Protein AF-0000000075231927 (afdb_homodimer)

Solvent-accessible surface area (backbone atoms only — not comparable to full-atom values): 60379 Å² total; per-residue (Å²): 137,88,82,78,83,79,78,83,70,68,69,63,58,60,59,54,51,61,62,64,66,43,69,83,81,59,62,55,60,86,66,28,66,66,49,45,46,51,51,51,53,51,49,36,49,49,48,28,50,51,50,37,51,52,48,50,46,49,72,68,32,65,69,50,66,31,82,88,32,52,66,61,47,43,50,50,51,40,50,58,39,47,56,46,43,52,39,50,50,46,45,48,40,51,42,67,34,26,63,60,46,43,49,52,43,50,49,36,36,72,69,65,73,40,55,71,69,55,41,65,68,63,53,60,69,80,62,48,60,46,40,74,31,46,66,51,71,60,49,29,52,47,39,49,54,21,34,46,45,24,41,25,47,33,50,41,42,43,49,45,47,72,68,42,88,55,91,67,62,66,59,39,55,39,34,52,44,50,36,52,40,47,52,51,48,36,52,39,47,59,74,50,30,25,49,48,53,69,64,86,40,63,67,62,48,40,43,39,33,47,43,30,27,50,24,52,41,52,34,50,51,51,42,50,51,52,46,53,50,55,51,49,51,47,51,50,52,53,49,50,50,49,48,52,51,34,66,72,67,54,72,87,68,73,64,56,62,64,51,54,70,59,39,71,62,20,48,94,86,68,50,77,58,57,58,90,88,43,68,50,45,46,56,70,54,36,56,61,35,44,47,25,50,51,33,32,38,50,31,26,52,52,50,28,50,37,38,50,49,47,58,70,51,48,51,63,85,52,81,75,57,74,79,74,61,60,51,74,46,74,69,69,76,35,63,68,18,46,57,57,30,45,54,54,41,34,50,51,53,27,39,52,52,49,27,53,50,28,44,76,66,74,34,54,69,61,19,47,49,48,48,40,50,54,50,35,50,51,35,50,52,51,39,53,46,49,53,51,33,53,63,45,44,62,78,46,43,77,43,87,85,45,82,64,57,67,62,58,54,51,55,48,50,54,13,48,52,21,39,50,52,36,40,53,50,52,49,50,52,50,51,50,38,58,73,63,66,52,86,83,76,60,69,57,56,55,53,31,40,52,43,42,53,52,32,53,52,54,46,50,51,45,52,64,54,48,51,29,32,32,39,79,49,71,68,42,57,71,65,43,61,38,50,29,48,44,43,20,49,27,50,41,25,48,40,50,22,52,52,44,46,51,43,68,47,41,82,74,55,83,54,70,87,83,64,60,68,68,59,53,52,52,42,50,66,16,48,60,28,39,34,43,27,27,48,50,48,24,43,50,40,48,48,34,64,55,53,28,64,45,73,78,69,77,74,74,77,74,80,75,76,78,75,70,86,120,138,86,80,78,84,77,79,80,70,66,68,64,59,58,58,56,51,59,63,65,68,45,69,84,80,60,62,55,62,86,68,28,67,68,48,45,47,49,50,52,52,50,50,36,49,48,50,27,50,51,52,36,50,52,48,50,48,50,72,68,33,64,70,49,67,32,82,88,31,52,65,61,48,43,49,51,50,40,48,57,38,47,55,44,43,52,40,49,51,46,44,47,40,51,44,66,35,27,64,60,46,43,48,50,43,51,50,36,35,72,68,62,73,39,55,70,69,56,41,65,68,64,54,59,70,81,63,48,60,45,40,74,31,46,65,51,72,60,50,30,51,47,38,50,53,21,34,45,44,25,42,24,48,33,48,41,42,43,50,46,47,71,70,43,89,54,94,66,62,66,58,42,57,39,33,52,44,50,35,52,40,48,52,53,48,38,52,41,46,58,74,49,30,26,48,48,54,68,64,88,39,62,68,63,48,40,42,39,33,48,43,28,25,50,24,52,41,50,33,51,51,51,43,50,51,50,49,52,50,54,52,51,53,49,51,50,52,52,48,51,48,49,48,52,51,33,68,74,66,54,72,87,71,73,65,55,64,65,50,54,71,57,38,72,60,20,47,96,87,68,50,76,58,56,57,90,86,42,67,51,43,46,55,70,52,38,56,61,35,44,46,26,50,52,32,32,38,50,30,25,52,52,50,29,51,36,37,51,50,45,58,71,51,47,48,63,85,52,80,74,58,73,78,74,59,60,50,74,46,74,70,69,77,36,63,68,19,45,56,58,30,46,53,54,42,34,51,50,51,26,38,52,52,48,26,53,49,28,45,74,67,74,34,54,69,61,20,49,48,48,47,41,50,54,49,35,52,51,35,51,53,52,39,52,47,49,53,52,34,53,62,45,43,60,79,45,43,77,43,87,86,47,82,62,58,67,64,58,53,50,54,49,50,54,13,48,52,21,38,51,51,36,40,52,51,50,49,48,52,51,50,51,37,56,74,63,66,52,87,85,76,60,69,58,58,54,53,32,41,53,43,42,52,52,31,54,52,53,45,49,51,46,51,66,54,48,52,29,33,33,39,79,49,70,68,42,57,71,63,44,62,40,50,30,48,44,42,20,48,27,50,42,25,49,41,50,22,53,52,45,46,50,45,70,46,41,81,76,56,86,56,70,89,81,64,58,68,67,59,54,52,51,43,50,65,16,49,61,27,39,33,43,27,28,49,51,50,24,42,52,40,49,49,34,64,56,54,26,63,45,72,76,69,78,74,73,77,74,78,73,75,76,75,71,87,118

Structure (mmCIF, N/CA/C/O backbone):
data_AF-0000000075231927-model_v1
#
loop_
_entity.id
_entity.type
_entity.pdbx_description
1 polymer Otopetrin-2
#
loop_
_atom_site.group_PDB
_atom_site.id
_atom_site.type_symbol
_atom_site.label_atom_id
_atom_site.label_alt_id
_atom_site.label_comp_id
_atom_site.label_asym_id
_atom_site.label_entity_id
_atom_site.label_seq_id
_atom_site.pdbx_PDB_ins_code
_atom_site.Cartn_x
_atom_site.Cartn_y
_atom_site.Cartn_z
_atom_site.occupancy
_atom_site.B_iso_or_equiv
_atom_site.auth_seq_id
_atom_site.auth_comp_id
_atom_site.auth_asym_id
_atom_site.auth_atom_id
_atom_site.pdbx_PDB_model_num
ATOM 1 N N . MET A 1 1 ? -55.938 -15.805 68.062 1 21.72 1 MET A N 1
ATOM 2 C CA . MET A 1 1 ? -56.219 -14.789 67.062 1 21.72 1 MET A CA 1
ATOM 3 C C . MET A 1 1 ? -56.125 -15.375 65.625 1 21.72 1 MET A C 1
ATOM 5 O O . MET A 1 1 ? -55.094 -15.992 65.312 1 21.72 1 MET A O 1
ATOM 9 N N . LYS A 1 2 ? -57.375 -15.68 64.875 1 26.67 2 LYS A N 1
ATOM 10 C CA . LYS A 1 2 ? -57.906 -16.125 63.625 1 26.67 2 LYS A CA 1
ATOM 11 C C . LYS A 1 2 ? -57.438 -15.242 62.469 1 26.67 2 LYS A C 1
ATOM 13 O O . LYS A 1 2 ? -57.844 -14.086 62.344 1 26.67 2 LYS A O 1
ATOM 18 N N . THR A 1 3 ? -56.125 -15.227 62.031 1 27.16 3 THR A N 1
ATOM 19 C CA . THR A 1 3 ? -55.375 -14.414 61.094 1 27.16 3 THR A CA 1
ATOM 20 C C . THR A 1 3 ? -55.938 -14.539 59.688 1 27.16 3 THR A C 1
ATOM 22 O O . THR A 1 3 ? -55.875 -15.609 59.062 1 27.16 3 THR A O 1
ATOM 25 N N . SER A 1 4 ? -57.156 -13.906 59.344 1 29.27 4 SER A N 1
ATOM 26 C CA . SER A 1 4 ? -58 -13.984 58.156 1 29.27 4 SER A CA 1
ATOM 27 C C . SER A 1 4 ? -57.281 -13.492 56.906 1 29.27 4 SER A C 1
ATOM 29 O O . SER A 1 4 ? -56.75 -12.367 56.906 1 29.27 4 SER A O 1
ATOM 31 N N . ILE A 1 5 ? -56.594 -14.32 56.125 1 30.52 5 ILE A N 1
ATOM 32 C CA . ILE A 1 5 ? -55.906 -14.227 54.844 1 30.52 5 ILE A CA 1
ATOM 33 C C . ILE A 1 5 ? -56.812 -13.648 53.781 1 30.52 5 ILE A C 1
ATOM 35 O O . ILE A 1 5 ? -57.688 -14.352 53.25 1 30.52 5 ILE A O 1
ATOM 39 N N . GLU A 1 6 ? -57.5 -12.453 53.938 1 29.84 6 GLU A N 1
ATOM 40 C CA . GLU A 1 6 ? -58.406 -11.859 52.938 1 29.84 6 GLU A CA 1
ATOM 41 C C . GLU A 1 6 ? -57.688 -11.586 51.625 1 29.84 6 GLU A C 1
ATOM 43 O O . GLU A 1 6 ? -56.656 -10.898 51.594 1 29.84 6 GLU A O 1
ATOM 48 N N . SER A 1 7 ? -57.75 -12.461 50.562 1 30.23 7 SER A N 1
ATOM 49 C CA . SER A 1 7 ? -57.281 -12.641 49.188 1 30.23 7 SER A CA 1
ATOM 50 C C . SER A 1 7 ? -57.5 -11.383 48.344 1 30.23 7 SER A C 1
ATOM 52 O O . SER A 1 7 ? -58.594 -10.789 48.406 1 30.23 7 SER A O 1
ATOM 54 N N . THR A 1 8 ? -56.438 -10.539 48 1 31.27 8 THR A N 1
ATOM 55 C CA . THR A 1 8 ? -56.25 -9.289 47.281 1 31.27 8 THR A CA 1
ATOM 56 C C . THR A 1 8 ? -56.875 -9.359 45.906 1 31.27 8 THR A C 1
ATOM 58 O O . THR A 1 8 ? -56.312 -10.008 45 1 31.27 8 THR A O 1
ATOM 61 N N . SER A 1 9 ? -58.188 -9.484 45.625 1 34.47 9 SER A N 1
ATOM 62 C CA . SER A 1 9 ? -59.031 -9.391 44.438 1 34.47 9 SER A CA 1
ATOM 63 C C . SER A 1 9 ? -58.812 -8.055 43.719 1 34.47 9 SER A C 1
ATOM 65 O O . SER A 1 9 ? -59.406 -7.82 42.656 1 34.47 9 SER A O 1
ATOM 67 N N . SER A 1 10 ? -58.188 -7.051 44.344 1 36.94 10 SER A N 1
ATOM 68 C CA . SER A 1 10 ? -58.219 -5.699 43.781 1 36.94 10 SER A CA 1
ATOM 69 C C . SER A 1 10 ? -57.344 -5.598 42.531 1 36.94 10 SER A C 1
ATOM 71 O O . SER A 1 10 ? -57.406 -4.602 41.812 1 36.94 10 SER A O 1
ATOM 73 N N . ASP A 1 11 ? -56.375 -6.512 42.375 1 36.78 11 ASP A N 1
ATOM 74 C CA . ASP A 1 11 ? -55.375 -6.262 41.312 1 36.78 11 ASP A CA 1
ATOM 75 C C . ASP A 1 11 ? -55.969 -6.551 39.938 1 36.78 11 ASP A C 1
ATOM 77 O O . ASP A 1 11 ? -55.344 -6.242 38.906 1 36.78 11 ASP A O 1
ATOM 81 N N . ALA A 1 12 ? -57.125 -7.305 39.875 1 41.5 12 ALA A N 1
ATOM 82 C CA . ALA A 1 12 ? -57.688 -7.625 38.562 1 41.5 12 ALA A CA 1
ATOM 83 C C . ALA A 1 12 ? -58.312 -6.387 37.906 1 41.5 12 ALA A C 1
ATOM 85 O O . ALA A 1 12 ? -58.406 -6.312 36.688 1 41.5 12 ALA A O 1
ATOM 86 N N . SER A 1 13 ? -58.75 -5.383 38.719 1 41.34 13 SER A N 1
ATOM 87 C CA . SER A 1 13 ? -59.438 -4.246 38.125 1 41.34 13 SER A CA 1
ATOM 88 C C . SER A 1 13 ? -58.469 -3.359 37.312 1 41.34 13 SER A C 1
ATOM 90 O O . SER A 1 13 ? -58.906 -2.686 36.375 1 41.34 13 SER A O 1
ATOM 92 N N . GLU A 1 14 ? -57.188 -3.295 37.812 1 41.81 14 GLU A N 1
ATOM 93 C CA . GLU A 1 14 ? -56.281 -2.373 37.125 1 41.81 14 GLU A CA 1
ATOM 94 C C . GLU A 1 14 ? -55.906 -2.896 35.75 1 41.81 14 GLU A C 1
ATOM 96 O O . GLU A 1 14 ? -55.594 -2.113 34.844 1 41.81 14 GLU A O 1
ATOM 101 N N . LEU A 1 15 ? -55.906 -4.254 35.594 1 40.06 15 LEU A N 1
ATOM 102 C CA . LEU A 1 15 ? -55.625 -4.77 34.25 1 40.06 15 LEU A CA 1
ATOM 103 C C . LEU A 1 15 ? -56.75 -4.449 33.281 1 40.06 15 LEU A C 1
ATOM 105 O O . LEU A 1 15 ? -56.5 -4.238 32.094 1 40.06 15 LEU A O 1
ATOM 109 N N . SER A 1 16 ? -58.031 -4.371 33.844 1 41.19 16 SER A N 1
ATOM 110 C CA . SER A 1 16 ? -59.125 -4.062 32.938 1 41.19 16 SER A CA 1
ATOM 111 C C . SER A 1 16 ? -59.031 -2.637 32.406 1 41.19 16 SER A C 1
ATOM 113 O O . SER A 1 16 ? -59.5 -2.352 31.281 1 41.19 16 SER A O 1
ATOM 115 N N . ASP A 1 17 ? -58.5 -1.697 33.25 1 40.06 17 ASP A N 1
ATOM 116 C CA . ASP A 1 17 ? -58.438 -0.318 32.781 1 40.06 17 ASP A CA 1
ATOM 117 C C . ASP A 1 17 ? -57.406 -0.149 31.688 1 40.06 17 ASP A C 1
ATOM 119 O O . ASP A 1 17 ? -57.438 0.811 30.922 1 40.06 17 ASP A O 1
ATOM 123 N N . TYR A 1 18 ? -56.281 -0.937 31.781 1 42.12 18 TYR A N 1
ATOM 124 C CA . TYR A 1 18 ? -55.344 -0.791 30.688 1 42.12 18 TYR A CA 1
ATOM 125 C C . TYR A 1 18 ? -55.969 -1.193 29.359 1 42.12 18 TYR A C 1
ATOM 127 O O . TYR A 1 18 ? -55.5 -0.761 28.297 1 42.12 18 TYR A O 1
ATOM 135 N N . SER A 1 19 ? -56.906 -2.189 29.375 1 42.09 19 SER A N 1
ATOM 136 C CA . SER A 1 19 ? -57.594 -2.553 28.141 1 42.09 19 SER A CA 1
ATOM 137 C C . SER A 1 19 ? -58.469 -1.414 27.641 1 42.09 19 SER A C 1
ATOM 139 O O . SER A 1 19 ? -58.75 -1.317 26.438 1 42.09 19 SER A O 1
ATOM 141 N N . SER A 1 20 ? -59.094 -0.683 28.547 1 42.5 20 SER A N 1
ATOM 142 C CA . SER A 1 20 ? -60.062 0.326 28.094 1 42.5 20 SER A CA 1
ATOM 143 C C . SER A 1 20 ? -59.344 1.503 27.438 1 42.5 20 SER A C 1
ATOM 145 O O . SER A 1 20 ? -59.969 2.268 26.688 1 42.5 20 SER A O 1
ATOM 147 N N . THR A 1 21 ? -58.219 1.951 28 1 42 21 THR A N 1
ATOM 148 C CA . THR A 1 21 ? -57.656 3.125 27.344 1 42 21 THR A CA 1
ATOM 149 C C . THR A 1 21 ? -56.938 2.732 26.047 1 42 21 THR A C 1
ATOM 151 O O . THR A 1 21 ? -56.125 3.502 25.531 1 42 21 THR A O 1
ATOM 154 N N . LEU A 1 22 ? -56.812 1.381 25.781 1 44.56 22 LEU A N 1
ATOM 155 C CA . LEU A 1 22 ? -56.344 1.181 24.422 1 44.56 22 LEU A CA 1
ATOM 156 C C . LEU A 1 22 ? -57.156 1.975 23.422 1 44.56 22 LEU A C 1
ATOM 158 O O . LEU A 1 22 ? -58.406 1.908 23.453 1 44.56 22 LEU A O 1
ATOM 162 N N . PRO A 1 23 ? -56.781 3.109 22.969 1 48.94 23 PRO A N 1
ATOM 163 C CA . PRO A 1 23 ? -57.625 3.783 21.984 1 48.94 23 PRO A CA 1
ATOM 164 C C . PRO A 1 23 ? -58.375 2.807 21.062 1 48.94 23 PRO A C 1
ATOM 166 O O . PRO A 1 23 ? -57.812 1.753 20.734 1 48.94 23 PRO A O 1
ATOM 169 N N . GLU A 1 24 ? -59.656 2.564 21.25 1 48.88 24 GLU A N 1
ATOM 170 C CA . GLU A 1 24 ? -60.594 1.783 20.438 1 48.88 24 GLU A CA 1
ATOM 171 C C . GLU A 1 24 ? -60.125 1.711 18.984 1 48.88 24 GLU A C 1
ATOM 173 O O . GLU A 1 24 ? -60.312 0.695 18.312 1 48.88 24 GLU A O 1
ATOM 178 N N . ASN A 1 25 ? -59.844 2.846 18.344 1 50.69 25 ASN A N 1
ATOM 179 C CA . ASN A 1 25 ? -59.625 2.854 16.906 1 50.69 25 ASN A CA 1
ATOM 180 C C . ASN A 1 25 ? -58.188 2.486 16.562 1 50.69 25 ASN A C 1
ATOM 182 O O . ASN A 1 25 ? -57.406 3.342 16.156 1 50.69 25 ASN A O 1
ATOM 186 N N . LEU A 1 26 ? -57.656 1.638 17.266 1 54.69 26 LEU A N 1
ATOM 187 C CA . LEU A 1 26 ? -56.344 1.252 16.781 1 54.69 26 LEU A CA 1
ATOM 188 C C . LEU A 1 26 ? -56.406 0.736 15.352 1 54.69 26 LEU A C 1
ATOM 190 O O . LEU A 1 26 ? -57.219 -0.137 15.039 1 54.69 26 LEU A O 1
ATOM 194 N N . PRO A 1 27 ? -56 1.478 14.43 1 61.44 27 PRO A N 1
ATOM 195 C CA . PRO A 1 27 ? -56.031 1.032 13.031 1 61.44 27 PRO A CA 1
ATOM 196 C C . PRO A 1 27 ? -55.562 -0.406 12.859 1 61.44 27 PRO A C 1
ATOM 198 O O . PRO A 1 27 ? -54.812 -0.913 13.688 1 61.44 27 PRO A O 1
ATOM 201 N N . THR A 1 28 ? -56.375 -1.219 12.117 1 65.88 28 THR A N 1
ATOM 202 C CA . THR A 1 28 ? -55.938 -2.566 11.742 1 65.88 28 THR A CA 1
ATOM 203 C C . THR A 1 28 ? -54.469 -2.586 11.32 1 65.88 28 THR A C 1
ATOM 205 O O . THR A 1 28 ? -53.938 -1.553 10.945 1 65.88 28 THR A O 1
ATOM 208 N N . TRP A 1 29 ? -53.875 -3.613 11.664 1 63.94 29 TRP A N 1
ATOM 209 C CA . TRP A 1 29 ? -52.438 -3.738 11.391 1 63.94 29 TRP A CA 1
ATOM 210 C C . TRP A 1 29 ? -52.125 -3.303 9.961 1 63.94 29 TRP A C 1
ATOM 212 O O . TRP A 1 29 ? -51.031 -2.785 9.688 1 63.94 29 TRP A O 1
ATOM 222 N N . MET A 1 30 ? -53.156 -3.428 9.141 1 66.81 30 MET A N 1
ATOM 223 C CA . MET A 1 30 ? -52.969 -3.074 7.738 1 66.81 30 MET A CA 1
ATOM 224 C C . MET A 1 30 ? -52.844 -1.562 7.566 1 66.81 30 MET A C 1
ATOM 226 O O . MET A 1 30 ? -52.219 -1.084 6.617 1 66.81 30 MET A O 1
ATOM 230 N N . LYS A 1 31 ? -53.438 -0.888 8.516 1 68.38 31 LYS A N 1
ATOM 231 C CA . LYS A 1 31 ? -53.375 0.567 8.414 1 68.38 31 LYS A CA 1
ATOM 232 C C . LYS A 1 31 ? -52.312 1.158 9.312 1 68.38 31 LYS A C 1
ATOM 234 O O . LYS A 1 31 ? -52.031 2.357 9.25 1 68.38 31 LYS A O 1
ATOM 239 N N . ASN A 1 32 ? -51.719 0.32 10.102 1 68.31 32 ASN A N 1
ATOM 240 C CA . ASN A 1 32 ? -50.656 0.79 10.969 1 68.31 32 ASN A CA 1
ATOM 241 C C . ASN A 1 32 ? -49.312 0.883 10.219 1 68.31 32 ASN A C 1
ATOM 243 O O . ASN A 1 32 ? -48.844 -0.118 9.695 1 68.31 32 ASN A O 1
ATOM 247 N N . GLN A 1 33 ? -48.875 2.029 10.07 1 75.69 33 GLN A N 1
ATOM 248 C CA . GLN A 1 33 ? -47.656 2.312 9.32 1 75.69 33 GLN A CA 1
ATOM 249 C C . GLN A 1 33 ? -46.469 1.521 9.883 1 75.69 33 GLN A C 1
ATOM 251 O O . GLN A 1 33 ? -45.625 1.031 9.125 1 75.69 33 GLN A O 1
ATOM 256 N N . LYS A 1 34 ? -46.438 1.338 11.18 1 76.06 34 LYS A N 1
ATOM 257 C CA . LYS A 1 34 ? -45.344 0.591 11.797 1 76.06 34 LYS A CA 1
ATOM 258 C C . LYS A 1 34 ? -45.406 -0.893 11.445 1 76.06 34 LYS A C 1
ATOM 260 O O . LYS A 1 34 ? -44.406 -1.535 11.188 1 76.06 34 LYS A O 1
ATOM 265 N N . ALA A 1 35 ? -46.562 -1.347 11.469 1 74.56 35 ALA A N 1
ATOM 266 C CA . ALA A 1 35 ? -46.75 -2.748 11.109 1 74.56 35 ALA A CA 1
ATOM 267 C C . ALA A 1 35 ? -46.469 -2.984 9.633 1 74.56 35 ALA A C 1
ATOM 269 O O . ALA A 1 35 ? -45.906 -4.016 9.266 1 74.56 35 ALA A O 1
ATOM 270 N N . GLN A 1 36 ? -46.844 -2.1 8.836 1 77.06 36 GLN A N 1
ATOM 271 C CA . GLN A 1 36 ? -46.562 -2.213 7.41 1 77.06 36 GLN A CA 1
ATOM 272 C C . GLN A 1 36 ? -45.062 -2.172 7.152 1 77.06 36 GLN A C 1
ATOM 274 O O . GLN A 1 36 ? -44.531 -2.922 6.32 1 77.06 36 GLN A O 1
ATOM 279 N N . SER A 1 37 ? -44.438 -1.314 7.859 1 79.19 37 SER A N 1
ATOM 280 C CA . SER A 1 37 ? -42.969 -1.235 7.711 1 79.19 37 SER A CA 1
ATOM 281 C C . SER A 1 37 ? -42.312 -2.518 8.18 1 79.19 37 SER A C 1
ATOM 283 O O . SER A 1 37 ? -41.344 -2.99 7.559 1 79.19 37 SER A O 1
ATOM 285 N N . PHE A 1 38 ? -42.812 -3.051 9.242 1 79.94 38 PHE A N 1
ATOM 286 C CA . PHE A 1 38 ? -42.281 -4.309 9.742 1 79.94 38 PHE A CA 1
ATOM 287 C C . PHE A 1 38 ? -42.562 -5.445 8.766 1 79.94 38 PHE A C 1
ATOM 289 O O . PHE A 1 38 ? -41.719 -6.32 8.562 1 79.94 38 PHE A O 1
ATOM 296 N N . GLY A 1 39 ? -43.688 -5.516 8.273 1 78.69 39 GLY A N 1
ATOM 297 C CA . GLY A 1 39 ? -44.031 -6.516 7.273 1 78.69 39 GLY A CA 1
ATOM 298 C C . GLY A 1 39 ? -43.188 -6.434 6.023 1 78.69 39 GLY A C 1
ATOM 299 O O . GLY A 1 39 ? -42.75 -7.453 5.504 1 78.69 39 GLY A O 1
ATOM 300 N N . LEU A 1 40 ? -43.031 -5.289 5.547 1 83 40 LEU A N 1
ATOM 301 C CA . LEU A 1 40 ? -42.188 -5.098 4.375 1 83 40 LEU A CA 1
ATOM 302 C C . LEU A 1 40 ? -40.75 -5.527 4.656 1 83 40 LEU A C 1
ATOM 304 O O . LEU A 1 40 ? -40.125 -6.188 3.824 1 83 40 LEU A O 1
ATOM 308 N N . LYS A 1 41 ? -40.25 -5.191 5.777 1 85.19 41 LYS A N 1
ATOM 309 C CA . LYS A 1 41 ? -38.875 -5.57 6.148 1 85.19 41 LYS A CA 1
ATOM 310 C C . LYS A 1 41 ? -38.75 -7.086 6.289 1 85.19 41 LYS A C 1
ATOM 312 O O . LYS A 1 41 ? -37.75 -7.668 5.871 1 85.19 41 LYS A O 1
ATOM 317 N N . SER A 1 42 ? -39.781 -7.668 6.824 1 85.88 42 SER A N 1
ATOM 318 C CA . SER A 1 42 ? -39.75 -9.117 6.98 1 85.88 42 SER A CA 1
ATOM 319 C C . SER A 1 42 ? -39.844 -9.82 5.633 1 85.88 42 SER A C 1
ATOM 321 O O . SER A 1 42 ? -39.188 -10.844 5.41 1 85.88 42 SER A O 1
ATOM 323 N N . LEU A 1 43 ? -40.562 -9.289 4.766 1 87 43 LEU A N 1
ATOM 324 C CA . LEU A 1 43 ? -40.719 -9.891 3.443 1 87 43 LEU A CA 1
ATOM 325 C C . LEU A 1 43 ? -39.406 -9.773 2.648 1 87 43 LEU A C 1
ATOM 327 O O . LEU A 1 43 ? -39 -10.727 1.986 1 87 43 LEU A O 1
ATOM 331 N N . THR A 1 44 ? -38.844 -8.68 2.643 1 91.19 44 THR A N 1
ATOM 332 C CA . THR A 1 44 ? -37.594 -8.484 1.904 1 91.19 44 THR A CA 1
ATOM 333 C C . THR A 1 44 ? -36.469 -9.305 2.525 1 91.19 44 THR A C 1
ATOM 335 O O . THR A 1 44 ? -35.594 -9.82 1.813 1 91.19 44 THR A O 1
ATOM 338 N N . ALA A 1 45 ? -36.531 -9.461 3.838 1 89.94 45 ALA A N 1
ATOM 339 C CA . ALA A 1 45 ? -35.531 -10.297 4.504 1 89.94 45 ALA A CA 1
ATOM 340 C C . ALA A 1 45 ? -35.719 -11.766 4.125 1 89.94 45 ALA A C 1
ATOM 342 O O . ALA A 1 45 ? -34.75 -12.484 3.93 1 89.94 45 ALA A O 1
ATOM 343 N N . LEU A 1 46 ? -36.938 -12.156 4.062 1 87.56 46 LEU A N 1
ATOM 344 C CA . LEU A 1 46 ? -37.219 -13.531 3.646 1 87.56 46 LEU A CA 1
ATOM 345 C C . LEU A 1 46 ? -36.781 -13.766 2.205 1 87.56 46 LEU A C 1
ATOM 347 O O . LEU A 1 46 ? -36.25 -14.82 1.883 1 87.56 46 LEU A O 1
ATOM 351 N N . TYR A 1 47 ? -37 -12.844 1.37 1 91.88 47 TYR A N 1
ATOM 352 C CA . TYR A 1 47 ? -36.562 -12.906 -0.01 1 91.88 47 TYR A CA 1
ATOM 353 C C . TYR A 1 47 ? -35.031 -13.125 -0.066 1 91.88 47 TYR A C 1
ATOM 355 O O . TYR A 1 47 ? -34.562 -14.008 -0.778 1 91.88 47 TYR A O 1
ATOM 363 N N . THR A 1 48 ? -34.312 -12.352 0.619 1 94 48 THR A N 1
ATOM 364 C CA . THR A 1 48 ? -32.875 -12.43 0.616 1 94 48 THR A CA 1
ATOM 365 C C . THR A 1 48 ? -32.406 -13.773 1.183 1 94 48 THR A C 1
ATOM 367 O O . THR A 1 48 ? -31.453 -14.367 0.674 1 94 48 THR A O 1
ATOM 370 N N . LEU A 1 49 ? -33.156 -14.219 2.188 1 89.94 49 LEU A N 1
ATOM 371 C CA . LEU A 1 49 ? -32.781 -15.484 2.799 1 89.94 49 LEU A CA 1
ATOM 372 C C . LEU A 1 49 ? -33 -16.641 1.828 1 89.94 49 LEU A C 1
ATOM 374 O O . LEU A 1 49 ? -32.094 -17.484 1.652 1 89.94 49 LEU A O 1
ATOM 378 N N . ILE A 1 50 ? -34.062 -16.641 1.203 1 90.38 50 ILE A N 1
ATOM 379 C CA . ILE A 1 50 ? -34.375 -17.703 0.26 1 90.38 50 ILE A CA 1
ATOM 380 C C . ILE A 1 50 ? -33.406 -17.641 -0.931 1 90.38 50 ILE A C 1
ATOM 382 O O . ILE A 1 50 ? -32.844 -18.672 -1.343 1 90.38 50 ILE A O 1
ATOM 386 N N . LEU A 1 51 ? -33.219 -16.5 -1.408 1 94.56 51 LEU A N 1
ATOM 387 C CA . LEU A 1 51 ? -32.344 -16.328 -2.57 1 94.56 51 LEU A CA 1
ATOM 388 C C . LEU A 1 51 ? -30.922 -16.75 -2.248 1 94.56 51 LEU A C 1
ATOM 390 O O . LEU A 1 51 ? -30.25 -17.375 -3.072 1 94.56 51 LEU A O 1
ATOM 394 N N . THR A 1 52 ? -30.438 -16.406 -1.077 1 94.31 52 THR A N 1
ATOM 395 C CA . THR A 1 52 ? -29.078 -16.75 -0.671 1 94.31 52 THR A CA 1
ATOM 396 C C . THR A 1 52 ? -28.938 -18.266 -0.535 1 94.31 52 THR A C 1
ATOM 398 O O . THR A 1 52 ? -27.938 -18.844 -0.979 1 94.31 52 THR A O 1
ATOM 401 N N . ILE A 1 53 ? -29.969 -18.906 -0.026 1 87.94 53 ILE A N 1
ATOM 402 C CA . ILE A 1 53 ? -29.906 -20.359 0.144 1 87.94 53 ILE A CA 1
ATOM 403 C C . ILE A 1 53 ? -29.938 -21.047 -1.222 1 87.94 53 ILE A C 1
ATOM 405 O O . ILE A 1 53 ? -29.141 -21.953 -1.479 1 87.94 53 ILE A O 1
ATOM 409 N N . VAL A 1 54 ? -30.766 -20.609 -2.072 1 91.62 54 VAL A N 1
ATOM 410 C CA . VAL A 1 54 ? -30.844 -21.172 -3.416 1 91.62 54 VAL A CA 1
ATOM 411 C C . VAL A 1 54 ? -29.516 -20.969 -4.145 1 91.62 54 VAL A C 1
ATOM 413 O O . VAL A 1 54 ? -29.016 -21.875 -4.816 1 91.62 54 VAL A O 1
ATOM 416 N N . ALA A 1 55 ? -28.938 -19.812 -4.008 1 94.25 55 ALA A N 1
ATOM 417 C CA . ALA A 1 55 ? -27.672 -19.516 -4.66 1 94.25 55 ALA A CA 1
ATOM 418 C C . ALA A 1 55 ? -26.562 -20.406 -4.121 1 94.25 55 ALA A C 1
ATOM 420 O O . ALA A 1 55 ? -25.703 -20.875 -4.883 1 94.25 55 ALA A O 1
ATOM 421 N N . PHE A 1 56 ? -26.594 -20.672 -2.846 1 89.75 56 PHE A N 1
ATOM 422 C CA . PHE A 1 56 ? -25.594 -21.562 -2.25 1 89.75 56 PHE A CA 1
ATOM 423 C C . PHE A 1 56 ? -25.75 -22.984 -2.775 1 89.75 56 PHE A C 1
ATOM 425 O O . PHE A 1 56 ? -24.75 -23.641 -3.07 1 89.75 56 PHE A O 1
ATOM 432 N N . ILE A 1 57 ? -26.938 -23.438 -2.949 1 87.06 57 ILE A N 1
ATOM 433 C CA . ILE A 1 57 ? -27.203 -24.781 -3.43 1 87.06 57 ILE A CA 1
ATOM 434 C C . ILE A 1 57 ? -26.75 -24.906 -4.883 1 87.06 57 ILE A C 1
ATOM 436 O O . ILE A 1 57 ? -26.172 -25.922 -5.27 1 87.06 57 ILE A O 1
ATOM 440 N N . ILE A 1 58 ? -26.969 -23.891 -5.609 1 89.62 58 ILE A N 1
ATOM 441 C CA . ILE A 1 58 ? -26.578 -23.922 -7.012 1 89.62 58 ILE A CA 1
ATOM 442 C C . ILE A 1 58 ? -25.047 -24 -7.109 1 89.62 58 ILE A C 1
ATOM 444 O O . ILE A 1 58 ? -24.516 -24.656 -8 1 89.62 58 ILE A O 1
ATOM 448 N N . GLU A 1 59 ? -24.328 -23.422 -6.16 1 89.38 59 GLU A N 1
ATOM 449 C CA . GLU A 1 59 ? -22.859 -23.406 -6.191 1 89.38 59 GLU A CA 1
ATOM 450 C C . GLU A 1 59 ? -22.281 -24.734 -5.734 1 89.38 59 GLU A C 1
ATOM 452 O O . GLU A 1 59 ? -21.219 -25.156 -6.203 1 89.38 59 GLU A O 1
ATOM 457 N N . ILE A 1 60 ? -23 -25.453 -4.879 1 84.88 60 ILE A N 1
ATOM 458 C CA . ILE A 1 60 ? -22.453 -26.688 -4.309 1 84.88 60 ILE A CA 1
ATOM 459 C C . ILE A 1 60 ? -22.969 -27.891 -5.09 1 84.88 60 ILE A C 1
ATOM 461 O O . ILE A 1 60 ? -22.312 -28.938 -5.125 1 84.88 60 ILE A O 1
ATOM 465 N N . SER A 1 61 ? -24.016 -27.766 -5.797 1 85.19 61 SER A N 1
ATOM 466 C CA . SER A 1 61 ? -24.656 -28.891 -6.473 1 85.19 61 SER A CA 1
ATOM 467 C C . SER A 1 61 ? -23.828 -29.359 -7.664 1 85.19 61 SER A C 1
ATOM 469 O O . SER A 1 61 ? -23.516 -28.562 -8.555 1 85.19 61 SER A O 1
ATOM 471 N N . PRO A 1 62 ? -23.516 -30.594 -7.684 1 83.56 62 PRO A N 1
ATOM 472 C CA . PRO A 1 62 ? -22.75 -31.141 -8.812 1 83.56 62 PRO A CA 1
ATOM 473 C C . PRO A 1 62 ? -23.531 -31.094 -10.125 1 83.56 62 PRO A C 1
ATOM 475 O O . PRO A 1 62 ? -22.938 -31.031 -11.203 1 83.56 62 PRO A O 1
ATOM 478 N N . THR A 1 63 ? -24.844 -31.094 -9.984 1 83.94 63 THR A N 1
ATOM 479 C CA . THR A 1 63 ? -25.672 -31.047 -11.188 1 83.94 63 THR A CA 1
ATOM 480 C C . THR A 1 63 ? -25.547 -29.688 -11.883 1 83.94 63 THR A C 1
ATOM 482 O O . THR A 1 63 ? -25.375 -29.625 -13.102 1 83.94 63 THR A O 1
ATOM 485 N N . TRP A 1 64 ? -25.562 -28.703 -11.086 1 81.38 64 TRP A N 1
ATOM 486 C CA . TRP A 1 64 ? -25.484 -27.359 -11.641 1 81.38 64 TRP A CA 1
ATOM 487 C C . TRP A 1 64 ? -24.062 -27.047 -12.102 1 81.38 64 TRP A C 1
ATOM 489 O O . TRP A 1 64 ? -23.859 -26.219 -13 1 81.38 64 TRP A O 1
ATOM 499 N N . GLN A 1 65 ? -23.109 -27.734 -11.5 1 80.19 65 GLN A N 1
ATOM 500 C CA . GLN A 1 65 ? -21.719 -27.469 -11.844 1 80.19 65 GLN A CA 1
ATOM 501 C C . GLN A 1 65 ? -21.25 -28.359 -12.984 1 80.19 65 GLN A C 1
ATOM 503 O O . GLN A 1 65 ? -20.141 -28.203 -13.492 1 80.19 65 GLN A O 1
ATOM 508 N N . SER A 1 66 ? -22.125 -29.188 -13.422 1 79.06 66 SER A N 1
ATOM 509 C CA . SER A 1 66 ? -21.797 -30.078 -14.531 1 79.06 66 SER A CA 1
ATOM 510 C C . SER A 1 66 ? -21.688 -29.312 -15.844 1 79.06 66 SER A C 1
ATOM 512 O O . SER A 1 66 ? -22.25 -28.234 -15.984 1 79.06 66 SER A O 1
ATOM 514 N N . ASP A 1 67 ? -20.969 -29.781 -16.812 1 78.31 67 ASP A N 1
ATOM 515 C CA . ASP A 1 67 ? -20.734 -29.141 -18.109 1 78.31 67 ASP A CA 1
ATOM 516 C C . ASP A 1 67 ? -22.031 -29.094 -18.922 1 78.31 67 ASP A C 1
ATOM 518 O O . ASP A 1 67 ? -22.156 -28.266 -19.828 1 78.31 67 ASP A O 1
ATOM 522 N N . ALA A 1 68 ? -23 -29.922 -18.594 1 78.81 68 ALA A N 1
ATOM 523 C CA . ALA A 1 68 ? -24.25 -29.969 -19.359 1 78.81 68 ALA A CA 1
ATOM 524 C C . ALA A 1 68 ? -25.109 -28.75 -19.078 1 78.81 68 ALA A C 1
ATOM 526 O O . ALA A 1 68 ? -25.891 -28.312 -19.922 1 78.81 68 ALA A O 1
ATOM 527 N N . MET A 1 69 ? -24.938 -28.125 -17.922 1 84.56 69 MET A N 1
ATOM 528 C CA . MET A 1 69 ? -25.797 -27 -17.531 1 84.56 69 MET A CA 1
ATOM 529 C C . MET A 1 69 ? -25.016 -25.688 -17.562 1 84.56 69 MET A C 1
ATOM 531 O O . MET A 1 69 ? -25.125 -24.859 -16.656 1 84.56 69 MET A O 1
ATOM 535 N N . HIS A 1 70 ? -24.25 -25.484 -18.578 1 84.44 70 HIS A N 1
ATOM 536 C CA . HIS A 1 70 ? -23.422 -24.281 -18.672 1 84.44 70 HIS A CA 1
ATOM 537 C C . HIS A 1 70 ? -24.266 -23.047 -19 1 84.44 70 HIS A C 1
ATOM 539 O O . HIS A 1 70 ? -23.984 -21.953 -18.5 1 84.44 70 HIS A O 1
ATOM 545 N N . ILE A 1 71 ? -25.281 -23.172 -19.75 1 88 71 ILE A N 1
ATOM 546 C CA . ILE A 1 71 ? -26.109 -22.031 -20.141 1 88 71 ILE A CA 1
ATOM 547 C C . ILE A 1 71 ? -26.984 -21.609 -18.953 1 88 71 ILE A C 1
ATOM 549 O O . ILE A 1 71 ? -27.125 -20.406 -18.688 1 88 71 ILE A O 1
ATOM 553 N N . GLU A 1 72 ? -27.547 -22.594 -18.25 1 89.62 72 GLU A N 1
ATOM 554 C CA . GLU A 1 72 ? -28.422 -22.297 -17.125 1 89.62 72 GLU A CA 1
ATOM 555 C C . GLU A 1 72 ? -27.656 -21.625 -15.992 1 89.62 72 GLU A C 1
ATOM 557 O O . GLU A 1 72 ? -28.156 -20.688 -15.359 1 89.62 72 GLU A O 1
ATOM 562 N N . TYR A 1 73 ? -26.547 -22.094 -15.773 1 90.38 73 TYR A N 1
ATOM 563 C CA . TYR A 1 73 ? -25.719 -21.5 -14.727 1 90.38 73 TYR A CA 1
ATOM 564 C C . TYR A 1 73 ? -25.344 -20.062 -15.094 1 90.38 73 TYR A C 1
ATOM 566 O O . TYR A 1 73 ? -25.406 -19.172 -14.25 1 90.38 73 TYR A O 1
ATOM 574 N N . THR A 1 74 ? -24.984 -19.828 -16.328 1 91 74 THR A N 1
ATOM 575 C CA . THR A 1 74 ? -24.641 -18.484 -16.781 1 91 74 THR A CA 1
ATOM 576 C C . THR A 1 74 ? -25.844 -17.562 -16.719 1 91 74 THR A C 1
ATOM 578 O O . THR A 1 74 ? -25.703 -16.391 -16.344 1 91 74 THR A O 1
ATOM 581 N N . LEU A 1 75 ? -26.953 -18.078 -17.047 1 92.56 75 LEU A N 1
ATOM 582 C CA . LEU A 1 75 ? -28.172 -17.281 -16.984 1 92.56 75 LEU A CA 1
ATOM 583 C C . LEU A 1 75 ? -28.484 -16.891 -15.539 1 92.56 75 LEU A C 1
ATOM 585 O O . LEU A 1 75 ? -28.922 -15.758 -15.281 1 92.56 75 LEU A O 1
ATOM 589 N N . PHE A 1 76 ? -28.281 -17.766 -14.68 1 94.38 76 PHE A N 1
ATOM 590 C CA . PHE A 1 76 ? -28.484 -17.469 -13.266 1 94.38 76 PHE A CA 1
ATOM 591 C C . PHE A 1 76 ? -27.562 -16.344 -12.805 1 94.38 76 PHE A C 1
ATOM 593 O O . PHE A 1 76 ? -28.016 -15.406 -12.148 1 94.38 76 PHE A O 1
ATOM 600 N N . CYS A 1 77 ? -26.312 -16.453 -13.133 1 94.38 77 CYS A N 1
ATOM 601 C CA . CYS A 1 77 ? -25.344 -15.445 -12.727 1 94.38 77 CYS A CA 1
ATOM 602 C C . CYS A 1 77 ? -25.672 -14.086 -13.328 1 94.38 77 CYS A C 1
ATOM 604 O O . CYS A 1 77 ? -25.641 -13.07 -12.641 1 94.38 77 CYS A O 1
ATOM 606 N N . VAL A 1 78 ? -26.047 -14.078 -14.539 1 96.12 78 VAL A N 1
ATOM 607 C CA . VAL A 1 78 ? -26.359 -12.836 -15.242 1 96.12 78 VAL A CA 1
ATOM 608 C C . VAL A 1 78 ? -27.609 -12.211 -14.641 1 96.12 78 VAL A C 1
ATOM 610 O O . VAL A 1 78 ? -27.688 -10.984 -14.5 1 96.12 78 VAL A O 1
ATOM 613 N N . LEU A 1 79 ? -28.516 -13.016 -14.281 1 96.12 79 LEU A N 1
ATOM 614 C CA . LEU A 1 79 ? -29.734 -12.5 -13.688 1 96.12 79 LEU A CA 1
ATOM 615 C C . LEU A 1 79 ? -29.469 -11.867 -12.328 1 96.12 79 LEU A C 1
ATOM 617 O O . LEU A 1 79 ? -29.984 -10.789 -12.023 1 96.12 79 LEU A O 1
ATOM 621 N N . MET A 1 80 ? -28.703 -12.516 -11.578 1 97 80 MET A N 1
ATOM 622 C CA . MET A 1 80 ? -28.359 -11.992 -10.258 1 97 80 MET A CA 1
ATOM 623 C C . MET A 1 80 ? -27.688 -10.633 -10.375 1 97 80 MET A C 1
ATOM 625 O O . MET A 1 80 ? -28.078 -9.68 -9.695 1 97 80 MET A O 1
ATOM 629 N N . TYR A 1 81 ? -26.719 -10.461 -11.234 1 97.62 81 TYR A N 1
ATOM 630 C CA . TYR A 1 81 ? -26 -9.211 -11.398 1 97.62 81 TYR A CA 1
ATOM 631 C C . TYR A 1 81 ? -26.875 -8.156 -12.07 1 97.62 81 TYR A C 1
ATOM 633 O O . TYR A 1 81 ? -26.828 -6.977 -11.719 1 97.62 81 TYR A O 1
ATOM 641 N N . SER A 1 82 ? -27.672 -8.562 -13.016 1 97.06 82 SER A N 1
ATOM 642 C CA . SER A 1 82 ? -28.469 -7.609 -13.781 1 97.06 82 SER A CA 1
ATOM 643 C C . SER A 1 82 ? -29.5 -6.918 -12.891 1 97.06 82 SER A C 1
ATOM 645 O O . SER A 1 82 ? -29.719 -5.711 -13.008 1 97.06 82 SER A O 1
ATOM 647 N N . ILE A 1 83 ? -30.125 -7.676 -12.062 1 96.81 83 ILE A N 1
ATOM 648 C CA . ILE A 1 83 ? -31.109 -7.094 -11.156 1 96.81 83 ILE A CA 1
ATOM 649 C C . ILE A 1 83 ? -30.422 -6.062 -10.258 1 96.81 83 ILE A C 1
ATOM 651 O O . ILE A 1 83 ? -30.969 -4.984 -10.016 1 96.81 83 ILE 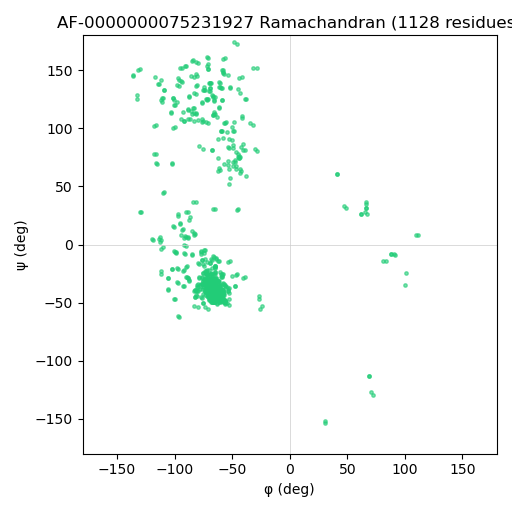A O 1
ATOM 655 N N . ALA A 1 84 ? -29.25 -6.391 -9.773 1 97.19 84 ALA A N 1
ATOM 656 C CA . ALA A 1 84 ? -28.516 -5.461 -8.93 1 97.19 84 ALA A CA 1
ATOM 657 C C . ALA A 1 84 ? -28.094 -4.219 -9.711 1 97.19 84 ALA A C 1
ATOM 659 O O . ALA A 1 84 ? -28.188 -3.098 -9.195 1 97.19 84 ALA A O 1
ATOM 660 N N . ILE A 1 85 ? -27.688 -4.352 -10.93 1 97.19 85 ILE A N 1
ATOM 661 C CA . ILE A 1 85 ? -27.25 -3.238 -11.766 1 97.19 85 ILE A CA 1
ATOM 662 C C . ILE A 1 85 ? -28.438 -2.33 -12.07 1 97.19 85 ILE A C 1
ATOM 664 O O . ILE A 1 85 ? -28.328 -1.104 -12.008 1 97.19 85 ILE A O 1
ATOM 668 N N . VAL A 1 86 ? -29.531 -2.914 -12.406 1 95.81 86 VAL A N 1
ATOM 669 C CA . VAL A 1 86 ? -30.734 -2.133 -12.672 1 95.81 86 VAL A CA 1
ATOM 670 C C . VAL A 1 86 ? -31.125 -1.345 -11.43 1 95.81 86 VAL A C 1
ATOM 672 O O . VAL A 1 86 ? -31.547 -0.19 -11.523 1 95.81 86 VAL A O 1
ATOM 675 N N . TYR A 1 87 ? -30.984 -1.97 -10.336 1 95.25 87 TYR A N 1
ATOM 676 C CA . TYR A 1 87 ? -31.266 -1.271 -9.094 1 95.25 87 TYR A CA 1
ATOM 677 C C . TYR A 1 87 ? -30.344 -0.075 -8.906 1 95.25 87 TYR A C 1
ATOM 679 O O . TYR A 1 87 ? -30.781 0.992 -8.469 1 95.25 87 TYR A O 1
ATOM 687 N N . PHE A 1 88 ? -29.094 -0.221 -9.195 1 94.56 88 PHE A N 1
ATOM 688 C CA . PHE A 1 88 ? -28.156 0.896 -9.062 1 94.56 88 PHE A CA 1
ATOM 689 C C . PHE A 1 88 ? -28.531 2.023 -10.023 1 94.56 88 PHE A C 1
ATOM 691 O O . PHE A 1 88 ? -28.422 3.201 -9.672 1 94.56 88 PHE A O 1
ATOM 698 N N . ILE A 1 89 ? -28.922 1.65 -11.172 1 91.94 89 ILE A N 1
ATOM 699 C CA . ILE A 1 89 ? -29.359 2.67 -12.117 1 91.94 89 ILE A CA 1
ATOM 700 C C . ILE A 1 89 ? -30.562 3.424 -11.547 1 91.94 89 ILE A C 1
ATOM 702 O O . ILE A 1 89 ? -30.625 4.652 -11.633 1 91.94 89 ILE A O 1
ATOM 706 N N . TYR A 1 90 ? -31.453 2.711 -10.961 1 90.06 90 TYR A N 1
ATOM 707 C CA . TYR A 1 90 ? -32.594 3.316 -10.297 1 90.06 90 TYR A CA 1
ATOM 708 C C . TYR A 1 90 ? -32.156 4.234 -9.164 1 90.06 90 TYR A C 1
ATOM 710 O O . TYR A 1 90 ? -32.656 5.359 -9.039 1 90.06 90 TYR A O 1
ATOM 718 N N . LEU A 1 91 ? -31.25 3.76 -8.352 1 89.44 91 LEU A N 1
ATOM 719 C CA . LEU A 1 91 ? -30.766 4.539 -7.215 1 89.44 91 LEU A CA 1
ATOM 720 C C . LEU A 1 91 ? -30.125 5.836 -7.68 1 89.44 91 LEU A C 1
ATOM 722 O O . LEU A 1 91 ? -30.359 6.898 -7.098 1 89.44 91 LEU A O 1
ATOM 726 N N . TYR A 1 92 ? -29.391 5.816 -8.773 1 88.12 92 TYR A N 1
ATOM 727 C CA . TYR A 1 92 ? -28.656 6.984 -9.242 1 88.12 92 TYR A CA 1
ATOM 728 C C . TYR A 1 92 ? -29.578 7.941 -9.984 1 88.12 92 TYR A C 1
ATOM 730 O O . TYR A 1 92 ? -29.438 9.164 -9.875 1 88.12 92 TYR A O 1
ATOM 738 N N . THR A 1 93 ? -30.531 7.43 -10.688 1 85.81 93 THR A N 1
ATOM 739 C CA . THR A 1 93 ? -31.359 8.289 -11.531 1 85.81 93 THR A CA 1
ATOM 740 C C . THR A 1 93 ? -32.531 8.844 -10.742 1 85.81 93 THR A C 1
ATOM 742 O O . THR A 1 93 ? -32.938 9.992 -10.945 1 85.81 93 THR A O 1
ATOM 745 N N . VAL A 1 94 ? -33 8.109 -9.789 1 83.75 94 VAL A N 1
ATOM 746 C CA . VAL A 1 94 ? -34.25 8.508 -9.141 1 83.75 94 VAL A CA 1
ATOM 747 C C . VAL A 1 94 ? -33.969 9.07 -7.754 1 83.75 94 VAL A C 1
ATOM 749 O O . VAL A 1 94 ? -34.594 10.055 -7.34 1 83.75 94 VAL A O 1
ATOM 752 N N . ILE A 1 95 ? -33.062 8.5 -7.105 1 83.94 95 ILE A N 1
ATOM 753 C CA . ILE A 1 95 ? -32.906 8.875 -5.707 1 83.94 95 ILE A CA 1
ATOM 754 C C . ILE A 1 95 ? -31.75 9.859 -5.566 1 83.94 95 ILE A C 1
ATOM 756 O O . ILE A 1 95 ? -31.906 10.93 -4.965 1 83.94 95 ILE A O 1
ATOM 760 N N . LEU A 1 96 ? -30.625 9.641 -6.129 1 84.25 96 LEU A N 1
ATOM 761 C CA . LEU A 1 96 ? -29.422 10.445 -5.906 1 84.25 96 LEU A CA 1
ATOM 762 C C . LEU A 1 96 ? -29.453 11.703 -6.766 1 84.25 96 LEU A C 1
ATOM 764 O O . LEU A 1 96 ? -29.062 12.781 -6.301 1 84.25 96 LEU A O 1
ATOM 768 N N . TYR A 1 97 ? -29.812 11.5 -8 1 82.56 97 TYR A N 1
ATOM 769 C CA . TYR A 1 97 ? -29.891 12.656 -8.891 1 82.56 97 TYR A CA 1
ATOM 770 C C . TYR A 1 97 ? -31.312 12.859 -9.391 1 82.56 97 TYR A C 1
ATOM 772 O O . TYR A 1 97 ? -31.609 12.609 -10.562 1 82.56 97 TYR A O 1
ATOM 780 N N . PRO A 1 98 ? -32.031 13.422 -8.477 1 79.06 98 PRO A N 1
ATOM 781 C CA . PRO A 1 98 ? -33.438 13.57 -8.852 1 79.06 98 PRO A CA 1
ATOM 782 C C . PRO A 1 98 ? -33.656 14.586 -9.977 1 79.06 98 PRO A C 1
ATOM 784 O O . PRO A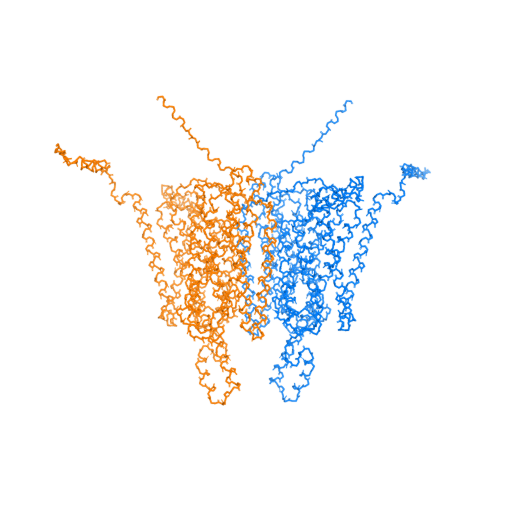 1 98 ? -34.688 14.578 -10.633 1 79.06 98 PRO A O 1
ATOM 787 N N . VAL A 1 99 ? -32.594 15.352 -10.242 1 78.25 99 VAL A N 1
ATOM 788 C CA . VAL A 1 99 ? -32.719 16.375 -11.266 1 78.25 99 VAL A CA 1
ATOM 789 C C . VAL A 1 99 ? -33 15.727 -12.617 1 78.25 99 VAL A C 1
ATOM 791 O O . VAL A 1 99 ? -33.812 16.234 -13.414 1 78.25 99 VAL A O 1
ATOM 794 N N . VAL A 1 100 ? -32.375 14.648 -12.844 1 75.5 100 VAL A N 1
ATOM 795 C CA . VAL A 1 100 ? -32.531 13.961 -14.117 1 75.5 100 VAL A CA 1
ATOM 796 C C . VAL A 1 100 ? -34 13.469 -14.242 1 75.5 100 VAL A C 1
ATOM 798 O O . VAL A 1 100 ? -34.656 13.711 -15.258 1 75.5 100 VAL A O 1
ATOM 801 N N . PHE A 1 101 ? -34.438 12.859 -13.219 1 77.56 101 PHE A N 1
ATOM 802 C CA . PHE A 1 101 ? -35.781 12.312 -13.211 1 77.56 101 PHE A CA 1
ATOM 803 C C . PHE A 1 101 ? -36.844 13.43 -13.258 1 77.56 101 PHE A C 1
ATOM 805 O O . PHE A 1 101 ? -37.812 13.344 -13.992 1 77.56 101 PHE A O 1
ATOM 812 N N . ASN A 1 102 ? -36.469 14.438 -12.555 1 80 102 ASN A N 1
ATOM 813 C CA . ASN A 1 102 ? -37.406 15.57 -12.516 1 80 102 ASN A CA 1
ATOM 814 C C . ASN A 1 102 ? -37.469 16.281 -13.859 1 80 102 ASN A C 1
ATOM 816 O O . ASN A 1 102 ? -38.531 16.734 -14.281 1 80 102 ASN A O 1
ATOM 820 N N . THR A 1 103 ? -36.312 16.328 -14.5 1 79.69 103 THR A N 1
ATOM 821 C CA . THR A 1 103 ? -36.312 16.984 -15.812 1 79.69 103 THR A CA 1
ATOM 822 C C . THR A 1 103 ? -37.062 16.141 -16.828 1 79.69 103 THR A C 1
ATOM 824 O O . THR A 1 103 ? -37.75 16.703 -17.703 1 79.69 103 THR A O 1
ATOM 827 N N . ILE A 1 104 ? -36.938 14.93 -16.703 1 79.25 104 ILE A N 1
ATOM 828 C CA . ILE A 1 104 ? -37.688 14.047 -17.594 1 79.25 104 ILE A CA 1
ATOM 829 C C . ILE A 1 104 ? -39.188 14.188 -17.344 1 79.25 104 ILE A C 1
ATOM 831 O O . ILE A 1 104 ? -40 14.25 -18.281 1 79.25 104 ILE A O 1
ATOM 835 N N . LEU A 1 105 ? -39.531 14.344 -16.109 1 81.12 105 LEU A N 1
ATOM 836 C CA . LEU A 1 105 ? -40.938 14.516 -15.734 1 81.12 105 LEU A CA 1
ATOM 837 C C . LEU A 1 105 ? -41.469 15.844 -16.25 1 81.12 105 LEU A C 1
ATOM 839 O O . LEU A 1 105 ? -42.594 15.898 -16.766 1 81.12 105 LEU A O 1
ATOM 843 N N . LEU A 1 106 ? -40.688 16.781 -16.078 1 82.88 106 LEU A N 1
ATOM 844 C CA . LEU A 1 106 ? -41.094 18.094 -16.562 1 82.88 106 LEU A CA 1
ATOM 845 C C . LEU A 1 106 ? -41.219 18.109 -18.078 1 82.88 106 LEU A C 1
ATOM 847 O O . LEU A 1 106 ? -42.125 18.766 -18.625 1 82.88 106 LEU A O 1
ATOM 851 N N . PHE A 1 107 ? -40.312 17.391 -18.719 1 83.62 107 PHE A N 1
ATOM 852 C CA . PHE A 1 107 ? -40.406 17.266 -20.172 1 83.62 107 PHE A CA 1
ATOM 853 C C . PHE A 1 107 ? -41.656 16.531 -20.594 1 83.62 107 PHE A C 1
ATOM 855 O O . PHE A 1 107 ? -42.344 16.953 -21.547 1 83.62 107 PHE A O 1
ATOM 862 N N . LEU A 1 108 ? -41.969 15.531 -19.875 1 82.81 108 LEU A N 1
ATOM 863 C CA . LEU A 1 108 ? -43.188 14.758 -20.172 1 82.81 108 LEU A CA 1
ATOM 864 C C . LEU A 1 108 ? -44.438 15.578 -19.906 1 82.81 108 LEU A C 1
ATOM 866 O O . LEU A 1 108 ? -45.469 15.383 -20.578 1 82.81 108 LEU A O 1
ATOM 870 N N . GLU A 1 109 ? -44.312 16.453 -18.953 1 83.12 109 GLU A N 1
ATOM 871 C CA . GLU A 1 109 ? -45.406 17.391 -18.703 1 83.12 109 GLU A CA 1
ATOM 872 C C . GLU A 1 109 ? -45.562 18.375 -19.859 1 83.12 109 GLU A C 1
ATOM 874 O O . GLU A 1 109 ? -46.688 18.703 -20.25 1 83.12 109 GLU A O 1
ATOM 879 N N . ARG A 1 110 ? -44.406 18.75 -20.375 1 83.81 110 ARG A N 1
ATOM 880 C CA . ARG A 1 110 ? -44.406 19.719 -21.453 1 83.81 110 ARG A CA 1
ATOM 881 C C . ARG A 1 110 ? -45.031 19.141 -22.734 1 83.81 110 ARG A C 1
ATOM 883 O O . ARG A 1 110 ? -45.688 19.844 -23.484 1 83.81 110 ARG A O 1
ATOM 890 N N . ILE A 1 111 ? -44.812 17.812 -22.812 1 86.38 111 ILE A N 1
ATOM 891 C CA . ILE A 1 111 ? -45.375 17.188 -24 1 86.38 111 ILE A CA 1
ATOM 892 C C . ILE A 1 111 ? -46.781 16.703 -23.719 1 86.38 111 ILE A C 1
ATOM 894 O O . ILE A 1 111 ? -47.406 16.016 -24.531 1 86.38 111 ILE A O 1
ATOM 898 N N . HIS A 1 112 ? -47.344 16.984 -22.625 1 81.69 112 HIS A N 1
ATOM 899 C CA . HIS A 1 112 ? -48.719 16.766 -22.203 1 81.69 112 HIS A CA 1
ATOM 900 C C . HIS A 1 112 ? -49.031 15.273 -22.062 1 81.69 112 HIS A C 1
ATOM 902 O O . HIS A 1 112 ? -50.156 14.836 -22.359 1 81.69 112 HIS A O 1
ATOM 908 N N . VAL A 1 113 ? -48 14.578 -21.812 1 80.69 113 VAL A N 1
ATOM 909 C CA . VAL A 1 113 ? -48.219 13.164 -21.562 1 80.69 113 VAL A CA 1
ATOM 910 C C . VAL A 1 113 ? -48.656 12.961 -20.094 1 80.69 113 VAL A C 1
ATOM 912 O O . VAL A 1 113 ? -49.5 12.133 -19.797 1 80.69 113 VAL A O 1
ATOM 915 N N . LEU A 1 114 ? -48.031 13.734 -19.203 1 79.75 114 LEU A N 1
ATOM 916 C CA . LEU A 1 114 ? -48.344 13.641 -17.781 1 79.75 114 LEU A CA 1
ATOM 917 C C . LEU A 1 114 ? -49 14.93 -17.281 1 79.75 114 LEU A C 1
ATOM 919 O O . LEU A 1 114 ? -48.656 16.016 -17.75 1 79.75 114 LEU A O 1
ATOM 923 N N . SER A 1 115 ? -49.969 14.758 -16.5 1 76.94 115 SER A N 1
ATOM 924 C CA . SER A 1 115 ? -50.656 15.914 -15.906 1 76.94 115 SER A CA 1
ATOM 925 C C . SER A 1 115 ? -49.75 16.594 -14.867 1 76.94 115 SER A C 1
ATOM 927 O O . SER A 1 115 ? -48.844 15.961 -14.305 1 76.94 115 SER A O 1
ATOM 929 N N . VAL A 1 116 ? -49.906 17.906 -14.664 1 75.88 116 VAL A N 1
ATOM 930 C CA . VAL A 1 116 ? -49.188 18.719 -13.695 1 75.88 116 VAL A CA 1
ATOM 931 C C . VAL A 1 116 ? -49.312 18.109 -12.305 1 75.88 116 VAL A C 1
ATOM 933 O O . VAL A 1 116 ? -48.375 18.094 -11.523 1 75.88 116 VAL A O 1
ATOM 936 N N . HIS A 1 117 ? -50.469 17.594 -12.008 1 74.75 117 HIS A N 1
ATOM 937 C CA . HIS A 1 117 ? -50.719 17 -10.703 1 74.75 117 HIS A CA 1
ATOM 938 C C . HIS A 1 117 ? -49.906 15.727 -10.5 1 74.75 117 HIS A C 1
ATOM 940 O O . HIS A 1 117 ? -49.375 15.477 -9.406 1 74.75 117 HIS A O 1
ATOM 946 N N . SER A 1 118 ? -49.781 15.047 -11.578 1 74.62 118 SER A N 1
ATOM 947 C CA . SER A 1 118 ? -49 13.82 -11.516 1 74.62 118 SER A CA 1
ATOM 948 C C . SER A 1 118 ? -47.5 14.117 -11.328 1 74.62 118 SER A C 1
ATOM 950 O O . SER A 1 118 ? -46.812 13.414 -10.602 1 74.62 118 SER A O 1
ATOM 952 N N . VAL A 1 119 ? -47.062 15.188 -11.922 1 75.44 119 VAL A N 1
ATOM 953 C CA . VAL A 1 119 ? -45.656 15.578 -11.82 1 75.44 119 VAL A CA 1
ATOM 954 C C . VAL A 1 119 ? -45.344 16.016 -10.398 1 75.44 119 VAL A C 1
ATOM 956 O O . VAL A 1 119 ? -44.312 15.648 -9.844 1 75.44 119 VAL A O 1
ATOM 959 N N . LYS A 1 120 ? -46.188 16.812 -9.836 1 73.25 120 LYS A N 1
ATOM 960 C CA . LYS A 1 120 ? -46 17.266 -8.469 1 73.25 120 LYS A CA 1
ATOM 961 C C . LYS A 1 120 ? -45.938 16.094 -7.496 1 73.25 120 LYS A C 1
ATOM 963 O O . LYS A 1 120 ? -45.188 16.125 -6.52 1 73.25 120 LYS A O 1
ATOM 968 N N . ARG A 1 121 ? -46.688 15.141 -7.848 1 70.19 121 ARG A N 1
ATOM 969 C CA . ARG A 1 121 ? -46.75 13.953 -6.996 1 70.19 121 ARG A CA 1
ATOM 970 C C . ARG A 1 121 ? -45.469 13.125 -7.109 1 70.19 121 ARG A C 1
ATOM 972 O O . ARG A 1 121 ? -45 12.539 -6.125 1 70.19 121 ARG A O 1
ATOM 979 N N . TRP A 1 122 ? -44.906 13.164 -8.242 1 71.88 122 TRP A N 1
ATOM 980 C CA . TRP A 1 122 ? -43.781 12.266 -8.492 1 71.88 122 TRP A CA 1
ATOM 981 C C . TRP A 1 122 ? -42.469 12.984 -8.305 1 71.88 122 TRP A C 1
ATOM 983 O O . TRP A 1 122 ? -41.406 12.352 -8.289 1 71.88 122 TRP A O 1
ATOM 993 N N . MET A 1 123 ? -42.5 14.188 -8.117 1 73.75 123 MET A N 1
ATOM 994 C CA . MET A 1 123 ? -41.25 14.938 -7.91 1 73.75 123 MET A CA 1
ATOM 995 C C . MET A 1 123 ? -40.594 14.516 -6.613 1 73.75 123 MET A C 1
ATOM 997 O O . MET A 1 123 ? -41.25 14.375 -5.582 1 73.75 123 MET A O 1
ATOM 1001 N N . ARG A 1 124 ? -39.375 14.109 -6.723 1 70.81 124 ARG A N 1
ATOM 1002 C CA . ARG A 1 124 ? -38.625 13.594 -5.586 1 70.81 124 ARG A CA 1
ATOM 1003 C C . ARG A 1 124 ? -37.719 14.688 -4.977 1 70.81 124 ARG A C 1
ATOM 1005 O O . ARG A 1 124 ? -37.156 15.5 -5.703 1 70.81 124 ARG A O 1
ATOM 1012 N N . PRO A 1 125 ? -37.75 14.695 -3.645 1 71.5 125 PRO A N 1
ATOM 1013 C CA . PRO A 1 125 ? -36.906 15.664 -2.947 1 71.5 125 PRO A CA 1
ATOM 1014 C C . PRO A 1 125 ? -35.406 15.32 -3.025 1 71.5 125 PRO A C 1
ATOM 1016 O O . PRO A 1 125 ? -35.062 14.195 -3.404 1 71.5 125 PRO A O 1
ATOM 1019 N N . GLU A 1 126 ? -34.594 16.266 -2.77 1 75.06 126 GLU A N 1
ATOM 1020 C CA . GLU A 1 126 ? -33.156 16.078 -2.717 1 75.06 126 GLU A CA 1
ATOM 1021 C C . GLU A 1 126 ? -32.781 15.078 -1.627 1 75.06 126 GLU A C 1
ATOM 1023 O O . GLU A 1 126 ? -33.375 15.055 -0.559 1 75.06 126 GLU A O 1
ATOM 1028 N N . PRO A 1 127 ? -31.859 14.203 -2.066 1 74.12 127 PRO A N 1
ATOM 1029 C CA . PRO A 1 127 ? -31.469 13.164 -1.114 1 74.12 127 PRO A CA 1
ATOM 1030 C C . PRO A 1 127 ? -30.828 13.734 0.155 1 74.12 127 PRO A C 1
ATOM 1032 O O . PRO A 1 127 ? -30.188 14.781 0.11 1 74.12 127 PRO A O 1
ATOM 1035 N N . VAL A 1 128 ? -31.219 13.117 1.214 1 70.62 128 VAL A N 1
ATOM 1036 C CA . VAL A 1 128 ? -30.625 13.484 2.498 1 70.62 128 VAL A CA 1
ATOM 1037 C C . VAL A 1 128 ? -29.578 12.453 2.893 1 70.62 128 VAL A C 1
ATOM 1039 O O . VAL A 1 128 ? -29.766 11.25 2.697 1 70.62 128 VAL A O 1
ATOM 1042 N N . PHE A 1 129 ? -28.406 12.859 3.178 1 67.06 129 PHE A N 1
ATOM 1043 C CA . PHE A 1 129 ? -27.297 11.992 3.557 1 67.06 129 PHE A CA 1
ATOM 1044 C C . PHE A 1 129 ? -27.078 12.023 5.066 1 67.06 129 PHE A C 1
ATOM 1046 O O . PHE A 1 129 ? -26.156 12.68 5.551 1 67.06 129 PHE A O 1
ATOM 1053 N N . THR A 1 130 ? -27.969 11.477 5.902 1 62.47 130 THR A N 1
ATOM 1054 C CA . THR A 1 130 ? -27.875 11.5 7.355 1 62.47 130 THR A CA 1
ATOM 1055 C C . THR A 1 130 ? -27.625 10.094 7.902 1 62.47 130 THR A C 1
ATOM 1057 O O . THR A 1 130 ? -27.531 9.906 9.117 1 62.47 130 THR A O 1
ATOM 1060 N N . GLY A 1 131 ? -27.469 9.203 7.039 1 59.66 131 GLY A N 1
ATOM 1061 C CA . GLY A 1 131 ? -27.312 7.844 7.52 1 59.66 131 GLY A CA 1
ATOM 1062 C C . GLY A 1 131 ? -25.891 7.539 7.98 1 59.66 131 GLY A C 1
ATOM 1063 O O . GLY A 1 131 ? -24.984 8.352 7.785 1 59.66 131 GLY A O 1
ATOM 1064 N N . GLU A 1 132 ? -25.734 6.52 8.859 1 59.88 132 GLU A N 1
ATOM 1065 C CA . GLU A 1 132 ? -24.422 6.086 9.336 1 59.88 132 GLU A CA 1
ATOM 1066 C C . GLU A 1 132 ? -23.578 5.531 8.195 1 59.88 132 GLU A C 1
ATOM 1068 O O . GLU A 1 132 ? -22.344 5.586 8.234 1 59.88 132 GLU A O 1
ATOM 1073 N N . GLY A 1 133 ? -24.25 5.285 7.023 1 55.91 133 GLY A N 1
ATOM 1074 C CA . GLY A 1 133 ? -23.656 4.816 5.777 1 55.91 133 GLY A CA 1
ATOM 1075 C C . GLY A 1 133 ? -22.438 3.93 5.988 1 55.91 133 GLY A C 1
ATOM 1076 O O . GLY A 1 133 ? -22.438 3.07 6.871 1 55.91 133 GLY A O 1
ATOM 1077 N N . ALA A 1 134 ? -21.469 3.863 5.008 1 57.91 134 ALA A N 1
ATOM 1078 C CA . ALA A 1 134 ? -20.25 3.045 5.004 1 57.91 134 ALA A CA 1
ATOM 1079 C C . ALA A 1 134 ? -19.297 3.469 6.117 1 57.91 134 ALA A C 1
ATOM 1081 O O . ALA A 1 134 ? -18.109 3.154 6.078 1 57.91 134 ALA A O 1
ATOM 1082 N N . GLY A 1 135 ? -19.766 3.93 7.148 1 62.16 135 GLY A N 1
ATOM 1083 C CA . GLY A 1 135 ? -18.953 4.035 8.344 1 62.16 135 GLY A CA 1
ATOM 1084 C C . GLY A 1 135 ? -17.875 5.113 8.242 1 62.16 135 GLY A C 1
ATOM 1085 O O . GLY A 1 135 ? -18.156 6.23 7.797 1 62.16 135 GLY A O 1
ATOM 1086 N N . THR A 1 136 ? -16.609 4.75 8.5 1 73.62 136 THR A N 1
ATOM 1087 C CA . THR A 1 136 ? -15.469 5.617 8.719 1 73.62 136 THR A CA 1
ATOM 1088 C C . THR A 1 136 ? -14.688 5.816 7.418 1 73.62 136 THR A C 1
ATOM 1090 O O . THR A 1 136 ? -14.883 5.078 6.453 1 73.62 136 THR A O 1
ATOM 1093 N N . LEU A 1 137 ? -14.047 6.848 7.227 1 77.19 137 LEU A N 1
ATOM 1094 C CA . LEU A 1 137 ? -13.18 7.113 6.086 1 77.19 137 LEU A CA 1
ATOM 1095 C C . LEU A 1 137 ? -12.242 5.93 5.832 1 77.19 137 LEU A C 1
ATOM 1097 O O . LEU A 1 137 ? -11.969 5.59 4.68 1 77.19 137 LEU A O 1
ATOM 1101 N N . TYR A 1 138 ? -11.812 5.301 6.859 1 82.56 138 TYR A N 1
ATOM 1102 C CA . TYR A 1 138 ? -10.922 4.156 6.746 1 82.56 138 TYR A CA 1
ATOM 1103 C C . TYR A 1 138 ? -11.602 3 6.027 1 82.56 138 TYR A C 1
ATOM 1105 O O . TYR A 1 138 ? -11 2.357 5.164 1 82.56 138 TYR A O 1
ATOM 1113 N N . LEU A 1 139 ? -12.773 2.783 6.281 1 81.81 139 LEU A N 1
ATOM 1114 C CA . LEU A 1 139 ? -13.508 1.7 5.637 1 81.81 139 LEU A CA 1
ATOM 1115 C C . LEU A 1 139 ? -13.805 2.039 4.18 1 81.81 139 LEU A C 1
ATOM 1117 O O . LEU A 1 139 ? -13.805 1.156 3.318 1 81.81 139 LEU A O 1
ATOM 1121 N N . ARG A 1 140 ? -14.07 3.24 3.943 1 86.56 140 ARG A N 1
ATOM 1122 C CA . ARG A 1 140 ? -14.32 3.672 2.572 1 86.56 140 ARG A CA 1
ATOM 1123 C C . ARG A 1 140 ? -13.062 3.518 1.714 1 86.56 140 ARG A C 1
ATOM 1125 O O . ARG A 1 140 ? -13.148 3.096 0.558 1 86.56 140 ARG A O 1
ATOM 1132 N N . LEU A 1 141 ? -11.977 3.871 2.35 1 86.38 141 LEU A N 1
ATOM 1133 C CA . LEU A 1 141 ? -10.719 3.707 1.631 1 86.38 141 LEU A CA 1
ATOM 1134 C C . LEU A 1 141 ? -10.414 2.23 1.396 1 86.38 141 LEU A C 1
ATOM 1136 O O . LEU A 1 141 ? -9.875 1.86 0.351 1 86.38 141 LEU A O 1
ATOM 1140 N N . GLY A 1 142 ? -10.75 1.46 2.365 1 88.38 142 GLY A N 1
ATOM 1141 C CA . GLY A 1 142 ? -10.586 0.024 2.199 1 88.38 142 GLY A CA 1
ATOM 1142 C C . GLY A 1 142 ? -11.453 -0.545 1.088 1 88.38 142 GLY A C 1
ATOM 1143 O O . GLY A 1 142 ? -10.992 -1.378 0.304 1 88.38 142 GLY A O 1
ATOM 1144 N N . THR A 1 143 ? -12.625 -0.088 0.992 1 90.69 143 THR A N 1
ATOM 1145 C CA . THR A 1 143 ? -13.523 -0.56 -0.058 1 90.69 143 THR A CA 1
ATOM 1146 C C . THR A 1 143 ? -13 -0.157 -1.436 1 90.69 143 THR A C 1
ATOM 1148 O O . THR A 1 143 ? -13.109 -0.924 -2.395 1 90.69 143 THR A O 1
ATOM 1151 N N . LEU A 1 144 ? -12.484 1.006 -1.492 1 92 144 LEU A N 1
ATOM 1152 C CA . LEU A 1 144 ? -11.922 1.475 -2.754 1 92 144 LEU A CA 1
ATOM 1153 C C . LEU A 1 144 ? -10.742 0.609 -3.176 1 92 144 LEU A C 1
ATOM 1155 O O . LEU A 1 144 ? -10.641 0.213 -4.34 1 92 144 LEU A O 1
ATOM 1159 N N . LEU A 1 145 ? -9.93 0.313 -2.229 1 93 145 LEU A N 1
ATOM 1160 C CA . LEU A 1 145 ? -8.75 -0.499 -2.51 1 93 145 LEU A CA 1
ATOM 1161 C C . LEU A 1 145 ? -9.148 -1.921 -2.891 1 93 145 LEU A C 1
ATOM 1163 O O . LEU A 1 145 ? -8.711 -2.439 -3.92 1 93 145 LEU A O 1
ATOM 1167 N N . PHE A 1 146 ? -9.984 -2.539 -2.133 1 94.44 146 PHE A N 1
ATOM 1168 C CA . PHE A 1 146 ? -10.398 -3.918 -2.365 1 94.44 146 PHE A CA 1
ATOM 1169 C C . PHE A 1 146 ? -11.234 -4.023 -3.635 1 94.44 146 PHE A C 1
ATOM 1171 O O . PHE A 1 146 ? -11.117 -5 -4.379 1 94.44 146 PHE A O 1
ATOM 1178 N N . GLY A 1 147 ? -12.086 -3.062 -3.861 1 95.25 147 GLY A N 1
ATOM 1179 C CA . GLY A 1 147 ? -12.891 -3.066 -5.074 1 95.25 147 GLY A CA 1
ATOM 1180 C C . GLY A 1 147 ? -12.07 -2.93 -6.34 1 95.25 147 GLY A C 1
ATOM 1181 O O . GLY A 1 147 ? -12.344 -3.59 -7.344 1 95.25 147 GLY A O 1
ATOM 1182 N N . THR A 1 148 ? -11.086 -2.129 -6.297 1 95.25 148 THR A N 1
ATOM 1183 C CA . THR A 1 148 ? -10.219 -1.931 -7.449 1 95.25 148 THR A CA 1
ATOM 1184 C C . THR A 1 148 ? -9.445 -3.205 -7.766 1 95.25 148 THR A C 1
ATOM 1186 O O . THR A 1 148 ? -9.438 -3.664 -8.914 1 95.25 148 THR A O 1
ATOM 1189 N N . LEU A 1 149 ? -8.852 -3.744 -6.766 1 94.25 149 LEU A N 1
ATOM 1190 C CA . LEU A 1 149 ? -8.078 -4.969 -6.961 1 94.25 149 LEU A CA 1
ATOM 1191 C C . LEU A 1 149 ? -8.992 -6.125 -7.363 1 94.25 149 LEU A C 1
ATOM 1193 O O . LEU A 1 149 ? -8.602 -6.973 -8.172 1 94.25 149 LEU A O 1
ATOM 1197 N N . GLY A 1 150 ? -10.18 -6.164 -6.781 1 94.62 150 GLY A N 1
ATOM 1198 C CA . GLY A 1 150 ? -11.148 -7.164 -7.195 1 94.62 150 GLY A CA 1
ATOM 1199 C C . GLY A 1 150 ? -11.57 -7.023 -8.648 1 94.62 150 GLY A C 1
ATOM 1200 O O . GLY A 1 150 ? -11.758 -8.023 -9.344 1 94.62 150 GLY A O 1
ATOM 1201 N N . SER A 1 151 ? -11.688 -5.824 -9.133 1 96.12 151 SER A N 1
ATOM 1202 C CA . SER A 1 151 ? -12.055 -5.574 -10.523 1 96.12 151 SER A CA 1
ATOM 1203 C C . SER A 1 151 ? -10.961 -6.043 -11.477 1 96.12 151 SER A C 1
ATOM 1205 O O . SER A 1 151 ? -11.242 -6.426 -12.609 1 96.12 151 SER A O 1
ATOM 1207 N N . VAL A 1 152 ? -9.758 -6.027 -11.023 1 96.19 152 VAL A N 1
ATOM 1208 C CA . VAL A 1 152 ? -8.648 -6.52 -11.828 1 96.19 152 VAL A CA 1
ATOM 1209 C C . VAL A 1 152 ? -8.812 -8.016 -12.078 1 96.19 152 VAL A C 1
ATOM 1211 O O . VAL A 1 152 ? -8.508 -8.508 -13.164 1 96.19 152 VAL A O 1
ATOM 1214 N N . LEU A 1 153 ? -9.234 -8.719 -11.07 1 96.25 153 LEU A N 1
ATOM 1215 C CA . LEU A 1 153 ? -9.469 -10.148 -11.227 1 96.25 153 LEU A CA 1
ATOM 1216 C C . LEU A 1 153 ? -10.477 -10.414 -12.336 1 96.25 153 LEU A C 1
ATOM 1218 O O . LEU A 1 153 ? -10.25 -11.258 -13.203 1 96.25 153 LEU A O 1
ATOM 1222 N N . TRP A 1 154 ? -11.578 -9.68 -12.297 1 96.38 154 TRP A N 1
ATOM 1223 C CA . TRP A 1 154 ? -12.594 -9.844 -13.336 1 96.38 154 TRP A CA 1
ATOM 1224 C C . TRP A 1 154 ? -12.047 -9.461 -14.703 1 96.38 154 TRP A C 1
ATOM 1226 O O . TRP A 1 154 ? -12.336 -10.125 -15.703 1 96.38 154 TRP A O 1
ATOM 1236 N N . GLY A 1 155 ? -11.297 -8.422 -14.773 1 94.94 155 GLY A N 1
ATOM 1237 C CA . GLY A 1 155 ? -10.672 -8.047 -16.031 1 94.94 155 GLY A CA 1
ATOM 1238 C C . GLY A 1 155 ? -9.75 -9.117 -16.578 1 94.94 155 GLY A C 1
ATOM 1239 O O . GLY A 1 155 ? -9.734 -9.375 -17.797 1 94.94 155 GLY A O 1
ATOM 1240 N N . SER A 1 156 ? -9 -9.727 -15.758 1 94.12 156 SER A N 1
ATOM 1241 C CA . SER A 1 156 ? -8.102 -10.805 -16.172 1 94.12 156 SER A CA 1
ATOM 1242 C C . SER A 1 156 ? -8.891 -12.023 -16.656 1 94.12 156 SER A C 1
ATOM 1244 O O . SER A 1 156 ? -8.492 -12.688 -17.609 1 94.12 156 SER A O 1
ATOM 1246 N N . GLU A 1 157 ? -10.031 -12.273 -15.984 1 93.56 157 GLU A N 1
ATOM 1247 C CA . GLU A 1 157 ? -10.867 -13.391 -16.391 1 93.56 157 GLU A CA 1
ATOM 1248 C C . GLU A 1 157 ? -11.492 -13.148 -17.766 1 93.56 157 GLU A C 1
ATOM 1250 O O . GLU A 1 157 ? -11.617 -14.078 -18.562 1 93.56 157 GLU A O 1
ATOM 1255 N N . ILE A 1 158 ? -11.914 -11.961 -18 1 93.25 158 ILE A N 1
ATOM 1256 C CA . ILE A 1 158 ? -12.477 -11.609 -19.297 1 93.25 158 ILE A CA 1
ATOM 1257 C C . ILE A 1 158 ? -11.43 -11.836 -20.391 1 93.25 158 ILE A C 1
ATOM 1259 O O . ILE A 1 158 ? -11.727 -12.422 -21.438 1 93.25 158 ILE A O 1
ATOM 1263 N N . PHE A 1 159 ? -10.242 -11.484 -20.156 1 92.19 159 PHE A N 1
ATOM 1264 C CA . PHE A 1 159 ? -9.156 -11.68 -21.109 1 92.19 159 PHE A CA 1
ATOM 1265 C C . PHE A 1 159 ? -8.906 -13.164 -21.328 1 92.19 159 PHE A C 1
ATOM 1267 O O . PHE A 1 159 ? -8.727 -13.602 -22.469 1 92.19 159 PHE A O 1
ATOM 1274 N N . LEU A 1 160 ? -8.891 -13.898 -20.297 1 90.44 160 LEU A N 1
ATOM 1275 C CA . LEU A 1 160 ? -8.562 -15.32 -20.375 1 90.44 160 LEU A CA 1
ATOM 1276 C C . LEU A 1 160 ? -9.656 -16.078 -21.125 1 90.44 160 LEU A C 1
ATOM 1278 O O . LEU A 1 160 ? -9.383 -17.125 -21.734 1 90.44 160 LEU A O 1
ATOM 1282 N N . CYS A 1 161 ? -10.867 -15.508 -21.094 1 87.62 161 CYS A N 1
ATOM 1283 C CA . CYS A 1 161 ? -11.93 -16.125 -21.875 1 87.62 161 CYS A CA 1
ATOM 1284 C C . CYS A 1 161 ? -11.648 -16.031 -23.375 1 87.62 161 CYS A C 1
ATOM 1286 O O . CYS A 1 161 ? -12.008 -16.922 -24.141 1 87.62 161 CYS A O 1
ATOM 1288 N N . PHE A 1 162 ? -10.961 -15.023 -23.766 1 85.5 162 PHE A N 1
ATOM 1289 C CA . PHE A 1 162 ? -10.633 -14.844 -25.172 1 85.5 162 PHE A CA 1
ATOM 1290 C C . PHE A 1 162 ? -9.312 -15.523 -25.516 1 85.5 162 PHE A C 1
ATOM 1292 O O . PHE A 1 162 ? -9.094 -15.945 -26.641 1 85.5 162 PHE A O 1
ATOM 1299 N N . PHE A 1 163 ? -8.469 -15.625 -24.562 1 83.94 163 PHE A N 1
ATOM 1300 C CA . PHE A 1 163 ? -7.137 -16.188 -24.766 1 83.94 163 PHE A CA 1
ATOM 1301 C C . PHE A 1 163 ? -7.199 -17.703 -24.859 1 83.94 163 PHE A C 1
ATOM 1303 O O . PHE A 1 163 ? -6.508 -18.312 -25.688 1 83.94 163 PHE A O 1
ATOM 1310 N N . THR A 1 164 ? -7.926 -18.234 -23.969 1 78.62 164 THR A N 1
ATOM 1311 C CA . THR A 1 164 ? -7.988 -19.703 -23.938 1 78.62 164 THR A CA 1
ATOM 1312 C C . THR A 1 164 ? -9.086 -20.219 -24.859 1 78.62 164 THR A C 1
ATOM 1314 O O . THR A 1 164 ? -10.117 -19.562 -25.047 1 78.62 164 THR A O 1
ATOM 1317 N N . ASP A 1 165 ? -8.766 -21.031 -25.656 1 70.19 165 ASP A N 1
ATOM 1318 C CA . ASP A 1 165 ? -9.734 -21.672 -26.531 1 70.19 165 ASP A CA 1
ATOM 1319 C C . ASP A 1 165 ? -10.789 -22.438 -25.734 1 70.19 165 ASP A C 1
ATOM 1321 O O . ASP A 1 165 ? -10.641 -23.625 -25.469 1 70.19 165 ASP A O 1
ATOM 1325 N N . ALA A 1 166 ? -11.539 -21.672 -24.969 1 63.69 166 ALA A N 1
ATOM 1326 C CA . ALA A 1 166 ? -12.578 -22.328 -24.203 1 63.69 166 ALA A CA 1
ATOM 1327 C C . ALA A 1 166 ? -13.75 -22.75 -25.094 1 63.69 166 ALA A C 1
ATOM 1329 O O . ALA A 1 166 ? -14.062 -22.062 -26.078 1 63.69 166 ALA A O 1
ATOM 1330 N N . ARG A 1 167 ? -14.211 -23.953 -24.953 1 62.69 167 ARG A N 1
ATOM 1331 C CA . ARG A 1 167 ? -15.336 -24.516 -25.703 1 62.69 167 ARG A CA 1
ATOM 1332 C C . ARG A 1 167 ? -16.562 -23.609 -25.594 1 62.69 167 ARG A C 1
ATOM 1334 O O . ARG A 1 167 ? -17.266 -23.391 -26.594 1 62.69 167 ARG A O 1
ATOM 1341 N N . HIS A 1 168 ? -16.797 -23.094 -24.422 1 66.19 168 HIS A N 1
ATOM 1342 C CA . HIS A 1 168 ? -17.969 -22.266 -24.203 1 66.19 168 HIS A CA 1
ATOM 1343 C C . HIS A 1 168 ? -17.578 -20.828 -23.828 1 66.19 168 HIS A C 1
ATOM 1345 O O . HIS A 1 168 ? -17.172 -20.562 -22.703 1 66.19 168 HIS A O 1
ATOM 1351 N N . ASN A 1 169 ? -17.656 -19.938 -24.703 1 74.88 169 ASN A N 1
ATOM 1352 C CA . ASN A 1 169 ? -17.281 -18.531 -24.547 1 74.88 169 ASN A CA 1
ATOM 1353 C C . ASN A 1 169 ? -18.406 -17.734 -23.891 1 74.88 169 ASN A C 1
ATOM 1355 O O . ASN A 1 169 ? -18.234 -16.547 -23.625 1 74.88 169 ASN A O 1
ATOM 1359 N N . ILE A 1 170 ? -19.422 -18.422 -23.406 1 82.25 170 ILE A N 1
ATOM 1360 C CA . ILE A 1 170 ? -20.578 -17.688 -22.891 1 82.25 170 ILE A CA 1
ATOM 1361 C C . ILE A 1 170 ? -20.266 -17.188 -21.484 1 82.25 170 ILE A C 1
ATOM 1363 O O . ILE A 1 170 ? -20.906 -16.234 -21.016 1 82.25 170 ILE A O 1
ATOM 1367 N N . TYR A 1 171 ? -19.25 -17.719 -20.875 1 86.94 171 TYR A N 1
ATOM 1368 C CA . TYR A 1 171 ? -18.906 -17.328 -19.516 1 86.94 171 TYR A CA 1
ATOM 1369 C C . TYR A 1 171 ? -18.375 -15.898 -19.484 1 86.94 171 TYR A C 1
ATOM 1371 O O . TYR A 1 171 ? -18.328 -15.266 -18.422 1 86.94 171 TYR A O 1
ATOM 1379 N N . VAL A 1 172 ? -18 -15.375 -20.656 1 90.5 172 VAL A N 1
ATOM 1380 C CA . VAL A 1 172 ? -17.469 -14.016 -20.719 1 90.5 172 VAL A CA 1
ATOM 1381 C C . VAL A 1 172 ? -18.531 -13.016 -20.297 1 90.5 172 VAL A C 1
ATOM 1383 O O . VAL A 1 172 ? -18.234 -11.992 -19.672 1 90.5 172 VAL A O 1
ATOM 1386 N N . VAL A 1 173 ? -19.781 -13.336 -20.516 1 92.75 173 VAL A N 1
ATOM 1387 C CA . VAL A 1 173 ? -20.875 -12.43 -20.203 1 92.75 173 VAL A CA 1
ATOM 1388 C C . VAL A 1 173 ? -21.031 -12.305 -18.688 1 92.75 173 VAL A C 1
ATOM 1390 O O . VAL A 1 173 ? -21.266 -11.219 -18.156 1 92.75 173 VAL A O 1
ATOM 1393 N N . LYS A 1 174 ? -20.891 -13.43 -18.016 1 93.44 174 LYS A N 1
ATOM 1394 C CA . LYS A 1 174 ? -20.969 -13.422 -16.562 1 93.44 174 LYS A CA 1
ATOM 1395 C C . LYS A 1 174 ? -19.891 -12.516 -15.969 1 93.44 174 LYS A C 1
ATOM 1397 O O . LYS A 1 174 ? -20.172 -11.734 -15.055 1 93.44 174 LYS A O 1
ATOM 1402 N N . TYR A 1 175 ? -18.688 -12.539 -16.484 1 94.31 175 TYR A N 1
ATOM 1403 C CA . TYR A 1 175 ? -17.578 -11.766 -15.93 1 94.31 175 TYR A CA 1
ATOM 1404 C C . TYR A 1 175 ? -17.719 -10.281 -16.281 1 94.31 175 TYR A C 1
ATOM 1406 O O . TYR A 1 175 ? -17.312 -9.414 -15.5 1 94.31 175 TYR A O 1
ATOM 1414 N N . ILE A 1 176 ? -18.297 -9.953 -17.422 1 95.88 176 ILE A N 1
ATOM 1415 C CA . ILE A 1 176 ? -18.547 -8.562 -17.797 1 95.88 176 ILE A CA 1
ATOM 1416 C C . ILE A 1 176 ? -19.547 -7.941 -16.812 1 95.88 176 ILE A C 1
ATOM 1418 O O . ILE A 1 176 ? -19.328 -6.828 -16.328 1 95.88 176 ILE A O 1
ATOM 1422 N N . PHE A 1 177 ? -20.562 -8.672 -16.531 1 96.56 177 PHE A N 1
ATOM 1423 C CA . PHE A 1 177 ? -21.578 -8.172 -15.594 1 96.56 177 PHE A CA 1
ATOM 1424 C C . PHE A 1 177 ? -21.016 -8.094 -14.188 1 96.56 177 PHE A C 1
ATOM 1426 O O . PHE A 1 177 ? -21.344 -7.172 -13.43 1 96.56 177 PHE A O 1
ATOM 1433 N N . ALA A 1 178 ? -20.234 -9.078 -13.875 1 96.88 178 ALA A N 1
ATOM 1434 C CA . ALA A 1 178 ? -19.594 -9.047 -12.562 1 96.88 178 ALA A CA 1
ATOM 1435 C C . ALA A 1 178 ? -18.688 -7.816 -12.43 1 96.88 178 ALA A C 1
ATOM 1437 O O . ALA A 1 178 ? -18.656 -7.172 -11.383 1 96.88 178 ALA A O 1
ATOM 1438 N N . PHE A 1 179 ? -17.984 -7.484 -13.461 1 97.06 179 PHE A N 1
ATOM 1439 C CA . PHE A 1 179 ? -17.109 -6.32 -13.492 1 97.06 179 PHE A CA 1
ATOM 1440 C C . PHE A 1 179 ? -17.906 -5.031 -13.328 1 97.06 179 PHE A C 1
ATOM 1442 O O . PHE A 1 179 ? -17.562 -4.18 -12.508 1 97.06 179 PHE A O 1
ATOM 1449 N N . LEU A 1 180 ? -18.953 -4.918 -14.055 1 96.38 180 LEU A N 1
ATOM 1450 C CA . LEU A 1 180 ? -19.781 -3.725 -14.016 1 96.38 180 LEU A CA 1
ATOM 1451 C C . LEU A 1 180 ? -20.422 -3.559 -12.641 1 96.38 180 LEU A C 1
ATOM 1453 O O . LEU A 1 180 ? -20.453 -2.455 -12.094 1 96.38 180 LEU A O 1
ATOM 1457 N N . PHE A 1 181 ? -20.938 -4.629 -12.156 1 97.31 181 PHE A N 1
ATOM 1458 C CA . PHE A 1 181 ? -21.562 -4.602 -10.836 1 97.31 181 PHE A CA 1
ATOM 1459 C C . PHE A 1 181 ? -20.562 -4.16 -9.773 1 97.31 181 PHE A C 1
ATOM 1461 O O . PHE A 1 181 ? -20.875 -3.297 -8.945 1 97.31 181 PHE A O 1
ATOM 1468 N N . THR A 1 182 ? -19.359 -4.754 -9.773 1 96.56 182 THR A N 1
ATOM 1469 C CA . THR A 1 182 ? -18.344 -4.445 -8.773 1 96.56 182 THR A CA 1
ATOM 1470 C C . THR A 1 182 ? -17.922 -2.982 -8.859 1 96.56 182 THR A C 1
ATOM 1472 O O . THR A 1 182 ? -17.781 -2.309 -7.84 1 96.56 182 THR A O 1
ATOM 1475 N N . TYR A 1 183 ? -17.812 -2.525 -10.016 1 95.31 183 TYR A N 1
ATOM 1476 C CA . TYR A 1 183 ? -17.375 -1.146 -10.203 1 95.31 183 TYR A CA 1
ATOM 1477 C C . TYR A 1 183 ? -18.453 -0.168 -9.734 1 95.31 183 TYR A C 1
ATOM 1479 O O . TYR A 1 183 ? -18.156 0.803 -9.031 1 95.31 183 TYR A O 1
ATOM 1487 N N . MET A 1 184 ? -19.672 -0.381 -10.102 1 94.62 184 MET A N 1
ATOM 1488 C CA . MET A 1 184 ? -20.766 0.488 -9.672 1 94.62 184 MET A CA 1
ATOM 1489 C C . MET A 1 184 ? -20.938 0.444 -8.156 1 94.62 184 MET A C 1
ATOM 1491 O O . MET A 1 184 ? -21.172 1.475 -7.527 1 94.62 184 MET A O 1
ATOM 1495 N N . GLN A 1 185 ? -20.844 -0.716 -7.707 1 95.19 185 GLN A N 1
ATOM 1496 C CA . GLN A 1 185 ? -20.969 -0.897 -6.262 1 95.19 185 GLN A CA 1
ATOM 1497 C C . GLN A 1 185 ? -19.859 -0.152 -5.527 1 95.19 185 GLN A C 1
ATOM 1499 O O . GLN A 1 185 ? -20.094 0.448 -4.477 1 95.19 185 GLN A O 1
ATOM 1504 N N . MET A 1 186 ? -18.703 -0.247 -6.02 1 94.19 186 MET A N 1
ATOM 1505 C CA . MET A 1 186 ? -17.578 0.457 -5.426 1 94.19 186 MET A CA 1
ATOM 1506 C C . MET A 1 186 ? -17.828 1.96 -5.383 1 94.19 186 MET A C 1
ATOM 1508 O O . MET A 1 186 ? -17.578 2.605 -4.359 1 94.19 186 MET A O 1
ATOM 1512 N N . HIS A 1 187 ? -18.328 2.5 -6.449 1 91.88 187 HIS A N 1
ATOM 1513 C CA . HIS A 1 187 ? -18.641 3.926 -6.5 1 91.88 187 HIS A CA 1
ATOM 1514 C C . HIS A 1 187 ? -19.719 4.297 -5.488 1 91.88 187 HIS A C 1
ATOM 1516 O O . HIS A 1 187 ? -19.594 5.312 -4.797 1 91.88 187 HIS A O 1
ATOM 1522 N N . PHE A 1 188 ? -20.688 3.561 -5.367 1 91.44 188 PHE A N 1
ATOM 1523 C CA . PHE A 1 188 ? -21.781 3.834 -4.453 1 91.44 188 PHE A CA 1
ATOM 1524 C C . PHE A 1 188 ? -21.312 3.777 -3.004 1 91.44 188 PHE A C 1
ATOM 1526 O O . PHE A 1 188 ? -21.641 4.652 -2.203 1 91.44 188 PHE A O 1
ATOM 1533 N N . LEU A 1 189 ? -20.609 2.77 -2.719 1 91.19 189 LEU A N 1
ATOM 1534 C CA . LEU A 1 189 ? -20.172 2.57 -1.342 1 91.19 189 LEU A CA 1
ATOM 1535 C C . LEU A 1 189 ? -19.203 3.676 -0.914 1 91.19 189 LEU A C 1
ATOM 1537 O O . LEU A 1 189 ? -19.219 4.09 0.247 1 91.19 189 LEU A O 1
ATOM 1541 N N . CYS A 1 190 ? -18.422 4.133 -1.781 1 87.56 190 CYS A N 1
ATOM 1542 C CA . CYS A 1 190 ? -17.422 5.137 -1.441 1 87.56 190 CYS A CA 1
ATOM 1543 C C . CYS A 1 190 ? -18.047 6.527 -1.381 1 87.56 190 CYS A C 1
ATOM 1545 O O . CYS A 1 190 ? -17.734 7.32 -0.492 1 87.56 190 CYS A O 1
ATOM 1547 N N . CYS A 1 191 ? -18.984 6.844 -2.23 1 84.69 191 CYS A N 1
ATOM 1548 C CA . CYS A 1 191 ? -19.453 8.219 -2.357 1 84.69 191 CYS A CA 1
ATOM 1549 C C . CYS A 1 191 ? -20.828 8.383 -1.728 1 84.69 191 CYS A C 1
ATOM 1551 O O . CYS A 1 191 ? -21.188 9.469 -1.265 1 84.69 191 CYS A O 1
ATOM 1553 N N . ASN A 1 192 ? -21.625 7.348 -1.705 1 83.88 192 ASN A N 1
ATOM 1554 C CA . ASN A 1 192 ? -23.031 7.551 -1.359 1 83.88 192 ASN A CA 1
ATOM 1555 C C . ASN A 1 192 ? -23.484 6.586 -0.268 1 83.88 192 ASN A C 1
ATOM 1557 O O . ASN A 1 192 ? -24.672 6.281 -0.158 1 83.88 192 ASN A O 1
ATOM 1561 N N . SER A 1 193 ? -22.656 6.152 0.544 1 80.75 193 SER A N 1
ATOM 1562 C CA . SER A 1 193 ? -23.031 5.133 1.521 1 80.75 193 SER A CA 1
ATOM 1563 C C . SER A 1 193 ? -23.844 5.734 2.664 1 80.75 193 SER A C 1
ATOM 1565 O O . SER A 1 193 ? -24.516 5.012 3.406 1 80.75 193 SER A O 1
ATOM 1567 N N . LYS A 1 194 ? -23.859 7.023 2.764 1 77.94 194 LYS A N 1
ATOM 1568 C CA . LYS A 1 194 ? -24.594 7.652 3.863 1 77.94 194 LYS A CA 1
ATOM 1569 C C . LYS A 1 194 ? -26 8.07 3.432 1 77.94 194 LYS A C 1
ATOM 1571 O O . LYS A 1 194 ? -26.656 8.844 4.125 1 77.94 194 LYS A O 1
ATOM 1576 N N . ILE A 1 195 ? -26.453 7.551 2.404 1 80.12 195 ILE A N 1
ATOM 1577 C CA . ILE A 1 195 ? -27.75 7.918 1.852 1 80.12 195 ILE A CA 1
ATOM 1578 C C . ILE A 1 195 ? -28.859 7.418 2.771 1 80.12 195 ILE A C 1
ATOM 1580 O O . ILE A 1 195 ? -28.719 6.363 3.4 1 80.12 195 ILE A O 1
ATOM 1584 N N . ASP A 1 196 ? -29.766 8.266 2.895 1 78.56 196 ASP A N 1
ATOM 1585 C CA . ASP A 1 196 ? -30.984 7.875 3.586 1 78.56 196 ASP A CA 1
ATOM 1586 C C . ASP A 1 196 ? -32.094 7.527 2.592 1 78.56 196 ASP A C 1
ATOM 1588 O O . ASP A 1 196 ? -32.5 8.375 1.802 1 78.56 196 ASP A O 1
ATOM 1592 N N . LEU A 1 197 ? -32.562 6.363 2.631 1 82.5 197 LEU A N 1
ATOM 1593 C CA . LEU A 1 197 ? -33.594 5.898 1.712 1 82.5 197 LEU A CA 1
ATOM 1594 C C . LEU A 1 197 ? -34.969 6.348 2.178 1 82.5 197 LEU A C 1
ATOM 1596 O O . LEU A 1 197 ? -35.188 6.508 3.377 1 82.5 197 LEU A O 1
ATOM 1600 N N . PRO A 1 198 ? -35.781 6.605 1.201 1 77.31 198 PRO A N 1
ATOM 1601 C CA . PRO A 1 198 ? -37.125 7.012 1.574 1 77.31 198 PRO A CA 1
ATOM 1602 C C . PRO A 1 198 ? -37.844 5.957 2.414 1 77.31 198 PRO A C 1
ATOM 1604 O O . PRO A 1 198 ? -37.625 4.758 2.221 1 77.31 198 PRO A O 1
ATOM 1607 N N . LYS A 1 199 ? -38.719 6.523 3.242 1 75.75 199 LYS A N 1
ATOM 1608 C CA . LYS A 1 199 ? -39.469 5.652 4.141 1 75.75 199 LYS A CA 1
ATOM 1609 C C . LYS A 1 199 ? -40.469 4.789 3.369 1 75.75 199 LYS A C 1
ATOM 1611 O O . LYS A 1 199 ? -41.125 5.27 2.449 1 75.75 199 LYS A O 1
ATOM 1616 N N . ASN A 1 200 ? -40.531 3.496 3.689 1 71.69 200 ASN A N 1
ATOM 1617 C CA . ASN A 1 200 ? -41.531 2.527 3.236 1 71.69 200 ASN A CA 1
ATOM 1618 C C . ASN A 1 200 ? -41.5 2.359 1.721 1 71.69 200 ASN A C 1
ATOM 1620 O O . ASN A 1 200 ? -42.562 2.221 1.085 1 71.69 200 ASN A O 1
ATOM 1624 N N . SER A 1 201 ? -40.344 2.619 1.159 1 81.62 201 SER A N 1
ATOM 1625 C CA . SER A 1 201 ? -40.219 2.311 -0.262 1 81.62 201 SER A CA 1
ATOM 1626 C C . SER A 1 201 ? -39.875 0.845 -0.479 1 81.62 201 SER A C 1
ATOM 1628 O O . SER A 1 201 ? -38.781 0.407 -0.102 1 81.62 201 SER A O 1
ATOM 1630 N N . PHE A 1 202 ? -40.719 0.137 -1.113 1 86.12 202 PHE A N 1
ATOM 1631 C CA . PHE A 1 202 ? -40.5 -1.282 -1.369 1 86.12 202 PHE A CA 1
ATOM 1632 C C . PHE A 1 202 ? -39.312 -1.488 -2.309 1 86.12 202 PHE A C 1
ATOM 1634 O O . PHE A 1 202 ? -38.5 -2.385 -2.1 1 86.12 202 PHE A O 1
ATOM 1641 N N . ILE A 1 203 ? -39.25 -0.713 -3.303 1 87.44 203 ILE A N 1
ATOM 1642 C CA . ILE A 1 203 ? -38.188 -0.884 -4.312 1 87.44 203 ILE A CA 1
ATOM 1643 C C . ILE A 1 203 ? -36.844 -0.627 -3.691 1 87.44 203 ILE A C 1
ATOM 1645 O O . ILE A 1 203 ? -35.875 -1.355 -3.963 1 87.44 203 ILE A O 1
ATOM 1649 N N . ALA A 1 204 ? -36.781 0.307 -2.893 1 87.31 204 ALA A N 1
ATOM 1650 C CA . ALA A 1 204 ? -35.531 0.646 -2.262 1 87.31 204 ALA A CA 1
ATOM 1651 C C . ALA A 1 204 ? -35.094 -0.441 -1.283 1 87.31 204 ALA A C 1
ATOM 1653 O O . ALA A 1 204 ? -33.906 -0.828 -1.254 1 87.31 204 ALA A O 1
ATOM 1654 N N . SER A 1 205 ? -36.031 -0.935 -0.557 1 89.06 205 SER A N 1
ATOM 1655 C CA . SER A 1 205 ? -35.719 -1.991 0.4 1 89.06 205 SER A CA 1
ATOM 1656 C C . SER A 1 205 ? -35.406 -3.303 -0.31 1 89.06 205 SER A C 1
ATOM 1658 O O . SER A 1 205 ? -34.469 -4.016 0.079 1 89.06 205 SER A O 1
ATOM 1660 N N . PHE A 1 206 ? -36.125 -3.578 -1.309 1 92.06 206 PHE A N 1
ATOM 1661 C CA . PHE A 1 206 ? -35.938 -4.793 -2.086 1 92.06 206 PHE A CA 1
ATOM 1662 C C . PHE A 1 206 ? -34.562 -4.777 -2.775 1 92.06 206 PHE A C 1
ATOM 1664 O O . PHE A 1 206 ? -33.875 -5.781 -2.775 1 92.06 206 PHE A O 1
ATOM 1671 N N . GLY A 1 207 ? -34.312 -3.721 -3.354 1 93.44 207 GLY A N 1
ATOM 1672 C CA . GLY A 1 207 ? -33.031 -3.6 -4.035 1 93.44 207 GLY A CA 1
ATOM 1673 C C . GLY A 1 207 ? -31.828 -3.746 -3.107 1 93.44 207 GLY A C 1
ATOM 1674 O O . GLY A 1 207 ? -30.844 -4.402 -3.449 1 93.44 207 GLY A O 1
ATOM 1675 N N . MET A 1 208 ? -31.891 -3.213 -1.96 1 92.38 208 MET A N 1
ATOM 1676 C CA . MET A 1 208 ? -30.812 -3.322 -0.985 1 92.38 208 MET A CA 1
ATOM 1677 C C . MET A 1 208 ? -30.641 -4.766 -0.526 1 92.38 208 MET A C 1
ATOM 1679 O O . MET A 1 208 ? -29.516 -5.258 -0.426 1 92.38 208 MET A O 1
ATOM 1683 N N . MET A 1 209 ? -31.703 -5.395 -0.295 1 94.62 209 MET A N 1
ATOM 1684 C CA . MET A 1 209 ? -31.656 -6.781 0.158 1 94.62 209 MET A CA 1
ATOM 1685 C C . MET A 1 209 ? -31.156 -7.699 -0.95 1 94.62 209 MET A C 1
ATOM 1687 O O . MET A 1 209 ? -30.469 -8.688 -0.68 1 94.62 209 MET A O 1
ATOM 1691 N N . HIS A 1 210 ? -31.5 -7.383 -2.168 1 96.38 210 HIS A N 1
ATOM 1692 C CA . HIS A 1 210 ? -30.953 -8.148 -3.283 1 96.38 210 HIS A CA 1
ATOM 1693 C C . HIS A 1 210 ? -29.438 -8 -3.369 1 96.38 210 HIS A C 1
ATOM 1695 O O . HIS A 1 210 ? -28.719 -8.969 -3.641 1 96.38 210 HIS A O 1
ATOM 1701 N N . CYS A 1 211 ? -28.969 -6.816 -3.17 1 96.75 211 CYS A N 1
ATOM 1702 C CA . CYS A 1 211 ? -27.531 -6.578 -3.199 1 96.75 211 CYS A CA 1
ATOM 1703 C C . CYS A 1 211 ? -26.828 -7.367 -2.105 1 96.75 211 CYS A C 1
ATOM 1705 O O . CYS A 1 211 ? -25.703 -7.836 -2.299 1 96.75 211 CYS A O 1
ATOM 1707 N N . ILE A 1 212 ? -27.453 -7.555 -0.984 1 96.06 212 ILE A N 1
ATOM 1708 C CA . ILE A 1 212 ? -26.891 -8.375 0.085 1 96.06 212 ILE A CA 1
ATOM 1709 C C . ILE A 1 212 ? -26.766 -9.82 -0.38 1 96.06 212 ILE A C 1
ATOM 1711 O O . ILE A 1 212 ? -25.734 -10.461 -0.193 1 96.06 212 ILE A O 1
ATOM 1715 N N . ALA A 1 213 ? -27.797 -10.273 -0.98 1 96.62 213 ALA A N 1
ATOM 1716 C CA . ALA A 1 213 ? -27.797 -11.648 -1.462 1 96.62 213 ALA A CA 1
ATOM 1717 C C . ALA A 1 213 ? -26.703 -11.867 -2.506 1 96.62 213 ALA A C 1
ATOM 1719 O O . ALA A 1 213 ? -26.016 -12.891 -2.486 1 96.62 213 ALA A O 1
ATOM 1720 N N . VAL A 1 214 ? -26.547 -10.938 -3.402 1 97.81 214 VAL A N 1
ATOM 1721 C CA . VAL A 1 214 ? -25.547 -11.055 -4.445 1 97.81 214 VAL A CA 1
ATOM 1722 C C . VAL A 1 214 ? -24.156 -11.078 -3.82 1 97.81 214 VAL A C 1
ATOM 1724 O O . VAL A 1 214 ? -23.297 -11.883 -4.203 1 97.81 214 VAL A O 1
ATOM 1727 N N . ASN A 1 215 ? -23.875 -10.219 -2.877 1 97 215 ASN A N 1
ATOM 1728 C CA . ASN A 1 215 ? -22.562 -10.164 -2.248 1 97 215 ASN A CA 1
ATOM 1729 C C . ASN A 1 215 ? -22.281 -11.414 -1.417 1 97 215 ASN A C 1
ATOM 1731 O O . ASN A 1 215 ? -21.141 -11.891 -1.377 1 97 215 ASN A O 1
ATOM 1735 N N . LEU A 1 216 ? -23.25 -11.922 -0.737 1 93.38 216 LEU A N 1
ATOM 1736 C CA . LEU A 1 216 ? -23.062 -13.164 0 1 93.38 216 LEU A CA 1
ATOM 1737 C C . LEU A 1 216 ? -22.812 -14.328 -0.953 1 93.38 216 LEU A C 1
ATOM 1739 O O . LEU A 1 216 ? -22 -15.211 -0.661 1 93.38 216 LEU A O 1
ATOM 1743 N N . TRP A 1 217 ? -23.531 -14.305 -2 1 95.31 217 TRP A N 1
ATOM 1744 C CA . TRP A 1 217 ? -23.328 -15.312 -3.027 1 95.31 217 TRP A CA 1
ATOM 1745 C C . TRP A 1 217 ? -21.922 -15.219 -3.609 1 95.31 217 TRP A C 1
ATOM 1747 O O . TRP A 1 217 ? -21.234 -16.234 -3.781 1 95.31 217 TRP A O 1
ATOM 1757 N N . VAL A 1 218 ? -21.453 -14.047 -3.971 1 95.38 218 VAL A N 1
ATOM 1758 C CA . VAL A 1 218 ? -20.109 -13.852 -4.527 1 95.38 218 VAL A CA 1
ATOM 1759 C C . VAL A 1 218 ? -19.062 -14.297 -3.52 1 95.38 218 VAL A C 1
ATOM 1761 O O . VAL A 1 218 ? -18.109 -14.992 -3.877 1 95.38 218 VAL A O 1
ATOM 1764 N N . TRP A 1 219 ? -19.25 -13.922 -2.312 1 92.25 219 TRP A N 1
ATOM 1765 C CA . TRP A 1 219 ? -18.344 -14.328 -1.25 1 92.25 219 TRP A CA 1
ATOM 1766 C C . TRP A 1 219 ? -18.234 -15.852 -1.18 1 92.25 219 TRP A C 1
ATOM 1768 O O . TRP A 1 219 ? -17.141 -16.391 -1.142 1 92.25 219 TRP A O 1
ATOM 1778 N N . PHE A 1 220 ? -19.328 -16.5 -1.185 1 89.19 220 PHE A N 1
ATOM 1779 C CA . PHE A 1 220 ? -19.375 -17.953 -1.062 1 89.19 220 PHE A CA 1
ATOM 1780 C C . PHE A 1 220 ? -18.766 -18.609 -2.293 1 89.19 220 PHE A C 1
ATOM 1782 O O . PHE A 1 220 ? -18 -19.562 -2.176 1 89.19 220 PHE A O 1
ATOM 1789 N N . SER A 1 221 ? -19.109 -18.141 -3.402 1 91.19 221 SER A N 1
ATOM 1790 C CA . SER A 1 221 ? -18.625 -18.688 -4.66 1 91.19 221 SER A CA 1
ATOM 1791 C C . SER A 1 221 ? -17.109 -18.578 -4.762 1 91.19 221 SER A C 1
ATOM 1793 O O . SER A 1 221 ? -16.438 -19.516 -5.195 1 91.19 221 SER A O 1
ATOM 1795 N N . LEU A 1 222 ? -16.547 -17.484 -4.367 1 91.5 222 LEU A N 1
ATOM 1796 C CA . LEU A 1 222 ? -15.109 -17.281 -4.438 1 91.5 222 LEU A CA 1
ATOM 1797 C C . LEU A 1 222 ? -14.383 -18.141 -3.412 1 91.5 222 LEU A C 1
ATOM 1799 O O . LEU A 1 222 ? -13.289 -18.641 -3.684 1 91.5 222 LEU A O 1
ATOM 1803 N N . CYS A 1 223 ? -14.977 -18.312 -2.271 1 86.94 223 CYS A N 1
ATOM 1804 C CA . CYS A 1 223 ? -14.383 -19.172 -1.26 1 86.94 223 CYS A CA 1
ATOM 1805 C C . CYS A 1 223 ? -14.336 -20.625 -1.74 1 86.94 223 CYS A C 1
ATOM 1807 O O . CYS A 1 223 ? -13.367 -21.328 -1.49 1 86.94 223 CYS A O 1
ATOM 1809 N N . LEU A 1 224 ? -15.359 -21.031 -2.41 1 85.38 224 LEU A N 1
ATOM 1810 C CA . LEU A 1 224 ? -15.398 -22.391 -2.965 1 85.38 224 LEU A CA 1
ATOM 1811 C C . LEU A 1 224 ? -14.352 -22.547 -4.062 1 85.38 224 LEU A C 1
ATOM 1813 O O . LEU A 1 224 ? -13.664 -23.578 -4.125 1 85.38 224 LEU A O 1
ATOM 1817 N N . ALA A 1 225 ? -14.305 -21.547 -4.883 1 87.31 225 ALA A N 1
ATOM 1818 C CA . ALA A 1 225 ? -13.312 -21.594 -5.949 1 87.31 225 ALA A CA 1
ATOM 1819 C C . ALA A 1 225 ? -11.898 -21.703 -5.379 1 87.31 225 ALA A C 1
ATOM 1821 O O . ALA A 1 225 ? -11.07 -22.438 -5.898 1 87.31 225 ALA A O 1
ATOM 1822 N N . LYS A 1 226 ? -11.617 -20.984 -4.398 1 85.62 226 LYS A N 1
ATOM 1823 C CA . LYS A 1 226 ? -10.32 -21.016 -3.738 1 85.62 226 LYS A CA 1
ATOM 1824 C C . LYS A 1 226 ? -10.055 -22.406 -3.139 1 85.62 226 LYS A C 1
ATOM 1826 O O . LYS A 1 226 ? -8.938 -22.922 -3.227 1 85.62 226 LYS A O 1
ATOM 1831 N N . ALA A 1 227 ? -11.023 -22.984 -2.549 1 80.94 227 ALA A N 1
ATOM 1832 C CA . ALA A 1 227 ? -10.891 -24.297 -1.927 1 80.94 227 ALA A CA 1
ATOM 1833 C C . ALA A 1 227 ? -10.57 -25.375 -2.967 1 80.94 227 ALA A C 1
ATOM 1835 O O . ALA A 1 227 ? -9.711 -26.219 -2.742 1 80.94 227 ALA A O 1
ATOM 1836 N N . VAL A 1 228 ? -11.242 -25.297 -4.055 1 81.25 228 VAL A N 1
ATOM 1837 C CA . VAL A 1 228 ? -11.023 -26.281 -5.117 1 81.25 228 VAL A CA 1
ATOM 1838 C C . VAL A 1 228 ? -9.617 -26.094 -5.695 1 81.25 228 VAL A C 1
ATOM 1840 O O . VAL A 1 228 ? -8.914 -27.078 -5.934 1 81.25 228 VAL A O 1
ATOM 1843 N N . TYR A 1 229 ? -9.25 -24.891 -5.883 1 83.44 229 TYR A N 1
ATOM 1844 C CA . TYR A 1 229 ? -7.914 -24.594 -6.402 1 83.44 229 TYR A CA 1
ATOM 1845 C C . TYR A 1 229 ? -6.836 -25.125 -5.461 1 83.44 229 TYR A C 1
ATOM 1847 O O . TYR A 1 229 ? -5.863 -25.734 -5.906 1 83.44 229 TYR A O 1
ATOM 1855 N N . LYS A 1 230 ? -6.938 -24.859 -4.211 1 78.44 230 LYS A N 1
ATOM 1856 C CA . LYS A 1 230 ? -5.953 -25.312 -3.23 1 78.44 230 LYS A CA 1
ATOM 1857 C C . LYS A 1 230 ? -5.867 -26.828 -3.188 1 78.44 230 LYS A C 1
ATOM 1859 O O . LYS A 1 230 ? -4.781 -27.391 -3.045 1 78.44 230 LYS A O 1
ATOM 1864 N N . SER A 1 231 ? -6.992 -27.5 -3.348 1 75.69 231 SER A N 1
ATOM 1865 C CA . SER A 1 231 ? -7.02 -28.953 -3.365 1 75.69 231 SER A CA 1
ATOM 1866 C C . SER A 1 231 ? -6.344 -29.516 -4.617 1 75.69 231 SER A C 1
ATOM 1868 O O . SER A 1 231 ? -5.617 -30.5 -4.551 1 75.69 231 SER A O 1
ATOM 1870 N N . ASP A 1 232 ? -6.574 -28.828 -5.668 1 76.56 232 ASP A N 1
ATOM 1871 C CA . ASP A 1 232 ? -5.957 -29.25 -6.918 1 76.56 232 ASP A CA 1
ATOM 1872 C C . ASP A 1 232 ? -4.441 -29.062 -6.875 1 76.56 232 ASP A C 1
ATOM 1874 O O . ASP A 1 232 ? -3.689 -29.906 -7.367 1 76.56 232 ASP A O 1
ATOM 1878 N N . LYS A 1 233 ? -4.039 -28.016 -6.387 1 75.62 233 LYS A N 1
ATOM 1879 C CA . LYS A 1 233 ? -2.611 -27.734 -6.281 1 75.62 233 LYS A CA 1
ATOM 1880 C C . LYS A 1 233 ? -1.913 -28.734 -5.367 1 75.62 233 LYS A C 1
ATOM 1882 O O . LYS A 1 233 ? -0.798 -29.172 -5.656 1 75.62 233 LYS A O 1
ATOM 1887 N N . LYS A 1 234 ? -2.51 -29.078 -4.352 1 71.5 234 LYS A N 1
ATOM 1888 C CA . LYS A 1 234 ? -1.961 -30.047 -3.424 1 71.5 234 LYS A CA 1
ATOM 1889 C C . LYS A 1 234 ? -1.866 -31.438 -4.074 1 71.5 234 LYS A C 1
ATOM 1891 O O . LYS A 1 234 ? -0.879 -32.156 -3.889 1 71.5 234 LYS A O 1
ATOM 1896 N N . THR A 1 235 ? -2.848 -31.75 -4.77 1 69.5 235 THR A N 1
ATOM 1897 C CA . THR A 1 235 ? -2.859 -33.031 -5.457 1 69.5 235 THR A CA 1
ATOM 1898 C C . THR A 1 235 ? -1.746 -33.094 -6.5 1 69.5 235 THR A C 1
ATOM 1900 O O . THR A 1 235 ? -1.092 -34.125 -6.656 1 69.5 235 THR A O 1
ATOM 1903 N N . LEU A 1 236 ? -1.566 -32.031 -7.09 1 72.19 236 LEU A N 1
ATOM 1904 C CA . LEU A 1 236 ? -0.504 -31.953 -8.086 1 72.19 236 LEU A CA 1
ATOM 1905 C C . LEU A 1 236 ? 0.867 -32.094 -7.434 1 72.19 236 LEU A C 1
ATOM 1907 O O . LEU A 1 236 ? 1.756 -32.75 -7.961 1 72.19 236 LEU A O 1
ATOM 1911 N N . LYS A 1 237 ? 1.103 -31.438 -6.352 1 70 237 LYS A N 1
ATOM 1912 C CA . LYS A 1 237 ? 2.373 -31.516 -5.633 1 70 237 LYS A CA 1
ATOM 1913 C C . LYS A 1 237 ? 2.637 -32.938 -5.117 1 70 237 LYS A C 1
ATOM 1915 O O . LYS A 1 237 ? 3.77 -33.406 -5.168 1 70 237 LYS A O 1
ATOM 1920 N N . LEU A 1 238 ? 1.591 -33.531 -4.613 1 64.81 238 LEU A N 1
ATOM 1921 C CA . LEU A 1 238 ? 1.713 -34.906 -4.133 1 64.81 238 LEU A CA 1
ATOM 1922 C C . LEU A 1 238 ? 2.059 -35.875 -5.277 1 64.81 238 LEU A C 1
ATOM 1924 O O . LEU A 1 238 ? 2.869 -36.781 -5.105 1 64.81 238 LEU A O 1
ATOM 1928 N N . GLN A 1 239 ? 1.526 -35.531 -6.336 1 63.56 239 GLN A N 1
ATOM 1929 C CA . GLN A 1 239 ? 1.798 -36.344 -7.512 1 63.56 239 GLN A CA 1
ATOM 1930 C C . GLN A 1 239 ? 3.23 -36.156 -7.996 1 63.56 239 GLN A C 1
ATOM 1932 O O . GLN A 1 239 ? 3.898 -37.125 -8.383 1 63.56 239 GLN A O 1
ATOM 1937 N N . LYS A 1 240 ? 3.637 -34.969 -7.914 1 65.69 240 LYS A N 1
ATOM 1938 C CA . LYS A 1 240 ? 5.008 -34.688 -8.32 1 65.69 240 LYS A CA 1
ATOM 1939 C C . LYS A 1 240 ? 6.016 -35.312 -7.371 1 65.69 240 LYS A C 1
ATOM 1941 O O . LYS A 1 240 ? 7.051 -35.812 -7.805 1 65.69 240 LYS A O 1
ATOM 1946 N N . ASN A 1 241 ? 5.746 -35.281 -6.152 1 62.84 241 ASN A N 1
ATOM 1947 C CA . ASN A 1 241 ? 6.609 -35.906 -5.16 1 62.84 241 ASN A CA 1
ATOM 1948 C C . ASN A 1 241 ? 6.633 -37.438 -5.309 1 62.84 241 ASN A C 1
ATOM 1950 O O . ASN A 1 241 ? 7.68 -38.062 -5.137 1 62.84 241 ASN A O 1
ATOM 1954 N N . GLU A 1 242 ? 5.535 -38 -5.547 1 58.94 242 GLU A N 1
ATOM 1955 C CA . GLU A 1 242 ? 5.445 -39.438 -5.773 1 58.94 242 GLU A CA 1
ATOM 1956 C C . GLU A 1 242 ? 6.23 -39.844 -7.016 1 58.94 242 GLU A C 1
ATOM 1958 O O . GLU A 1 242 ? 6.887 -40.906 -7.023 1 58.94 242 GLU A O 1
ATOM 1963 N N . GLU A 1 243 ? 6.109 -38.969 -7.941 1 61.31 243 GLU A N 1
ATOM 1964 C CA . GLU A 1 243 ? 6.863 -39.25 -9.164 1 61.31 243 GLU A CA 1
ATOM 1965 C C . GLU A 1 243 ? 8.367 -39.156 -8.914 1 61.31 243 GLU A C 1
ATOM 1967 O O . GLU A 1 243 ? 9.133 -39.969 -9.438 1 61.31 243 GLU A O 1
ATOM 1972 N N . LYS A 1 244 ? 8.781 -38.125 -8.18 1 61.84 244 LYS A N 1
ATOM 1973 C CA . LYS A 1 244 ? 10.188 -38 -7.828 1 61.84 244 LYS A CA 1
ATOM 1974 C C . LYS A 1 244 ? 10.672 -39.188 -7.008 1 61.84 244 LYS A C 1
ATOM 1976 O O . LYS A 1 244 ? 11.781 -39.688 -7.207 1 61.84 244 LYS A O 1
ATOM 1981 N N . PHE A 1 245 ? 9.891 -39.562 -6.012 1 56.41 245 PHE A N 1
ATOM 1982 C CA . PHE A 1 245 ? 10.203 -40.719 -5.168 1 56.41 245 PHE A CA 1
ATOM 1983 C C . PHE A 1 245 ? 10.266 -42 -5.992 1 56.41 245 PHE A C 1
ATOM 1985 O O . PHE A 1 245 ? 11.148 -42.812 -5.793 1 56.41 245 PHE A O 1
ATOM 1992 N N . LYS A 1 246 ? 9.336 -42.156 -6.875 1 53.53 246 LYS A N 1
ATOM 1993 C CA . LYS A 1 246 ? 9.289 -43.344 -7.738 1 53.53 246 LYS A CA 1
ATOM 1994 C C . LYS A 1 246 ? 10.484 -43.375 -8.688 1 53.53 246 LYS A C 1
ATOM 1996 O O . LYS A 1 246 ? 11.039 -44.438 -8.961 1 53.53 246 LYS A O 1
ATOM 2001 N N . LYS A 1 247 ? 10.719 -42.25 -9.297 1 56.34 247 LYS A N 1
ATOM 2002 C CA . LYS A 1 247 ? 11.883 -42.188 -10.172 1 56.34 247 LYS A CA 1
ATOM 2003 C C . LYS A 1 247 ? 13.156 -42.531 -9.414 1 56.34 247 LYS A C 1
ATOM 2005 O O . LYS A 1 247 ? 14.086 -43.125 -9.992 1 56.34 247 LYS A O 1
ATOM 2010 N N . LYS A 1 248 ? 13.25 -42.094 -8.234 1 57.44 248 LYS A N 1
ATOM 2011 C CA . LYS A 1 248 ? 14.438 -42.438 -7.457 1 57.44 248 LYS A CA 1
ATOM 2012 C C . LYS A 1 248 ? 14.461 -43.906 -7.086 1 57.44 248 LYS A C 1
ATOM 2014 O O . LYS A 1 248 ? 15.523 -44.531 -7.031 1 57.44 248 LYS A O 1
ATOM 2019 N N . ASN A 1 249 ? 13.297 -44.438 -6.656 1 49.94 249 ASN A N 1
ATOM 2020 C CA . ASN A 1 249 ? 13.305 -45.844 -6.203 1 49.94 249 ASN A CA 1
ATOM 2021 C C . ASN A 1 249 ? 12.875 -46.781 -7.309 1 49.94 249 ASN A C 1
ATOM 2023 O O . ASN A 1 249 ? 13.031 -48 -7.18 1 49.94 249 ASN A O 1
ATOM 2027 N N . MET A 1 250 ? 11.594 -46.688 -7.867 1 41.31 250 MET A N 1
ATOM 2028 C CA . MET A 1 250 ? 11 -47.75 -8.641 1 41.31 250 MET A CA 1
ATOM 2029 C C . MET A 1 250 ? 11.719 -47.938 -9.969 1 41.31 250 MET A C 1
ATOM 2031 O O . MET A 1 250 ? 12.133 -46.969 -10.594 1 41.31 250 MET A O 1
ATOM 2035 N N . SER A 1 251 ? 11.891 -49.344 -10.32 1 38.34 251 SER A N 1
ATOM 2036 C CA . SER A 1 251 ? 12.086 -49.969 -11.617 1 38.34 251 SER A CA 1
ATOM 2037 C C . SER A 1 251 ? 11.078 -49.469 -12.641 1 38.34 251 SER A C 1
ATOM 2039 O O . SER A 1 251 ? 10.047 -48.906 -12.281 1 38.34 251 SER A O 1
ATOM 2041 N N . GLU A 1 252 ? 11.031 -49.781 -14.109 1 40.34 252 GLU A N 1
ATOM 2042 C CA . GLU A 1 252 ? 10.383 -49.344 -15.352 1 40.34 252 GLU A CA 1
ATOM 2043 C C . GLU A 1 252 ? 8.867 -49.406 -15.227 1 40.34 252 GLU A C 1
ATOM 2045 O O . GLU A 1 252 ? 8.172 -48.531 -15.797 1 40.34 252 GLU A O 1
ATOM 2050 N N . VAL A 1 253 ? 8.148 -50.438 -14.609 1 37.88 253 VAL A N 1
ATOM 2051 C CA . VAL A 1 253 ? 6.777 -50.875 -14.867 1 37.88 253 VAL A CA 1
ATOM 2052 C C . VAL A 1 253 ? 5.801 -50 -14.109 1 37.88 253 VAL A C 1
ATOM 2054 O O . VAL A 1 253 ? 4.738 -49.625 -14.625 1 37.88 253 VAL A O 1
ATOM 2057 N N . VAL A 1 254 ? 5.895 -49.781 -12.773 1 38.34 254 VAL A N 1
ATOM 2058 C CA . VAL A 1 254 ? 4.883 -49.156 -11.938 1 38.34 254 VAL A CA 1
ATOM 2059 C C . VAL A 1 254 ? 4.824 -47.656 -12.242 1 38.34 254 VAL A C 1
ATOM 2061 O O . VAL A 1 254 ? 3.906 -46.969 -11.805 1 38.34 254 VAL A O 1
ATOM 2064 N N . ALA A 1 255 ? 5.75 -47.094 -12.883 1 37.31 255 ALA A N 1
ATOM 2065 C CA . ALA A 1 255 ? 5.809 -45.719 -13.359 1 37.31 255 ALA A CA 1
ATOM 2066 C C . ALA A 1 255 ? 4.668 -45.406 -14.328 1 37.31 255 ALA A C 1
ATOM 2068 O O . ALA A 1 255 ? 4.238 -44.281 -14.461 1 37.31 255 ALA A O 1
ATOM 2069 N N . GLU A 1 256 ? 4.121 -46.469 -15.016 1 36.19 256 GLU A N 1
ATOM 2070 C CA . GLU A 1 256 ? 3.119 -46.344 -16.062 1 36.19 256 GLU A CA 1
ATOM 2071 C C . GLU A 1 256 ? 1.746 -46.031 -15.492 1 36.19 256 GLU A C 1
ATOM 2073 O O . GLU A 1 256 ? 1.011 -45.219 -16.047 1 36.19 256 GLU A O 1
ATOM 2078 N N . MET A 1 257 ? 1.203 -46.781 -14.469 1 33.34 257 MET A N 1
ATOM 2079 C CA . MET A 1 257 ? -0.18 -46.656 -14.016 1 33.34 257 MET A CA 1
ATOM 2080 C C . MET A 1 257 ? -0.433 -45.281 -13.383 1 33.34 257 MET A C 1
ATOM 2082 O O . MET A 1 257 ? -1.517 -44.719 -13.539 1 33.34 257 MET A O 1
ATOM 2086 N N . VAL A 1 258 ? 0.394 -44.812 -12.539 1 35.19 258 VAL A N 1
ATOM 2087 C CA . VAL A 1 258 ? 0.178 -43.531 -11.875 1 35.19 258 VAL A CA 1
ATOM 2088 C C . VAL A 1 258 ? 0.209 -42.406 -12.906 1 35.19 258 VAL A C 1
ATOM 2090 O O . VAL A 1 258 ? -0.431 -41.375 -12.719 1 35.19 258 VAL A O 1
ATOM 2093 N N . THR A 1 259 ? 0.767 -42.594 -14.016 1 33.38 259 THR A N 1
ATOM 2094 C CA . THR A 1 259 ? 0.744 -41.656 -15.133 1 33.38 259 THR A CA 1
ATOM 2095 C C . THR A 1 259 ? -0.674 -41.469 -15.672 1 33.38 259 THR A C 1
ATOM 2097 O O . THR A 1 259 ? -1.009 -40.438 -16.25 1 33.38 259 THR A O 1
ATOM 2100 N N . THR A 1 260 ? -1.495 -42.531 -15.625 1 32.28 260 THR A N 1
ATOM 2101 C CA . THR A 1 260 ? -2.807 -42.469 -16.266 1 32.28 260 THR A CA 1
ATOM 2102 C C . THR A 1 260 ? -3.758 -41.594 -15.461 1 32.28 260 THR A C 1
ATOM 2104 O O . THR A 1 260 ? -4.543 -40.844 -16.047 1 32.28 260 THR A O 1
ATOM 2107 N N . THR A 1 261 ? -3.98 -41.812 -14.148 1 32.59 261 THR A N 1
ATOM 2108 C CA . THR A 1 261 ? -4.984 -41.062 -13.414 1 32.59 261 THR A CA 1
ATOM 2109 C C . THR A 1 261 ? -4.582 -39.594 -13.305 1 32.59 261 THR A C 1
ATOM 2111 O O . THR A 1 261 ? -5.438 -38.719 -13.18 1 32.59 261 THR A O 1
ATOM 2114 N N . VAL A 1 262 ? -3.381 -39.25 -13.094 1 35.31 262 VAL A N 1
ATOM 2115 C CA . VAL A 1 262 ? -2.82 -37.906 -13.125 1 35.31 262 VAL A CA 1
ATOM 2116 C C . VAL A 1 262 ? -3.066 -37.281 -14.484 1 35.31 262 VAL A C 1
ATOM 2118 O O . VAL A 1 262 ? -2.967 -36.062 -14.641 1 35.31 262 VAL A O 1
ATOM 2121 N N . ALA A 1 263 ? -3.23 -38 -15.539 1 33.75 263 ALA A N 1
ATOM 2122 C CA . ALA A 1 263 ? -3.496 -37.688 -16.938 1 33.75 263 ALA A CA 1
ATOM 2123 C C . ALA A 1 263 ? -4.816 -36.938 -17.094 1 33.75 263 ALA A C 1
ATOM 2125 O O . ALA A 1 263 ? -4.973 -36.125 -18.016 1 33.75 263 ALA A O 1
ATOM 2126 N N . SER A 1 264 ? -5.863 -37.281 -16.375 1 36.03 264 SER A N 1
ATOM 2127 C CA . SER A 1 264 ? -7.164 -36.656 -16.656 1 36.03 264 SER A CA 1
ATOM 2128 C C . SER A 1 264 ? -7.176 -35.188 -16.266 1 36.03 264 SER A C 1
ATOM 2130 O O . SER A 1 264 ? -7.941 -34.406 -16.828 1 36.03 264 SER A O 1
ATOM 2132 N N . TYR A 1 265 ? -6.672 -34.75 -15.078 1 37.81 265 TYR A N 1
ATOM 2133 C CA . TYR A 1 265 ? -6.68 -33.344 -14.695 1 37.81 265 TYR A CA 1
ATOM 2134 C C . TYR A 1 265 ? -5.617 -32.562 -15.461 1 37.81 265 TYR A C 1
ATOM 2136 O O . TYR A 1 265 ? -5.617 -31.328 -15.453 1 37.81 265 TYR A O 1
ATOM 2144 N N . VAL A 1 266 ? -4.387 -33.156 -15.805 1 38.22 266 VAL A N 1
ATOM 2145 C CA . VAL A 1 266 ? -3.381 -32.625 -16.719 1 38.22 266 VAL A CA 1
ATOM 2146 C C . VAL A 1 266 ? -3.842 -32.812 -18.172 1 38.22 266 VAL A C 1
ATOM 2148 O O . VAL A 1 266 ? -4.035 -33.969 -18.609 1 38.22 266 VAL A O 1
ATOM 2151 N N . SER A 1 267 ? -4.617 -32.062 -18.766 1 36.88 267 SER A N 1
ATOM 2152 C CA . SER A 1 267 ? -4.797 -32.25 -20.203 1 36.88 267 SER A CA 1
ATOM 2153 C C . SER A 1 267 ? -3.535 -32.844 -20.844 1 36.88 267 SER A C 1
ATOM 2155 O O . SER A 1 267 ? -2.453 -32.781 -20.25 1 36.88 267 SER A O 1
ATOM 2157 N N . SER A 1 268 ? -3.598 -33.656 -22.016 1 35.19 268 SER A N 1
ATOM 2158 C CA . SER A 1 268 ? -2.553 -34.281 -22.828 1 35.19 268 SER A CA 1
ATOM 2159 C C . SER A 1 268 ? -1.241 -33.5 -22.719 1 35.19 268 SER A C 1
ATOM 2161 O O . SER A 1 268 ? -0.161 -34.094 -22.797 1 35.19 268 SER A O 1
ATOM 2163 N N . ASP A 1 269 ? -1.248 -32.125 -22.844 1 38.59 269 ASP A N 1
ATOM 2164 C CA . ASP A 1 269 ? 0.036 -31.438 -22.969 1 38.59 269 ASP A CA 1
ATOM 2165 C C . ASP A 1 269 ? 0.63 -31.125 -21.594 1 38.59 269 ASP A C 1
ATOM 2167 O O . ASP A 1 269 ? 1.544 -30.297 -21.484 1 38.59 269 ASP A O 1
ATOM 2171 N N . GLY A 1 270 ? 0.318 -31.828 -20.375 1 39.62 270 GLY A N 1
ATOM 2172 C CA . GLY A 1 270 ? 1.013 -31.672 -19.109 1 39.62 270 GLY A CA 1
ATOM 2173 C C . GLY A 1 270 ? 0.556 -30.469 -18.328 1 39.62 270 GLY A C 1
ATOM 2174 O O . GLY A 1 270 ? 1.168 -30.109 -17.312 1 39.62 270 GLY A O 1
ATOM 2175 N N . ASP A 1 271 ? -0.205 -29.391 -18.781 1 49.19 271 ASP A N 1
ATOM 2176 C CA . ASP A 1 271 ? -0.419 -28.078 -18.203 1 49.19 271 ASP A CA 1
ATOM 2177 C C . ASP A 1 271 ? -1.552 -28.109 -17.188 1 49.19 271 ASP A C 1
ATOM 2179 O O . ASP A 1 271 ? -2.568 -28.766 -17.391 1 49.19 271 ASP A O 1
ATOM 2183 N N . PHE A 1 272 ? -1.394 -27.922 -15.852 1 52.69 272 PHE A N 1
ATOM 2184 C CA . PHE A 1 272 ? -2.307 -27.516 -14.789 1 52.69 272 PHE A CA 1
ATOM 2185 C C . PHE A 1 272 ? -3.412 -26.625 -15.336 1 52.69 272 PHE A C 1
ATOM 2187 O O . PHE A 1 272 ? -3.203 -25.422 -15.539 1 52.69 272 PHE A O 1
ATOM 2194 N N . SER A 1 273 ? -4.594 -27.203 -16.031 1 60.28 273 SER A N 1
ATOM 2195 C CA . SER A 1 273 ? -5.598 -26.391 -16.703 1 60.28 273 SER A CA 1
ATOM 2196 C C . SER A 1 273 ? -6.918 -26.391 -15.945 1 60.28 273 SER A C 1
ATOM 2198 O O . SER A 1 273 ? -7.301 -27.406 -15.352 1 60.28 273 SER A O 1
ATOM 2200 N N . ALA A 1 274 ? -7.57 -25.25 -15.711 1 64.62 274 ALA A N 1
ATOM 2201 C CA . ALA A 1 274 ? -8.852 -25 -15.07 1 64.62 274 ALA A CA 1
ATOM 2202 C C . ALA A 1 274 ? -10.008 -25.5 -15.93 1 64.62 274 ALA A C 1
ATOM 2204 O O . ALA A 1 274 ? -9.945 -25.438 -17.156 1 64.62 274 ALA A O 1
ATOM 2205 N N . SER A 1 275 ? -10.961 -26.281 -15.195 1 66.38 275 SER A N 1
ATOM 2206 C CA . SER A 1 275 ? -12.227 -26.531 -15.891 1 66.38 275 SER A CA 1
ATOM 2207 C C . SER A 1 275 ? -12.891 -25.219 -16.297 1 66.38 275 SER A C 1
ATOM 2209 O O . SER A 1 275 ? -12.492 -24.141 -15.836 1 66.38 275 SER A O 1
ATOM 2211 N N . GLU A 1 276 ? -13.773 -25.234 -17.219 1 66 276 GLU A N 1
ATOM 2212 C CA . GLU A 1 276 ? -14.398 -24.062 -17.812 1 66 276 GLU A CA 1
ATOM 2213 C C . GLU A 1 276 ? -15.133 -23.234 -16.75 1 66 276 GLU A C 1
ATOM 2215 O O . GLU A 1 276 ? -15.266 -22.016 -16.891 1 66 276 GLU A O 1
ATOM 2220 N N . LYS A 1 277 ? -15.57 -23.953 -15.719 1 68.5 277 LYS A N 1
ATOM 2221 C CA . LYS A 1 277 ? -16.344 -23.234 -14.711 1 68.5 277 LYS A CA 1
ATOM 2222 C C . LYS A 1 277 ? -15.453 -22.688 -13.602 1 68.5 277 LYS A C 1
ATOM 2224 O O . LYS A 1 277 ? -15.852 -21.797 -12.852 1 68.5 277 LYS A O 1
ATOM 2229 N N . GLN A 1 278 ? -14.273 -23.078 -13.664 1 80.75 278 GLN A N 1
ATOM 2230 C CA . GLN A 1 278 ? -13.32 -22.625 -12.656 1 80.75 278 GLN A CA 1
ATOM 2231 C C . GLN A 1 278 ? -12.633 -21.328 -13.094 1 80.75 278 GLN A C 1
ATOM 2233 O O . GLN A 1 278 ? -12.625 -21 -14.273 1 80.75 278 GLN A O 1
ATOM 2238 N N . LEU A 1 279 ? -12.234 -20.609 -12.109 1 88.44 279 LEU A N 1
ATOM 2239 C CA . LEU A 1 279 ? -11.508 -19.391 -12.398 1 88.44 279 LEU A CA 1
ATOM 2240 C C . LEU A 1 279 ? -10.156 -19.703 -13.039 1 88.44 279 LEU A C 1
ATOM 2242 O O . LEU A 1 279 ? -9.258 -20.234 -12.383 1 88.44 279 LEU A O 1
ATOM 2246 N N . ARG A 1 280 ? -10.047 -19.375 -14.227 1 88.94 280 ARG A N 1
ATOM 2247 C CA . ARG A 1 280 ? -8.852 -19.688 -15.008 1 88.94 280 ARG A CA 1
ATOM 2248 C C . ARG A 1 280 ? -7.656 -18.875 -14.531 1 88.94 280 ARG A C 1
ATOM 2250 O O . ARG A 1 280 ? -6.508 -19.312 -14.672 1 88.94 280 ARG A O 1
ATOM 2257 N N . SER A 1 281 ? -7.926 -17.703 -13.977 1 90 281 SER A N 1
ATOM 2258 C CA . SER A 1 281 ? -6.863 -16.828 -13.5 1 90 281 SER A CA 1
ATOM 2259 C C . SER A 1 281 ? -6.074 -17.484 -12.375 1 90 281 SER A C 1
ATOM 2261 O O . SER A 1 281 ? -4.867 -17.266 -12.242 1 90 281 SER A O 1
ATOM 2263 N N . LEU A 1 282 ? -6.695 -18.297 -11.586 1 89.31 282 LEU A N 1
ATOM 2264 C CA . LEU A 1 282 ? -6.027 -18.969 -10.477 1 89.31 282 LEU A CA 1
ATOM 2265 C C . LEU A 1 282 ? -4.969 -19.938 -10.984 1 89.31 282 LEU A C 1
ATOM 2267 O O . LEU A 1 282 ? -3.91 -20.094 -10.375 1 89.31 282 LEU A O 1
ATOM 2271 N N . TYR A 1 283 ? -5.203 -20.5 -12.102 1 86.38 283 TYR A N 1
ATOM 2272 C CA . TYR A 1 283 ? -4.305 -21.516 -12.641 1 86.38 283 TYR A CA 1
ATOM 2273 C C . TYR A 1 283 ? -3.205 -20.875 -13.484 1 86.38 283 TYR A C 1
ATOM 2275 O O . TYR A 1 283 ? -2.104 -21.422 -13.594 1 86.38 283 TYR A O 1
ATOM 2283 N N . LYS A 1 284 ? -3.504 -19.781 -14.055 1 87.25 284 LYS A N 1
ATOM 2284 C CA . LYS A 1 284 ? -2.523 -19.141 -14.93 1 87.25 284 LYS A CA 1
ATOM 2285 C C . LYS A 1 284 ? -1.668 -18.141 -14.164 1 87.25 284 LYS A C 1
ATOM 2287 O O . LYS A 1 284 ? -0.474 -18 -14.438 1 87.25 284 LYS A O 1
ATOM 2292 N N . LEU A 1 285 ? -2.203 -17.453 -13.227 1 88.62 285 LEU A N 1
ATOM 2293 C CA . LEU A 1 285 ? -1.493 -16.422 -12.484 1 88.62 285 LEU A CA 1
ATOM 2294 C C . LEU A 1 285 ? -1.068 -16.938 -11.109 1 88.62 285 LEU A C 1
ATOM 2296 O O . LEU A 1 285 ? -0.2 -16.344 -10.461 1 88.62 285 LEU A O 1
ATOM 2300 N N . GLY A 1 286 ? -1.663 -17.953 -10.578 1 86.31 286 GLY A N 1
ATOM 2301 C CA . GLY A 1 286 ? -1.264 -18.594 -9.344 1 86.31 286 GLY A CA 1
ATOM 2302 C C . GLY A 1 286 ? -1.482 -17.734 -8.117 1 86.31 286 GLY A C 1
ATOM 2303 O O . GLY A 1 286 ? -2.615 -17.359 -7.812 1 86.31 286 GLY A O 1
ATOM 2304 N N . SER A 1 287 ? -0.418 -17.312 -7.453 1 83 287 SER A N 1
ATOM 2305 C CA . SER A 1 287 ? -0.47 -16.594 -6.188 1 83 287 SER A CA 1
ATOM 2306 C C . SER A 1 287 ? -1.026 -15.18 -6.375 1 83 287 SER A C 1
ATOM 2308 O O . SER A 1 287 ? -1.731 -14.664 -5.508 1 83 287 SER A O 1
ATOM 2310 N N . ALA A 1 288 ? -0.725 -14.57 -7.484 1 87.31 288 ALA A N 1
ATOM 2311 C CA . ALA A 1 288 ? -1.236 -13.227 -7.746 1 87.31 288 ALA A CA 1
ATOM 2312 C C . ALA A 1 288 ? -2.76 -13.234 -7.84 1 87.31 288 ALA A C 1
ATOM 2314 O O . ALA A 1 288 ? -3.424 -12.359 -7.273 1 87.31 288 ALA A O 1
ATOM 2315 N N . ALA A 1 289 ? -3.318 -14.172 -8.523 1 91.19 289 ALA A N 1
ATOM 2316 C CA . ALA A 1 289 ? -4.77 -14.273 -8.641 1 91.19 289 ALA A CA 1
ATOM 2317 C C . ALA A 1 289 ? -5.41 -14.609 -7.301 1 91.19 289 ALA A C 1
ATOM 2319 O O . ALA A 1 289 ? -6.512 -14.133 -6.996 1 91.19 289 ALA A O 1
ATOM 2320 N N . ASN A 1 290 ? -4.766 -15.43 -6.52 1 88.88 290 ASN A N 1
ATOM 2321 C CA . ASN A 1 290 ? -5.266 -15.75 -5.188 1 88.88 290 ASN A CA 1
ATOM 2322 C C . ASN A 1 290 ? -5.324 -14.516 -4.297 1 88.88 290 ASN A C 1
ATOM 2324 O O . ASN A 1 290 ? -6.234 -14.375 -3.479 1 88.88 290 ASN A O 1
ATOM 2328 N N . PHE A 1 291 ? -4.387 -13.703 -4.438 1 89.44 291 PHE A N 1
ATOM 2329 C CA . PHE A 1 291 ? -4.387 -12.438 -3.713 1 89.44 291 PHE A CA 1
ATOM 2330 C C . PHE A 1 291 ? -5.57 -11.578 -4.137 1 89.44 291 PHE A C 1
ATOM 2332 O O . PHE A 1 291 ? -6.277 -11.023 -3.293 1 89.44 291 PHE A O 1
ATOM 2339 N N . LEU A 1 292 ? -5.754 -11.391 -5.449 1 93.38 292 LEU A N 1
ATOM 2340 C CA . LEU A 1 292 ? -6.863 -10.609 -5.977 1 93.38 292 LEU A CA 1
ATOM 2341 C C . LEU A 1 292 ? -8.203 -11.18 -5.516 1 93.38 292 LEU A C 1
ATOM 2343 O O . LEU A 1 292 ? -9.117 -10.43 -5.164 1 93.38 292 LEU A O 1
ATOM 2347 N N . LEU A 1 293 ? -8.305 -12.484 -5.477 1 93.12 293 LEU A N 1
ATOM 2348 C CA . LEU A 1 293 ? -9.516 -13.172 -5.031 1 93.12 293 LEU A CA 1
ATOM 2349 C C . LEU A 1 293 ? -9.805 -12.875 -3.564 1 93.12 293 LEU A C 1
ATOM 2351 O O . LEU A 1 293 ? -10.953 -12.625 -3.189 1 93.12 293 LEU A O 1
ATOM 2355 N N . THR A 1 294 ? -8.852 -12.852 -2.758 1 89.56 294 THR A N 1
ATOM 2356 C CA . THR A 1 294 ? -9.008 -12.57 -1.336 1 89.56 294 THR A CA 1
ATOM 2357 C C . THR A 1 294 ? -9.516 -11.148 -1.116 1 89.56 294 THR A C 1
ATOM 2359 O O . THR A 1 294 ? -10.359 -10.914 -0.249 1 89.56 294 THR A O 1
ATOM 2362 N N . THR A 1 295 ? -8.969 -10.242 -1.828 1 92.56 295 THR A N 1
ATOM 2363 C CA . THR A 1 295 ? -9.414 -8.859 -1.705 1 92.56 295 THR A CA 1
ATOM 2364 C C . THR A 1 295 ? -10.875 -8.719 -2.125 1 92.56 295 THR A C 1
ATOM 2366 O O . THR A 1 295 ? -11.625 -7.949 -1.527 1 92.56 295 THR A O 1
ATOM 2369 N N . LEU A 1 296 ? -11.258 -9.445 -3.16 1 95.38 296 LEU A N 1
ATOM 2370 C CA . LEU A 1 296 ? -12.648 -9.391 -3.619 1 95.38 296 LEU A CA 1
ATOM 2371 C C . LEU A 1 296 ? -13.586 -9.984 -2.576 1 95.38 296 LEU A C 1
ATOM 2373 O O . LEU A 1 296 ? -14.703 -9.508 -2.396 1 95.38 296 LEU A O 1
ATOM 2377 N N . VAL A 1 297 ? -13.148 -10.977 -1.905 1 92.75 297 VAL A N 1
ATOM 2378 C CA . VAL A 1 297 ? -13.922 -11.578 -0.822 1 92.75 297 VAL A CA 1
ATOM 2379 C C . VAL A 1 297 ? -14.141 -10.547 0.286 1 92.75 297 VAL A C 1
ATOM 2381 O O . VAL A 1 297 ? -15.266 -10.391 0.78 1 92.75 297 VAL A O 1
ATOM 2384 N N . GLU A 1 298 ? -13.133 -9.859 0.644 1 90.88 298 GLU A N 1
ATOM 2385 C CA . GLU A 1 298 ? -13.242 -8.828 1.667 1 90.88 298 GLU A CA 1
ATOM 2386 C C . GLU A 1 298 ? -14.18 -7.707 1.222 1 90.88 298 GLU A C 1
ATOM 2388 O O . GLU A 1 298 ? -14.969 -7.199 2.018 1 90.88 298 GLU A O 1
ATOM 2393 N N . PHE A 1 299 ? -14.031 -7.355 -0.021 1 94.62 299 PHE A N 1
ATOM 2394 C CA . PHE A 1 299 ? -14.891 -6.312 -0.576 1 94.62 299 PHE A CA 1
ATOM 2395 C C . PHE A 1 299 ? -16.359 -6.695 -0.447 1 94.62 299 PHE A C 1
ATOM 2397 O O . PHE A 1 299 ? -17.188 -5.879 -0.028 1 94.62 299 PHE A O 1
ATOM 2404 N N . SER A 1 300 ? -16.688 -7.906 -0.813 1 94.62 300 SER A N 1
ATOM 2405 C CA . SER A 1 300 ? -18.078 -8.367 -0.794 1 94.62 300 SER A CA 1
ATOM 2406 C C . SER A 1 300 ? -18.609 -8.438 0.63 1 94.62 300 SER A C 1
ATOM 2408 O O . SER A 1 300 ? -19.797 -8.148 0.869 1 94.62 300 SER A O 1
ATOM 2410 N N . LEU A 1 301 ? -17.828 -8.75 1.552 1 89.31 301 LEU A N 1
ATOM 2411 C CA . LEU A 1 301 ? -18.25 -8.812 2.945 1 89.31 301 LEU A CA 1
ATOM 2412 C C . LEU A 1 301 ? -18.547 -7.418 3.484 1 89.31 301 LEU A C 1
ATOM 2414 O O . LEU A 1 301 ? -19.562 -7.215 4.164 1 89.31 301 LEU A O 1
ATOM 2418 N N . ILE A 1 302 ? -17.672 -6.523 3.188 1 89.44 302 ILE A N 1
ATOM 2419 C CA . ILE A 1 302 ? -17.891 -5.152 3.627 1 89.44 302 ILE A CA 1
ATOM 2420 C C . ILE A 1 302 ? -19.156 -4.602 2.988 1 89.44 302 ILE A C 1
ATOM 2422 O O . ILE A 1 302 ? -19.969 -3.961 3.66 1 89.44 302 ILE A O 1
ATOM 2426 N N . ALA A 1 303 ? -19.312 -4.852 1.729 1 93.25 303 ALA A N 1
ATOM 2427 C CA . ALA A 1 303 ? -20.484 -4.359 1.01 1 93.25 303 ALA A CA 1
ATOM 2428 C C . ALA A 1 303 ? -21.766 -4.926 1.605 1 93.25 303 ALA A C 1
ATOM 2430 O O . ALA A 1 303 ? -22.734 -4.191 1.828 1 93.25 303 ALA A O 1
ATOM 2431 N N . ALA A 1 304 ? -21.828 -6.199 1.879 1 92.19 304 ALA A N 1
ATOM 2432 C CA . ALA A 1 304 ? -23 -6.828 2.459 1 92.19 304 ALA A CA 1
ATOM 2433 C C . ALA A 1 304 ? -23.344 -6.211 3.814 1 92.19 304 ALA A C 1
ATOM 2435 O O . ALA A 1 304 ? -24.516 -5.949 4.109 1 92.19 304 ALA A O 1
ATOM 2436 N N . ALA A 1 305 ? -22.375 -5.914 4.594 1 87.62 305 ALA A N 1
ATOM 2437 C CA . ALA A 1 305 ? -22.609 -5.336 5.914 1 87.62 305 ALA A CA 1
ATOM 2438 C C . ALA A 1 305 ? -23.141 -3.912 5.801 1 87.62 305 ALA A C 1
ATOM 2440 O O . ALA A 1 305 ? -24.062 -3.529 6.535 1 87.62 305 ALA A O 1
ATOM 2441 N N . VAL A 1 306 ? -22.578 -3.162 4.945 1 88.56 306 VAL A N 1
ATOM 2442 C CA . VAL A 1 306 ? -23.016 -1.778 4.777 1 88.56 306 VAL A CA 1
ATOM 2443 C C . VAL A 1 306 ? -24.453 -1.74 4.285 1 88.56 306 VAL A C 1
ATOM 2445 O O . VAL A 1 306 ? -25.266 -0.945 4.77 1 88.56 306 VAL A O 1
ATOM 2448 N N . TYR A 1 307 ? -24.781 -2.584 3.328 1 91.56 307 TYR A N 1
ATOM 2449 C CA . TYR A 1 307 ? -26.156 -2.629 2.822 1 91.56 307 TYR A CA 1
ATOM 2450 C C . TYR A 1 307 ? -27.125 -3.033 3.922 1 91.56 307 TYR A C 1
ATOM 2452 O O . TYR A 1 307 ? -28.25 -2.525 3.984 1 91.56 307 TYR A O 1
ATOM 2460 N N . PHE A 1 308 ? -26.75 -3.918 4.68 1 88.25 308 PHE A N 1
ATOM 2461 C CA . PHE A 1 308 ? -27.594 -4.355 5.781 1 88.25 308 PHE A CA 1
ATOM 2462 C C . PHE A 1 308 ? -27.891 -3.199 6.73 1 88.25 308 PHE A C 1
ATOM 2464 O O . PHE A 1 308 ? -29.016 -3.041 7.191 1 88.25 308 PHE A O 1
ATOM 2471 N N . ILE A 1 309 ? -26.922 -2.346 6.973 1 84 309 ILE A N 1
ATOM 2472 C CA . ILE A 1 309 ? -27.094 -1.219 7.883 1 84 309 ILE A CA 1
ATOM 2473 C C . ILE A 1 309 ? -28.016 -0.175 7.246 1 84 309 ILE A C 1
ATOM 2475 O O . ILE A 1 309 ? -28.875 0.393 7.914 1 84 309 ILE A O 1
ATOM 2479 N N . ILE A 1 310 ? -27.75 0.08 6.02 1 85.69 310 ILE A N 1
ATOM 2480 C CA . ILE A 1 310 ? -28.594 1.039 5.316 1 85.69 310 ILE A CA 1
ATOM 2481 C C . ILE A 1 310 ? -30.047 0.56 5.332 1 85.69 310 ILE A C 1
ATOM 2483 O O . ILE A 1 310 ? -30.969 1.353 5.543 1 85.69 310 ILE A O 1
ATOM 2487 N N . TRP A 1 311 ? -30.234 -0.724 5.105 1 87.12 311 TRP A N 1
ATOM 2488 C CA . TRP A 1 311 ? -31.562 -1.32 5.102 1 87.12 311 TRP A CA 1
ATOM 2489 C C . TRP A 1 311 ? -32.188 -1.267 6.492 1 87.12 311 TRP A C 1
ATOM 2491 O O . TRP A 1 311 ? -33.375 -0.956 6.633 1 87.12 311 TRP A O 1
ATOM 2501 N N . LYS A 1 312 ? -31.453 -1.472 7.535 1 81.69 312 LYS A N 1
ATOM 2502 C CA . LYS A 1 312 ? -31.938 -1.5 8.906 1 81.69 312 LYS A CA 1
ATOM 2503 C C . LYS A 1 312 ? -32.375 -0.111 9.359 1 81.69 312 LYS A C 1
ATOM 2505 O O . LYS A 1 312 ? -33.344 0.025 10.117 1 81.69 312 LYS A O 1
ATOM 2510 N N . HIS A 1 313 ? -31.734 0.913 8.906 1 80.06 313 HIS A N 1
ATOM 2511 C CA . HIS A 1 313 ? -32.031 2.266 9.367 1 80.06 313 HIS A CA 1
ATOM 2512 C C . HIS A 1 313 ? -32.875 3.02 8.352 1 80.06 313 HIS A C 1
ATOM 2514 O O . HIS A 1 313 ? -33 4.246 8.422 1 80.06 313 HIS A O 1
ATOM 2520 N N . GLU A 1 314 ? -33.375 2.297 7.559 1 79.25 314 GLU A N 1
ATOM 2521 C CA . GLU A 1 314 ? -34.25 2.92 6.566 1 79.25 314 GLU A CA 1
ATOM 2522 C C . GLU A 1 314 ? -35.406 3.654 7.234 1 79.25 314 GLU A C 1
ATOM 2524 O O . GLU A 1 314 ? -36.094 3.094 8.094 1 79.25 314 GLU A O 1
ATOM 2529 N N . GLY A 1 315 ? -35.562 4.949 6.945 1 69.56 315 GLY A N 1
ATOM 2530 C CA . GLY A 1 315 ? -36.719 5.734 7.395 1 69.56 315 GLY A CA 1
ATOM 2531 C C . GLY A 1 315 ? -36.469 6.426 8.727 1 69.56 315 GLY A C 1
ATOM 2532 O O . GLY A 1 315 ? -37.344 7.168 9.203 1 69.56 315 GLY A O 1
ATOM 2533 N N . GLU A 1 316 ? -35.375 6.121 9.391 1 67.94 316 GLU A N 1
ATOM 2534 C CA . GLU A 1 316 ? -35.125 6.781 10.664 1 67.94 316 GLU A CA 1
ATOM 2535 C C . GLU A 1 316 ? -34.562 8.195 10.445 1 67.94 316 GLU A C 1
ATOM 2537 O O . GLU A 1 316 ? -33.688 8.406 9.609 1 67.94 316 GLU A O 1
ATOM 2542 N N . GLU A 1 317 ? -35.375 9.156 10.703 1 58.28 317 GLU A N 1
ATOM 2543 C CA . GLU A 1 317 ? -34.938 10.555 10.594 1 58.28 317 GLU A CA 1
ATOM 2544 C C . GLU A 1 317 ? -33.906 10.898 11.656 1 58.28 317 GLU A C 1
ATOM 2546 O O . GLU A 1 317 ? -34.219 10.953 12.852 1 58.28 317 GLU A O 1
ATOM 2551 N N . LYS A 1 318 ? -32.719 10.578 11.461 1 57.16 318 LYS A N 1
ATOM 2552 C CA . LYS A 1 318 ? -31.703 11.039 12.398 1 57.16 318 LYS A CA 1
ATOM 2553 C C . LYS A 1 318 ? -31.281 12.469 12.086 1 57.16 318 LYS A C 1
ATOM 2555 O O . LYS A 1 318 ? -31.312 12.898 10.93 1 57.16 318 LYS A O 1
ATOM 2560 N N . PRO A 1 319 ? -31.156 13.312 13.242 1 52.56 319 PRO A N 1
ATOM 2561 C CA . PRO A 1 319 ? -30.781 14.711 13.008 1 52.56 319 PRO A CA 1
ATOM 2562 C C . PRO A 1 319 ? -29.531 14.852 12.133 1 52.56 319 PRO A C 1
ATOM 2564 O O . PRO A 1 319 ? -28.656 13.984 12.172 1 52.56 319 PRO A O 1
ATOM 2567 N N . GLN A 1 320 ? -29.641 15.844 11.117 1 50.28 320 GLN A N 1
ATOM 2568 C CA . GLN A 1 320 ? -28.781 16.234 10 1 50.28 320 GLN A CA 1
ATOM 2569 C C . GLN A 1 320 ? -27.359 16.531 10.477 1 50.28 320 GLN A C 1
ATOM 2571 O O . GLN A 1 320 ? -27.141 17.438 11.266 1 50.28 320 GLN A O 1
ATOM 2576 N N . GLU A 1 321 ? -26.594 15.609 10.922 1 51.12 321 GLU A N 1
ATOM 2577 C CA . GLU A 1 321 ? -25.266 16.188 11 1 51.12 321 GLU A CA 1
ATOM 2578 C C . GLU A 1 321 ? -24.672 16.422 9.609 1 51.12 321 GLU A C 1
ATOM 2580 O O . GLU A 1 321 ? -24.703 15.531 8.758 1 51.12 321 GLU A O 1
ATOM 2585 N N . GLN A 1 322 ? -24.641 17.719 9.133 1 50.44 322 GLN A N 1
ATOM 2586 C CA . GLN A 1 322 ? -24.031 18.156 7.883 1 50.44 322 GLN A CA 1
ATOM 2587 C C . GLN A 1 322 ? -22.734 17.406 7.594 1 50.44 322 GLN A C 1
ATOM 2589 O O . GLN A 1 322 ? -21.984 17.078 8.516 1 50.44 322 GLN A O 1
ATOM 2594 N N . ARG A 1 323 ? -22.688 16.812 6.426 1 53.59 323 ARG A N 1
ATOM 2595 C CA . ARG A 1 323 ? -21.453 16.203 5.934 1 53.59 323 ARG A CA 1
ATOM 2596 C C . ARG A 1 323 ? -20.25 17.078 6.238 1 53.59 323 ARG A C 1
ATOM 2598 O O . ARG A 1 323 ? -20.203 18.25 5.84 1 53.59 323 ARG A O 1
ATOM 2605 N N . LYS A 1 324 ? -19.406 16.656 7.109 1 55.03 324 LYS A N 1
ATOM 2606 C CA . LYS A 1 324 ? -18.172 17.391 7.395 1 55.03 324 LYS A CA 1
ATOM 2607 C C . LYS A 1 324 ? -17.25 17.406 6.18 1 55.03 324 LYS A C 1
ATOM 2609 O O . LYS A 1 324 ? -16.938 16.359 5.617 1 55.03 324 LYS A O 1
ATOM 2614 N N . LYS A 1 325 ? -17.016 18.562 5.527 1 59.31 325 LYS A N 1
ATOM 2615 C CA . LYS A 1 325 ? -16.203 18.781 4.336 1 59.31 325 LYS A CA 1
ATOM 2616 C C . LYS A 1 325 ? -14.711 18.781 4.672 1 59.31 325 LYS A C 1
ATOM 2618 O O . LYS A 1 325 ? -13.867 18.656 3.781 1 59.31 325 LYS A O 1
ATOM 2623 N N . HIS A 1 326 ? -14.336 18.703 6.012 1 62.5 326 HIS A N 1
ATOM 2624 C CA . HIS A 1 326 ? -12.93 18.781 6.375 1 62.5 326 HIS A CA 1
ATOM 2625 C C . HIS A 1 326 ? -12.555 17.672 7.359 1 62.5 326 HIS A C 1
ATOM 2627 O O . HIS A 1 326 ? -13.352 17.328 8.234 1 62.5 326 HIS A O 1
ATOM 2633 N N . VAL A 1 327 ? -11.57 16.922 7.02 1 65.25 327 VAL A N 1
ATOM 2634 C CA . VAL A 1 327 ? -11.008 15.938 7.934 1 65.25 327 VAL A CA 1
ATOM 2635 C C . VAL A 1 327 ? -9.766 16.5 8.609 1 65.25 327 VAL A C 1
ATOM 2637 O O . VAL A 1 327 ? -8.883 17.047 7.945 1 65.25 327 VAL A O 1
ATOM 2640 N N . ARG A 1 328 ? -9.695 16.562 9.953 1 66.44 328 ARG A N 1
ATOM 2641 C CA . ARG A 1 328 ? -8.562 17.078 10.719 1 66.44 328 ARG A CA 1
ATOM 2642 C C . ARG A 1 328 ? -7.852 15.961 11.477 1 66.44 328 ARG A C 1
ATOM 2644 O O . ARG A 1 328 ? -8.5 15.094 12.062 1 66.44 328 ARG A O 1
ATOM 2651 N N . PHE A 1 329 ? -6.574 15.805 11.227 1 68.75 329 PHE A N 1
ATOM 2652 C CA . PHE A 1 329 ? -5.762 14.828 11.945 1 68.75 329 PHE A CA 1
ATOM 2653 C C . PHE A 1 329 ? -4.773 15.523 12.875 1 68.75 329 PHE A C 1
ATOM 2655 O O . PHE A 1 329 ? -4.145 16.516 12.492 1 68.75 329 PHE A O 1
ATOM 2662 N N . ASP A 1 330 ? -4.793 15.125 14.227 1 67.31 330 ASP A N 1
ATOM 2663 C CA . ASP A 1 330 ? -3.768 15.57 15.164 1 67.31 330 ASP A CA 1
ATOM 2664 C C . ASP A 1 330 ? -2.607 14.578 15.227 1 67.31 330 ASP A C 1
ATOM 2666 O O . ASP A 1 330 ? -2.766 13.461 15.719 1 67.31 330 ASP A O 1
ATOM 2670 N N . CYS A 1 331 ? -1.56 14.906 14.68 1 67.94 331 CYS A N 1
ATOM 2671 C CA . CYS A 1 331 ? -0.435 13.984 14.609 1 67.94 331 CYS A CA 1
ATOM 2672 C C . CYS A 1 331 ? 0.564 14.258 15.727 1 67.94 331 CYS A C 1
ATOM 2674 O O . CYS A 1 331 ? 1.718 13.836 15.656 1 67.94 331 CYS A O 1
ATOM 2676 N N . LYS A 1 332 ? 0.062 14.867 16.812 1 69.88 332 LYS A N 1
ATOM 2677 C CA . LYS A 1 332 ? 0.958 15.117 17.938 1 69.88 332 LYS A CA 1
ATOM 2678 C C . LYS A 1 332 ? 1.255 13.828 18.703 1 69.88 332 LYS A C 1
ATOM 2680 O O . LYS A 1 332 ? 0.353 13.031 18.953 1 69.88 332 LYS A O 1
ATOM 2685 N N . SER A 1 333 ? 2.502 13.453 19.078 1 72.75 333 SER A N 1
ATOM 2686 C CA . SER A 1 333 ? 2.932 12.398 19.984 1 72.75 333 SER A CA 1
ATOM 2687 C C . SER A 1 333 ? 2.605 11.016 19.422 1 72.75 333 SER A C 1
ATOM 2689 O O . SER A 1 333 ? 2.029 10.18 20.109 1 72.75 333 SER A O 1
ATOM 2691 N N . THR A 1 334 ? 2.684 10.828 18.312 1 83 334 THR A N 1
ATOM 2692 C CA . THR A 1 334 ? 2.369 9.547 17.688 1 83 334 THR A CA 1
ATOM 2693 C C . THR A 1 334 ? 3.631 8.883 17.141 1 83 334 THR A C 1
ATOM 2695 O O . THR A 1 334 ? 3.645 7.684 16.875 1 83 334 THR A O 1
ATOM 2698 N N . SER A 1 335 ? 4.754 9.508 17.203 1 84.38 335 SER A N 1
ATOM 2699 C CA . SER A 1 335 ? 5.941 9.055 16.484 1 84.38 335 SER A CA 1
ATOM 2700 C C . SER A 1 335 ? 6.555 7.832 17.156 1 84.38 335 SER A C 1
ATOM 2702 O O . SER A 1 335 ? 6.961 6.883 16.484 1 84.38 335 SER A O 1
ATOM 2704 N N . VAL A 1 336 ? 6.543 7.75 18.453 1 88.25 336 VAL A N 1
ATOM 2705 C CA . VAL A 1 336 ? 7.172 6.645 19.172 1 88.25 336 VAL A CA 1
ATOM 2706 C C . VAL A 1 336 ? 6.398 5.355 18.906 1 88.25 336 VAL A C 1
ATOM 2708 O O . VAL A 1 336 ? 6.996 4.297 18.688 1 88.25 336 VAL A O 1
ATOM 2711 N N . GLY A 1 337 ? 5.098 5.434 18.969 1 91.38 337 GLY A N 1
ATOM 2712 C CA . GLY A 1 337 ? 4.273 4.266 18.688 1 91.38 337 GLY A CA 1
ATOM 2713 C C . GLY A 1 337 ? 4.449 3.725 17.281 1 91.38 337 GLY A C 1
ATOM 2714 O O . GLY A 1 337 ? 4.551 2.512 17.094 1 91.38 337 GLY A O 1
ATOM 2715 N N . ILE A 1 338 ? 4.527 4.574 16.328 1 91.56 338 ILE A N 1
ATOM 2716 C CA . ILE A 1 338 ? 4.66 4.16 14.938 1 91.56 338 ILE A CA 1
ATOM 2717 C C . ILE A 1 338 ? 6.008 3.479 14.727 1 91.56 338 ILE A C 1
ATOM 2719 O O . ILE A 1 338 ? 6.078 2.395 14.133 1 91.56 338 ILE A O 1
ATOM 2723 N N . PHE A 1 339 ? 7.074 4.031 15.195 1 91.94 339 PHE A N 1
ATOM 2724 C CA . PHE A 1 339 ? 8.414 3.518 14.922 1 91.94 339 PHE A CA 1
ATOM 2725 C C . PHE A 1 339 ? 8.664 2.229 15.688 1 91.94 339 PHE A C 1
ATOM 2727 O O . PHE A 1 339 ? 9.383 1.345 15.219 1 91.94 339 PHE A O 1
ATOM 2734 N N . ALA A 1 340 ? 8.062 2.098 16.859 1 93.12 340 ALA A N 1
ATOM 2735 C CA . ALA A 1 340 ? 8.148 0.823 17.562 1 93.12 340 ALA A CA 1
ATOM 2736 C C . ALA A 1 340 ? 7.453 -0.287 16.781 1 93.12 340 ALA A C 1
ATOM 2738 O O . ALA A 1 340 ? 7.961 -1.407 16.703 1 93.12 340 ALA A O 1
ATOM 2739 N N . ALA A 1 341 ? 6.348 0.027 16.297 1 95.25 341 ALA A N 1
ATOM 2740 C CA . ALA A 1 341 ? 5.59 -0.956 15.531 1 95.25 341 ALA A CA 1
ATOM 2741 C C . ALA A 1 341 ? 6.293 -1.293 14.227 1 95.25 341 ALA A C 1
ATOM 2743 O O . ALA A 1 341 ? 6.199 -2.42 13.734 1 95.25 341 ALA A O 1
ATOM 2744 N N . LEU A 1 342 ? 7.008 -0.345 13.641 1 94.62 342 LEU A N 1
ATOM 2745 C CA . LEU A 1 342 ? 7.703 -0.557 12.375 1 94.62 342 LEU A CA 1
ATOM 2746 C C . LEU A 1 342 ? 8.812 -1.594 12.531 1 94.62 342 LEU A C 1
ATOM 2748 O O . LEU A 1 342 ? 9.094 -2.35 11.594 1 94.62 342 LEU A O 1
ATOM 2752 N N . VAL A 1 343 ? 9.398 -1.657 13.648 1 94.44 343 VAL A N 1
ATOM 2753 C CA . VAL A 1 343 ? 10.422 -2.664 13.898 1 94.44 343 VAL A CA 1
ATOM 2754 C C . VAL A 1 343 ? 9.812 -4.059 13.797 1 94.44 343 VAL A C 1
ATOM 2756 O O . VAL A 1 343 ? 10.406 -4.961 13.195 1 94.44 343 VAL A O 1
ATOM 2759 N N . LEU A 1 344 ? 8.641 -4.211 14.336 1 95.44 344 LEU A N 1
ATOM 2760 C CA . LEU A 1 344 ? 7.949 -5.492 14.258 1 95.44 344 LEU A CA 1
ATOM 2761 C C . LEU A 1 344 ? 7.523 -5.797 12.828 1 95.44 344 LEU A C 1
ATOM 2763 O O . LEU A 1 344 ? 7.551 -6.953 12.398 1 95.44 344 LEU A O 1
ATOM 2767 N N . LEU A 1 345 ? 7.172 -4.762 12.188 1 95.69 345 LEU A N 1
ATOM 2768 C CA . LEU A 1 345 ? 6.785 -4.934 10.789 1 95.69 345 LEU A CA 1
ATOM 2769 C C . LEU A 1 345 ? 7.965 -5.41 9.953 1 95.69 345 LEU A C 1
ATOM 2771 O O . LEU A 1 345 ? 7.832 -6.336 9.148 1 95.69 345 LEU A O 1
ATOM 2775 N N . ILE A 1 346 ? 9.109 -4.805 10.156 1 95.44 346 ILE A N 1
ATOM 2776 C CA . ILE A 1 346 ? 10.328 -5.219 9.461 1 95.44 346 ILE A CA 1
ATOM 2777 C C . ILE A 1 346 ? 10.656 -6.668 9.82 1 95.44 346 ILE A C 1
ATOM 2779 O O . ILE A 1 346 ? 10.969 -7.473 8.945 1 95.44 346 ILE A O 1
ATOM 2783 N N . GLY A 1 347 ? 10.516 -6.953 11.062 1 94.44 347 GLY A N 1
ATOM 2784 C CA . GLY A 1 347 ? 10.75 -8.32 11.5 1 94.44 347 GLY A CA 1
ATOM 2785 C C . GLY A 1 347 ? 9.836 -9.328 10.828 1 94.44 347 GLY A C 1
ATOM 2786 O O . GLY A 1 347 ? 10.266 -10.422 10.469 1 94.44 347 GLY A O 1
ATOM 2787 N N . SER A 1 348 ? 8.586 -8.992 10.641 1 94.31 348 SER A N 1
ATOM 2788 C CA . SER A 1 348 ? 7.625 -9.875 9.984 1 94.31 348 SER A CA 1
ATOM 2789 C C . SER A 1 348 ? 7.996 -10.109 8.523 1 94.31 348 SER A C 1
ATOM 2791 O O . SER A 1 348 ? 7.953 -11.242 8.031 1 94.31 348 SER A O 1
ATOM 2793 N N . PHE A 1 349 ? 8.383 -9.109 7.855 1 93.69 349 PHE A N 1
ATOM 2794 C CA . PHE A 1 349 ? 8.758 -9.242 6.453 1 93.69 349 PHE A CA 1
ATOM 2795 C C . PHE A 1 349 ? 10.031 -10.078 6.316 1 93.69 349 PHE A C 1
ATOM 2797 O O . PHE A 1 349 ? 10.156 -10.867 5.379 1 93.69 349 PHE A O 1
ATOM 2804 N N . VAL A 1 350 ? 10.914 -9.859 7.184 1 94.69 350 VAL A N 1
ATOM 2805 C CA . VAL A 1 350 ? 12.141 -10.656 7.16 1 94.69 350 VAL A CA 1
ATOM 2806 C C . VAL A 1 350 ? 11.805 -12.125 7.406 1 94.69 350 VAL A C 1
ATOM 2808 O O . VAL A 1 350 ? 12.359 -13.016 6.754 1 94.69 350 VAL A O 1
ATOM 2811 N N . SER A 1 351 ? 10.891 -12.391 8.297 1 93.69 351 SER A N 1
ATOM 2812 C CA . SER A 1 351 ? 10.484 -13.766 8.57 1 93.69 351 SER A CA 1
ATOM 2813 C C . SER A 1 351 ? 9.82 -14.391 7.348 1 93.69 351 SER A C 1
ATOM 2815 O O . SER A 1 351 ? 9.992 -15.586 7.082 1 93.69 351 SER A O 1
ATOM 2817 N N . ILE A 1 352 ? 9.062 -13.641 6.629 1 91.19 352 ILE A N 1
ATOM 2818 C CA . ILE A 1 352 ? 8.453 -14.133 5.398 1 91.19 352 ILE A CA 1
ATOM 2819 C C . ILE A 1 352 ? 9.547 -14.469 4.383 1 91.19 352 ILE A C 1
ATOM 2821 O O . ILE A 1 352 ? 9.484 -15.5 3.717 1 91.19 352 ILE A O 1
ATOM 2825 N N . SER A 1 353 ? 10.531 -13.594 4.309 1 91.75 353 SER A N 1
ATOM 2826 C CA . SER A 1 353 ? 11.664 -13.852 3.418 1 91.75 353 SER A CA 1
ATOM 2827 C C . SER A 1 353 ? 12.391 -15.133 3.805 1 91.75 353 SER A C 1
ATOM 2829 O O . SER A 1 353 ? 12.734 -15.938 2.941 1 91.75 353 SER A O 1
ATOM 2831 N N . MET A 1 354 ? 12.586 -15.328 5.07 1 92.88 354 MET A N 1
ATOM 2832 C CA . MET A 1 354 ? 13.234 -16.547 5.562 1 92.88 354 MET A CA 1
ATOM 2833 C C . MET A 1 354 ? 12.422 -17.781 5.199 1 92.88 354 MET A C 1
ATOM 2835 O O . MET A 1 354 ? 12.984 -18.797 4.805 1 92.88 354 MET A O 1
ATOM 2839 N N . HIS A 1 355 ? 11.156 -17.656 5.371 1 89.5 355 HIS A N 1
ATOM 2840 C CA . HIS A 1 355 ? 10.273 -18.766 5.039 1 89.5 355 HIS A CA 1
ATOM 2841 C C . HIS A 1 355 ? 10.414 -19.156 3.57 1 89.5 355 HIS A C 1
ATOM 2843 O O . HIS A 1 355 ? 10.5 -20.344 3.248 1 89.5 355 HIS A O 1
ATOM 2849 N N . TYR A 1 356 ? 10.492 -18.234 2.697 1 86.38 356 TYR A N 1
ATOM 2850 C CA . TYR A 1 356 ? 10.633 -18.484 1.27 1 86.38 356 TYR A CA 1
ATOM 2851 C C . TYR A 1 356 ? 11.969 -19.141 0.961 1 86.38 356 TYR A C 1
ATOM 2853 O O . TYR A 1 356 ? 12.047 -20.078 0.154 1 86.38 356 TYR A O 1
ATOM 2861 N N . ILE A 1 357 ? 13 -18.703 1.608 1 89.19 357 ILE A N 1
ATOM 2862 C CA . ILE A 1 357 ? 14.336 -19.234 1.371 1 89.19 357 ILE A CA 1
ATOM 2863 C C . ILE A 1 357 ? 14.422 -20.672 1.871 1 89.19 357 ILE A C 1
ATOM 2865 O O . ILE A 1 357 ? 14.953 -21.547 1.183 1 89.19 357 ILE A O 1
ATOM 2869 N N . TYR A 1 358 ? 13.828 -20.922 3.033 1 89.44 358 TYR A N 1
ATOM 2870 C CA . TYR A 1 358 ? 13.844 -22.266 3.596 1 89.44 358 TYR A CA 1
ATOM 2871 C C . TYR A 1 358 ? 13 -23.219 2.756 1 89.44 358 TYR A C 1
ATOM 2873 O O . TYR A 1 358 ? 13.375 -24.375 2.553 1 89.44 358 TYR A O 1
ATOM 2881 N N . ASN A 1 359 ? 11.906 -22.781 2.24 1 82.75 359 ASN A N 1
ATOM 2882 C CA . ASN A 1 359 ? 11.047 -23.609 1.404 1 82.75 359 ASN A CA 1
ATOM 2883 C C . ASN A 1 359 ? 11.719 -23.969 0.081 1 82.75 359 ASN A C 1
ATOM 2885 O O . ASN A 1 359 ? 11.586 -25.094 -0.406 1 82.75 359 ASN A O 1
ATOM 2889 N N . ASN A 1 360 ? 12.422 -23.031 -0.444 1 80.94 360 ASN A N 1
ATOM 2890 C CA . ASN A 1 360 ? 13.117 -23.266 -1.703 1 80.94 360 ASN A CA 1
ATOM 2891 C C . ASN A 1 360 ? 14.336 -24.172 -1.508 1 80.94 360 ASN A C 1
ATOM 2893 O O . ASN A 1 360 ? 14.805 -24.781 -2.459 1 80.94 360 ASN A O 1
ATOM 2897 N N . SER A 1 361 ? 14.828 -24.203 -0.285 1 84.44 361 SER A N 1
ATOM 2898 C CA . SER A 1 361 ? 15.969 -25.062 0.019 1 84.44 361 SER A CA 1
ATOM 2899 C C . SER A 1 361 ? 15.508 -26.422 0.546 1 84.44 361 SER A C 1
ATOM 2901 O O . SER A 1 361 ? 16.281 -27.125 1.204 1 84.44 361 SER A O 1
ATOM 2903 N N . ASP A 1 362 ? 14.242 -26.781 0.438 1 81.62 362 ASP A N 1
ATOM 2904 C CA . ASP A 1 362 ? 13.633 -28.062 0.762 1 81.62 362 ASP A CA 1
ATOM 2905 C C . ASP A 1 362 ? 13.68 -28.344 2.266 1 81.62 362 ASP A C 1
ATOM 2907 O O . ASP A 1 362 ? 14.023 -29.438 2.693 1 81.62 362 ASP A O 1
ATOM 2911 N N . LYS A 1 363 ? 13.617 -27.312 3.021 1 86.75 363 LYS A N 1
ATOM 2912 C CA . LYS A 1 363 ? 13.469 -27.422 4.469 1 86.75 363 LYS A CA 1
ATOM 2913 C C . LYS A 1 363 ? 12.141 -26.828 4.934 1 86.75 363 LYS A C 1
ATOM 2915 O O . LYS A 1 363 ? 12.117 -25.828 5.652 1 86.75 363 LYS A O 1
ATOM 2920 N N . PRO A 1 364 ? 11.055 -27.484 4.613 1 81.88 364 PRO A N 1
ATOM 2921 C CA . PRO A 1 364 ? 9.734 -26.922 4.91 1 81.88 364 PRO A CA 1
ATOM 2922 C C . PRO A 1 364 ? 9.43 -26.891 6.406 1 81.88 364 PRO A C 1
ATOM 2924 O O . PRO A 1 364 ? 8.703 -26.016 6.875 1 81.88 364 PRO A O 1
ATOM 2927 N N . ARG A 1 365 ? 9.898 -27.781 7.246 1 81.5 365 ARG A N 1
ATOM 2928 C CA . ARG A 1 365 ? 9.648 -27.797 8.688 1 81.5 365 ARG A CA 1
ATOM 2929 C C . ARG A 1 365 ? 10.234 -26.562 9.359 1 81.5 365 ARG A C 1
ATOM 2931 O O . ARG A 1 365 ? 9.578 -25.922 10.188 1 81.5 365 ARG A O 1
ATOM 2938 N N . VAL A 1 366 ? 11.438 -26.25 8.961 1 88.06 366 VAL A N 1
ATOM 2939 C CA . VAL A 1 366 ? 12.086 -25.078 9.539 1 88.06 366 VAL A CA 1
ATOM 2940 C C . VAL A 1 366 ? 11.375 -23.812 9.07 1 88.06 366 VAL A C 1
ATOM 2942 O O . VAL A 1 366 ? 11.258 -22.844 9.828 1 88.06 366 VAL A O 1
ATOM 2945 N N . ALA A 1 367 ? 10.938 -23.844 7.816 1 87.56 367 ALA A N 1
ATOM 2946 C CA . ALA A 1 367 ? 10.188 -22.703 7.293 1 87.56 367 ALA A CA 1
ATOM 2947 C C . ALA A 1 367 ? 8.938 -22.438 8.125 1 87.56 367 ALA A C 1
ATOM 2949 O O . ALA A 1 367 ? 8.648 -21.297 8.477 1 87.56 367 ALA A O 1
ATOM 2950 N N . ASP A 1 368 ? 8.234 -23.469 8.555 1 81.69 368 ASP A N 1
ATOM 2951 C CA . ASP A 1 368 ? 7.016 -23.328 9.352 1 81.69 368 ASP A CA 1
ATOM 2952 C C . ASP A 1 368 ? 7.34 -22.875 10.773 1 81.69 368 ASP A C 1
ATOM 2954 O O . ASP A 1 368 ? 6.562 -22.156 11.391 1 81.69 368 ASP A O 1
ATOM 2958 N N . GLU A 1 369 ? 8.406 -23.297 11.258 1 87.44 369 GLU A N 1
ATOM 2959 C CA . GLU A 1 369 ? 8.812 -22.906 12.609 1 87.44 369 GLU A CA 1
ATOM 2960 C C . GLU A 1 369 ? 9.141 -21.422 12.68 1 87.44 369 GLU A C 1
ATOM 2962 O O . GLU A 1 369 ? 8.828 -20.766 13.672 1 87.44 369 GLU A O 1
ATOM 2967 N N . VAL A 1 370 ? 9.766 -20.922 11.656 1 89.69 370 VAL A N 1
ATOM 2968 C CA . VAL A 1 370 ? 10.117 -19.516 11.625 1 89.69 370 VAL A CA 1
ATOM 2969 C C . VAL A 1 370 ? 8.852 -18.656 11.656 1 89.69 370 VAL A C 1
ATOM 2971 O O . VAL A 1 370 ? 8.773 -17.688 12.406 1 89.69 370 VAL A O 1
ATOM 2974 N N . ILE A 1 371 ? 7.879 -19.031 10.883 1 85.06 371 ILE A N 1
ATOM 2975 C CA . ILE A 1 371 ? 6.629 -18.297 10.844 1 85.06 371 ILE A CA 1
ATOM 2976 C C . ILE A 1 371 ? 5.883 -18.453 12.164 1 85.06 371 ILE A C 1
ATOM 2978 O O . ILE A 1 371 ? 5.266 -17.516 12.656 1 85.06 371 ILE A O 1
ATOM 2982 N N . GLY A 1 372 ? 5.941 -19.688 12.734 1 85.38 372 GLY A N 1
ATOM 2983 C CA . GLY A 1 372 ? 5.309 -19.906 14.023 1 85.38 372 GLY A CA 1
ATOM 2984 C C . GLY A 1 372 ? 5.887 -19.062 15.133 1 85.38 372 GLY A C 1
ATOM 2985 O O . GLY A 1 372 ? 5.148 -18.516 15.953 1 85.38 372 GLY A O 1
ATOM 2986 N N . ILE A 1 373 ? 7.129 -18.891 15.117 1 90.56 373 ILE A N 1
ATOM 2987 C CA . ILE A 1 373 ? 7.805 -18.094 16.141 1 90.56 373 ILE A CA 1
ATOM 2988 C C . ILE A 1 373 ? 7.449 -16.625 15.953 1 90.56 373 ILE A C 1
ATOM 2990 O O . ILE A 1 373 ? 7.129 -15.93 16.922 1 90.56 373 ILE A O 1
ATOM 2994 N N . ALA A 1 374 ? 7.555 -16.156 14.727 1 90.5 374 ALA A N 1
ATOM 2995 C CA . ALA A 1 374 ? 7.25 -14.766 14.445 1 90.5 374 ALA A CA 1
ATOM 2996 C C . ALA A 1 374 ? 5.816 -14.422 14.844 1 90.5 374 ALA A C 1
ATOM 2998 O O . ALA A 1 374 ? 5.562 -13.367 15.43 1 90.5 374 ALA A O 1
ATOM 2999 N N . GLU A 1 375 ? 4.902 -15.258 14.602 1 89.31 375 GLU A N 1
ATOM 3000 C CA . GLU A 1 375 ? 3.502 -15.016 14.945 1 89.31 375 GLU A CA 1
ATOM 3001 C C . GLU A 1 375 ? 3.299 -15 16.453 1 89.31 375 GLU A C 1
ATOM 3003 O O . GLU A 1 375 ? 2.557 -14.172 16.984 1 89.31 375 GLU A O 1
ATOM 3008 N N . THR A 1 376 ? 3.904 -15.914 17.078 1 92.25 376 THR A N 1
ATOM 3009 C CA . THR A 1 376 ? 3.773 -15.984 18.531 1 92.25 376 THR A CA 1
ATOM 3010 C C . THR A 1 376 ? 4.32 -14.711 19.188 1 92.25 376 THR A C 1
ATOM 3012 O O . THR A 1 376 ? 3.703 -14.164 20.109 1 92.25 376 THR A O 1
ATOM 3015 N N . VAL A 1 377 ? 5.402 -14.258 18.703 1 94.31 377 VAL A N 1
ATOM 3016 C CA . VAL A 1 377 ? 5.988 -13.023 19.234 1 94.31 377 VAL A CA 1
ATOM 3017 C C . VAL A 1 377 ? 5.039 -11.852 19 1 94.31 377 VAL A C 1
ATOM 3019 O O . VAL A 1 377 ? 4.809 -11.039 19.891 1 94.31 377 VAL A O 1
ATOM 3022 N N . LEU A 1 378 ? 4.469 -11.781 17.812 1 94.94 378 LEU A N 1
ATOM 3023 C CA . LEU A 1 378 ? 3.545 -10.703 17.484 1 94.94 378 LEU A CA 1
ATOM 3024 C C . LEU A 1 378 ? 2.316 -10.742 18.375 1 94.94 378 LEU A C 1
ATOM 3026 O O . LEU A 1 378 ? 1.88 -9.703 18.875 1 94.94 378 LEU A O 1
ATOM 3030 N N . PHE A 1 379 ? 1.752 -11.922 18.641 1 95.88 379 PHE A N 1
ATOM 3031 C CA . PHE A 1 379 ? 0.562 -12.039 19.484 1 95.88 379 PHE A CA 1
ATOM 3032 C C . PHE A 1 379 ? 0.884 -11.688 20.938 1 95.88 379 PHE A C 1
ATOM 3034 O O . PHE A 1 379 ? 0.08 -11.055 21.609 1 95.88 379 PHE A O 1
ATOM 3041 N N . CYS A 1 380 ? 2.051 -12.031 21.375 1 95.44 380 CYS A N 1
ATOM 3042 C CA . CYS A 1 380 ? 2.455 -11.719 22.734 1 95.44 380 CYS A CA 1
ATOM 3043 C C . CYS A 1 380 ? 2.631 -10.211 22.922 1 95.44 380 CYS A C 1
ATOM 3045 O O . CYS A 1 380 ? 2.109 -9.633 23.875 1 95.44 380 CYS A O 1
ATOM 3047 N N . VAL A 1 381 ? 3.301 -9.633 22 1 96.81 381 VAL A N 1
ATOM 3048 C CA . VAL A 1 381 ? 3.58 -8.203 22.094 1 96.81 381 VAL A CA 1
ATOM 3049 C C . VAL A 1 381 ? 2.281 -7.414 21.969 1 96.81 381 VAL A C 1
ATOM 3051 O O . VAL A 1 381 ? 2.059 -6.449 22.703 1 96.81 381 VAL A O 1
ATOM 3054 N N . THR A 1 382 ? 1.438 -7.777 21.031 1 97.06 382 THR A N 1
ATOM 3055 C CA . THR A 1 382 ? 0.179 -7.062 20.859 1 97.06 382 THR A CA 1
ATOM 3056 C C . THR A 1 382 ? -0.724 -7.262 22.078 1 97.06 382 THR A C 1
ATOM 3058 O O . THR A 1 382 ? -1.457 -6.352 22.469 1 97.06 382 THR A O 1
ATOM 3061 N N . LEU A 1 383 ? -0.707 -8.414 22.688 1 96.75 383 LEU A N 1
ATOM 3062 C CA . LEU A 1 383 ? -1.484 -8.664 23.906 1 96.75 383 LEU A CA 1
ATOM 3063 C C . LEU A 1 383 ? -1.021 -7.766 25.031 1 96.75 383 LEU A C 1
ATOM 3065 O O . LEU A 1 383 ? -1.843 -7.152 25.719 1 96.75 383 LEU A O 1
ATOM 3069 N N . MET A 1 384 ? 0.262 -7.672 25.203 1 97.44 384 MET A N 1
ATOM 3070 C CA . MET A 1 384 ? 0.809 -6.793 26.234 1 97.44 384 MET A CA 1
ATOM 3071 C C . MET A 1 384 ? 0.437 -5.34 25.969 1 97.44 384 MET A C 1
ATOM 3073 O O . MET A 1 384 ? 0.118 -4.594 26.891 1 97.44 384 MET A O 1
ATOM 3077 N N . ALA A 1 385 ? 0.482 -4.996 24.719 1 97.19 385 ALA A N 1
ATOM 3078 C CA . ALA A 1 385 ? 0.137 -3.627 24.344 1 97.19 385 ALA A CA 1
ATOM 3079 C C . ALA A 1 385 ? -1.33 -3.33 24.641 1 97.19 385 ALA A C 1
ATOM 3081 O O . ALA A 1 385 ? -1.672 -2.225 25.062 1 97.19 385 ALA A O 1
ATOM 3082 N N . VAL A 1 386 ? -2.238 -4.23 24.391 1 96.88 386 VAL A N 1
ATOM 3083 C CA . VAL A 1 386 ? -3.658 -4.027 24.656 1 96.88 386 VAL A CA 1
ATOM 3084 C C . VAL A 1 386 ? -3.871 -3.844 26.156 1 96.88 386 VAL A C 1
ATOM 3086 O O . VAL A 1 386 ? -4.641 -2.979 26.578 1 96.88 386 VAL A O 1
ATOM 3089 N N . PHE A 1 387 ? -3.193 -4.594 26.969 1 95.31 387 PHE A N 1
ATOM 3090 C CA . PHE A 1 387 ? -3.299 -4.441 28.422 1 95.31 387 PHE A CA 1
ATOM 3091 C C . PHE A 1 387 ? -2.771 -3.082 28.859 1 95.31 387 PHE A C 1
ATOM 3093 O O . PHE A 1 387 ? -3.373 -2.424 29.719 1 95.31 387 PHE A O 1
ATOM 3100 N N . ALA A 1 388 ? -1.685 -2.713 28.297 1 95.62 388 ALA A N 1
ATOM 3101 C CA . ALA A 1 388 ? -1.131 -1.398 28.609 1 95.62 388 ALA A CA 1
ATOM 3102 C C . ALA A 1 388 ? -2.102 -0.287 28.219 1 95.62 388 ALA A C 1
ATOM 3104 O O . ALA A 1 388 ? -2.238 0.706 28.938 1 95.62 388 ALA A O 1
ATOM 3105 N N . ALA A 1 389 ? -2.721 -0.46 27.078 1 94.62 389 ALA A N 1
ATOM 3106 C CA . ALA A 1 389 ? -3.701 0.528 26.641 1 94.62 389 ALA A CA 1
ATOM 3107 C C . ALA A 1 389 ? -4.879 0.607 27.609 1 94.62 389 ALA A C 1
ATOM 3109 O O . ALA A 1 389 ? -5.355 1.699 27.922 1 94.62 389 ALA A O 1
ATOM 3110 N N . PHE A 1 390 ? -5.336 -0.479 28.156 1 91.25 390 PHE A N 1
ATOM 3111 C CA . PHE A 1 390 ? -6.418 -0.528 29.141 1 91.25 390 PHE A CA 1
ATOM 3112 C C . PHE A 1 390 ? -6.062 0.269 30.391 1 91.25 390 PHE A C 1
ATOM 3114 O O . PHE A 1 390 ? -6.887 1.019 30.906 1 91.25 390 PHE A O 1
ATOM 3121 N N . ILE A 1 391 ? -4.906 0.11 30.75 1 92.12 391 ILE A N 1
ATOM 3122 C CA . ILE A 1 391 ? -4.461 0.742 31.984 1 92.12 391 ILE A CA 1
ATOM 3123 C C . ILE A 1 391 ? -4.328 2.248 31.781 1 92.12 391 ILE A C 1
ATOM 3125 O O . ILE A 1 391 ? -4.758 3.039 32.625 1 92.12 391 ILE A O 1
ATOM 3129 N N . ARG A 1 392 ? -3.822 2.654 30.703 1 90.94 392 ARG A N 1
ATOM 3130 C CA . ARG A 1 392 ? -3.588 4.074 30.453 1 90.94 392 ARG A CA 1
ATOM 3131 C C . ARG A 1 392 ? -4.895 4.797 30.141 1 90.94 392 ARG A C 1
ATOM 3133 O O . ARG A 1 392 ? -5.059 5.965 30.5 1 90.94 392 ARG A O 1
ATOM 3140 N N . MET A 1 393 ? -5.805 4.152 29.5 1 89.81 393 MET A N 1
ATOM 3141 C CA . MET A 1 393 ? -7.047 4.801 29.094 1 89.81 393 MET A CA 1
ATOM 3142 C C . MET A 1 393 ? -8.102 4.707 30.188 1 89.81 393 MET A C 1
ATOM 3144 O O . MET A 1 393 ? -9.227 5.156 30.016 1 89.81 393 MET A O 1
ATOM 3148 N N . ARG A 1 394 ? -7.797 4.223 31.328 1 84.44 394 ARG A N 1
ATOM 3149 C CA . ARG A 1 394 ? -8.719 4.156 32.469 1 84.44 394 ARG A CA 1
A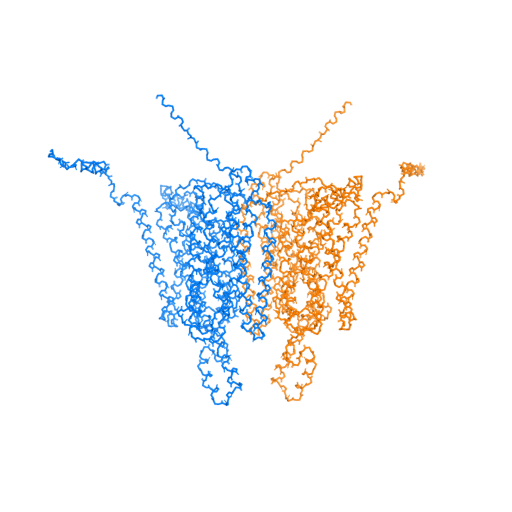TOM 3150 C C . ARG A 1 394 ? -9.102 5.551 32.938 1 84.44 394 ARG A C 1
ATOM 3152 O O . ARG A 1 394 ? -10.156 5.738 33.531 1 84.44 394 ARG A O 1
ATOM 3159 N N . LYS A 1 395 ? -8.32 6.488 32.562 1 81.5 395 LYS A N 1
ATOM 3160 C CA . LYS A 1 395 ? -8.523 7.855 33.031 1 81.5 395 LYS A CA 1
ATOM 3161 C C . LYS A 1 395 ? -9.555 8.586 32.156 1 81.5 395 LYS A C 1
ATOM 3163 O O . LYS A 1 395 ? -10.016 9.664 32.531 1 81.5 395 LYS A O 1
ATOM 3168 N N . LEU A 1 396 ? -9.922 7.949 31.094 1 85.19 396 LEU A N 1
ATOM 3169 C CA . LEU A 1 396 ? -10.852 8.609 30.188 1 85.19 396 LEU A CA 1
ATOM 3170 C C . LEU A 1 396 ? -12.297 8.398 30.641 1 85.19 396 LEU A C 1
ATOM 3172 O O . LEU A 1 396 ? -12.57 7.52 31.469 1 85.19 396 LEU A O 1
ATOM 3176 N N . GLN A 1 397 ? -13.164 9.242 30.219 1 79.44 397 GLN A N 1
ATOM 3177 C CA . GLN A 1 397 ? -14.562 9.219 30.641 1 79.44 397 GLN A CA 1
ATOM 3178 C C . GLN A 1 397 ? -15.43 8.484 29.625 1 79.44 397 GLN A C 1
ATOM 3180 O O . GLN A 1 397 ? -15.148 8.516 28.422 1 79.44 397 GLN A O 1
ATOM 3185 N N . TYR A 1 398 ? -16.344 7.805 30.125 1 76.94 398 TYR A N 1
ATOM 3186 C CA . TYR A 1 398 ? -17.281 7.008 29.328 1 76.94 398 TYR A CA 1
ATOM 3187 C C . TYR A 1 398 ? -18.484 7.836 28.906 1 76.94 398 TYR A C 1
ATOM 3189 O O . TYR A 1 398 ? -19.141 8.461 29.75 1 76.94 398 TYR A O 1
ATOM 3197 N N . ARG A 1 399 ? -18.656 8.039 27.656 1 68 399 ARG A N 1
ATOM 3198 C CA . ARG A 1 399 ? -19.859 8.711 27.156 1 68 399 ARG A CA 1
ATOM 3199 C C . ARG A 1 399 ? -20.828 7.707 26.547 1 68 399 ARG A C 1
ATOM 3201 O O . ARG A 1 399 ? -20.469 6.957 25.641 1 68 399 ARG A O 1
ATOM 3208 N N . LEU A 1 400 ? -21.969 7.512 27.141 1 55.44 400 LEU A N 1
ATOM 3209 C CA . LEU A 1 400 ? -22.984 6.535 26.781 1 55.44 400 LEU A CA 1
ATOM 3210 C C . LEU A 1 400 ? -23.406 6.723 25.328 1 55.44 400 LEU A C 1
ATOM 3212 O O . LEU A 1 400 ? -23.656 5.742 24.609 1 55.44 400 LEU A O 1
ATOM 3216 N N . HIS A 1 401 ? -23.75 7.953 24.875 1 51.72 401 HIS A N 1
ATOM 3217 C CA . HIS A 1 401 ? -24.344 8.109 23.547 1 51.72 401 HIS A CA 1
ATOM 3218 C C . HIS A 1 401 ? -23.281 8.281 22.469 1 51.72 401 HIS A C 1
ATOM 3220 O O . HIS A 1 401 ? -23.547 8.883 21.438 1 51.72 401 HIS A O 1
ATOM 3226 N N . ALA A 1 402 ? -22.203 7.715 22.812 1 53.47 402 ALA A N 1
ATOM 3227 C CA . ALA A 1 402 ? -21.125 7.934 21.859 1 53.47 402 ALA A CA 1
ATOM 3228 C C . ALA A 1 402 ? -21.344 7.141 20.578 1 53.47 402 ALA A C 1
ATOM 3230 O O . ALA A 1 402 ? -21.922 6.055 20.609 1 53.47 402 ALA A O 1
ATOM 3231 N N . HIS A 1 403 ? -21.359 7.684 19.391 1 50.5 403 HIS A N 1
ATOM 3232 C CA . HIS A 1 403 ? -21.578 7.352 17.984 1 50.5 403 HIS A CA 1
ATOM 3233 C C . HIS A 1 403 ? -20.844 6.074 17.594 1 50.5 403 HIS A C 1
ATOM 3235 O O . HIS A 1 403 ? -20.141 6.047 16.578 1 50.5 403 HIS A O 1
ATOM 3241 N N . GLY A 1 404 ? -20.656 5.156 18.516 1 54.31 404 GLY A N 1
ATOM 3242 C CA . GLY A 1 404 ? -20.094 3.98 17.875 1 54.31 404 GLY A CA 1
ATOM 3243 C C . GLY A 1 404 ? -21.016 3.379 16.812 1 54.31 404 GLY A C 1
ATOM 3244 O O . GLY A 1 404 ? -22.203 3.178 17.062 1 54.31 404 GLY A O 1
ATOM 3245 N N . GLN A 1 405 ? -20.594 3.33 15.453 1 63.41 405 GLN A N 1
ATOM 3246 C CA . GLN A 1 405 ? -21.422 2.859 14.336 1 63.41 405 GLN A CA 1
ATOM 3247 C C . GLN A 1 405 ? -21.719 1.367 14.469 1 63.41 405 GLN A C 1
ATOM 3249 O O . GLN A 1 405 ? -20.812 0.57 14.727 1 63.41 405 GLN A O 1
ATOM 3254 N N . VAL A 1 406 ? -22.922 0.963 14.68 1 73.44 406 VAL A N 1
ATOM 3255 C CA . VAL A 1 406 ? -23.406 -0.412 14.758 1 73.44 406 VAL A CA 1
ATOM 3256 C C . VAL A 1 406 ? -22.719 -1.26 13.688 1 73.44 406 VAL A C 1
ATOM 3258 O O . VAL A 1 406 ? -22.453 -2.443 13.906 1 73.44 406 VAL A O 1
ATOM 3261 N N . VAL A 1 407 ? -22.359 -0.642 12.656 1 74.31 407 VAL A N 1
ATOM 3262 C CA . VAL A 1 407 ? -21.703 -1.37 11.57 1 74.31 407 VAL A CA 1
ATOM 3263 C C . VAL A 1 407 ? -20.344 -1.878 12.031 1 74.31 407 VAL A C 1
ATOM 3265 O O . VAL A 1 407 ? -19.984 -3.023 11.766 1 74.31 407 VAL A O 1
ATOM 3268 N N . ASP A 1 408 ? -19.688 -1.118 12.766 1 82.06 408 ASP A N 1
ATOM 3269 C CA . ASP A 1 408 ? -18.344 -1.489 13.211 1 82.06 408 ASP A CA 1
ATOM 3270 C C . ASP A 1 408 ? -18.406 -2.635 14.219 1 82.06 408 ASP A C 1
ATOM 3272 O O . ASP A 1 408 ? -17.562 -3.531 14.203 1 82.06 408 ASP A O 1
ATOM 3276 N N . GLU A 1 409 ? -19.438 -2.617 14.984 1 82.69 409 GLU A N 1
ATOM 3277 C CA . GLU A 1 409 ? -19.578 -3.678 15.977 1 82.69 409 GLU A CA 1
ATOM 3278 C C . GLU A 1 409 ? -19.953 -5.004 15.32 1 82.69 409 GLU A C 1
ATOM 3280 O O . GLU A 1 409 ? -19.406 -6.051 15.68 1 82.69 409 GLU A O 1
ATOM 3285 N N . ILE A 1 410 ? -20.75 -4.957 14.438 1 79.88 410 ILE A N 1
ATOM 3286 C CA . ILE A 1 410 ? -21.172 -6.164 13.734 1 79.88 410 ILE A CA 1
ATOM 3287 C C . ILE A 1 410 ? -20 -6.75 12.961 1 79.88 410 ILE A C 1
ATOM 3289 O O . ILE A 1 410 ? -19.734 -7.957 13.023 1 79.88 410 ILE A O 1
ATOM 3293 N N . LEU A 1 411 ? -19.344 -5.895 12.211 1 84.31 411 LEU A N 1
ATOM 3294 C CA . LEU A 1 411 ? -18.219 -6.359 11.422 1 84.31 411 LEU A CA 1
ATOM 3295 C C . LEU A 1 411 ? -17.125 -6.945 12.32 1 84.31 411 LEU A C 1
ATOM 3297 O O . LEU A 1 411 ? -16.484 -7.93 11.961 1 84.31 411 LEU A O 1
ATOM 3301 N N . LEU A 1 412 ? -16.984 -6.359 13.469 1 89.06 412 LEU A N 1
ATOM 3302 C CA . LEU A 1 412 ? -16 -6.859 14.43 1 89.06 412 LEU A CA 1
ATOM 3303 C C . LEU A 1 412 ? -16.391 -8.242 14.938 1 89.06 412 LEU A C 1
ATOM 3305 O O . LEU A 1 412 ? -15.547 -9.141 15.023 1 89.06 412 LEU A O 1
ATOM 3309 N N . ILE A 1 413 ? -17.609 -8.438 15.18 1 87.12 413 ILE A N 1
ATOM 3310 C CA . ILE A 1 413 ? -18.094 -9.695 15.727 1 87.12 413 ILE A CA 1
ATOM 3311 C C . ILE A 1 413 ? -18.016 -10.797 14.664 1 87.12 413 ILE A C 1
ATOM 3313 O O . ILE A 1 413 ? -17.656 -11.938 14.977 1 87.12 413 ILE A O 1
ATOM 3317 N N . VAL A 1 414 ? -18.328 -10.43 13.484 1 85.44 414 VAL A N 1
ATOM 3318 C CA . VAL A 1 414 ? -18.234 -11.398 12.391 1 85.44 414 VAL A CA 1
ATOM 3319 C C . VAL A 1 414 ? -16.781 -11.836 12.219 1 85.44 414 VAL A C 1
ATOM 3321 O O . VAL A 1 414 ? -16.5 -13.031 12.078 1 85.44 414 VAL A O 1
ATOM 3324 N N . GLY A 1 415 ? -15.891 -10.922 12.227 1 92.19 415 GLY A N 1
ATOM 3325 C CA . GLY A 1 415 ? -14.477 -11.258 12.156 1 92.19 415 GLY A CA 1
ATOM 3326 C C . GLY A 1 415 ? -14.008 -12.102 13.328 1 92.19 415 GLY A C 1
ATOM 3327 O O . GLY A 1 415 ? -13.227 -13.039 13.148 1 92.19 415 GLY A O 1
ATOM 3328 N N . LEU A 1 416 ? -14.516 -11.766 14.484 1 92.62 416 LEU A N 1
ATOM 3329 C CA . LEU A 1 416 ? -14.148 -12.492 15.695 1 92.62 416 LEU A CA 1
ATOM 3330 C C . LEU A 1 416 ? -14.609 -13.945 15.625 1 92.62 416 LEU A C 1
ATOM 3332 O O . LEU A 1 416 ? -13.867 -14.852 15.992 1 92.62 416 LEU A O 1
ATOM 3336 N N . ALA A 1 417 ? -15.758 -14.141 15.156 1 90.12 417 ALA A N 1
ATOM 3337 C CA . ALA A 1 417 ? -16.281 -15.492 15.008 1 90.12 417 ALA A CA 1
ATOM 3338 C C . ALA A 1 417 ? -15.422 -16.312 14.047 1 90.12 417 ALA A C 1
ATOM 3340 O O . ALA A 1 417 ? -15.125 -17.484 14.312 1 90.12 417 ALA A O 1
ATOM 3341 N N . GLY A 1 418 ? -15.047 -15.664 12.969 1 90.56 418 GLY A N 1
ATOM 3342 C CA . GLY A 1 418 ? -14.164 -16.344 12.039 1 90.56 418 GLY A CA 1
ATOM 3343 C C . GLY A 1 418 ? -12.828 -16.734 12.656 1 90.56 418 GLY A C 1
ATOM 3344 O O . GLY A 1 418 ? -12.312 -17.812 12.406 1 90.56 418 GLY A O 1
ATOM 3345 N N . GLU A 1 419 ? -12.297 -15.891 13.469 1 93.44 419 GLU A N 1
ATOM 3346 C CA . GLU A 1 419 ? -11.031 -16.141 14.148 1 93.44 419 GLU A CA 1
ATOM 3347 C C . GLU A 1 419 ? -11.156 -17.312 15.125 1 93.44 419 GLU A C 1
ATOM 3349 O O . GLU A 1 419 ? -10.258 -18.156 15.211 1 93.44 419 GLU A O 1
ATOM 3354 N N . ILE A 1 420 ? -12.188 -17.375 15.82 1 90.38 420 ILE A N 1
ATOM 3355 C CA . ILE A 1 420 ? -12.383 -18.422 16.812 1 90.38 420 ILE A CA 1
ATOM 3356 C C . ILE A 1 420 ? -12.555 -19.766 16.125 1 90.38 420 ILE A C 1
ATOM 3358 O O . ILE A 1 420 ? -12 -20.781 16.562 1 90.38 420 ILE A O 1
ATOM 3362 N N . VAL A 1 421 ? -13.266 -19.781 15.055 1 89.19 421 VAL A N 1
ATOM 3363 C CA . VAL A 1 421 ? -13.453 -21.016 14.297 1 89.19 421 VAL A CA 1
ATOM 3364 C C . VAL A 1 421 ? -12.109 -21.469 13.719 1 89.19 421 VAL A C 1
ATOM 3366 O O . VAL A 1 421 ? -11.758 -22.641 13.82 1 89.19 421 VAL A O 1
ATOM 3369 N N . TYR A 1 422 ? -11.406 -20.562 13.148 1 90.06 422 TYR A N 1
ATOM 3370 C CA . TYR A 1 422 ? -10.117 -20.859 12.547 1 90.06 422 TYR A CA 1
ATOM 3371 C C . TYR A 1 422 ? -9.156 -21.438 13.586 1 90.06 422 TYR A C 1
ATOM 3373 O O . TYR A 1 422 ? -8.547 -22.484 13.367 1 90.06 422 TYR A O 1
ATOM 3381 N N . CYS A 1 423 ? -9.031 -20.844 14.742 1 89.44 423 CYS A N 1
ATOM 3382 C CA . CYS A 1 423 ? -8.102 -21.266 15.781 1 89.44 423 CYS A CA 1
ATOM 3383 C C . CYS A 1 423 ? -8.555 -22.594 16.406 1 89.44 423 CYS A C 1
ATOM 3385 O O . CYS A 1 423 ? -7.734 -23.469 16.688 1 89.44 423 CYS A O 1
ATOM 3387 N N . SER A 1 424 ? -9.852 -22.797 16.641 1 88.69 424 SER A N 1
ATOM 3388 C CA . SER A 1 424 ? -10.375 -24.031 17.203 1 88.69 424 SER A CA 1
ATOM 3389 C C . SER A 1 424 ? -10.148 -25.203 16.266 1 88.69 424 SER A C 1
ATOM 3391 O O . SER A 1 424 ? -9.797 -26.297 16.703 1 88.69 424 SER A O 1
ATOM 3393 N N . THR A 1 425 ? -10.367 -24.906 14.984 1 86.38 425 THR A N 1
ATOM 3394 C CA . THR A 1 425 ? -10.125 -25.953 14 1 86.38 425 THR A CA 1
ATOM 3395 C C . THR A 1 425 ? -8.633 -26.297 13.93 1 86.38 425 THR A C 1
ATOM 3397 O O . THR A 1 425 ? -8.266 -27.469 13.836 1 86.38 425 THR A O 1
ATOM 3400 N N . GLY A 1 426 ? -7.824 -25.297 13.977 1 84.19 426 GLY A N 1
ATOM 3401 C CA . GLY A 1 426 ? -6.391 -25.531 13.992 1 84.19 426 GLY A CA 1
ATOM 3402 C C . GLY A 1 426 ? -5.926 -26.312 15.211 1 84.19 426 GLY A C 1
ATOM 3403 O O . GLY A 1 426 ? -5.07 -27.188 15.094 1 84.19 426 GLY A O 1
ATOM 3404 N N . LEU A 1 427 ? -6.434 -26.047 16.359 1 84.94 427 LEU A N 1
ATOM 3405 C CA . LEU A 1 427 ? -6.09 -26.766 17.578 1 84.94 427 LEU A CA 1
ATOM 3406 C C . LEU A 1 427 ? -6.543 -28.219 17.531 1 84.94 427 LEU A C 1
ATOM 3408 O O . LEU A 1 427 ? -5.812 -29.109 17.938 1 84.94 427 LEU A O 1
ATOM 3412 N N . ASP A 1 428 ? -7.703 -28.406 16.969 1 85.75 428 ASP A N 1
ATOM 3413 C CA . ASP A 1 428 ? -8.227 -29.766 16.844 1 85.75 428 ASP A CA 1
ATOM 3414 C C . ASP A 1 428 ? -7.391 -30.578 15.859 1 85.75 428 ASP A C 1
ATOM 3416 O O . ASP A 1 428 ? -7.176 -31.781 16.078 1 85.75 428 ASP A O 1
ATOM 3420 N N . LEU A 1 429 ? -7.039 -29.969 14.82 1 82.69 429 LEU A N 1
ATOM 3421 C CA . LEU A 1 429 ? -6.191 -30.641 13.844 1 82.69 429 LEU A CA 1
ATOM 3422 C C . LEU A 1 429 ? -4.859 -31.047 14.477 1 82.69 429 LEU A C 1
ATOM 3424 O O . LEU A 1 429 ? -4.367 -32.156 14.234 1 82.69 429 LEU A O 1
ATOM 3428 N N . TYR A 1 430 ? -4.285 -30.172 15.242 1 79.81 430 TYR A N 1
ATOM 3429 C CA . TYR A 1 430 ? -3.039 -30.484 15.945 1 79.81 430 TYR A CA 1
ATOM 3430 C C . TYR A 1 430 ? -3.229 -31.641 16.922 1 79.81 430 TYR A C 1
ATOM 3432 O O . TYR A 1 430 ? -2.379 -32.531 17 1 79.81 430 TYR A O 1
ATOM 3440 N N . LEU A 1 431 ? -4.305 -31.625 17.672 1 79.31 431 LEU A N 1
ATOM 3441 C CA . LEU A 1 431 ? -4.582 -32.688 18.641 1 79.31 431 LEU A CA 1
ATOM 3442 C C . LEU A 1 431 ? -4.758 -34.031 17.922 1 79.31 431 LEU A C 1
ATOM 3444 O O . LEU A 1 431 ? -4.305 -35.062 18.422 1 79.31 431 LEU A O 1
ATOM 3448 N N . ASN A 1 432 ? -5.387 -33.938 16.812 1 79.19 432 ASN A N 1
ATOM 3449 C CA . ASN A 1 432 ? -5.578 -35.156 16.031 1 79.19 432 ASN A CA 1
ATOM 3450 C C . ASN A 1 432 ? -4.25 -35.719 15.523 1 79.19 432 ASN A C 1
ATOM 3452 O O . ASN A 1 432 ? -4.043 -36.938 15.516 1 79.19 432 ASN A O 1
ATOM 3456 N N . GLU A 1 433 ? -3.449 -34.812 15.117 1 78.25 433 GLU A N 1
ATOM 3457 C CA . GLU A 1 433 ? -2.137 -35.25 14.641 1 78.25 433 GLU A CA 1
ATOM 3458 C C . GLU A 1 433 ? -1.282 -35.781 15.781 1 78.25 433 GLU A C 1
ATOM 3460 O O . GLU A 1 433 ? -0.5 -36.719 15.594 1 78.25 433 GLU A O 1
ATOM 3465 N N . ARG A 1 434 ? -1.35 -35.188 16.906 1 77.94 434 ARG A N 1
ATOM 3466 C CA . ARG A 1 434 ? -0.599 -35.656 18.062 1 77.94 434 ARG A CA 1
ATOM 3467 C C . ARG A 1 434 ? -1.072 -37.031 18.516 1 77.94 434 ARG A C 1
ATOM 3469 O O . ARG A 1 434 ? -0.258 -37.875 18.844 1 77.94 434 ARG A O 1
ATOM 3476 N N . LEU A 1 435 ? -2.35 -37.094 18.469 1 78.75 435 LEU A N 1
ATOM 3477 C CA . LEU A 1 435 ? -2.918 -38.375 18.875 1 78.75 435 LEU A CA 1
ATOM 3478 C C . LEU A 1 435 ? -2.57 -39.469 17.859 1 78.75 435 LEU A C 1
ATOM 3480 O O . LEU A 1 435 ? -2.373 -40.625 18.219 1 78.75 435 LEU A O 1
ATOM 3484 N N . GLY A 1 436 ? -2.426 -39 16.609 1 74.25 436 GLY A N 1
ATOM 3485 C CA . GLY A 1 436 ? -2.049 -39.938 15.562 1 74.25 436 GLY A CA 1
ATOM 3486 C C . GLY A 1 436 ? -0.552 -40.188 15.484 1 74.25 436 GLY A C 1
ATOM 3487 O O . GLY A 1 436 ? -0.078 -40.906 14.609 1 74.25 436 GLY A O 1
ATOM 3488 N N . LYS A 1 437 ? 0.315 -39.75 16.375 1 72 437 LYS A N 1
ATOM 3489 C CA . LYS A 1 437 ? 1.762 -39.875 16.5 1 72 437 LYS A CA 1
ATOM 3490 C C . LYS A 1 437 ? 2.467 -39.531 15.203 1 72 437 LYS A C 1
ATOM 3492 O O . LYS A 1 437 ? 3.375 -40.25 14.766 1 72 437 LYS A O 1
ATOM 3497 N N . VAL A 1 438 ? 1.777 -38.562 14.469 1 69.44 438 VAL A N 1
ATOM 3498 C CA . VAL A 1 438 ? 2.451 -38.094 13.258 1 69.44 438 VAL A CA 1
ATOM 3499 C C . VAL A 1 438 ? 3.74 -37.375 13.625 1 69.44 438 VAL A C 1
ATOM 3501 O O . VAL A 1 438 ? 3.768 -36.594 14.578 1 69.44 438 VAL A O 1
ATOM 3504 N N . GLN A 1 439 ? 4.879 -37.719 13.086 1 63.34 439 GLN A N 1
ATOM 3505 C CA . GLN A 1 439 ? 6.199 -37.156 13.367 1 63.34 439 GLN A CA 1
ATOM 3506 C C . GLN A 1 439 ? 6.297 -35.719 12.906 1 63.34 439 GLN A C 1
ATOM 3508 O O . GLN A 1 439 ? 5.773 -35.344 11.852 1 63.34 439 GLN A O 1
ATOM 3513 N N . GLY A 1 440 ? 6.715 -34.688 13.75 1 62.97 440 GLY A N 1
ATOM 3514 C CA . GLY A 1 440 ? 7.035 -33.312 13.367 1 62.97 440 GLY A CA 1
ATOM 3515 C C . GLY A 1 440 ? 6.031 -32.281 13.883 1 62.97 440 GLY A C 1
ATOM 3516 O O . GLY A 1 440 ? 6.008 -31.156 13.422 1 62.97 440 GLY A O 1
ATOM 3517 N N . THR A 1 441 ? 5.145 -32.875 14.742 1 66.06 441 THR A N 1
ATOM 3518 C CA . THR A 1 441 ? 4.184 -31.922 15.289 1 66.06 441 THR A CA 1
ATOM 3519 C C . THR A 1 441 ? 4.836 -31.047 16.359 1 66.06 441 THR A C 1
ATOM 3521 O O . THR A 1 441 ? 5.387 -31.562 17.328 1 66.06 441 THR A O 1
ATOM 3524 N N . SER A 1 442 ? 5.09 -29.781 16.016 1 73.69 442 SER A N 1
ATOM 3525 C CA . SER A 1 442 ? 5.711 -28.828 16.938 1 73.69 442 SER A CA 1
ATOM 3526 C C . SER A 1 442 ? 4.684 -28.234 17.891 1 73.69 442 SER A C 1
ATOM 3528 O O . SER A 1 442 ? 3.578 -27.875 17.484 1 73.69 442 SER A O 1
ATOM 3530 N N . CYS A 1 443 ? 4.93 -28.234 19.234 1 79.75 443 CYS A N 1
ATOM 3531 C CA . CYS A 1 443 ? 4.102 -27.625 20.266 1 79.75 443 CYS A CA 1
ATOM 3532 C C . CYS A 1 443 ? 3.992 -26.125 20.062 1 79.75 443 CYS A C 1
ATOM 3534 O O . CYS A 1 443 ? 3.076 -25.484 20.578 1 79.75 443 CYS A O 1
ATOM 3536 N N . LEU A 1 444 ? 4.816 -25.594 19.25 1 83.06 444 LEU A N 1
ATOM 3537 C CA . LEU A 1 444 ? 4.836 -24.172 18.984 1 83.06 444 LEU A CA 1
ATOM 3538 C C . LEU A 1 444 ? 3.539 -23.719 18.312 1 83.06 444 LEU A C 1
ATOM 3540 O O . LEU A 1 444 ? 3.041 -22.625 18.578 1 83.06 444 LEU A O 1
ATOM 3544 N N . THR A 1 445 ? 2.975 -24.594 17.594 1 79.81 445 THR A N 1
ATOM 3545 C CA . THR A 1 445 ? 1.745 -24.266 16.875 1 79.81 445 THR A CA 1
ATOM 3546 C C . THR A 1 445 ? 0.579 -24.125 17.844 1 79.81 445 THR A C 1
ATOM 3548 O O . THR A 1 445 ? -0.26 -23.234 17.703 1 79.81 445 THR A O 1
ATOM 3551 N N . VAL A 1 446 ? 0.562 -24.953 18.875 1 83.25 446 VAL A N 1
ATOM 3552 C CA . VAL A 1 446 ? -0.504 -24.906 19.875 1 83.25 446 VAL A CA 1
ATOM 3553 C C . VAL A 1 446 ? -0.377 -23.625 20.703 1 83.25 446 VAL A C 1
ATOM 3555 O O . VAL A 1 446 ? -1.375 -22.953 20.984 1 83.25 446 VAL A O 1
ATOM 3558 N N . VAL A 1 447 ? 0.793 -23.312 21.031 1 87.62 447 VAL A N 1
ATOM 3559 C CA . VAL A 1 447 ? 1.035 -22.094 21.812 1 87.62 447 VAL A CA 1
ATOM 3560 C C . VAL A 1 447 ? 0.624 -20.875 21.016 1 87.62 447 VAL A C 1
ATOM 3562 O O . VAL A 1 447 ? 0.002 -19.953 21.547 1 87.62 447 VAL A O 1
ATOM 3565 N N . ALA A 1 448 ? 0.909 -20.891 19.797 1 88.06 448 ALA A N 1
ATOM 3566 C CA . ALA A 1 448 ? 0.559 -19.766 18.922 1 88.06 448 ALA A CA 1
ATOM 3567 C C . ALA A 1 448 ? -0.955 -19.594 18.828 1 88.06 448 ALA A C 1
ATOM 3569 O O . ALA A 1 448 ? -1.466 -18.484 18.891 1 88.06 448 ALA A O 1
ATOM 3570 N N . PHE A 1 449 ? -1.683 -20.734 18.719 1 89.56 449 PHE A N 1
ATOM 3571 C CA . PHE A 1 449 ? -3.133 -20.656 18.594 1 89.56 449 PHE A CA 1
ATOM 3572 C C . PHE A 1 449 ? -3.771 -20.203 19.891 1 89.56 449 PHE A C 1
ATOM 3574 O O . PHE A 1 449 ? -4.746 -19.438 19.891 1 89.56 449 PHE A O 1
ATOM 3581 N N . VAL A 1 450 ? -3.264 -20.578 20.984 1 89.19 450 VAL A N 1
ATOM 3582 C CA . VAL A 1 450 ? -3.82 -20.203 22.281 1 89.19 450 VAL A CA 1
ATOM 3583 C C . VAL A 1 450 ? -3.604 -18.703 22.516 1 89.19 450 VAL A C 1
ATOM 3585 O O . VAL A 1 450 ? -4.531 -17.984 22.891 1 89.19 450 VAL A O 1
ATOM 3588 N N . PHE A 1 451 ? -2.432 -18.234 22.25 1 93 451 PHE A N 1
ATOM 3589 C CA . PHE A 1 451 ? -2.154 -16.812 22.391 1 93 451 PHE A CA 1
ATOM 3590 C C . PHE A 1 451 ? -2.99 -15.984 21.422 1 93 451 PHE A C 1
ATOM 3592 O O . PHE A 1 451 ? -3.414 -14.875 21.734 1 93 451 PHE A O 1
ATOM 3599 N N . ARG A 1 452 ? -3.176 -16.5 20.328 1 93.94 452 ARG A N 1
ATOM 3600 C CA . ARG A 1 452 ? -3.975 -15.812 19.312 1 93.94 452 ARG A CA 1
ATOM 3601 C C . ARG A 1 452 ? -5.418 -15.656 19.766 1 93.94 452 ARG A C 1
ATOM 3603 O O . ARG A 1 452 ? -5.988 -14.562 19.672 1 93.94 452 ARG A O 1
ATOM 3610 N N . ILE A 1 453 ? -5.996 -16.688 20.344 1 92.75 453 ILE A N 1
ATOM 3611 C CA . ILE A 1 453 ? -7.379 -16.641 20.797 1 92.75 453 ILE A CA 1
ATOM 3612 C C . ILE A 1 453 ? -7.512 -15.625 21.938 1 92.75 453 ILE A C 1
ATOM 3614 O O . ILE A 1 453 ? -8.422 -14.797 21.938 1 92.75 453 ILE A O 1
ATOM 3618 N N . VAL A 1 454 ? -6.609 -15.664 22.75 1 93.56 454 VAL A N 1
ATOM 3619 C CA . VAL A 1 454 ? -6.652 -14.75 23.891 1 93.56 454 VAL A CA 1
ATOM 3620 C C . VAL A 1 454 ? -6.484 -13.312 23.406 1 93.56 454 VAL A C 1
ATOM 3622 O O . VAL A 1 454 ? -7.227 -12.422 23.828 1 93.56 454 VAL A O 1
ATOM 3625 N N . GLN A 1 455 ? -5.578 -13.125 22.547 1 96.38 455 GLN A N 1
ATOM 3626 C CA . GLN A 1 455 ? -5.301 -11.789 22.031 1 96.38 455 GLN A CA 1
ATOM 3627 C C . GLN A 1 455 ? -6.508 -11.219 21.297 1 96.38 455 GLN A C 1
ATOM 3629 O O . GLN A 1 455 ? -6.863 -10.055 21.484 1 96.38 455 GLN A O 1
ATOM 3634 N N . VAL A 1 456 ? -7.117 -12.008 20.5 1 95.81 456 VAL A N 1
ATOM 3635 C CA . VAL A 1 456 ? -8.242 -11.547 19.688 1 95.81 456 VAL A CA 1
ATOM 3636 C C . VAL A 1 456 ? -9.43 -11.219 20.594 1 95.81 456 VAL A C 1
ATOM 3638 O O . VAL A 1 456 ? -10.109 -10.211 20.391 1 95.81 456 VAL A O 1
ATOM 3641 N N . ILE A 1 457 ? -9.68 -11.977 21.578 1 92.62 457 ILE A N 1
ATOM 3642 C CA . ILE A 1 457 ? -10.805 -11.758 22.484 1 92.62 457 ILE A CA 1
ATOM 3643 C C . ILE A 1 457 ? -10.555 -10.5 23.312 1 92.62 457 ILE A C 1
ATOM 3645 O O . ILE A 1 457 ? -11.422 -9.625 23.391 1 92.62 457 ILE A O 1
ATOM 3649 N N . VAL A 1 458 ? -9.43 -10.406 23.875 1 94.56 458 VAL A N 1
ATOM 3650 C CA . VAL A 1 458 ? -9.102 -9.266 24.719 1 94.56 458 VAL A CA 1
ATOM 3651 C C . VAL A 1 458 ? -9.102 -7.984 23.891 1 94.56 458 VAL A C 1
ATOM 3653 O O . VAL A 1 458 ? -9.625 -6.953 24.328 1 94.56 458 VAL A O 1
ATOM 3656 N N . GLN A 1 459 ? -8.539 -8.055 22.75 1 96.38 459 GLN A N 1
ATOM 3657 C CA . GLN A 1 459 ? -8.5 -6.883 21.891 1 96.38 459 GLN A CA 1
ATOM 3658 C C . GLN A 1 459 ? -9.906 -6.465 21.453 1 96.38 459 GLN A C 1
ATOM 3660 O O . GLN A 1 459 ? -10.203 -5.273 21.375 1 96.38 459 GLN A O 1
ATOM 3665 N N . SER A 1 460 ? -10.727 -7.418 21.156 1 95 460 SER A N 1
ATOM 3666 C CA . SER A 1 460 ? -12.102 -7.102 20.766 1 95 460 SER A CA 1
ATOM 3667 C C . SER A 1 460 ? -12.852 -6.41 21.891 1 95 460 SER A C 1
ATOM 3669 O O . SER A 1 460 ? -13.586 -5.445 21.672 1 95 460 SER A O 1
ATOM 3671 N N . ILE A 1 461 ? -12.656 -6.855 23.047 1 91.38 461 ILE A N 1
ATOM 3672 C CA . ILE A 1 461 ? -13.289 -6.227 24.203 1 91.38 461 ILE A CA 1
ATOM 3673 C C . ILE A 1 461 ? -12.758 -4.809 24.375 1 91.38 461 ILE A C 1
ATOM 3675 O O . ILE A 1 461 ? -13.523 -3.877 24.625 1 91.38 461 ILE A O 1
ATOM 3679 N N . PHE A 1 462 ? -11.57 -4.691 24.219 1 93.69 462 PHE A N 1
ATOM 3680 C CA . PHE A 1 462 ? -10.945 -3.375 24.328 1 93.69 462 PHE A CA 1
ATOM 3681 C C . PHE A 1 462 ? -11.531 -2.416 23.297 1 93.69 462 PHE A C 1
ATOM 3683 O O . PHE A 1 462 ? -11.852 -1.271 23.625 1 93.69 462 PHE A O 1
ATOM 3690 N N . ILE A 1 463 ? -11.586 -2.863 22.094 1 93.31 463 ILE A N 1
ATOM 3691 C CA . ILE A 1 463 ? -12.094 -2.02 21.016 1 93.31 463 ILE A CA 1
ATOM 3692 C C . ILE A 1 463 ? -13.523 -1.601 21.312 1 93.31 463 ILE A C 1
ATOM 3694 O O . ILE A 1 463 ? -13.891 -0.438 21.125 1 93.31 463 ILE A O 1
ATOM 3698 N N . LEU A 1 464 ? -14.359 -2.451 21.828 1 87.06 464 LEU A N 1
ATOM 3699 C CA . LEU A 1 464 ? -15.75 -2.156 22.141 1 87.06 464 LEU A CA 1
ATOM 3700 C C . LEU A 1 464 ? -15.859 -1.145 23.266 1 87.06 464 LEU A C 1
ATOM 3702 O O . LEU A 1 464 ? -16.688 -0.239 23.234 1 87.06 464 LEU A O 1
ATOM 3706 N N . VAL A 1 465 ? -14.977 -1.219 24.203 1 86.81 465 VAL A N 1
ATOM 3707 C CA . VAL A 1 465 ? -15.008 -0.323 25.359 1 86.81 465 VAL A CA 1
ATOM 3708 C C . VAL A 1 465 ? -14.398 1.026 24.984 1 86.81 465 VAL A C 1
ATOM 3710 O O . VAL A 1 465 ? -14.961 2.078 25.297 1 86.81 465 VAL A O 1
ATOM 3713 N N . ALA A 1 466 ? -13.32 0.944 24.312 1 88.81 466 ALA A N 1
ATOM 3714 C CA . ALA A 1 466 ? -12.578 2.16 23.984 1 88.81 466 ALA A CA 1
ATOM 3715 C C . ALA A 1 466 ? -13.336 3.025 22.984 1 88.81 466 ALA A C 1
ATOM 3717 O O . ALA A 1 466 ? -13.125 4.238 22.922 1 88.81 466 ALA A O 1
ATOM 3718 N N . SER A 1 467 ? -14.188 2.465 22.203 1 86.25 467 SER A N 1
ATOM 3719 C CA . SER A 1 467 ? -14.961 3.215 21.219 1 86.25 467 SER A CA 1
ATOM 3720 C C . SER A 1 467 ? -15.945 4.164 21.891 1 86.25 467 SER A C 1
ATOM 3722 O O . SER A 1 467 ? -16.422 5.113 21.281 1 86.25 467 SER A O 1
ATOM 37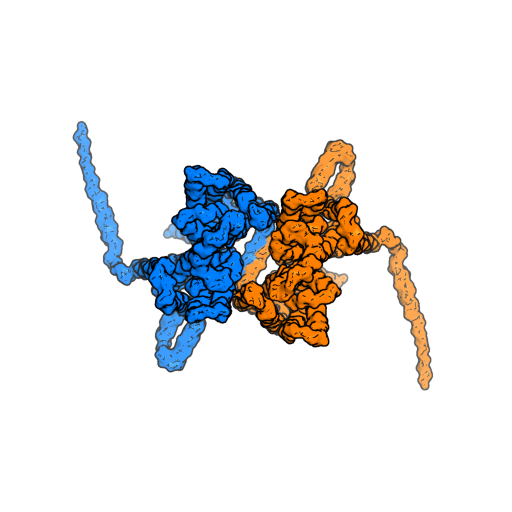24 N N . ARG A 1 468 ? -16.125 4.066 23.172 1 83.38 468 ARG A N 1
ATOM 3725 C CA . ARG A 1 468 ? -17.078 4.891 23.906 1 83.38 468 ARG A CA 1
ATOM 3726 C C . ARG A 1 468 ? -16.375 5.832 24.859 1 83.38 468 ARG A C 1
ATOM 3728 O O . ARG A 1 468 ? -17.016 6.52 25.656 1 83.38 468 ARG A O 1
ATOM 3735 N N . LEU A 1 469 ? -15.086 5.816 24.781 1 83.62 469 LEU A N 1
ATOM 3736 C CA . LEU A 1 469 ? -14.312 6.672 25.672 1 83.62 469 LEU A CA 1
ATOM 3737 C C . LEU A 1 469 ? -13.992 8.008 25.016 1 83.62 469 LEU A C 1
ATOM 3739 O O . LEU A 1 469 ? -13.773 8.062 23.797 1 83.62 469 LEU A O 1
ATOM 3743 N N . ARG A 1 470 ? -14.078 9.078 25.828 1 84.06 470 ARG A N 1
ATOM 3744 C CA . ARG A 1 470 ? -13.75 10.414 25.359 1 84.06 470 ARG A CA 1
ATOM 3745 C C . ARG A 1 470 ? -12.898 11.164 26.391 1 84.06 470 ARG A C 1
ATOM 3747 O O . ARG A 1 470 ? -12.984 10.891 27.594 1 84.06 470 ARG A O 1
ATOM 3754 N N . SER A 1 471 ? -12.023 11.953 25.766 1 82.38 471 SER A N 1
ATOM 3755 C CA . SER A 1 471 ? -11.234 12.828 26.625 1 82.38 471 SER A CA 1
ATOM 3756 C C . SER A 1 471 ? -11.969 14.141 26.906 1 82.38 471 SER A C 1
ATOM 3758 O O . SER A 1 471 ? -12.062 15 26.031 1 82.38 471 SER A O 1
ATOM 3760 N N . LEU A 1 472 ? -12.453 14.305 28.109 1 78.19 472 LEU A N 1
ATOM 3761 C CA . LEU A 1 472 ? -13.258 15.484 28.406 1 78.19 472 LEU A CA 1
ATOM 3762 C C . LEU A 1 472 ? -12.523 16.406 29.375 1 78.19 472 LEU A C 1
ATOM 3764 O O . LEU A 1 472 ? -12.75 17.625 29.359 1 78.19 472 LEU A O 1
ATOM 3768 N N . THR A 1 473 ? -11.633 15.898 30.109 1 78.69 473 THR A N 1
ATOM 3769 C CA . THR A 1 473 ? -10.922 16.719 31.078 1 78.69 473 THR A CA 1
ATOM 3770 C C . THR A 1 473 ? -9.734 17.422 30.422 1 78.69 473 THR A C 1
ATOM 3772 O O . THR A 1 473 ? -9.102 16.859 29.531 1 78.69 473 THR A O 1
ATOM 3775 N N . ALA A 1 474 ? -9.461 18.578 30.844 1 78.62 474 ALA A N 1
ATOM 3776 C CA . ALA A 1 474 ? -8.391 19.406 30.281 1 78.62 474 ALA A CA 1
ATOM 3777 C C . ALA A 1 474 ? -7.039 18.703 30.406 1 78.62 474 ALA A C 1
ATOM 3779 O O . ALA A 1 474 ? -6.207 18.797 29.5 1 78.62 474 ALA A O 1
ATOM 3780 N N . SER A 1 475 ? -6.848 18.047 31.484 1 78.44 475 SER A N 1
ATOM 3781 C CA . SER A 1 475 ? -5.582 17.344 31.672 1 78.44 475 SER A CA 1
ATOM 3782 C C . SER A 1 475 ? -5.422 16.219 30.656 1 78.44 475 SER A C 1
ATOM 3784 O O . SER A 1 475 ? -4.328 16 30.125 1 78.44 475 SER A O 1
ATOM 3786 N N . ASN A 1 476 ? -6.512 15.594 30.391 1 79.81 476 ASN A N 1
ATOM 3787 C CA . ASN A 1 476 ? -6.477 14.484 29.453 1 79.81 476 ASN A CA 1
ATOM 3788 C C . ASN A 1 476 ? -6.328 14.977 28.016 1 79.81 476 ASN A C 1
ATOM 3790 O O . ASN A 1 476 ? -5.742 14.297 27.172 1 79.81 476 ASN A O 1
ATOM 3794 N N . ILE A 1 477 ? -6.812 16.078 27.781 1 78.94 477 ILE A N 1
ATOM 3795 C CA . ILE A 1 477 ? -6.684 16.656 26.453 1 78.94 477 ILE A CA 1
ATOM 3796 C C . ILE A 1 477 ? -5.23 17.062 26.203 1 78.94 477 ILE A C 1
ATOM 3798 O O . ILE A 1 477 ? -4.723 16.906 25.094 1 78.94 477 ILE A O 1
ATOM 3802 N N . ALA A 1 478 ? -4.641 17.453 27.203 1 79.25 478 ALA A N 1
ATOM 3803 C CA . ALA A 1 478 ? -3.254 17.891 27.062 1 79.25 478 ALA A CA 1
ATOM 3804 C C . ALA A 1 478 ? -2.299 16.703 27.016 1 79.25 478 ALA A C 1
ATOM 3806 O O . ALA A 1 478 ? -1.388 16.672 26.188 1 79.25 478 ALA A O 1
ATOM 3807 N N . ASN A 1 479 ? -2.492 15.695 27.797 1 81.5 479 ASN A N 1
ATOM 3808 C CA . ASN A 1 479 ? -1.567 14.578 27.906 1 81.5 479 ASN A CA 1
ATOM 3809 C C . ASN A 1 479 ? -1.934 13.453 26.938 1 81.5 479 ASN A C 1
ATOM 3811 O O . ASN A 1 479 ? -1.073 12.672 26.531 1 81.5 479 ASN A O 1
ATOM 3815 N N . GLN A 1 480 ? -3.133 13.414 26.516 1 86.19 480 GLN A N 1
ATOM 3816 C CA . GLN A 1 480 ? -3.658 12.391 25.609 1 86.19 480 GLN A CA 1
ATOM 3817 C C . GLN A 1 480 ? -3.119 11.016 25.984 1 86.19 480 GLN A C 1
ATOM 3819 O O . GLN A 1 480 ? -2.418 10.383 25.188 1 86.19 480 GLN A O 1
ATOM 3824 N N . PRO A 1 481 ? -3.365 10.547 27.125 1 85.06 481 PRO A N 1
ATOM 3825 C CA . PRO A 1 481 ? -2.83 9.258 27.578 1 85.06 481 PRO A CA 1
ATOM 3826 C C . PRO A 1 481 ? -3.266 8.094 26.688 1 85.06 481 PRO A C 1
ATOM 3828 O O . PRO A 1 481 ? -4.449 7.973 26.359 1 85.06 481 PRO A O 1
ATOM 3831 N N . GLY A 1 482 ? -2.379 7.23 26.328 1 89.38 482 GLY A N 1
ATOM 3832 C CA . GLY A 1 482 ? -2.668 6.016 25.578 1 89.38 482 GLY A CA 1
ATOM 3833 C C . GLY A 1 482 ? -2.646 6.219 24.078 1 89.38 482 GLY A C 1
ATOM 3834 O O . GLY A 1 482 ? -2.775 5.258 23.312 1 89.38 482 GLY A O 1
ATOM 3835 N N . LYS A 1 483 ? -2.543 7.371 23.672 1 90 483 LYS A N 1
ATOM 3836 C CA . LYS A 1 483 ? -2.578 7.652 22.234 1 90 483 LYS A CA 1
ATOM 3837 C C . LYS A 1 483 ? -1.433 6.953 21.5 1 90 483 LYS A C 1
ATOM 3839 O O . LYS A 1 483 ? -1.626 6.395 20.422 1 90 483 LYS A O 1
ATOM 3844 N N . GLN A 1 484 ? -0.214 6.887 22.078 1 92.12 484 GLN A N 1
ATOM 3845 C CA . GLN A 1 484 ? 0.946 6.219 21.5 1 92.12 484 GLN A CA 1
ATOM 3846 C C . GLN A 1 484 ? 0.716 4.711 21.406 1 92.12 484 GLN A C 1
ATOM 3848 O O . GLN A 1 484 ? 1.122 4.082 20.422 1 92.12 484 GLN A O 1
ATOM 3853 N N . ILE A 1 485 ? 0.094 4.246 22.312 1 94.12 485 ILE A N 1
ATOM 3854 C CA . ILE A 1 485 ? -0.132 2.807 22.344 1 94.12 485 ILE A CA 1
ATOM 3855 C C . ILE A 1 485 ? -1.183 2.424 21.297 1 94.12 485 ILE A C 1
ATOM 3857 O O . ILE A 1 485 ? -1.073 1.381 20.656 1 94.12 485 ILE A O 1
ATOM 3861 N N . ILE A 1 486 ? -2.195 3.25 21.172 1 94.19 486 ILE A N 1
ATOM 3862 C CA . ILE A 1 486 ? -3.219 2.986 20.172 1 94.19 486 ILE A CA 1
ATOM 3863 C C . ILE A 1 486 ? -2.604 3.059 18.781 1 94.19 486 ILE A C 1
ATOM 3865 O O . ILE A 1 486 ? -2.908 2.232 17.906 1 94.19 486 ILE A O 1
ATOM 3869 N N . THR A 1 487 ? -1.761 4.031 18.594 1 93.88 487 THR A N 1
ATOM 3870 C CA . THR A 1 487 ? -1.064 4.133 17.312 1 93.88 487 THR A CA 1
ATOM 3871 C C . THR A 1 487 ? -0.235 2.879 17.047 1 93.88 487 THR A C 1
ATOM 3873 O O . THR A 1 487 ? -0.229 2.355 15.938 1 93.88 487 THR A O 1
ATOM 3876 N N . PHE A 1 488 ? 0.448 2.451 18.109 1 96.44 488 PHE A N 1
ATOM 3877 C CA . PHE A 1 488 ? 1.23 1.224 18.031 1 96.44 488 PHE A CA 1
ATOM 3878 C C . PHE A 1 488 ? 0.347 0.045 17.641 1 96.44 488 PHE A C 1
ATOM 3880 O O . PHE A 1 488 ? 0.715 -0.753 16.781 1 96.44 488 PHE A O 1
ATOM 3887 N N . LEU A 1 489 ? -0.774 -0.057 18.172 1 97.06 489 LEU A N 1
ATOM 3888 C CA . LEU A 1 489 ? -1.688 -1.167 17.922 1 97.06 489 LEU A CA 1
ATOM 3889 C C . LEU A 1 489 ? -2.273 -1.08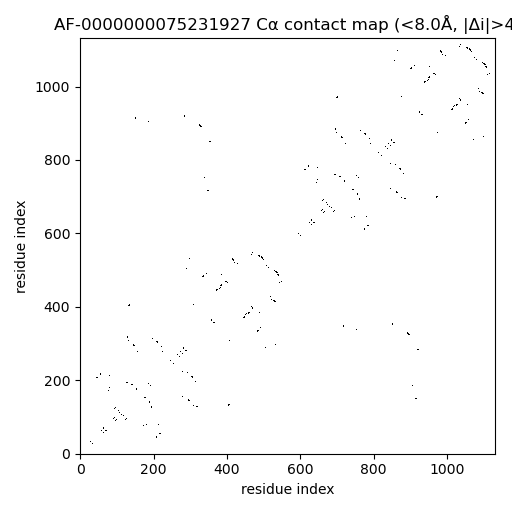7 16.516 1 97.06 489 LEU A C 1
ATOM 3891 O O . LEU A 1 489 ? -2.529 -2.115 15.891 1 97.06 489 LEU A O 1
ATOM 3895 N N . VAL A 1 490 ? -2.576 0.089 16.016 1 95.88 490 VAL A N 1
ATOM 3896 C CA . VAL A 1 490 ? -3.068 0.249 14.656 1 95.88 490 VAL A CA 1
ATOM 3897 C C . VAL A 1 490 ? -2.062 -0.34 13.672 1 95.88 490 VAL A C 1
ATOM 3899 O O . VAL A 1 490 ? -2.42 -1.169 12.828 1 95.88 490 VAL A O 1
ATOM 3902 N N . VAL A 1 491 ? -0.808 -0.006 13.82 1 95.44 491 VAL A N 1
ATOM 3903 C CA . VAL A 1 491 ? 0.233 -0.456 12.898 1 95.44 491 VAL A CA 1
ATOM 3904 C C . VAL A 1 491 ? 0.467 -1.954 13.078 1 95.44 491 VAL A C 1
ATOM 3906 O O . VAL A 1 491 ? 0.703 -2.672 12.109 1 95.44 491 VAL A O 1
ATOM 3909 N N . CYS A 1 492 ? 0.364 -2.387 14.242 1 96.62 492 CYS A N 1
ATOM 3910 C CA . CYS A 1 492 ? 0.538 -3.812 14.5 1 96.62 492 CYS A CA 1
ATOM 3911 C C . CYS A 1 492 ? -0.576 -4.625 13.844 1 96.62 492 CYS A C 1
ATOM 3913 O O . CYS A 1 492 ? -0.335 -5.719 13.336 1 96.62 492 CYS A O 1
ATOM 3915 N N . ASN A 1 493 ? -1.758 -4.148 13.906 1 96.69 493 ASN A N 1
ATOM 3916 C CA . ASN A 1 493 ? -2.854 -4.867 13.266 1 96.69 493 ASN A CA 1
ATOM 3917 C C . ASN A 1 493 ? -2.734 -4.828 11.75 1 96.69 493 ASN A C 1
ATOM 3919 O O . ASN A 1 493 ? -3.117 -5.785 11.07 1 96.69 493 ASN A O 1
ATOM 3923 N N . ILE A 1 494 ? -2.25 -3.795 11.219 1 94.31 494 ILE A N 1
ATOM 3924 C CA . ILE A 1 494 ? -1.938 -3.77 9.789 1 94.31 494 ILE A CA 1
ATOM 3925 C C . ILE A 1 494 ? -0.883 -4.828 9.477 1 94.31 494 ILE A C 1
ATOM 3927 O O . ILE A 1 494 ? -0.98 -5.527 8.469 1 94.31 494 ILE A O 1
ATOM 3931 N N . ASN A 1 495 ? 0.105 -4.887 10.352 1 95.38 495 ASN A N 1
ATOM 3932 C CA . ASN A 1 495 ? 1.138 -5.906 10.211 1 95.38 495 ASN A CA 1
ATOM 3933 C C . ASN A 1 495 ? 0.542 -7.312 10.203 1 95.38 495 ASN A C 1
ATOM 3935 O O . ASN A 1 495 ? 0.84 -8.117 9.32 1 95.38 495 ASN A O 1
ATOM 3939 N N . LEU A 1 496 ? -0.272 -7.57 11.133 1 95 496 LEU A N 1
ATOM 3940 C CA . LEU A 1 496 ? -0.909 -8.875 11.219 1 95 496 LEU A CA 1
ATOM 3941 C C . LEU A 1 496 ? -1.817 -9.125 10.023 1 95 496 LEU A C 1
ATOM 3943 O O . LEU A 1 496 ? -1.938 -10.258 9.555 1 95 496 LEU A O 1
ATOM 3947 N N . PHE A 1 497 ? -2.504 -8.102 9.57 1 93.44 497 PHE A N 1
ATOM 3948 C CA . PHE A 1 497 ? -3.314 -8.188 8.367 1 93.44 497 PHE A CA 1
ATOM 3949 C C . PHE A 1 497 ? -2.471 -8.633 7.18 1 93.44 497 PHE A C 1
ATOM 3951 O O . PHE A 1 497 ? -2.859 -9.547 6.441 1 93.44 497 PHE A O 1
ATOM 3958 N N . ILE A 1 498 ? -1.358 -7.996 6.953 1 89.12 498 ILE A N 1
ATOM 3959 C CA . ILE A 1 498 ? -0.458 -8.336 5.855 1 89.12 498 ILE A CA 1
ATOM 3960 C C . ILE A 1 498 ? 0.066 -9.758 6.039 1 89.12 498 ILE A C 1
ATOM 3962 O O . ILE A 1 498 ? 0.074 -10.547 5.09 1 89.12 498 ILE A O 1
ATOM 3966 N N . TYR A 1 499 ? 0.46 -9.984 7.211 1 88.94 499 TYR A N 1
ATOM 3967 C CA . TYR A 1 499 ? 1.032 -11.281 7.539 1 88.94 499 TYR A CA 1
ATOM 3968 C C . TYR A 1 499 ? 0.034 -12.406 7.27 1 88.94 499 TYR A C 1
ATOM 3970 O O . TYR A 1 499 ? 0.368 -13.398 6.625 1 88.94 499 TYR A O 1
ATOM 3978 N N . HIS A 1 500 ? -1.248 -12.258 7.68 1 89.25 500 HIS A N 1
ATOM 3979 C CA . HIS A 1 500 ? -2.283 -13.266 7.48 1 89.25 500 HIS A CA 1
ATOM 3980 C C . HIS A 1 500 ? -2.695 -13.344 6.012 1 89.25 500 HIS A C 1
ATOM 3982 O O . HIS A 1 500 ? -3.082 -14.414 5.531 1 89.25 500 HIS A O 1
ATOM 3988 N N . THR A 1 501 ? -2.65 -12.305 5.344 1 87.44 501 THR A N 1
ATOM 3989 C CA . THR A 1 501 ? -2.906 -12.336 3.908 1 87.44 501 THR A CA 1
ATOM 3990 C C . THR A 1 501 ? -1.881 -13.211 3.193 1 87.44 501 THR A C 1
ATOM 3992 O O . THR A 1 501 ? -2.242 -14.039 2.354 1 87.44 501 THR A O 1
ATOM 3995 N N . PHE A 1 502 ? -0.596 -13.086 3.607 1 83.81 502 PHE A N 1
ATOM 3996 C CA . PHE A 1 502 ? 0.454 -13.906 3.016 1 83.81 502 PHE A CA 1
ATOM 3997 C C . PHE A 1 502 ? 0.244 -15.383 3.348 1 83.81 502 PHE A C 1
ATOM 3999 O O . PHE A 1 502 ? 0.467 -16.25 2.504 1 83.81 502 PHE A O 1
ATOM 4006 N N . GLU A 1 503 ? -0.192 -15.562 4.52 1 80.69 503 GLU A N 1
ATOM 4007 C CA . GLU A 1 503 ? -0.435 -16.938 4.949 1 80.69 503 GLU A CA 1
ATOM 4008 C C . GLU A 1 503 ? -1.562 -17.578 4.145 1 80.69 503 GLU A C 1
ATOM 4010 O O . GLU A 1 503 ? -1.514 -18.766 3.834 1 80.69 503 GLU A O 1
ATOM 4015 N N . THR A 1 504 ? -2.527 -16.812 3.818 1 80.19 504 THR A N 1
ATOM 4016 C CA . THR A 1 504 ? -3.68 -17.344 3.092 1 80.19 504 THR A CA 1
ATOM 4017 C C . THR A 1 504 ? -3.336 -17.562 1.622 1 80.19 504 THR A C 1
ATOM 4019 O O . THR A 1 504 ? -3.885 -18.453 0.98 1 80.19 504 THR A O 1
ATOM 4022 N N . ILE A 1 505 ? -2.424 -16.812 1.091 1 78.06 505 ILE A N 1
ATOM 4023 C CA . ILE A 1 505 ? -2.049 -16.906 -0.315 1 78.06 505 ILE A CA 1
ATOM 4024 C C . ILE A 1 505 ? -1.177 -18.141 -0.536 1 78.06 505 ILE A C 1
ATOM 4026 O O . ILE A 1 505 ? -1.332 -18.859 -1.533 1 78.06 505 ILE A O 1
ATOM 4030 N N . GLU A 1 506 ? -0.301 -18.406 0.429 1 71.12 506 GLU A N 1
ATOM 4031 C CA . GLU A 1 506 ? 0.634 -19.516 0.24 1 71.12 506 GLU A CA 1
ATOM 4032 C C . GLU A 1 506 ? 0.099 -20.797 0.859 1 71.12 506 GLU A C 1
ATOM 4034 O O . GLU A 1 506 ? -0.314 -20.812 2.021 1 71.12 506 GLU A O 1
ATOM 4039 N N . SER A 1 507 ? -0.331 -21.797 0.114 1 58.56 507 SER A N 1
ATOM 4040 C CA . SER A 1 507 ? -0.968 -23.062 0.474 1 58.56 507 SER A CA 1
ATOM 4041 C C . SER A 1 507 ? -0.184 -23.781 1.562 1 58.56 507 SER A C 1
ATOM 4043 O O . SER A 1 507 ? -0.757 -24.547 2.35 1 58.56 507 SER A O 1
ATOM 4045 N N . ASN A 1 508 ? 0.99 -23.578 1.651 1 55.28 508 ASN A N 1
ATOM 4046 C CA . ASN A 1 508 ? 1.846 -24.438 2.473 1 55.28 508 ASN A CA 1
ATOM 4047 C C . ASN A 1 508 ? 2.025 -23.859 3.875 1 55.28 508 ASN A C 1
ATOM 4049 O O . ASN A 1 508 ? 2.754 -24.422 4.695 1 55.28 508 ASN A O 1
ATOM 4053 N N . PHE A 1 509 ? 1.246 -22.844 4.043 1 56.69 509 PHE A N 1
ATOM 4054 C CA . PHE A 1 509 ? 1.541 -22.219 5.332 1 56.69 509 PHE A CA 1
ATOM 4055 C C . PHE A 1 509 ? 0.808 -22.938 6.457 1 56.69 509 PHE A C 1
ATOM 4057 O O . PHE A 1 509 ? -0.424 -22.969 6.48 1 56.69 509 PHE A O 1
ATOM 4064 N N . GLY A 1 510 ? 1.301 -23.719 7.336 1 55.91 510 GLY A N 1
ATOM 4065 C CA . GLY A 1 510 ? 0.916 -24.062 8.695 1 55.91 510 GLY A CA 1
ATOM 4066 C C . GLY A 1 510 ? 0.198 -25.391 8.781 1 55.91 510 GLY A C 1
ATOM 4067 O O . GLY A 1 510 ? 0.06 -25.969 9.867 1 55.91 510 GLY A O 1
ATOM 4068 N N . PHE A 1 511 ? -0.449 -25.859 7.699 1 64 511 PHE A N 1
ATOM 4069 C CA . PHE A 1 511 ? -1.287 -27.016 7.969 1 64 511 PHE A CA 1
ATOM 4070 C C . PHE A 1 511 ? -0.792 -28.234 7.191 1 64 511 PHE A C 1
ATOM 4072 O O . PHE A 1 511 ? -0.166 -28.094 6.141 1 64 511 PHE A O 1
ATOM 4079 N N . PRO A 1 512 ? -0.931 -29.266 7.816 1 62.34 512 PRO A N 1
ATOM 4080 C CA . PRO A 1 512 ? -0.444 -30.5 7.184 1 62.34 512 PRO A CA 1
ATOM 4081 C C . PRO A 1 512 ? -1.085 -30.75 5.82 1 62.34 512 PRO A C 1
ATOM 4083 O O . PRO A 1 512 ? -2.205 -30.297 5.566 1 62.34 512 PRO A O 1
ATOM 4086 N N . HIS A 1 513 ? -0.331 -31.312 4.992 1 60.56 513 HIS A N 1
ATOM 4087 C CA . HIS A 1 513 ? -0.752 -31.609 3.629 1 60.56 513 HIS A CA 1
ATOM 4088 C C . HIS A 1 513 ? -1.927 -32.562 3.613 1 60.56 513 HIS A C 1
ATOM 4090 O O . HIS A 1 513 ? -2.83 -32.438 2.781 1 60.56 513 HIS A O 1
ATOM 4096 N N . LYS A 1 514 ? -1.829 -33.531 4.508 1 61.19 514 LYS A N 1
ATOM 4097 C CA . LYS A 1 514 ? -2.924 -34.5 4.531 1 61.19 514 LYS A CA 1
ATOM 4098 C C . LYS A 1 514 ? -3.908 -34.188 5.652 1 61.19 514 LYS A C 1
ATOM 4100 O O . LYS A 1 514 ? -3.533 -34.156 6.824 1 61.19 514 LYS A O 1
ATOM 4105 N N . MET A 1 515 ? -4.992 -33.594 5.293 1 69.81 515 MET A N 1
ATOM 4106 C CA . MET A 1 515 ? -6.039 -33.312 6.273 1 69.81 515 MET A CA 1
ATOM 4107 C C . MET A 1 515 ? -7.402 -33.75 5.75 1 69.81 515 MET A C 1
ATOM 4109 O O . MET A 1 515 ? -7.602 -33.844 4.539 1 69.81 515 MET A O 1
ATOM 4113 N N . ALA A 1 516 ? -8.242 -34.125 6.793 1 70.06 516 ALA A N 1
ATOM 4114 C CA . ALA A 1 516 ? -9.609 -34.469 6.434 1 70.06 516 ALA A CA 1
ATOM 4115 C C . ALA A 1 516 ? -10.305 -33.312 5.715 1 70.06 516 ALA A C 1
ATOM 4117 O O . ALA A 1 516 ? -9.984 -32.156 5.949 1 70.06 516 ALA A O 1
ATOM 4118 N N . SER A 1 517 ? -11.203 -33.688 4.824 1 75.62 517 SER A N 1
ATOM 4119 C CA . SER A 1 517 ? -11.922 -32.75 3.988 1 75.62 517 SER A CA 1
ATOM 4120 C C . SER A 1 517 ? -12.688 -31.719 4.836 1 75.62 517 SER A C 1
ATOM 4122 O O . SER A 1 517 ? -12.789 -30.547 4.465 1 75.62 517 SER A O 1
ATOM 4124 N N . VAL A 1 518 ? -13.148 -32.188 5.969 1 75.94 518 VAL A N 1
ATOM 4125 C CA . VAL A 1 518 ? -13.938 -31.297 6.816 1 75.94 518 VAL A CA 1
ATOM 4126 C C . VAL A 1 518 ? -13.047 -30.188 7.375 1 75.94 518 VAL A C 1
ATOM 4128 O O . VAL A 1 518 ? -13.461 -29.016 7.441 1 75.94 518 VAL A O 1
ATOM 4131 N N . TYR A 1 519 ? -11.883 -30.484 7.777 1 79.19 519 TYR A N 1
ATOM 4132 C CA . TYR A 1 519 ? -10.945 -29.484 8.281 1 79.19 519 TYR A CA 1
ATOM 4133 C C . TYR A 1 519 ? -10.57 -28.5 7.191 1 79.19 519 TYR A C 1
ATOM 4135 O O . TYR A 1 519 ? -10.492 -27.297 7.441 1 79.19 519 TYR A O 1
ATOM 4143 N N . SER A 1 520 ? -10.406 -29.016 6.027 1 78.31 520 SER A N 1
ATOM 4144 C CA . SER A 1 520 ? -10.039 -28.156 4.906 1 78.31 520 SER A CA 1
ATOM 4145 C C . SER A 1 520 ? -11.164 -27.172 4.57 1 78.31 520 SER A C 1
ATOM 4147 O O . SER A 1 520 ? -10.906 -26.016 4.273 1 78.31 520 SER A O 1
ATOM 4149 N N . ALA A 1 521 ? -12.344 -27.688 4.672 1 75.94 521 ALA A N 1
ATOM 4150 C CA . ALA A 1 521 ? -13.492 -26.828 4.391 1 75.94 521 ALA A CA 1
ATOM 4151 C C . ALA A 1 521 ? -13.625 -25.719 5.434 1 75.94 521 ALA A C 1
ATOM 4153 O O . ALA A 1 521 ? -13.836 -24.562 5.09 1 75.94 521 ALA A O 1
ATOM 4154 N N . LEU A 1 522 ? -13.469 -26.047 6.625 1 78.56 522 LEU A N 1
ATOM 4155 C CA . LEU A 1 522 ? -13.609 -25.078 7.711 1 78.56 522 LEU A CA 1
ATOM 4156 C C . LEU A 1 522 ? -12.5 -24.031 7.648 1 78.56 522 LEU A C 1
ATOM 4158 O O . LEU A 1 522 ? -12.75 -22.844 7.855 1 78.56 522 LEU A O 1
ATOM 4162 N N . LEU A 1 523 ? -11.383 -24.438 7.367 1 82.31 523 LEU A N 1
ATOM 4163 C CA . LEU A 1 523 ? -10.25 -23.516 7.297 1 82.31 523 LEU A CA 1
ATOM 4164 C C . LEU A 1 523 ? -10.383 -22.578 6.102 1 82.31 523 LEU A C 1
ATOM 4166 O O . LEU A 1 523 ? -10.07 -21.391 6.207 1 82.31 523 LEU A O 1
ATOM 4170 N N . ASN A 1 524 ? -10.891 -23.047 5.078 1 77.5 524 ASN A N 1
ATOM 4171 C CA . ASN A 1 524 ? -11.031 -22.219 3.883 1 77.5 524 ASN A CA 1
ATOM 4172 C C . ASN A 1 524 ? -12.141 -21.188 4.043 1 77.5 524 ASN A C 1
ATOM 4174 O O . ASN A 1 524 ? -12.055 -20.078 3.502 1 77.5 524 ASN A O 1
ATOM 4178 N N . ILE A 1 525 ? -13.094 -21.562 4.773 1 75 525 ILE A N 1
ATOM 4179 C CA . ILE A 1 525 ? -14.203 -20.641 5 1 75 525 ILE A CA 1
ATOM 4180 C C . ILE A 1 525 ? -13.797 -19.578 6.023 1 75 525 ILE A C 1
ATOM 4182 O O . ILE A 1 525 ? -14.195 -18.422 5.918 1 75 525 ILE A O 1
ATOM 4186 N N . SER A 1 526 ? -13.023 -19.938 6.934 1 85.19 526 SER A N 1
ATOM 4187 C CA . SER A 1 526 ? -12.695 -19.047 8.031 1 85.19 526 SER A CA 1
ATOM 4188 C C . SER A 1 526 ? -11.461 -18.203 7.711 1 85.19 526 SER A C 1
ATOM 4190 O O . SER A 1 526 ? -11.281 -17.125 8.273 1 85.19 526 SER A O 1
ATOM 4192 N N . SER A 1 527 ? -10.68 -18.578 6.809 1 86.38 527 SER A N 1
ATOM 4193 C CA . SER A 1 527 ? -9.414 -17.906 6.52 1 86.38 527 SER A CA 1
ATOM 4194 C C . SER A 1 527 ? -9.641 -16.469 6.055 1 86.38 527 SER A C 1
ATOM 4196 O O . SER A 1 527 ? -8.984 -15.547 6.527 1 86.38 527 SER A O 1
ATOM 4198 N N . PRO A 1 528 ? -10.578 -16.188 5.191 1 84 528 PRO A N 1
ATOM 4199 C CA . PRO A 1 528 ? -10.812 -14.789 4.785 1 84 528 PRO A CA 1
ATOM 4200 C C . PRO A 1 528 ? -11.328 -13.922 5.93 1 84 528 PRO A C 1
ATOM 4202 O O . PRO A 1 528 ? -11.094 -12.711 5.949 1 84 528 PRO A O 1
ATOM 4205 N N . LEU A 1 529 ? -11.992 -14.555 6.77 1 88.38 529 LEU A N 1
ATOM 4206 C CA . LEU A 1 529 ? -12.547 -13.812 7.902 1 88.38 529 LEU A CA 1
ATOM 4207 C C . LEU A 1 529 ? -11.445 -13.414 8.883 1 88.38 529 LEU A C 1
ATOM 4209 O O . LEU A 1 529 ? -11.547 -12.391 9.555 1 88.38 529 LEU A O 1
ATOM 4213 N N . VAL A 1 530 ? -10.469 -14.281 8.938 1 91.69 530 VAL A N 1
ATOM 4214 C CA . VAL A 1 530 ? -9.32 -13.961 9.766 1 91.69 530 VAL A CA 1
ATOM 4215 C C . VAL A 1 530 ? -8.641 -12.695 9.242 1 91.69 530 VAL A C 1
ATOM 4217 O O . VAL A 1 530 ? -8.328 -11.781 10.016 1 91.69 530 VAL A O 1
ATOM 4220 N N . VAL A 1 531 ? -8.445 -12.641 7.949 1 91.12 531 VAL A N 1
ATOM 4221 C CA . VAL A 1 531 ? -7.852 -11.477 7.305 1 91.12 531 VAL A CA 1
ATOM 4222 C C . VAL A 1 531 ? -8.758 -10.258 7.496 1 91.12 531 VAL A C 1
ATOM 4224 O O . VAL A 1 531 ? -8.281 -9.164 7.797 1 91.12 531 VAL A O 1
ATOM 4227 N N . PHE A 1 532 ? -9.953 -10.477 7.422 1 90.94 532 PHE A N 1
ATOM 4228 C CA . PHE A 1 532 ? -10.938 -9.414 7.555 1 90.94 532 PHE A CA 1
ATOM 4229 C C . PHE A 1 532 ? -10.914 -8.828 8.961 1 90.94 532 PHE A C 1
ATOM 4231 O O . PHE A 1 532 ? -11.031 -7.617 9.141 1 90.94 532 PHE A O 1
ATOM 4238 N N . TYR A 1 533 ? -10.828 -9.648 9.922 1 94.12 533 TYR A N 1
ATOM 4239 C CA . TYR A 1 533 ? -10.82 -9.203 11.305 1 94.12 533 TYR A CA 1
ATOM 4240 C C . TYR A 1 533 ? -9.695 -8.195 11.547 1 94.12 533 TYR A C 1
ATOM 4242 O O . TYR A 1 533 ? -9.906 -7.16 12.18 1 94.12 533 TYR A O 1
ATOM 4250 N N . ARG A 1 534 ? -8.602 -8.508 11.125 1 94.81 534 ARG A N 1
ATOM 4251 C CA . ARG A 1 534 ? -7.445 -7.656 11.383 1 94.81 534 ARG A CA 1
ATOM 4252 C C . ARG A 1 534 ? -7.551 -6.336 10.633 1 94.81 534 ARG A C 1
ATOM 4254 O O . ARG A 1 534 ? -7.148 -5.289 11.141 1 94.81 534 ARG A O 1
ATOM 4261 N N . PHE A 1 535 ? -8.031 -6.371 9.461 1 92.81 535 PHE A N 1
ATOM 4262 C CA . PHE A 1 535 ? -8.266 -5.129 8.734 1 92.81 535 PHE A CA 1
ATOM 4263 C C . PHE A 1 535 ? -9.273 -4.254 9.469 1 92.81 535 PHE A C 1
ATOM 4265 O O . PHE A 1 535 ? -9.039 -3.062 9.68 1 92.81 535 PHE A O 1
ATOM 4272 N N . HIS A 1 536 ? -10.305 -4.852 9.805 1 91.56 536 HIS A N 1
ATOM 4273 C CA . HIS A 1 536 ? -11.375 -4.09 10.445 1 91.56 536 HIS A CA 1
ATOM 4274 C C . HIS A 1 536 ? -10.945 -3.605 11.828 1 91.56 536 HIS A C 1
ATOM 4276 O O . HIS A 1 536 ? -11.328 -2.512 12.25 1 91.56 536 HIS A O 1
ATOM 4282 N N . SER A 1 537 ? -10.25 -4.457 12.531 1 94.31 537 SER A N 1
ATOM 4283 C CA . SER A 1 537 ? -9.734 -4.027 13.828 1 94.31 537 SER A CA 1
ATOM 4284 C C . SER A 1 537 ? -8.828 -2.807 13.688 1 94.31 537 SER A C 1
ATOM 4286 O O . SER A 1 537 ? -8.875 -1.893 14.508 1 94.31 537 SER A O 1
ATOM 4288 N N . SER A 1 538 ? -8.008 -2.814 12.711 1 94.31 538 SER A N 1
ATOM 4289 C CA . SER A 1 538 ? -7.168 -1.647 12.477 1 94.31 538 SER A CA 1
ATOM 4290 C C . SER A 1 538 ? -8.008 -0.411 12.18 1 94.31 538 SER A C 1
ATOM 4292 O O . SER A 1 538 ? -7.668 0.695 12.609 1 94.31 538 SER A O 1
ATOM 4294 N N . ALA A 1 539 ? -9.07 -0.543 11.445 1 91.56 539 ALA A N 1
ATOM 4295 C CA . ALA A 1 539 ? -9.977 0.566 11.141 1 91.56 539 ALA A CA 1
ATOM 4296 C C . ALA A 1 539 ? -10.633 1.103 12.406 1 91.56 539 ALA A C 1
ATOM 4298 O O . ALA A 1 539 ? -10.734 2.318 12.594 1 91.56 539 ALA A O 1
ATOM 4299 N N . CYS A 1 540 ? -11.039 0.224 13.219 1 91.81 540 CYS A N 1
ATOM 4300 C CA . CYS A 1 540 ? -11.68 0.624 14.469 1 91.81 540 CYS A CA 1
ATOM 4301 C C . CYS A 1 540 ? -10.695 1.341 15.383 1 91.81 540 CYS A C 1
ATOM 4303 O O . CYS A 1 540 ? -11.047 2.336 16.016 1 91.81 540 CYS A O 1
ATOM 4305 N N . LEU A 1 541 ? -9.539 0.817 15.5 1 93.94 541 LEU A N 1
ATOM 4306 C CA . LEU A 1 541 ? -8.516 1.444 16.328 1 93.94 541 LEU A CA 1
ATOM 4307 C C . LEU A 1 541 ? -8.164 2.83 15.805 1 93.94 541 LEU A C 1
ATOM 4309 O O . LEU A 1 541 ? -7.902 3.75 16.578 1 93.94 541 LEU A O 1
ATOM 4313 N N . ALA A 1 542 ? -8.148 2.961 14.531 1 90.5 542 ALA A N 1
ATOM 4314 C CA . ALA A 1 542 ? -7.895 4.27 13.93 1 90.5 542 ALA A CA 1
ATOM 4315 C C . ALA A 1 542 ? -9.016 5.254 14.273 1 90.5 542 ALA A C 1
ATOM 4317 O O . ALA A 1 542 ? -8.758 6.441 14.484 1 90.5 542 ALA A O 1
ATOM 4318 N N . GLU A 1 543 ? -10.172 4.766 14.297 1 87.94 543 GLU A N 1
ATOM 4319 C CA . GLU A 1 543 ? -11.297 5.621 14.672 1 87.94 543 GLU A CA 1
ATOM 4320 C C . GLU A 1 543 ? -11.203 6.043 16.141 1 87.94 543 GLU A C 1
ATOM 4322 O O . GLU A 1 543 ? -11.531 7.18 16.484 1 87.94 543 GLU A O 1
ATOM 4327 N N . ILE A 1 544 ? -10.836 5.141 16.906 1 88.75 544 ILE A N 1
ATOM 4328 C CA . ILE A 1 544 ? -10.641 5.457 18.328 1 88.75 544 ILE A CA 1
ATOM 4329 C C . ILE A 1 544 ? -9.547 6.52 18.469 1 88.75 544 ILE A C 1
ATOM 4331 O O . ILE A 1 544 ? -9.688 7.457 19.25 1 88.75 544 ILE A O 1
ATOM 4335 N N . TRP A 1 545 ? -8.484 6.328 17.75 1 88.56 545 TRP A N 1
ATOM 4336 C CA . TRP A 1 545 ? -7.371 7.277 17.75 1 88.56 545 TRP A CA 1
ATOM 4337 C C . TRP A 1 545 ? -7.848 8.672 17.375 1 88.56 545 TRP A C 1
ATOM 4339 O O . TRP A 1 545 ? -7.391 9.672 17.938 1 88.56 545 TRP A O 1
ATOM 4349 N N . LYS A 1 546 ? -8.773 8.805 16.516 1 83.38 546 LYS A N 1
ATOM 4350 C CA . LYS A 1 546 ? -9.273 10.086 16.016 1 83.38 546 LYS A CA 1
ATOM 4351 C C . LYS A 1 546 ? -10.281 10.695 16.984 1 83.38 546 LYS A C 1
ATOM 4353 O O . LYS A 1 546 ? -10.227 11.891 17.281 1 83.38 546 LYS A O 1
ATOM 4358 N N . HIS A 1 547 ? -11.133 9.93 17.562 1 82.19 547 HIS A N 1
ATOM 4359 C CA . HIS A 1 547 ? -12.289 10.469 18.266 1 82.19 547 HIS A CA 1
ATOM 4360 C C . HIS A 1 547 ? -12.023 10.562 19.766 1 82.19 547 HIS A C 1
ATOM 4362 O O . HIS A 1 547 ? -12.578 11.43 20.438 1 82.19 547 HIS A O 1
ATOM 4368 N N . ALA A 1 548 ? -11.312 9.719 20.234 1 82.19 548 ALA A N 1
ATOM 4369 C CA . ALA A 1 548 ? -11.117 9.695 21.688 1 82.19 548 ALA A CA 1
ATOM 4370 C C . ALA A 1 548 ? -10.391 10.945 22.156 1 82.19 548 ALA A C 1
ATOM 4372 O O . ALA A 1 548 ? -10.594 11.391 23.297 1 82.19 548 ALA A O 1
ATOM 4373 N N . TYR A 1 549 ? -9.664 11.602 21.344 1 81.25 549 TYR A N 1
ATOM 4374 C CA . TYR A 1 549 ? -8.844 12.727 21.781 1 81.25 549 TYR A CA 1
ATOM 4375 C C . TYR A 1 549 ? -9.25 14.016 21.062 1 81.25 549 TYR A C 1
ATOM 4377 O O . TYR A 1 549 ? -8.578 15.039 21.188 1 81.25 549 TYR A O 1
ATOM 4385 N N . SER A 1 550 ? -10.273 13.977 20.266 1 75.81 550 SER A N 1
ATOM 4386 C CA . SER A 1 550 ? -10.773 15.18 19.594 1 75.81 550 SER A CA 1
ATOM 4387 C C . SER A 1 550 ? -11.562 16.062 20.562 1 75.81 550 SER A C 1
ATOM 4389 O O . SER A 1 550 ? -12.352 15.555 21.359 1 75.81 550 SER A O 1
ATOM 4391 N N . THR A 1 551 ? -11.141 17.406 20.75 1 64.31 551 THR A N 1
ATOM 4392 C CA . THR A 1 551 ? -11.727 18.375 21.672 1 64.31 551 THR A CA 1
ATOM 4393 C C . THR A 1 551 ? -13.07 18.875 21.141 1 64.31 551 THR A C 1
ATOM 4395 O O . THR A 1 551 ? -13.688 19.75 21.734 1 64.31 551 THR A O 1
ATOM 4398 N N . LYS A 1 552 ? -13.508 18.578 20.078 1 56.78 552 LYS A N 1
ATOM 4399 C CA . LYS A 1 552 ? -14.758 19.203 19.641 1 56.78 552 LYS A CA 1
ATOM 4400 C C . LYS A 1 552 ? -15.891 18.891 20.625 1 56.78 552 LYS A C 1
ATOM 4402 O O . LYS A 1 552 ? -16.172 17.719 20.891 1 56.78 552 LYS A O 1
ATOM 4407 N N . HIS A 1 553 ? -16.125 19.828 21.484 1 49.19 553 HIS A N 1
ATOM 4408 C CA . HIS A 1 553 ? -17.281 19.844 22.375 1 49.19 553 HIS A CA 1
ATOM 4409 C C . HIS A 1 553 ? -18.578 19.594 21.609 1 49.19 553 HIS A C 1
ATOM 4411 O O . HIS A 1 553 ? -18.891 20.312 20.656 1 49.19 553 HIS A O 1
ATOM 4417 N N . ASN A 1 554 ? -18.922 18.547 21.359 1 43.62 554 ASN A N 1
ATOM 4418 C CA . ASN A 1 554 ? -20.297 18.453 20.922 1 43.62 554 ASN A CA 1
ATOM 4419 C C . ASN A 1 554 ? -21.234 19.297 21.797 1 43.62 554 ASN A C 1
ATOM 4421 O O . ASN A 1 554 ? -21.406 19.016 22.969 1 43.62 554 ASN A O 1
ATOM 4425 N N . HIS A 1 555 ? -21.297 20.641 21.719 1 37.09 555 HIS A N 1
ATOM 4426 C CA . HIS A 1 555 ? -22.312 21.438 22.375 1 37.09 555 HIS A CA 1
ATOM 4427 C C . HIS A 1 555 ? -23.703 20.859 22.141 1 37.09 555 HIS A C 1
ATOM 4429 O O . HIS A 1 555 ? -24.281 21.031 21.062 1 37.09 555 HIS A O 1
ATOM 4435 N N . VAL A 1 556 ? -24.062 19.859 22.562 1 39.91 556 VAL A N 1
ATOM 4436 C CA . VAL A 1 556 ? -25.5 19.688 22.703 1 39.91 556 VAL A CA 1
ATOM 4437 C C . VAL A 1 556 ? -26.094 20.844 23.516 1 39.91 556 VAL A C 1
ATOM 4439 O O . VAL A 1 556 ? -25.812 20.984 24.703 1 39.91 556 VAL A O 1
ATOM 4442 N N . VAL A 1 557 ? -26.453 22.047 23.031 1 36.94 557 VAL A N 1
ATOM 4443 C CA . VAL A 1 557 ? -27.375 23 23.625 1 36.94 557 VAL A CA 1
ATOM 4444 C C . VAL A 1 557 ? -28.656 22.297 24.062 1 36.94 557 VAL A C 1
ATOM 4446 O O . VAL A 1 557 ? -29.422 21.828 23.219 1 36.94 557 VAL A O 1
ATOM 4449 N N . HIS A 1 558 ? -28.766 21.562 25.016 1 33.94 558 HIS A N 1
ATOM 4450 C CA . HIS A 1 558 ? -30.062 21.328 25.641 1 33.94 558 HIS A CA 1
ATOM 4451 C C . HIS A 1 558 ? -30.75 22.641 26 1 33.94 558 HIS A C 1
ATOM 4453 O O . HIS A 1 558 ? -30.219 23.422 26.797 1 33.94 558 HIS A O 1
ATOM 4459 N N . LYS A 1 559 ? -31.609 23.312 25.156 1 36.81 559 LYS A N 1
ATOM 4460 C CA . LYS A 1 559 ? -32.656 24.25 25.562 1 36.81 559 LYS A CA 1
ATOM 4461 C C . LYS A 1 559 ? -33.469 23.719 26.734 1 36.81 559 LYS A C 1
ATOM 4463 O O . LYS A 1 559 ? -34.25 22.781 26.562 1 36.81 559 LYS A O 1
ATOM 4468 N N . MET A 1 560 ? -33.062 23.688 27.906 1 32.62 560 MET A N 1
ATOM 4469 C CA . MET A 1 560 ? -33.906 23.688 29.094 1 32.62 560 MET A CA 1
ATOM 4470 C C . MET A 1 560 ? -35 24.766 28.984 1 32.62 560 MET A C 1
ATOM 4472 O O . MET A 1 560 ? -34.688 25.969 28.953 1 32.62 560 MET A O 1
ATOM 4476 N N . GLU A 1 561 ? -36.125 24.609 28.281 1 31.86 561 GLU A N 1
ATOM 4477 C CA . GLU A 1 561 ? -37.375 25.328 28.516 1 31.86 561 GLU A CA 1
ATOM 4478 C C . GLU A 1 561 ? -37.656 25.453 30.016 1 31.86 561 GLU A C 1
ATOM 4480 O O . GLU A 1 561 ? -37.75 24.453 30.719 1 31.86 561 GLU A O 1
ATOM 4485 N N . ASP A 1 562 ? -37.156 26.453 30.703 1 31.02 562 ASP A N 1
ATOM 4486 C CA . ASP A 1 562 ? -37.656 26.984 31.969 1 31.02 562 ASP A CA 1
ATOM 4487 C C . ASP A 1 562 ? -39.188 27.109 31.953 1 31.02 562 ASP A C 1
ATOM 4489 O O . ASP A 1 562 ? -39.75 27.953 31.25 1 31.02 562 ASP A O 1
ATOM 4493 N N . HIS A 1 563 ? -39.969 26.016 31.797 1 31.05 563 HIS A N 1
ATOM 4494 C CA . HIS A 1 563 ? -41.344 26.094 32.25 1 31.05 563 HIS A CA 1
ATOM 4495 C C . HIS A 1 563 ? -41.438 26.781 33.625 1 31.05 563 HIS A C 1
ATOM 4497 O O . HIS A 1 563 ? -40.969 26.25 34.625 1 31.05 563 HIS A O 1
ATOM 4503 N N . HIS A 1 564 ? -41.281 28.125 33.625 1 27.92 564 HIS A N 1
ATOM 4504 C CA . HIS A 1 564 ? -41.875 28.984 34.625 1 27.92 564 HIS A CA 1
ATOM 4505 C C . HIS A 1 564 ? -43.312 28.547 34.969 1 27.92 564 HIS A C 1
ATOM 4507 O O . HIS A 1 564 ? -44.156 28.5 34.094 1 27.92 564 HIS A O 1
ATOM 4513 N N . ILE A 1 565 ? -43.5 27.578 35.812 1 28.67 565 ILE A N 1
ATOM 4514 C CA . ILE A 1 565 ? -44.688 27.438 36.625 1 28.67 565 ILE A CA 1
ATOM 4515 C C . ILE A 1 565 ? -45.094 28.797 37.219 1 28.67 565 ILE A C 1
ATOM 4517 O O . ILE A 1 565 ? -44.406 29.297 38.125 1 28.67 565 ILE A O 1
ATOM 4521 N N . ALA A 1 566 ? -45.469 29.688 36.25 1 22.31 566 ALA A N 1
ATOM 4522 C CA . ALA A 1 566 ? -46.5 30.594 36.656 1 22.31 566 ALA A CA 1
ATOM 4523 C C . ALA A 1 566 ? -47.875 29.906 36.719 1 22.31 566 ALA A C 1
ATOM 4525 O O . ALA A 1 566 ? -48.156 29.062 35.844 1 22.31 566 ALA A O 1
ATOM 4526 N N . MET B 1 1 ? 29.062 75 -38.469 1 23.06 1 MET B N 1
ATOM 4527 C CA . MET B 1 1 ? 28.984 74.938 -37 1 23.06 1 MET B CA 1
ATOM 4528 C C . MET B 1 1 ? 29.531 73.625 -36.438 1 23.06 1 MET B C 1
ATOM 4530 O O . MET B 1 1 ? 29.031 72.562 -36.781 1 23.06 1 MET B O 1
ATOM 4534 N N . LYS B 1 2 ? 30.875 73.5 -36.188 1 29.44 2 LYS B N 1
ATOM 4535 C CA . LYS B 1 2 ? 31.859 72.562 -35.688 1 29.44 2 LYS B CA 1
ATOM 4536 C C . LYS B 1 2 ? 31.562 72.188 -34.219 1 29.44 2 LYS B C 1
ATOM 4538 O O . LYS B 1 2 ? 31.734 73 -33.312 1 29.44 2 LYS B O 1
ATOM 4543 N N . THR B 1 3 ? 30.422 71.5 -33.938 1 28.03 3 THR B N 1
ATOM 4544 C CA . THR B 1 3 ? 30 71.062 -32.594 1 28.03 3 THR B CA 1
ATOM 4545 C C . THR B 1 3 ? 31.094 70.25 -31.938 1 28.03 3 THR B C 1
ATOM 4547 O O . THR B 1 3 ? 31.547 69.25 -32.469 1 28.03 3 THR B O 1
ATOM 4550 N N . SER B 1 4 ? 31.969 70.812 -31.078 1 29.42 4 SER B N 1
ATOM 4551 C CA . SER B 1 4 ? 33.094 70.375 -30.281 1 29.42 4 SER B CA 1
ATOM 4552 C C . SER B 1 4 ? 32.688 69.25 -29.312 1 29.42 4 SER B C 1
ATOM 4554 O O . SER B 1 4 ? 31.734 69.438 -28.547 1 29.42 4 SER B O 1
ATOM 4556 N N . ILE B 1 5 ? 32.781 67.938 -29.625 1 31.27 5 ILE B N 1
ATOM 4557 C CA . ILE B 1 5 ? 32.625 66.688 -28.906 1 31.27 5 ILE B CA 1
ATOM 4558 C C . ILE B 1 5 ? 33.469 66.688 -27.641 1 31.27 5 ILE B C 1
ATOM 4560 O O . ILE B 1 5 ? 34.688 66.562 -27.719 1 31.27 5 ILE B O 1
ATOM 4564 N N . GLU B 1 6 ? 33.312 67.688 -26.656 1 29.52 6 GLU B N 1
ATOM 4565 C CA . GLU B 1 6 ? 34.062 67.688 -25.406 1 29.52 6 GLU B CA 1
ATOM 4566 C C . GLU B 1 6 ? 33.875 66.375 -24.641 1 29.52 6 GLU B C 1
ATOM 4568 O O . GLU B 1 6 ? 32.75 65.938 -24.422 1 29.52 6 GLU B O 1
ATOM 4573 N N . SER B 1 7 ? 34.875 65.375 -24.578 1 30.17 7 SER B N 1
ATOM 4574 C CA . SER B 1 7 ? 35.125 64.125 -23.969 1 30.17 7 SER B CA 1
ATOM 4575 C C . SER B 1 7 ? 34.844 64.125 -22.469 1 30.17 7 SER B C 1
ATOM 4577 O O . SER B 1 7 ? 35.281 65.062 -21.766 1 30.17 7 SER B O 1
ATOM 4579 N N . THR B 1 8 ? 33.656 63.656 -21.953 1 31.55 8 THR B N 1
ATOM 4580 C CA . THR B 1 8 ? 33.094 63.5 -20.625 1 31.55 8 THR B CA 1
ATOM 4581 C C . THR B 1 8 ? 34.062 62.812 -19.688 1 31.55 8 THR B C 1
ATOM 4583 O O . THR B 1 8 ? 34.281 61.594 -19.781 1 31.55 8 THR B O 1
ATOM 4586 N N . SER B 1 9 ? 35.219 63.344 -19.25 1 34.41 9 SER B N 1
ATOM 4587 C CA . SER B 1 9 ? 36.188 63 -18.203 1 34.41 9 SER B CA 1
ATOM 4588 C C . SER B 1 9 ? 35.5 62.812 -16.844 1 34.41 9 SER B C 1
ATOM 4590 O O . SER B 1 9 ? 36.156 62.469 -15.859 1 34.41 9 SER B O 1
ATOM 4592 N N . SER B 1 10 ? 34.219 63.25 -16.672 1 37.03 10 SER B N 1
ATOM 4593 C CA . SER B 1 10 ? 33.656 63.312 -15.328 1 37.03 10 SER B CA 1
ATOM 4594 C C . SER B 1 10 ? 33.406 61.938 -14.766 1 37.03 10 SER B C 1
ATOM 4596 O O . SER B 1 10 ? 33.125 61.781 -13.57 1 37.03 10 SER B O 1
ATOM 4598 N N . ASP B 1 11 ? 33.281 60.906 -15.633 1 37.12 11 ASP B N 1
ATOM 4599 C CA . ASP B 1 11 ? 32.781 59.625 -15.094 1 37.12 11 ASP B CA 1
ATOM 4600 C C . ASP B 1 11 ? 33.875 58.938 -14.273 1 37.12 11 ASP B C 1
ATOM 4602 O O . ASP B 1 11 ? 33.562 57.969 -13.57 1 37.12 11 ASP B O 1
ATOM 4606 N N . ALA B 1 12 ? 35.188 59.312 -14.438 1 42.62 12 ALA B N 1
ATOM 4607 C CA . ALA B 1 12 ? 36.219 58.625 -13.688 1 42.62 12 ALA B CA 1
ATOM 4608 C C . ALA B 1 12 ? 36.188 59 -12.211 1 42.62 12 ALA B C 1
ATOM 4610 O O . ALA B 1 12 ? 36.625 58.219 -11.352 1 42.62 12 ALA B O 1
ATOM 4611 N N . SER B 1 13 ? 35.656 60.219 -11.875 1 41.19 13 SER B N 1
ATOM 4612 C CA . SER B 1 13 ? 35.688 60.625 -10.477 1 41.19 13 SER B CA 1
ATOM 4613 C C . SER B 1 13 ? 34.688 59.844 -9.641 1 41.19 13 SER B C 1
ATOM 4615 O O . SER B 1 13 ? 34.875 59.656 -8.438 1 41.19 13 SER B O 1
ATOM 4617 N N . GLU B 1 14 ? 33.562 59.406 -10.281 1 41.81 14 GLU B N 1
ATOM 4618 C CA . GLU B 1 14 ? 32.531 58.719 -9.469 1 41.81 14 GLU B CA 1
ATOM 4619 C C . GLU B 1 14 ? 33 57.344 -9.07 1 41.81 14 GLU B C 1
ATOM 4621 O O . GLU B 1 14 ? 32.625 56.812 -8.031 1 41.81 14 GLU B O 1
ATOM 4626 N N . LEU B 1 15 ? 33.906 56.719 -9.898 1 40.84 15 LEU B N 1
ATOM 4627 C CA . LEU B 1 15 ? 34.406 55.406 -9.492 1 40.84 15 LEU B CA 1
ATOM 4628 C C . LEU B 1 15 ? 35.344 55.531 -8.273 1 40.84 15 LEU B C 1
ATOM 4630 O O . LEU B 1 15 ? 35.406 54.625 -7.441 1 40.84 15 LEU B O 1
ATOM 4634 N N . SER B 1 16 ? 36.062 56.719 -8.172 1 41.72 16 SER B N 1
ATOM 4635 C CA . SER B 1 16 ? 36.938 56.844 -7.02 1 41.72 16 SER B CA 1
ATOM 4636 C C . SER B 1 16 ? 36.156 56.969 -5.727 1 41.72 16 SER B C 1
ATOM 4638 O O . SER B 1 16 ? 36.625 56.625 -4.652 1 41.72 16 SER B O 1
ATOM 4640 N N . ASP B 1 17 ? 34.938 57.625 -5.812 1 39.69 17 ASP B N 1
ATOM 4641 C CA . ASP B 1 17 ? 34.188 57.781 -4.57 1 39.69 17 ASP B CA 1
ATOM 4642 C C . ASP B 1 17 ? 33.625 56.469 -4.09 1 39.69 17 ASP B C 1
ATOM 4644 O O . ASP B 1 17 ? 33.312 56.312 -2.91 1 39.69 17 ASP B O 1
ATOM 4648 N N . TYR B 1 18 ? 33.281 55.531 -5.043 1 42.25 18 TYR B N 1
ATOM 4649 C CA . TYR B 1 18 ? 32.812 54.25 -4.531 1 42.25 18 TYR B CA 1
ATOM 4650 C C . TYR B 1 18 ? 33.906 53.562 -3.734 1 42.25 18 TYR B C 1
ATOM 4652 O O . TYR B 1 18 ? 33.625 52.719 -2.891 1 42.25 18 TYR B O 1
ATOM 4660 N N . SER B 1 19 ? 35.219 53.781 -4.109 1 42.16 19 SER B N 1
ATOM 4661 C CA . SER B 1 19 ? 36.281 53.156 -3.326 1 42.16 19 SER B CA 1
ATOM 4662 C C . SER B 1 19 ? 36.375 53.781 -1.933 1 42.16 19 SER B C 1
ATOM 4664 O O . SER B 1 19 ? 36.844 53.125 -0.989 1 42.16 19 SER B O 1
ATOM 4666 N N . SER B 1 20 ? 36.156 55.062 -1.805 1 42.41 20 SER B N 1
ATOM 4667 C CA . SER B 1 20 ? 36.344 55.719 -0.511 1 42.41 20 SER B CA 1
ATOM 4668 C C . SER B 1 20 ? 35.281 55.281 0.49 1 42.41 20 SER B C 1
ATOM 4670 O O . SER B 1 20 ? 35.469 55.438 1.7 1 42.41 20 SER B O 1
ATOM 4672 N N . THR B 1 21 ? 34 55.156 0.059 1 41.94 21 THR B N 1
ATOM 4673 C CA . THR B 1 21 ? 33.031 54.812 1.093 1 41.94 21 THR B CA 1
ATOM 4674 C C . THR B 1 21 ? 33.125 53.344 1.441 1 41.94 21 THR B C 1
ATOM 4676 O O . THR B 1 21 ? 32.188 52.781 2.051 1 41.94 21 THR B O 1
ATOM 4679 N N . LEU B 1 22 ? 33.938 52.531 0.67 1 44.28 22 LEU B N 1
ATOM 4680 C CA . LEU B 1 22 ? 34.094 51.219 1.286 1 44.28 22 LEU B CA 1
ATOM 4681 C C . LEU B 1 22 ? 34.5 51.375 2.748 1 44.28 22 LEU B C 1
ATOM 4683 O O . LEU B 1 22 ? 35.438 52.094 3.066 1 44.28 22 LEU B O 1
ATOM 4687 N N . PRO B 1 23 ? 33.656 51.25 3.717 1 48.12 23 PRO B N 1
ATOM 4688 C CA . PRO B 1 23 ? 34.156 51.344 5.086 1 48.12 23 PRO B CA 1
ATOM 4689 C C . PRO B 1 23 ? 35.562 50.75 5.246 1 48.12 23 PRO B C 1
ATOM 4691 O O . PRO B 1 23 ? 35.906 49.781 4.578 1 48.12 23 PRO B O 1
ATOM 4694 N N . GLU B 1 24 ? 36.625 51.562 5.375 1 48.31 24 GLU B N 1
ATOM 4695 C CA . GLU B 1 24 ? 38.031 51.219 5.656 1 48.31 24 GLU B CA 1
ATOM 4696 C C . GLU B 1 24 ? 38.125 49.906 6.406 1 48.31 24 GLU B C 1
ATOM 4698 O O . GLU B 1 24 ? 39.094 49.156 6.199 1 48.31 24 GLU B O 1
ATOM 4703 N N . ASN B 1 25 ? 37.469 49.75 7.543 1 50.16 25 ASN B N 1
ATOM 4704 C CA . ASN B 1 25 ? 37.719 48.594 8.414 1 50.16 25 ASN B CA 1
ATOM 4705 C C . ASN B 1 25 ? 36.969 47.344 7.941 1 50.16 25 ASN B C 1
ATOM 4707 O O . ASN B 1 25 ? 36 46.938 8.562 1 50.16 25 ASN B O 1
ATOM 4711 N N . LEU B 1 26 ? 36.875 47.188 6.75 1 54.16 26 LEU B N 1
ATOM 4712 C CA . LEU B 1 26 ? 36.281 45.906 6.387 1 54.16 26 LEU B CA 1
ATOM 4713 C C . LEU B 1 26 ? 37.062 44.75 6.988 1 54.16 26 LEU B C 1
ATOM 4715 O O . LEU B 1 26 ? 38.281 44.688 6.828 1 54.16 26 LEU B O 1
ATOM 4719 N N . PRO B 1 27 ? 36.594 44.125 8 1 60.69 27 PRO B N 1
ATOM 4720 C CA . PRO B 1 27 ? 37.312 43 8.609 1 60.69 27 PRO B CA 1
ATOM 4721 C C . PRO B 1 27 ? 37.844 42.031 7.578 1 60.69 27 PRO B C 1
ATOM 4723 O O . PRO B 1 27 ? 37.344 41.969 6.457 1 60.69 27 PRO B O 1
ATOM 4726 N N . THR B 1 28 ? 39.125 41.625 7.734 1 65.06 28 THR B N 1
ATOM 4727 C CA . THR B 1 28 ? 39.75 40.594 6.918 1 65.06 28 THR B CA 1
ATOM 4728 C C . THR B 1 28 ? 38.781 39.406 6.738 1 65.06 28 THR B C 1
ATOM 4730 O O . THR B 1 28 ? 37.875 39.219 7.531 1 65.06 28 THR B O 1
ATOM 4733 N N . TRP B 1 29 ? 38.844 38.875 5.617 1 63.62 29 TRP B N 1
ATOM 4734 C CA . TRP B 1 29 ? 37.938 37.781 5.273 1 63.62 29 TRP B CA 1
ATOM 4735 C C . TRP B 1 29 ? 37.875 36.75 6.398 1 63.62 29 TRP B C 1
ATOM 4737 O O . TRP B 1 29 ? 36.844 36.094 6.598 1 63.62 29 TRP B O 1
ATOM 4747 N N . MET B 1 30 ? 38.938 36.719 7.137 1 66.38 30 MET B N 1
ATOM 4748 C CA . MET B 1 30 ? 39 35.75 8.234 1 66.38 30 MET B CA 1
ATOM 4749 C C . MET B 1 30 ? 38.062 36.156 9.367 1 66.38 30 MET B C 1
ATOM 4751 O O . MET B 1 30 ? 37.625 35.312 10.148 1 66.38 30 MET B O 1
ATOM 4755 N N . LYS B 1 31 ? 37.812 37.469 9.414 1 68.31 31 LYS B N 1
ATOM 4756 C CA . LYS B 1 31 ? 36.938 37.938 10.492 1 68.31 31 LYS B CA 1
ATOM 4757 C C . LYS B 1 31 ? 35.531 38.156 10 1 68.31 31 LYS B C 1
ATOM 4759 O O . LYS B 1 31 ? 34.625 38.438 10.789 1 68.31 31 LYS B O 1
ATOM 4764 N N . ASN B 1 32 ? 35.344 38.031 8.719 1 68.31 32 ASN B N 1
ATOM 4765 C CA . ASN B 1 32 ? 34 38.188 8.156 1 68.31 32 ASN B CA 1
ATOM 4766 C C . ASN B 1 32 ? 33.188 36.938 8.305 1 68.31 32 ASN B C 1
ATOM 4768 O O . ASN B 1 32 ? 33.562 35.875 7.793 1 68.31 32 ASN B O 1
ATOM 4772 N N . GLN B 1 33 ? 32.219 37 9.078 1 75.5 33 GLN B N 1
ATOM 4773 C CA . GLN B 1 33 ? 31.359 35.875 9.391 1 75.5 33 GLN B CA 1
ATOM 4774 C C . GLN B 1 33 ? 30.781 35.25 8.117 1 75.5 33 GLN B C 1
ATOM 4776 O O . GLN B 1 33 ? 30.672 34.031 8.016 1 75.5 33 GLN B O 1
ATOM 4781 N N . LYS B 1 34 ? 30.453 36.062 7.125 1 76.31 34 LYS B N 1
ATOM 4782 C CA . LYS B 1 34 ? 29.906 35.531 5.875 1 76.31 34 LYS B CA 1
ATOM 4783 C C . LYS B 1 34 ? 30.969 34.75 5.086 1 76.31 34 LYS B C 1
ATOM 4785 O O . LYS B 1 34 ? 30.672 33.719 4.496 1 76.31 34 LYS B O 1
ATOM 4790 N N . ALA B 1 35 ? 32.062 35.281 5.098 1 74.56 35 ALA B N 1
ATOM 4791 C CA . ALA B 1 35 ? 33.188 34.594 4.41 1 74.56 35 ALA B CA 1
ATOM 4792 C C . ALA B 1 35 ? 33.531 33.281 5.105 1 74.56 35 ALA B C 1
ATOM 4794 O O . ALA B 1 35 ? 33.844 32.281 4.449 1 74.56 35 ALA B O 1
ATOM 4795 N N . GLN B 1 36 ? 33.531 33.312 6.367 1 77.06 36 GLN B N 1
ATOM 4796 C CA . GLN B 1 36 ? 33.812 32.062 7.117 1 77.06 36 GLN B CA 1
ATOM 4797 C C . GLN B 1 36 ? 32.75 31.016 6.859 1 77.06 36 GLN B C 1
ATOM 4799 O O . GLN B 1 36 ? 33.062 29.844 6.711 1 77.06 36 GLN B O 1
ATOM 4804 N N . SER B 1 37 ? 31.547 31.484 6.828 1 78.75 37 SER B N 1
ATOM 4805 C CA . SER B 1 37 ? 30.469 30.547 6.543 1 78.75 37 SER B CA 1
ATOM 4806 C C . SER B 1 37 ? 30.578 29.984 5.133 1 78.75 37 SER B C 1
ATOM 4808 O O . SER B 1 37 ? 30.328 28.797 4.914 1 78.75 37 SER B O 1
ATOM 4810 N N . PHE B 1 38 ? 30.953 30.812 4.227 1 79.88 38 PHE B N 1
ATOM 4811 C CA . PHE B 1 38 ? 31.141 30.359 2.855 1 79.88 38 PHE B CA 1
ATOM 4812 C C . PHE B 1 38 ? 32.344 29.391 2.768 1 79.88 38 PHE B C 1
ATOM 4814 O O . PHE B 1 38 ? 32.281 28.406 2.033 1 79.88 38 PHE B O 1
ATOM 4821 N N . GLY B 1 39 ? 33.375 29.703 3.375 1 78.5 39 GLY B N 1
ATOM 4822 C CA . GLY B 1 39 ? 34.531 28.812 3.418 1 78.5 39 GLY B CA 1
ATOM 4823 C C . GLY B 1 39 ? 34.219 27.453 4.027 1 78.5 39 GLY B C 1
ATOM 4824 O O . GLY B 1 39 ? 34.625 26.422 3.508 1 78.5 39 GLY B O 1
ATOM 4825 N N . LEU B 1 40 ? 33.562 27.484 5.094 1 83.06 40 LEU B N 1
ATOM 4826 C CA . LEU B 1 40 ? 33.156 26.234 5.738 1 83.06 40 LEU B CA 1
ATOM 4827 C C . LEU B 1 40 ? 32.25 25.406 4.82 1 83.06 40 LEU B C 1
ATOM 4829 O O . LEU B 1 40 ? 32.438 24.188 4.707 1 83.06 40 LEU B O 1
ATOM 4833 N N . LYS B 1 41 ? 31.344 26.047 4.195 1 85.19 41 LYS B N 1
ATOM 4834 C CA . LYS B 1 41 ? 30.438 25.344 3.283 1 85.19 41 LYS B CA 1
ATOM 4835 C C . LYS B 1 41 ? 31.203 24.781 2.09 1 85.19 41 LYS B C 1
ATOM 4837 O O . LYS B 1 41 ? 30.922 23.656 1.643 1 85.19 41 LYS B O 1
ATOM 4842 N N . SER B 1 42 ? 32.156 25.547 1.634 1 85.88 42 SER B N 1
ATOM 4843 C CA . SER B 1 42 ? 32.938 25.062 0.502 1 85.88 42 SER B CA 1
ATOM 4844 C C . SER B 1 42 ? 33.844 23.891 0.906 1 85.88 42 SER B C 1
ATOM 4846 O O . SER B 1 42 ? 34.031 22.953 0.135 1 85.88 42 SER B O 1
ATOM 4848 N N . LEU B 1 43 ? 34.344 23.906 2.039 1 86.75 43 LEU B N 1
ATOM 4849 C CA . LEU B 1 43 ? 35.188 22.828 2.521 1 86.75 43 LEU B CA 1
ATOM 4850 C C . LEU B 1 43 ? 34.406 21.547 2.729 1 86.75 43 LEU B C 1
ATOM 4852 O O . LEU B 1 43 ? 34.844 20.469 2.365 1 86.75 43 LEU B O 1
ATOM 4856 N N . THR B 1 44 ? 33.312 21.656 3.352 1 91 44 THR B N 1
ATOM 4857 C CA . THR B 1 44 ? 32.469 20.469 3.588 1 91 44 THR B CA 1
ATOM 4858 C C . THR B 1 44 ? 31.938 19.906 2.271 1 91 44 THR B C 1
ATOM 4860 O O . THR B 1 44 ? 31.812 18.703 2.111 1 91 44 THR B O 1
ATOM 4863 N N . ALA B 1 45 ? 31.672 20.812 1.337 1 89.75 45 ALA B N 1
ATOM 4864 C CA . ALA B 1 45 ? 31.234 20.359 0.017 1 89.75 45 ALA B CA 1
ATOM 4865 C C . ALA B 1 45 ? 32.344 19.625 -0.71 1 89.75 45 ALA B C 1
ATOM 4867 O O . ALA B 1 45 ? 32.094 18.625 -1.385 1 89.75 45 ALA B O 1
ATOM 4868 N N . LEU B 1 46 ? 33.531 20.141 -0.59 1 87.38 46 LEU B N 1
ATOM 4869 C CA . LEU B 1 46 ? 34.688 19.484 -1.199 1 87.38 46 LEU B CA 1
ATOM 4870 C C . LEU B 1 46 ? 34.906 18.109 -0.564 1 87.38 46 LEU B C 1
ATOM 4872 O O . LEU B 1 46 ? 35.219 17.156 -1.263 1 87.38 46 LEU B O 1
ATOM 4876 N N . TYR B 1 47 ? 34.812 18.031 0.698 1 91.69 47 TYR B N 1
ATOM 4877 C CA . TYR B 1 47 ? 34.906 16.75 1.4 1 91.69 47 TYR B CA 1
ATOM 4878 C C . TYR B 1 47 ? 33.938 15.742 0.83 1 91.69 47 TYR B C 1
ATOM 4880 O O . TYR B 1 47 ? 34.312 14.609 0.522 1 91.69 47 TYR B O 1
ATOM 4888 N N . THR B 1 48 ? 32.719 16.109 0.728 1 93.88 48 THR B N 1
ATOM 4889 C CA . THR B 1 48 ? 31.672 15.203 0.234 1 93.88 48 THR B CA 1
ATOM 4890 C C . THR B 1 48 ? 31.953 14.797 -1.211 1 93.88 48 THR B C 1
ATOM 4892 O O . THR B 1 48 ? 31.75 13.641 -1.588 1 93.88 48 THR B O 1
ATOM 4895 N N . LEU B 1 49 ? 32.469 15.781 -1.953 1 89.75 49 LEU B N 1
ATOM 4896 C CA . LEU B 1 49 ? 32.781 15.492 -3.354 1 89.75 49 LEU B CA 1
ATOM 4897 C C . LEU B 1 49 ? 33.906 14.477 -3.475 1 89.75 49 LEU B C 1
ATOM 4899 O O . LEU B 1 49 ? 33.781 13.492 -4.211 1 89.75 49 LEU B O 1
ATOM 4903 N N . ILE B 1 50 ? 34.875 14.664 -2.76 1 90.25 50 ILE B N 1
ATOM 4904 C CA . ILE B 1 50 ? 36.031 13.773 -2.803 1 90.25 50 ILE B CA 1
ATOM 4905 C C . ILE B 1 50 ? 35.656 12.398 -2.275 1 90.25 50 ILE B C 1
ATOM 4907 O O . ILE B 1 50 ? 35.969 11.375 -2.893 1 90.25 50 ILE B O 1
ATOM 4911 N N . LEU B 1 51 ? 34.969 12.406 -1.205 1 94.44 51 LEU B N 1
ATOM 4912 C CA . LEU B 1 51 ? 34.562 11.141 -0.597 1 94.44 51 LEU B CA 1
ATOM 4913 C C . LEU B 1 51 ? 33.656 10.352 -1.526 1 94.44 51 LEU B C 1
ATOM 4915 O O . LEU B 1 51 ? 33.781 9.133 -1.635 1 94.44 51 LEU B O 1
ATOM 4919 N N . THR B 1 52 ? 32.719 11.023 -2.176 1 94.19 52 THR B N 1
ATOM 4920 C CA . THR B 1 52 ? 31.797 10.367 -3.092 1 94.19 52 THR B CA 1
ATOM 4921 C C . THR B 1 52 ? 32.531 9.781 -4.285 1 94.19 52 THR B C 1
ATOM 4923 O O . THR B 1 52 ? 32.281 8.648 -4.703 1 94.19 52 THR B O 1
ATOM 4926 N N . ILE B 1 53 ? 33.562 10.5 -4.75 1 87.81 53 ILE B N 1
ATOM 4927 C CA . ILE B 1 53 ? 34.312 10.023 -5.891 1 87.81 53 ILE B CA 1
ATOM 4928 C C . ILE B 1 53 ? 35.156 8.805 -5.48 1 87.81 53 ILE B C 1
ATOM 4930 O O . ILE B 1 53 ? 35.188 7.797 -6.188 1 87.81 53 ILE B O 1
ATOM 4934 N N . VAL B 1 54 ? 35.781 8.875 -4.395 1 91.69 54 VAL B N 1
ATOM 4935 C CA . VAL B 1 54 ? 36.562 7.758 -3.895 1 91.69 54 VAL B CA 1
ATOM 4936 C C . VAL B 1 54 ? 35.688 6.543 -3.67 1 91.69 54 VAL B C 1
ATOM 4938 O O . VAL B 1 54 ? 36.031 5.418 -4.02 1 91.69 54 VAL B O 1
ATOM 4941 N N . ALA B 1 55 ? 34.531 6.758 -3.115 1 94.25 55 ALA B N 1
ATOM 4942 C CA . ALA B 1 55 ? 33.594 5.664 -2.869 1 94.25 55 ALA B CA 1
ATOM 4943 C C . ALA B 1 55 ? 33.125 5.023 -4.18 1 94.25 55 ALA B C 1
ATOM 4945 O O . ALA B 1 55 ? 33 3.803 -4.266 1 94.25 55 ALA B O 1
ATOM 4946 N N . PHE B 1 56 ? 32.938 5.848 -5.176 1 89.69 56 PHE B N 1
ATOM 4947 C CA . PHE B 1 56 ? 32.531 5.324 -6.48 1 89.69 56 PHE B CA 1
ATOM 4948 C C . PHE B 1 56 ? 33.656 4.488 -7.09 1 89.69 56 PHE B C 1
ATOM 4950 O O . PHE B 1 56 ? 33.406 3.428 -7.664 1 89.69 56 PHE B O 1
ATOM 4957 N N . ILE B 1 57 ? 34.875 4.898 -6.941 1 86.81 57 ILE B N 1
ATOM 4958 C CA . ILE B 1 57 ? 36 4.191 -7.496 1 86.81 57 ILE B CA 1
ATOM 4959 C C . ILE B 1 57 ? 36.188 2.854 -6.781 1 86.81 57 ILE B C 1
ATOM 4961 O O . ILE B 1 57 ? 36.469 1.834 -7.422 1 86.81 57 ILE B O 1
ATOM 4965 N N . ILE B 1 58 ? 35.969 2.881 -5.523 1 89.5 58 ILE B N 1
ATOM 4966 C CA . ILE B 1 58 ? 36.094 1.648 -4.758 1 89.5 58 ILE B CA 1
ATOM 4967 C C . ILE B 1 58 ? 35.031 0.641 -5.211 1 89.5 58 ILE B C 1
ATOM 4969 O O . ILE B 1 58 ? 35.312 -0.562 -5.262 1 89.5 58 ILE B O 1
ATOM 4973 N N . GLU B 1 59 ? 33.875 1.089 -5.637 1 89.25 59 GLU B N 1
ATOM 4974 C CA . GLU B 1 59 ? 32.781 0.205 -6.043 1 89.25 59 GLU B CA 1
ATOM 4975 C C . GLU B 1 59 ? 33 -0.342 -7.449 1 89.25 59 GLU B C 1
ATOM 4977 O O . GLU B 1 59 ? 32.594 -1.467 -7.758 1 89.25 59 GLU B O 1
ATOM 4982 N N . ILE B 1 60 ? 33.688 0.406 -8.281 1 84.81 60 ILE B N 1
ATOM 4983 C CA . ILE B 1 60 ? 33.844 -0.004 -9.672 1 84.81 60 ILE B CA 1
ATOM 4984 C C . ILE B 1 60 ? 35.188 -0.714 -9.859 1 84.81 60 ILE B C 1
ATOM 4986 O O . ILE B 1 60 ? 35.344 -1.538 -10.766 1 84.81 60 ILE B O 1
ATOM 4990 N N . SER B 1 61 ? 36.125 -0.521 -9.016 1 84.75 61 SER B N 1
ATOM 4991 C CA . SER B 1 61 ? 37.469 -1.056 -9.172 1 84.75 61 SER B CA 1
ATOM 4992 C C . SER B 1 61 ? 37.5 -2.566 -8.977 1 84.75 61 SER B C 1
ATOM 4994 O O . SER B 1 61 ? 37.062 -3.068 -7.938 1 84.75 61 SER B O 1
ATOM 4996 N N . PRO B 1 62 ? 38 -3.266 -9.922 1 83.81 62 PRO B N 1
ATOM 4997 C CA . PRO B 1 62 ? 38.094 -4.723 -9.797 1 83.81 62 PRO B CA 1
ATOM 4998 C C . PRO B 1 62 ? 39.031 -5.152 -8.68 1 83.81 62 PRO B C 1
ATOM 5000 O O . PRO B 1 62 ? 38.875 -6.238 -8.117 1 83.81 62 PRO B O 1
ATOM 5003 N N . THR B 1 63 ? 39.969 -4.273 -8.383 1 83.62 63 THR B N 1
ATOM 5004 C CA . THR B 1 63 ? 40.938 -4.598 -7.328 1 83.62 63 THR B CA 1
ATOM 5005 C C . THR B 1 63 ? 40.219 -4.637 -5.969 1 83.62 63 THR B C 1
ATOM 5007 O O . THR B 1 63 ? 40.438 -5.566 -5.188 1 83.62 63 THR B O 1
ATOM 5010 N N . TRP B 1 64 ? 39.438 -3.676 -5.777 1 81.19 64 TRP B N 1
ATOM 5011 C CA . TRP B 1 64 ? 38.719 -3.588 -4.496 1 81.19 64 TRP B CA 1
ATOM 5012 C C . TRP B 1 64 ? 37.625 -4.637 -4.402 1 81.19 64 TRP B C 1
ATOM 5014 O O . TRP B 1 64 ? 37.25 -5.066 -3.307 1 81.19 64 TRP B O 1
ATOM 5024 N N . GLN B 1 65 ? 37.156 -5.062 -5.566 1 80.25 65 GLN B N 1
ATOM 5025 C CA . GLN B 1 65 ? 36.062 -6.027 -5.578 1 80.25 65 GLN B CA 1
ATOM 5026 C C . GLN B 1 65 ? 36.562 -7.461 -5.617 1 80.25 65 GLN B C 1
ATOM 5028 O O . GLN B 1 65 ? 35.812 -8.414 -5.512 1 80.25 65 GLN B O 1
ATOM 5033 N N . SER B 1 66 ? 37.844 -7.555 -5.645 1 78.81 66 SER B N 1
ATOM 5034 C CA . SER B 1 66 ? 38.469 -8.883 -5.66 1 78.81 66 SER B CA 1
ATOM 5035 C C . SER B 1 66 ? 38.344 -9.57 -4.305 1 78.81 66 SER B C 1
ATOM 5037 O O . SER B 1 66 ? 38.156 -8.906 -3.283 1 78.81 66 SER B O 1
ATOM 5039 N N . ASP B 1 67 ? 38.344 -10.859 -4.234 1 78.5 67 ASP B N 1
ATOM 5040 C CA . ASP B 1 67 ? 38.188 -11.664 -3.021 1 78.5 67 ASP B CA 1
ATOM 5041 C C . ASP B 1 67 ? 39.375 -11.453 -2.066 1 78.5 67 ASP B C 1
ATOM 5043 O O . ASP B 1 67 ? 39.25 -11.68 -0.861 1 78.5 67 ASP B O 1
ATOM 5047 N N . ALA B 1 68 ? 40.469 -10.945 -2.564 1 78.69 68 ALA B N 1
ATOM 5048 C CA . ALA B 1 68 ? 41.656 -10.75 -1.731 1 78.69 68 ALA B CA 1
ATOM 5049 C C . ALA B 1 68 ? 41.5 -9.562 -0.798 1 78.69 68 ALA B C 1
ATOM 5051 O O . ALA B 1 68 ? 42.094 -9.516 0.281 1 78.69 68 ALA B O 1
ATOM 5052 N N . MET B 1 69 ? 40.656 -8.617 -1.168 1 84.12 69 MET B N 1
ATOM 5053 C CA . MET B 1 69 ? 40.5 -7.398 -0.383 1 84.12 69 MET B CA 1
ATOM 5054 C C . MET B 1 69 ? 39.125 -7.375 0.323 1 84.12 69 MET B C 1
ATOM 5056 O O . MET B 1 69 ? 38.469 -6.344 0.356 1 84.12 69 MET B O 1
ATOM 5060 N N . HIS B 1 70 ? 38.75 -8.445 0.898 1 84.44 70 HIS B N 1
ATOM 5061 C CA . HIS B 1 70 ? 37.438 -8.531 1.541 1 84.44 70 HIS B CA 1
ATOM 5062 C C . HIS B 1 70 ? 37.438 -7.785 2.869 1 84.44 70 HIS B C 1
ATOM 5064 O O . HIS B 1 70 ? 36.406 -7.168 3.23 1 84.44 70 HIS B O 1
ATOM 5070 N N . ILE B 1 71 ? 38.469 -7.758 3.592 1 87.75 71 ILE B N 1
ATOM 5071 C CA . ILE B 1 71 ? 38.531 -7.094 4.887 1 87.75 71 ILE B CA 1
ATOM 5072 C C . ILE B 1 71 ? 38.562 -5.582 4.691 1 87.75 71 ILE B C 1
ATOM 5074 O O . ILE B 1 71 ? 37.875 -4.836 5.391 1 87.75 71 ILE B O 1
ATOM 5078 N N . GLU B 1 72 ? 39.375 -5.133 3.713 1 89.56 72 GLU B N 1
ATOM 5079 C CA . GLU B 1 72 ? 39.531 -3.701 3.453 1 89.56 72 GLU B CA 1
ATOM 5080 C C . GLU B 1 72 ? 38.188 -3.104 2.961 1 89.56 72 GLU B C 1
ATOM 5082 O O . GLU B 1 72 ? 37.844 -1.995 3.354 1 89.56 72 GLU B O 1
ATOM 5087 N N . TYR B 1 73 ? 37.594 -3.799 2.158 1 90.12 73 TYR B N 1
ATOM 5088 C CA . TYR B 1 73 ? 36.312 -3.324 1.655 1 90.12 73 TYR B CA 1
ATOM 5089 C C . TYR B 1 73 ? 35.281 -3.242 2.777 1 90.12 73 TYR B C 1
ATOM 5091 O O . TYR B 1 73 ? 34.531 -2.264 2.875 1 90.12 73 TYR B O 1
ATOM 5099 N N . THR B 1 74 ? 35.25 -4.234 3.641 1 90.94 74 THR B N 1
ATOM 5100 C CA . THR B 1 74 ? 34.312 -4.238 4.766 1 90.94 74 THR B CA 1
ATOM 5101 C C . THR B 1 74 ? 34.656 -3.105 5.738 1 90.94 74 THR B C 1
ATOM 5103 O O . THR B 1 74 ? 33.75 -2.469 6.281 1 90.94 74 THR B O 1
ATOM 5106 N N . LEU B 1 75 ? 35.875 -2.883 5.922 1 92.62 75 LEU B N 1
ATOM 5107 C CA . LEU B 1 75 ? 36.281 -1.801 6.809 1 92.62 75 LEU B CA 1
ATOM 5108 C C . LEU B 1 75 ? 35.875 -0.448 6.25 1 92.62 75 LEU B C 1
ATOM 5110 O O . LEU B 1 75 ? 35.438 0.434 7.004 1 92.62 75 LEU B O 1
ATOM 5114 N N . PHE B 1 76 ? 35.969 -0.315 5.004 1 94.25 76 PHE B N 1
ATOM 5115 C CA . PHE B 1 76 ? 35.531 0.918 4.359 1 94.25 76 PHE B CA 1
ATOM 5116 C C . PHE B 1 76 ? 34.031 1.138 4.574 1 94.25 76 PHE B C 1
ATOM 5118 O O . PHE B 1 76 ? 33.625 2.234 4.941 1 94.25 76 PHE B O 1
ATOM 5125 N N . CYS B 1 77 ? 33.281 0.118 4.344 1 94.31 77 CYS B N 1
ATOM 5126 C CA . CYS B 1 77 ? 31.828 0.223 4.492 1 94.31 77 CYS B CA 1
ATOM 5127 C C . CYS B 1 77 ? 31.453 0.53 5.938 1 94.31 77 CYS B C 1
ATOM 5129 O O . CYS B 1 77 ? 30.609 1.393 6.191 1 94.31 77 CYS B O 1
ATOM 5131 N N . VAL B 1 78 ? 32.062 -0.104 6.828 1 96.06 78 VAL B N 1
ATOM 5132 C CA . VAL B 1 78 ? 31.781 0.077 8.242 1 96.06 78 VAL B CA 1
ATOM 5133 C C . VAL B 1 78 ? 32.156 1.49 8.68 1 96.06 78 VAL B C 1
ATOM 5135 O O . VAL B 1 78 ? 31.453 2.121 9.461 1 96.06 78 VAL B O 1
ATOM 5138 N N . LEU B 1 79 ? 33.219 1.966 8.148 1 96.06 79 LEU B N 1
ATOM 5139 C CA . LEU B 1 79 ? 33.656 3.314 8.492 1 96.06 79 LEU B CA 1
ATOM 5140 C C . LEU B 1 79 ? 32.656 4.352 7.973 1 96.06 79 LEU B C 1
ATOM 5142 O O . LEU B 1 79 ? 32.312 5.301 8.68 1 96.06 79 LEU B O 1
ATOM 5146 N N . MET B 1 80 ? 32.25 4.164 6.805 1 96.94 80 MET B N 1
ATOM 5147 C CA . MET B 1 80 ? 31.297 5.094 6.219 1 96.94 80 MET B CA 1
ATOM 5148 C C . MET B 1 80 ? 30 5.145 7.039 1 96.94 80 MET B C 1
ATOM 5150 O O . MET B 1 80 ? 29.531 6.227 7.387 1 96.94 80 MET B O 1
ATOM 5154 N N . TYR B 1 81 ? 29.453 4.043 7.426 1 97.56 81 TYR B N 1
ATOM 5155 C CA . TYR B 1 81 ? 28.203 3.986 8.195 1 97.56 81 TYR B CA 1
ATOM 5156 C C . TYR B 1 81 ? 28.438 4.449 9.633 1 97.56 81 TYR B C 1
ATOM 5158 O O . TYR B 1 81 ? 27.594 5.129 10.211 1 97.56 81 TYR B O 1
ATOM 5166 N N . SER B 1 82 ? 29.562 4.094 10.195 1 97 82 SER B N 1
ATOM 5167 C CA . SER B 1 82 ? 29.828 4.41 11.602 1 97 82 SER B CA 1
ATOM 5168 C C . SER B 1 82 ? 29.922 5.918 11.82 1 97 82 SER B C 1
ATOM 5170 O O . SER B 1 82 ? 29.391 6.438 12.805 1 97 82 SER B O 1
ATOM 5172 N N . ILE B 1 83 ? 30.578 6.57 10.93 1 96.75 83 ILE B N 1
ATOM 5173 C CA . ILE B 1 83 ? 30.688 8.023 11.047 1 96.75 83 ILE B CA 1
ATOM 5174 C C . ILE B 1 83 ? 29.312 8.656 10.977 1 96.75 83 ILE B C 1
ATOM 5176 O O . ILE B 1 83 ? 29 9.57 11.742 1 96.75 83 ILE B O 1
ATOM 5180 N N . ALA B 1 84 ? 28.484 8.164 10.086 1 97.19 84 ALA B N 1
ATOM 5181 C CA . ALA B 1 84 ? 27.125 8.688 9.969 1 97.19 84 ALA B CA 1
ATOM 5182 C C . ALA B 1 84 ? 26.297 8.383 11.219 1 97.19 84 ALA B C 1
ATOM 5184 O O . ALA B 1 84 ? 25.547 9.234 11.695 1 97.19 84 ALA B O 1
ATOM 5185 N N . ILE B 1 85 ? 26.438 7.227 11.789 1 97.19 85 ILE B N 1
ATOM 5186 C CA . ILE B 1 85 ? 25.703 6.82 12.984 1 97.19 85 ILE B CA 1
ATOM 5187 C C . ILE B 1 85 ? 26.141 7.672 14.172 1 97.19 85 ILE B C 1
ATOM 5189 O O . ILE B 1 85 ? 25.312 8.133 14.961 1 97.19 85 ILE B O 1
ATOM 5193 N N . VAL B 1 86 ? 27.406 7.855 14.305 1 95.81 86 VAL B N 1
ATOM 5194 C CA . VAL B 1 86 ? 27.906 8.688 15.391 1 95.81 86 VAL B CA 1
ATOM 5195 C C . VAL B 1 86 ? 27.359 10.109 15.258 1 95.81 86 VAL B C 1
ATOM 5197 O O . VAL B 1 86 ? 27.016 10.742 16.25 1 95.81 86 VAL B O 1
ATOM 5200 N N . TYR B 1 87 ? 27.312 10.539 14.062 1 95.19 87 TYR B N 1
ATOM 5201 C CA . TYR B 1 87 ? 26.734 11.859 13.828 1 95.19 87 TYR B CA 1
ATOM 5202 C C . TYR B 1 87 ? 25.281 11.914 14.273 1 95.19 87 TYR B C 1
ATOM 5204 O O . TYR B 1 87 ? 24.844 12.898 14.859 1 95.19 87 TYR B O 1
ATOM 5212 N N . PHE B 1 88 ? 24.516 10.906 13.977 1 94.56 88 PHE B N 1
ATOM 5213 C CA . PHE B 1 88 ? 23.109 10.883 14.398 1 94.56 88 PHE B CA 1
ATOM 5214 C C . PHE B 1 88 ? 23 10.875 15.922 1 94.56 88 PHE B C 1
ATOM 5216 O O . PHE B 1 88 ? 22.109 11.516 16.484 1 94.56 88 PHE B O 1
ATOM 5223 N N . ILE B 1 89 ? 23.859 10.164 16.531 1 91.94 89 ILE B N 1
ATOM 5224 C CA . ILE B 1 89 ? 23.859 10.156 17.984 1 91.94 89 ILE B CA 1
ATOM 5225 C C . ILE B 1 89 ? 24.141 11.57 18.516 1 91.94 89 ILE B C 1
ATOM 5227 O O . ILE B 1 89 ? 23.484 12.031 19.453 1 91.94 89 ILE B O 1
ATOM 5231 N N . TYR B 1 90 ? 25.062 12.234 17.891 1 89.88 90 TYR B N 1
ATOM 5232 C CA . TYR B 1 90 ? 25.359 13.617 18.234 1 89.88 90 TYR B CA 1
ATOM 5233 C C . TYR B 1 90 ? 24.141 14.516 18.016 1 89.88 90 TYR B C 1
ATOM 5235 O O . TYR B 1 90 ? 23.797 15.336 18.859 1 89.88 90 TYR B O 1
ATOM 5243 N N . LEU B 1 91 ? 23.484 14.352 16.891 1 89.25 91 LEU B N 1
ATOM 5244 C CA . LEU B 1 91 ? 22.328 15.164 16.547 1 89.25 91 LEU B CA 1
ATOM 5245 C C . LEU B 1 91 ? 21.203 14.961 17.578 1 89.25 91 LEU B C 1
ATOM 5247 O O . LEU B 1 91 ? 20.578 15.93 18.016 1 89.25 91 LEU B O 1
ATOM 5251 N N . TYR B 1 92 ? 21 13.75 18.031 1 88 92 TYR B N 1
ATOM 5252 C CA . TYR B 1 92 ? 19.891 13.445 18.938 1 88 92 TYR B CA 1
ATOM 5253 C C . TYR B 1 92 ? 20.234 13.844 20.375 1 88 92 TYR B C 1
ATOM 5255 O O . TYR B 1 92 ? 19.375 14.32 21.109 1 88 92 TYR B O 1
ATOM 5263 N N . THR B 1 93 ? 21.469 13.719 20.766 1 85.56 93 THR B N 1
ATOM 5264 C CA . THR B 1 93 ? 21.828 13.961 22.156 1 85.56 93 THR B CA 1
ATOM 5265 C C . THR B 1 93 ? 22.141 15.438 22.391 1 85.56 93 THR B C 1
ATOM 5267 O O . THR B 1 93 ? 21.828 15.984 23.438 1 85.56 93 THR B O 1
ATOM 5270 N N . VAL B 1 94 ? 22.656 16.109 21.391 1 83.12 94 VAL B N 1
ATOM 5271 C CA . VAL B 1 94 ? 23.156 17.453 21.625 1 83.12 94 VAL B CA 1
ATOM 5272 C C . VAL B 1 94 ? 22.188 18.469 21.047 1 83.12 94 VAL B C 1
ATOM 5274 O O . VAL B 1 94 ? 21.922 19.516 21.641 1 83.12 94 VAL B O 1
ATOM 5277 N N . ILE B 1 95 ? 21.656 18.156 19.938 1 83.56 95 ILE B N 1
ATOM 5278 C CA . ILE B 1 95 ? 20.891 19.203 19.25 1 83.56 95 ILE B CA 1
ATOM 5279 C C . ILE B 1 95 ? 19.391 19 19.516 1 83.56 95 ILE B C 1
ATOM 5281 O O . ILE B 1 95 ? 18.703 19.922 19.906 1 83.56 95 ILE B O 1
ATOM 5285 N N . LEU B 1 96 ? 18.859 17.828 19.391 1 83.75 96 LEU B N 1
ATOM 5286 C CA . LEU B 1 96 ? 17.422 17.594 19.453 1 83.75 96 LEU B CA 1
ATOM 5287 C C . LEU B 1 96 ? 16.938 17.5 20.906 1 83.75 96 LEU B C 1
ATOM 5289 O O . LEU B 1 96 ? 15.875 18.016 21.234 1 83.75 96 LEU B O 1
ATOM 5293 N N . TYR B 1 97 ? 17.703 16.75 21.656 1 82.31 97 TYR B N 1
ATOM 5294 C CA . TYR B 1 97 ? 17.344 16.641 23.062 1 82.31 97 TYR B CA 1
ATOM 5295 C C . TYR B 1 97 ? 18.422 17.219 23.969 1 82.31 97 TYR B C 1
ATOM 5297 O O . TYR B 1 97 ? 19.156 16.484 24.625 1 82.31 97 TYR B O 1
ATOM 5305 N N . PRO B 1 98 ? 18.344 18.516 23.969 1 78.69 98 PRO B N 1
ATOM 5306 C CA . PRO B 1 98 ? 19.422 19.156 24.75 1 78.69 98 PRO B CA 1
ATOM 5307 C C . PRO B 1 98 ? 19.312 18.891 26.25 1 78.69 98 PRO B C 1
ATOM 5309 O O . PRO B 1 98 ? 20.281 19.047 26.984 1 78.69 98 PRO B O 1
ATOM 5312 N N . VAL B 1 99 ? 18.125 18.375 26.641 1 76.94 99 VAL B N 1
ATOM 5313 C CA . VAL B 1 99 ? 17.922 18.141 28.062 1 76.94 99 VAL B CA 1
ATOM 5314 C C . VAL B 1 99 ? 18.906 17.094 28.562 1 76.94 99 VAL B C 1
ATOM 5316 O O . VAL B 1 99 ? 19.438 17.219 29.672 1 76.94 99 VAL B O 1
ATOM 5319 N N . VAL B 1 100 ? 19.141 16.125 27.766 1 74.94 100 VAL B N 1
ATOM 5320 C CA . VAL B 1 100 ? 20.047 15.07 28.172 1 74.94 100 VAL B CA 1
ATOM 5321 C C . VAL B 1 100 ? 21.453 15.641 28.344 1 74.94 100 VAL B C 1
ATOM 5323 O O . VAL B 1 100 ? 22.109 15.414 29.359 1 74.94 100 VAL B O 1
ATOM 5326 N N . PHE B 1 101 ? 21.875 16.375 27.391 1 76.75 101 PHE B N 1
ATOM 5327 C CA . PHE B 1 101 ? 23.203 16.969 27.406 1 76.75 101 PHE B CA 1
ATOM 5328 C C . PHE B 1 101 ? 23.328 18 28.516 1 76.75 101 PHE B C 1
ATOM 5330 O O . PHE B 1 101 ? 24.328 18.031 29.234 1 76.75 101 PHE B O 1
ATOM 5337 N N . ASN B 1 102 ? 22.25 18.688 28.672 1 79.19 102 ASN B N 1
ATOM 5338 C CA . ASN B 1 102 ? 22.266 19.719 29.719 1 79.19 102 ASN B CA 1
ATOM 5339 C C . ASN B 1 102 ? 22.281 19.094 31.109 1 79.19 102 ASN B C 1
ATOM 5341 O O . ASN B 1 102 ? 22.938 19.609 32 1 79.19 102 ASN B O 1
ATOM 5345 N N . THR B 1 103 ? 21.578 17.969 31.219 1 78.44 103 THR B N 1
ATOM 5346 C CA . THR B 1 103 ? 21.562 17.297 32.5 1 78.44 103 THR B CA 1
ATOM 5347 C C . THR B 1 103 ? 22.922 16.703 32.812 1 78.44 103 THR B C 1
ATOM 5349 O O . THR B 1 103 ? 23.359 16.703 33.969 1 78.44 103 THR B O 1
ATOM 5352 N N . ILE B 1 104 ? 23.531 16.234 31.844 1 78.31 104 ILE B N 1
ATOM 5353 C CA . ILE B 1 104 ? 24.875 15.695 32.031 1 78.31 104 ILE B CA 1
ATOM 5354 C C . ILE B 1 104 ? 25.844 16.828 32.406 1 78.31 104 ILE B C 1
ATOM 5356 O O . ILE B 1 104 ? 26.672 16.656 33.312 1 78.31 104 ILE B O 1
ATOM 5360 N N . LEU B 1 105 ? 25.641 17.969 31.828 1 80.38 105 LEU B N 1
ATOM 5361 C CA . LEU B 1 105 ? 26.469 19.125 32.125 1 80.38 105 LEU B CA 1
ATOM 5362 C C . LEU B 1 105 ? 26.234 19.594 33.562 1 80.38 105 LEU B C 1
ATOM 5364 O O . LEU B 1 105 ? 27.188 19.938 34.281 1 80.38 105 LEU B O 1
ATOM 5368 N N . LEU B 1 106 ? 25.031 19.609 33.875 1 81.5 106 LEU B N 1
ATOM 5369 C CA . LEU B 1 106 ? 24.703 20.031 35.219 1 81.5 106 LEU B CA 1
ATOM 5370 C C . LEU B 1 106 ? 25.234 19.047 36.25 1 81.5 106 LEU B C 1
ATOM 5372 O O . LEU B 1 106 ? 25.672 19.453 37.344 1 81.5 106 LEU B O 1
ATOM 5376 N N . PHE B 1 107 ? 25.172 17.781 35.875 1 82.38 107 PHE B N 1
ATOM 5377 C CA . PHE B 1 107 ? 25.734 16.75 36.75 1 82.38 107 PHE B CA 1
ATOM 5378 C C . PHE B 1 107 ? 27.234 16.922 36.906 1 82.38 107 PHE B C 1
ATOM 5380 O O . PHE B 1 107 ? 27.781 16.812 38 1 82.38 107 PHE B O 1
ATOM 5387 N N . LEU B 1 108 ? 27.875 17.203 35.844 1 82.12 108 LEU B N 1
ATOM 5388 C CA . LEU B 1 108 ? 29.312 17.391 35.844 1 82.12 108 LEU B CA 1
ATOM 5389 C C . LEU B 1 108 ? 29.688 18.656 36.625 1 82.12 108 LEU B C 1
ATOM 5391 O O . LEU B 1 108 ? 30.766 18.703 37.25 1 82.12 108 LEU B O 1
ATOM 5395 N N . GLU B 1 109 ? 28.781 19.594 36.594 1 82.69 109 GLU B N 1
ATOM 5396 C CA . GLU B 1 109 ? 28.969 20.781 37.406 1 82.69 109 GLU B CA 1
ATOM 5397 C C . GLU B 1 109 ? 28.844 20.469 38.906 1 82.69 109 GLU B C 1
ATOM 5399 O O . GLU B 1 109 ? 29.594 20.984 39.719 1 82.69 109 GLU B O 1
ATOM 5404 N N . ARG B 1 110 ? 27.922 19.562 39.125 1 82.94 110 ARG B N 1
ATOM 5405 C CA . ARG B 1 110 ? 27.656 19.203 40.531 1 82.94 110 ARG B CA 1
ATOM 5406 C C . ARG B 1 110 ? 28.828 18.438 41.125 1 82.94 110 ARG B C 1
ATOM 5408 O O . ARG B 1 110 ? 29.125 18.578 42.312 1 82.94 110 ARG B O 1
ATOM 5415 N N . ILE B 1 111 ? 29.469 17.734 40.188 1 85.62 111 ILE B N 1
ATOM 5416 C CA . ILE B 1 111 ? 30.625 16.984 40.688 1 85.62 111 ILE B CA 1
ATOM 5417 C C . ILE B 1 111 ? 31.891 17.828 40.594 1 85.62 111 ILE B C 1
ATOM 5419 O O . ILE B 1 111 ? 33 17.344 40.844 1 85.62 111 ILE B O 1
ATOM 5423 N N . HIS B 1 112 ? 31.828 19.047 40.25 1 81.44 112 HIS B N 1
ATOM 5424 C CA . HIS B 1 112 ? 32.844 20.062 40.219 1 81.44 112 HIS B CA 1
ATOM 5425 C C . HIS B 1 112 ? 33.938 19.734 39.188 1 81.44 112 HIS B C 1
ATOM 5427 O O . HIS B 1 112 ? 35.125 20.016 39.438 1 81.44 112 HIS B O 1
ATOM 5433 N N . VAL B 1 113 ? 33.5 19.047 38.25 1 79.5 113 VAL B N 1
ATOM 5434 C CA . VAL B 1 113 ? 34.438 18.797 37.156 1 79.5 113 VAL B CA 1
ATOM 5435 C C . VAL B 1 113 ? 34.438 19.984 36.219 1 79.5 113 VAL B C 1
ATOM 5437 O O . VAL B 1 113 ? 35.469 20.375 35.688 1 79.5 113 VAL B O 1
ATOM 5440 N N . LEU B 1 114 ? 33.25 20.547 36 1 79.31 114 LEU B N 1
ATOM 5441 C CA . LEU B 1 114 ? 33.125 21.703 35.125 1 79.31 114 LEU B CA 1
ATOM 5442 C C . LEU B 1 114 ? 32.688 22.953 35.906 1 79.31 114 LEU B C 1
ATOM 5444 O O . LEU B 1 114 ? 31.938 22.844 36.844 1 79.31 114 LEU B O 1
ATOM 5448 N N . SER B 1 115 ? 33.312 24.031 35.562 1 76.62 115 SER B N 1
ATOM 5449 C CA . SER B 1 115 ? 32.938 25.297 36.188 1 76.62 115 SER B CA 1
ATOM 5450 C C . SER B 1 115 ? 31.578 25.766 35.719 1 76.62 115 SER B C 1
ATOM 5452 O O . SER B 1 115 ? 31.125 25.375 34.625 1 76.62 115 SER B O 1
ATOM 5454 N N . VAL B 1 116 ? 30.828 26.5 36.531 1 75.25 116 VAL B N 1
ATOM 5455 C CA . VAL B 1 116 ? 29.516 27.078 36.25 1 75.25 116 VAL B CA 1
ATOM 5456 C C . VAL B 1 116 ? 29.578 27.891 34.969 1 75.25 116 VAL B C 1
ATOM 5458 O O . VAL B 1 116 ? 28.656 27.875 34.156 1 75.25 116 VAL B O 1
ATOM 5461 N N . HIS B 1 117 ? 30.672 28.578 34.75 1 74.25 117 HIS B N 1
ATOM 5462 C CA . HIS B 1 117 ? 30.844 29.406 33.562 1 74.25 117 HIS B CA 1
ATOM 5463 C C . HIS B 1 117 ? 30.938 28.562 32.312 1 74.25 117 HIS B C 1
ATOM 5465 O O . HIS B 1 117 ? 30.375 28.922 31.266 1 74.25 117 HIS B O 1
ATOM 5471 N N . SER B 1 118 ? 31.547 27.453 32.5 1 74.06 118 SER B N 1
ATOM 5472 C CA . SER B 1 118 ? 31.672 26.547 31.344 1 74.06 118 SER B CA 1
ATOM 5473 C C . SER B 1 118 ? 30.328 25.922 30.984 1 74.06 118 SER B C 1
ATOM 5475 O O . SER B 1 118 ? 30.031 25.734 29.812 1 74.06 118 SER B O 1
ATOM 5477 N N . VAL B 1 119 ? 29.547 25.672 31.969 1 74.38 119 VAL B N 1
ATOM 5478 C CA . VAL B 1 119 ? 28.234 25.062 31.766 1 74.38 119 VAL B CA 1
ATOM 5479 C C . VAL B 1 119 ? 27.312 26.047 31.047 1 74.38 119 VAL B C 1
ATOM 5481 O O . VAL B 1 119 ? 26.594 25.672 30.109 1 74.38 119 VAL B O 1
ATOM 5484 N N . LYS B 1 120 ? 27.312 27.266 31.5 1 72.81 120 LYS B N 1
ATOM 5485 C CA . LYS B 1 120 ? 26.469 28.281 30.859 1 72.81 120 LYS B CA 1
ATOM 5486 C C . LYS B 1 120 ? 26.859 28.484 29.406 1 72.81 120 LYS B C 1
ATOM 5488 O O . LYS B 1 120 ? 25.984 28.734 28.562 1 72.81 120 LYS B O 1
ATOM 5493 N N . ARG B 1 121 ? 28.078 28.297 29.172 1 69.62 121 ARG B N 1
ATOM 5494 C CA . ARG B 1 121 ? 28.578 28.453 27.812 1 69.62 121 ARG B CA 1
ATOM 5495 C C . ARG B 1 121 ? 28.156 27.297 26.922 1 69.62 121 ARG B C 1
ATOM 5497 O O . ARG B 1 121 ? 27.891 27.484 25.734 1 69.62 121 ARG B O 1
ATOM 5504 N N . TRP B 1 122 ? 28.047 26.188 27.516 1 70.94 122 TRP B N 1
ATOM 5505 C CA . TRP B 1 122 ? 27.828 24.984 26.719 1 70.94 122 TRP B CA 1
ATOM 5506 C C . TRP B 1 122 ? 26.344 24.609 26.703 1 70.94 122 TRP B C 1
ATOM 5508 O O . T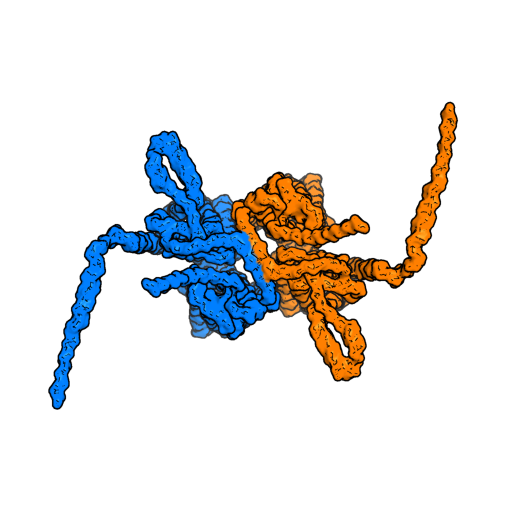RP B 1 122 ? 25.922 23.734 25.938 1 70.94 122 TRP B O 1
ATOM 5518 N N . MET B 1 123 ? 25.609 25.25 27.422 1 72.62 123 MET B N 1
ATOM 5519 C CA . MET B 1 123 ? 24.172 24.969 27.438 1 72.62 123 MET B CA 1
ATOM 5520 C C . MET B 1 123 ? 23.531 25.312 26.094 1 72.62 123 MET B C 1
ATOM 5522 O O . MET B 1 123 ? 23.812 26.375 25.531 1 72.62 123 MET B O 1
ATOM 5526 N N . ARG B 1 124 ? 22.906 24.359 25.516 1 70.25 124 ARG B N 1
ATOM 5527 C CA . ARG B 1 124 ? 22.312 24.5 24.188 1 70.25 124 ARG B CA 1
ATOM 5528 C C . ARG B 1 124 ? 20.812 24.844 24.297 1 70.25 124 ARG B C 1
ATOM 5530 O O . ARG B 1 124 ? 20.125 24.312 25.156 1 70.25 124 ARG B O 1
ATOM 5537 N N . PRO B 1 125 ? 20.438 25.812 23.438 1 70.56 125 PRO B N 1
ATOM 5538 C CA . PRO B 1 125 ? 19.016 26.188 23.406 1 70.56 125 PRO B CA 1
ATOM 5539 C C . PRO B 1 125 ? 18.141 25.109 22.781 1 70.56 125 PRO B C 1
ATOM 5541 O O . PRO B 1 125 ? 18.641 24.188 22.141 1 70.56 125 PRO B O 1
ATOM 5544 N N . GLU B 1 126 ? 16.891 25.172 23.047 1 74.19 126 GLU B N 1
ATOM 5545 C CA . GLU B 1 126 ? 15.906 24.266 22.453 1 74.19 126 GLU B CA 1
ATOM 5546 C C . GLU B 1 126 ? 15.898 24.406 20.922 1 74.19 126 GLU B C 1
ATOM 5548 O O . GLU B 1 126 ? 16.047 25.516 20.391 1 74.19 126 GLU B O 1
ATOM 5553 N N . PRO B 1 127 ? 15.867 23.219 20.344 1 73.69 127 PRO B N 1
ATOM 5554 C CA . PRO B 1 127 ? 15.906 23.234 18.875 1 73.69 127 PRO B CA 1
ATOM 5555 C C . PRO B 1 127 ? 14.719 23.969 18.266 1 73.69 127 PRO B C 1
ATOM 5557 O O . PRO B 1 127 ? 13.625 23.969 18.828 1 73.69 127 PRO B O 1
ATOM 5560 N N . VAL B 1 128 ? 15.039 24.719 17.25 1 70.06 128 VAL B N 1
ATOM 5561 C CA . VAL B 1 128 ? 14 25.406 16.5 1 70.06 128 VAL B CA 1
ATOM 5562 C C . VAL B 1 128 ? 13.711 24.656 15.203 1 70.06 128 VAL B C 1
ATOM 5564 O O . VAL B 1 128 ? 14.625 24.156 14.547 1 70.06 128 VAL B O 1
ATOM 5567 N N . PHE B 1 129 ? 12.516 24.328 14.969 1 67 129 PHE B N 1
ATOM 5568 C CA . PHE B 1 129 ? 12.102 23.594 13.781 1 67 129 PHE B CA 1
ATOM 5569 C C . PHE B 1 129 ? 11.469 24.531 12.758 1 67 129 PHE B C 1
ATOM 5571 O O . PHE B 1 129 ? 10.242 24.578 12.625 1 67 129 PHE B O 1
ATOM 5578 N N . THR B 1 130 ? 12.211 25.422 12.094 1 62.19 130 THR B N 1
ATOM 5579 C CA . THR B 1 130 ? 11.688 26.406 11.141 1 62.19 130 THR B CA 1
ATOM 5580 C C . THR B 1 130 ? 12.164 26.078 9.727 1 62.19 130 THR B C 1
ATOM 5582 O O . THR B 1 130 ? 11.852 26.812 8.781 1 62.19 130 THR B O 1
ATOM 5585 N N . GLY B 1 131 ? 12.859 25.031 9.617 1 59.69 131 GLY B N 1
ATOM 5586 C CA . GLY B 1 131 ? 13.398 24.734 8.305 1 59.69 131 GLY B CA 1
ATOM 5587 C C . GLY B 1 131 ? 12.383 24.094 7.371 1 59.69 131 GLY B C 1
ATOM 5588 O O . GLY B 1 131 ? 11.289 23.734 7.797 1 59.69 131 GLY B O 1
ATOM 5589 N N . GLU B 1 132 ? 12.594 24.219 6.043 1 60.03 132 GLU B N 1
ATOM 5590 C CA . GLU B 1 132 ? 11.727 23.594 5.043 1 60.03 132 GLU B CA 1
ATOM 5591 C C . GLU B 1 132 ? 11.789 22.078 5.129 1 60.03 132 GLU B C 1
ATOM 5593 O O . GLU B 1 132 ? 10.828 21.391 4.777 1 60.03 132 GLU B O 1
ATOM 5598 N N . GLY B 1 133 ? 12.789 21.562 5.91 1 56 133 GLY B N 1
ATOM 5599 C CA . GLY B 1 133 ? 13.016 20.156 6.207 1 56 133 GLY B CA 1
ATOM 5600 C C . GLY B 1 133 ? 12.57 19.234 5.09 1 56 133 GLY B C 1
ATOM 5601 O O . GLY B 1 133 ? 12.812 19.5 3.912 1 56 133 GLY B O 1
ATOM 5602 N N . ALA B 1 134 ? 12.164 17.953 5.379 1 57.84 134 ALA B N 1
ATOM 5603 C CA . ALA B 1 134 ? 11.766 16.906 4.449 1 57.84 134 ALA B CA 1
ATOM 5604 C C . ALA B 1 134 ? 10.469 17.266 3.732 1 57.84 134 ALA B C 1
ATOM 5606 O O . ALA B 1 134 ? 9.797 16.406 3.168 1 57.84 134 ALA B O 1
ATOM 5607 N N . GLY B 1 135 ? 10.219 18.453 3.52 1 62.12 135 GLY B N 1
ATOM 5608 C CA . GLY B 1 135 ? 9.188 18.828 2.572 1 62.12 135 GLY B CA 1
ATOM 5609 C C . GLY B 1 135 ? 7.781 18.562 3.084 1 62.12 135 GLY B C 1
ATOM 5610 O O . GLY B 1 135 ? 7.477 18.844 4.246 1 62.12 135 GLY B O 1
ATOM 5611 N N . THR B 1 136 ? 6.957 17.891 2.287 1 73.44 136 THR B N 1
ATOM 5612 C CA . THR B 1 136 ? 5.516 17.703 2.428 1 73.44 136 THR B CA 1
ATOM 5613 C C . THR B 1 136 ? 5.211 16.406 3.17 1 73.44 136 THR B C 1
ATOM 5615 O O . THR B 1 136 ? 6.086 15.547 3.33 1 73.44 136 THR B O 1
ATOM 5618 N N . LEU B 1 137 ? 4.176 16.281 3.834 1 76.94 137 LEU B N 1
ATOM 5619 C CA . LEU B 1 137 ? 3.711 15.07 4.492 1 76.94 137 LEU B CA 1
ATOM 5620 C C . LEU B 1 137 ? 3.795 13.875 3.547 1 76.94 137 LEU B C 1
ATOM 5622 O O . LEU B 1 137 ? 4.145 12.773 3.969 1 76.94 137 LEU B O 1
ATOM 5626 N N . TYR B 1 138 ? 3.549 14.094 2.314 1 82.25 138 TYR B N 1
ATOM 5627 C CA . TYR B 1 138 ? 3.594 13.031 1.314 1 82.25 138 TYR B CA 1
ATOM 5628 C C . TYR B 1 138 ? 5.004 12.477 1.171 1 82.25 138 TYR B C 1
ATOM 5630 O O . TYR B 1 138 ? 5.195 11.258 1.099 1 82.25 138 TYR B O 1
ATOM 5638 N N . LEU B 1 139 ? 5.938 13.266 1.201 1 81.5 139 LEU B N 1
ATOM 5639 C CA . LEU B 1 139 ? 7.32 12.82 1.077 1 81.5 139 LEU B CA 1
ATOM 5640 C C . LEU B 1 139 ? 7.781 12.109 2.346 1 81.5 139 LEU B C 1
ATOM 5642 O O . LEU B 1 139 ? 8.555 11.148 2.279 1 81.5 139 LEU B O 1
ATOM 5646 N N . ARG B 1 140 ? 7.336 12.57 3.412 1 86.38 140 ARG B N 1
ATOM 5647 C CA . ARG B 1 140 ? 7.672 11.93 4.676 1 86.38 140 ARG B CA 1
ATOM 5648 C C . ARG B 1 140 ? 7.082 10.523 4.746 1 86.38 140 ARG B C 1
ATOM 5650 O O . ARG B 1 140 ? 7.738 9.594 5.227 1 86.38 140 ARG B O 1
ATOM 5657 N N . LEU B 1 141 ? 5.875 10.461 4.262 1 86.25 141 LEU B N 1
ATOM 5658 C CA . LEU B 1 141 ? 5.246 9.141 4.23 1 86.25 141 LEU B CA 1
ATOM 5659 C C . LEU B 1 141 ? 5.973 8.219 3.258 1 86.25 141 LEU B C 1
ATOM 5661 O O . LEU B 1 141 ? 6.102 7.02 3.514 1 86.25 141 LEU B O 1
ATOM 5665 N N . GLY B 1 142 ? 6.387 8.789 2.191 1 88.19 142 GLY B N 1
ATOM 5666 C CA . GLY B 1 142 ? 7.176 8.016 1.247 1 88.19 142 GLY B CA 1
ATOM 5667 C C . GLY B 1 142 ? 8.484 7.52 1.829 1 88.19 142 GLY B C 1
ATOM 5668 O O . GLY B 1 142 ? 8.867 6.367 1.621 1 88.19 142 GLY B O 1
ATOM 5669 N N . THR B 1 143 ? 9.117 8.344 2.559 1 90.56 143 THR B N 1
ATOM 5670 C CA . THR B 1 143 ? 10.383 7.949 3.178 1 90.56 143 THR B CA 1
ATOM 5671 C C . THR B 1 143 ? 10.164 6.832 4.195 1 90.56 143 THR B C 1
ATOM 5673 O O . THR B 1 143 ? 10.984 5.922 4.312 1 90.56 143 THR B O 1
ATOM 5676 N N . LEU B 1 144 ? 9.094 6.957 4.891 1 91.94 144 LEU B N 1
ATOM 5677 C CA . LEU B 1 144 ? 8.773 5.922 5.863 1 91.94 144 LEU B CA 1
ATOM 5678 C C . LEU B 1 144 ? 8.531 4.582 5.176 1 91.94 144 LEU B C 1
ATOM 5680 O O . LEU B 1 144 ? 9.039 3.551 5.621 1 91.94 144 LEU B O 1
ATOM 5684 N N . LEU B 1 145 ? 7.824 4.633 4.113 1 93 145 LEU B N 1
ATOM 5685 C CA . LEU B 1 145 ? 7.512 3.416 3.375 1 93 145 LEU B CA 1
ATOM 5686 C C . LEU B 1 145 ? 8.773 2.826 2.744 1 93 145 LEU B C 1
ATOM 5688 O O . LEU B 1 145 ? 9.055 1.64 2.916 1 93 145 LEU B O 1
ATOM 5692 N N . PHE B 1 146 ? 9.539 3.611 2.068 1 94.38 146 PHE B N 1
ATOM 5693 C CA . PHE B 1 146 ? 10.742 3.152 1.377 1 94.38 146 PHE B CA 1
ATOM 5694 C C . PHE B 1 146 ? 11.805 2.717 2.375 1 94.38 146 PHE B C 1
ATOM 5696 O O . PHE B 1 146 ? 12.516 1.739 2.143 1 94.38 146 PHE B O 1
ATOM 5703 N N . GLY B 1 147 ? 11.938 3.449 3.447 1 95.25 147 GLY B N 1
ATOM 5704 C CA . GLY B 1 147 ? 12.898 3.078 4.473 1 95.25 147 GLY B CA 1
ATOM 5705 C C . GLY B 1 147 ? 12.578 1.755 5.141 1 95.25 147 GLY B C 1
ATOM 5706 O O . GLY B 1 147 ? 13.477 0.956 5.41 1 95.25 147 GLY B O 1
ATOM 5707 N N . THR B 1 148 ? 11.352 1.518 5.383 1 95.38 148 THR B N 1
ATOM 5708 C CA . THR B 1 148 ? 10.93 0.27 6.008 1 95.38 148 THR B CA 1
ATOM 5709 C C . THR B 1 148 ? 11.203 -0.917 5.086 1 95.38 148 THR B C 1
ATOM 5711 O O . THR B 1 148 ? 11.805 -1.905 5.504 1 95.38 148 THR B O 1
ATOM 5714 N N . LEU B 1 149 ? 10.789 -0.779 3.889 1 94.44 149 LEU B N 1
ATOM 5715 C CA . LEU B 1 149 ? 11 -1.857 2.93 1 94.44 149 LEU B CA 1
ATOM 5716 C C . LEU B 1 149 ? 12.484 -2.059 2.656 1 94.44 149 LEU B C 1
ATOM 5718 O O . LEU B 1 149 ? 12.938 -3.188 2.469 1 94.44 149 LEU B O 1
ATOM 5722 N N . GLY B 1 150 ? 13.234 -0.954 2.6 1 94.62 150 GLY B N 1
ATOM 5723 C CA . GLY B 1 150 ? 14.68 -1.062 2.461 1 94.62 150 GLY B CA 1
ATOM 5724 C C . GLY B 1 150 ? 15.336 -1.771 3.627 1 94.62 150 GLY B C 1
ATOM 5725 O O . GLY B 1 150 ? 16.281 -2.545 3.439 1 94.62 150 GLY B O 1
ATOM 5726 N N . SER B 1 151 ? 14.844 -1.56 4.812 1 96.06 151 SER B N 1
ATOM 5727 C CA . SER B 1 151 ? 15.383 -2.217 5.996 1 96.06 151 SER B CA 1
ATOM 5728 C C . SER B 1 151 ? 15.133 -3.721 5.957 1 96.06 151 SER B C 1
ATOM 5730 O O . SER B 1 151 ? 15.914 -4.5 6.516 1 96.06 151 SER B O 1
ATOM 5732 N N . VAL B 1 152 ? 14.078 -4.113 5.316 1 96.19 152 VAL B N 1
ATOM 5733 C CA . VAL B 1 152 ? 13.789 -5.531 5.168 1 96.19 152 VAL B CA 1
ATOM 5734 C C . VAL B 1 152 ? 14.875 -6.199 4.324 1 96.19 152 VAL B C 1
ATOM 5736 O O . VAL B 1 152 ? 15.266 -7.336 4.598 1 96.19 152 VAL B O 1
ATOM 5739 N N . LEU B 1 153 ? 15.305 -5.52 3.301 1 96.25 153 LEU B N 1
ATOM 5740 C CA . LEU B 1 153 ? 16.375 -6.055 2.471 1 96.25 153 LEU B CA 1
ATOM 5741 C C . LEU B 1 153 ? 17.625 -6.336 3.309 1 96.25 153 LEU B C 1
ATOM 5743 O O . LEU B 1 153 ? 18.203 -7.418 3.211 1 96.25 153 LEU B O 1
ATOM 5747 N N . TRP B 1 154 ? 18 -5.375 4.125 1 96.31 154 TRP B N 1
ATOM 5748 C CA . TRP B 1 154 ? 19.172 -5.559 4.984 1 96.31 154 TRP B CA 1
ATOM 5749 C C . TRP B 1 154 ? 18.938 -6.695 5.973 1 96.31 154 TRP B C 1
ATOM 5751 O O . TRP B 1 154 ? 19.844 -7.48 6.25 1 96.31 154 TRP B O 1
ATOM 5761 N N . GLY B 1 155 ? 17.781 -6.77 6.527 1 94.94 155 GLY B N 1
ATOM 5762 C CA . GLY B 1 155 ? 17.469 -7.879 7.418 1 94.94 155 GLY B CA 1
ATOM 5763 C C . GLY B 1 155 ? 17.578 -9.234 6.742 1 94.94 155 GLY B C 1
ATOM 5764 O O . GLY B 1 155 ? 18.078 -10.188 7.34 1 94.94 155 GLY B O 1
ATOM 5765 N N . SER B 1 156 ? 17.125 -9.344 5.559 1 94.19 156 SER B N 1
ATOM 5766 C CA . SER B 1 156 ? 17.234 -10.586 4.812 1 94.19 156 SER B CA 1
ATOM 5767 C C . SER B 1 156 ? 18.688 -10.938 4.504 1 94.19 156 SER B C 1
ATOM 5769 O O . SER B 1 156 ? 19.062 -12.102 4.535 1 94.19 156 SER B O 1
ATOM 5771 N N . GLU B 1 157 ? 19.484 -9.891 4.23 1 93.56 157 GLU B N 1
ATOM 5772 C CA . GLU B 1 157 ? 20.906 -10.117 3.959 1 93.56 157 GLU B CA 1
ATOM 5773 C C . GLU B 1 157 ? 21.625 -10.617 5.207 1 93.56 157 GLU B C 1
ATOM 5775 O O . GLU B 1 157 ? 22.516 -11.469 5.117 1 93.56 157 GLU B O 1
ATOM 5780 N N . ILE B 1 158 ? 21.312 -10.062 6.316 1 93.25 158 ILE B N 1
ATOM 5781 C CA . ILE B 1 158 ? 21.906 -10.508 7.574 1 93.25 158 ILE B CA 1
ATOM 5782 C C . ILE B 1 158 ? 21.594 -11.984 7.805 1 93.25 158 ILE B C 1
ATOM 5784 O O . ILE B 1 158 ? 22.469 -12.766 8.164 1 93.25 158 ILE B O 1
ATOM 5788 N N . PHE B 1 159 ? 20.406 -12.375 7.551 1 92 159 PHE B N 1
ATOM 5789 C CA . PHE B 1 159 ? 20 -13.773 7.707 1 92 159 PHE B CA 1
ATOM 5790 C C . PHE B 1 159 ? 20.766 -14.664 6.738 1 92 159 PHE B C 1
ATOM 5792 O O . PHE B 1 159 ? 21.234 -15.742 7.113 1 92 159 PHE B O 1
ATOM 5799 N N . LEU B 1 160 ? 20.891 -14.219 5.547 1 90.38 160 LEU B N 1
ATOM 5800 C CA . LEU B 1 160 ? 21.516 -15.039 4.512 1 90.38 160 LEU B CA 1
ATOM 5801 C C . LEU B 1 160 ? 23 -15.219 4.797 1 90.38 160 LEU B C 1
ATOM 5803 O O . LEU B 1 160 ? 23.609 -16.203 4.383 1 90.38 160 LEU B O 1
ATOM 5807 N N . CYS B 1 161 ? 23.562 -14.242 5.531 1 87.5 161 CYS B N 1
ATOM 5808 C CA . CYS B 1 161 ? 24.969 -14.398 5.926 1 87.5 161 CYS B CA 1
ATOM 5809 C C . CYS B 1 161 ? 25.125 -15.578 6.879 1 87.5 161 CYS B C 1
ATOM 5811 O O . CYS B 1 161 ? 26.156 -16.25 6.863 1 87.5 161 CYS B O 1
ATOM 5813 N N . PHE B 1 162 ? 24.141 -15.852 7.629 1 85.44 162 PHE B N 1
ATOM 5814 C CA . PHE B 1 162 ? 24.203 -16.969 8.57 1 85.44 162 PHE B CA 1
ATOM 5815 C C . PHE B 1 162 ? 23.719 -18.25 7.922 1 85.44 162 PHE B C 1
ATOM 5817 O O . PHE B 1 162 ? 24.156 -19.344 8.297 1 85.44 162 PHE B O 1
ATOM 5824 N N . PHE B 1 163 ? 22.875 -18.141 6.988 1 84.06 163 PHE B N 1
ATOM 5825 C CA . PHE B 1 163 ? 22.281 -19.297 6.328 1 84.06 163 PHE B CA 1
ATOM 5826 C C . PHE B 1 163 ? 23.266 -19.922 5.352 1 84.06 163 PHE B C 1
ATOM 5828 O O . PHE B 1 163 ? 23.359 -21.156 5.258 1 84.06 163 PHE B O 1
ATOM 5835 N N . THR B 1 164 ? 23.859 -19.078 4.609 1 78.69 164 THR B N 1
ATOM 5836 C CA . THR B 1 164 ? 24.766 -19.609 3.594 1 78.69 164 THR B CA 1
ATOM 5837 C C . THR B 1 164 ? 26.172 -19.797 4.168 1 78.69 164 THR B C 1
ATOM 5839 O O . THR B 1 164 ? 26.594 -19.047 5.047 1 78.69 164 THR B O 1
ATOM 5842 N N . ASP B 1 165 ? 26.656 -20.875 4.012 1 70.25 165 ASP B N 1
ATOM 5843 C CA . ASP B 1 165 ? 28.016 -21.172 4.441 1 70.25 165 ASP B CA 1
ATOM 5844 C C . ASP B 1 165 ? 29.031 -20.297 3.701 1 70.25 165 ASP B C 1
ATOM 5846 O O . ASP B 1 165 ? 29.547 -20.672 2.65 1 70.25 165 ASP B O 1
ATOM 5850 N N . ALA B 1 166 ? 28.906 -19.016 3.943 1 63.62 166 ALA B N 1
ATOM 5851 C CA . ALA B 1 166 ? 29.859 -18.141 3.27 1 63.62 166 ALA B CA 1
ATOM 5852 C C . ALA B 1 166 ? 31.234 -18.219 3.912 1 63.62 166 ALA B C 1
ATOM 5854 O O . ALA B 1 166 ? 31.359 -18.453 5.117 1 63.62 166 ALA B O 1
ATOM 5855 N N . ARG B 1 167 ? 32.281 -18.312 3.123 1 62.34 167 ARG B N 1
ATOM 5856 C CA . ARG B 1 167 ? 33.688 -18.391 3.551 1 62.34 167 ARG B CA 1
ATOM 5857 C C . ARG B 1 167 ? 34.031 -17.234 4.484 1 62.34 167 ARG B C 1
ATOM 5859 O O . ARG B 1 167 ? 34.719 -17.406 5.488 1 62.34 167 ARG B O 1
ATOM 5866 N N . HIS B 1 168 ? 33.5 -16.062 4.148 1 66.31 168 HIS B N 1
ATOM 5867 C CA . HIS B 1 168 ? 33.812 -14.875 4.934 1 66.31 168 HIS B CA 1
ATOM 5868 C C . HIS B 1 168 ? 32.562 -14.289 5.578 1 66.31 168 HIS B C 1
ATOM 5870 O O . HIS B 1 168 ? 31.781 -13.633 4.906 1 66.31 168 HIS B O 1
ATOM 5876 N N . ASN B 1 169 ? 32.344 -14.5 6.777 1 74.88 169 ASN B N 1
ATOM 5877 C CA . ASN B 1 169 ? 31.172 -14.062 7.543 1 74.88 169 ASN B CA 1
ATOM 5878 C C . ASN B 1 169 ? 31.344 -12.625 8.031 1 74.88 169 ASN B C 1
ATOM 5880 O O . ASN B 1 169 ? 30.438 -12.062 8.648 1 74.88 169 ASN B O 1
ATOM 5884 N N . ILE B 1 170 ? 32.375 -11.953 7.547 1 82.19 170 ILE B N 1
ATOM 5885 C CA . ILE B 1 170 ? 32.656 -10.617 8.078 1 82.19 170 ILE B CA 1
ATOM 5886 C C . ILE B 1 170 ? 31.688 -9.609 7.434 1 82.19 170 ILE B C 1
ATOM 5888 O O . ILE B 1 170 ? 31.453 -8.531 7.984 1 82.19 170 ILE B O 1
ATOM 5892 N N . TYR B 1 171 ? 31.078 -10.008 6.355 1 86.81 171 TYR B N 1
ATOM 5893 C CA . TYR B 1 171 ? 30.188 -9.102 5.648 1 86.81 171 TYR B CA 1
ATOM 5894 C C . TYR B 1 171 ? 28.922 -8.828 6.469 1 86.81 171 TYR B C 1
ATOM 5896 O O . TYR B 1 171 ? 28.203 -7.859 6.215 1 86.81 171 TYR B O 1
ATOM 5904 N N . VAL B 1 172 ? 28.672 -9.664 7.484 1 90.5 172 VAL B N 1
ATOM 5905 C CA . VAL B 1 172 ? 27.484 -9.484 8.312 1 90.5 172 VAL B CA 1
ATOM 5906 C C . VAL B 1 172 ? 27.578 -8.156 9.062 1 90.5 172 VAL B C 1
ATOM 5908 O O . VAL B 1 172 ? 26.547 -7.504 9.289 1 90.5 172 VAL B O 1
ATOM 5911 N N . VAL B 1 173 ? 28.766 -7.703 9.359 1 92.69 173 VAL B N 1
ATOM 5912 C CA . VAL B 1 173 ? 28.953 -6.469 10.109 1 92.69 173 VAL B CA 1
ATOM 5913 C C . VAL B 1 173 ? 28.531 -5.273 9.258 1 92.69 173 VAL B C 1
ATOM 5915 O O . VAL B 1 173 ? 27.906 -4.332 9.75 1 92.69 173 VAL B O 1
ATOM 5918 N N . LYS B 1 174 ? 28.891 -5.332 7.988 1 93.38 174 LYS B N 1
ATOM 5919 C CA . LYS B 1 174 ? 28.5 -4.262 7.074 1 93.38 174 LYS B CA 1
ATOM 5920 C C . LYS B 1 174 ? 26.984 -4.125 6.996 1 93.38 174 LYS B C 1
ATOM 5922 O O . LYS B 1 174 ? 26.453 -3.012 7.039 1 93.38 174 LYS B O 1
ATOM 5927 N N . TYR B 1 175 ? 26.25 -5.215 6.969 1 94.31 175 TYR B N 1
ATOM 5928 C CA . TYR B 1 175 ? 24.797 -5.184 6.82 1 94.31 175 TYR B CA 1
ATOM 5929 C C . TYR B 1 175 ? 24.125 -4.762 8.125 1 94.31 175 TYR B C 1
ATOM 5931 O O . TYR B 1 175 ? 23.094 -4.109 8.109 1 94.31 175 TYR B O 1
ATOM 5939 N N . ILE B 1 176 ? 24.703 -5.082 9.266 1 95.88 176 ILE B N 1
ATOM 5940 C CA . ILE B 1 176 ? 24.172 -4.645 10.547 1 95.88 176 ILE B CA 1
ATOM 5941 C C . ILE B 1 176 ? 24.266 -3.125 10.656 1 95.88 176 ILE B C 1
ATOM 5943 O O . ILE B 1 176 ? 23.297 -2.465 11.055 1 95.88 176 ILE B O 1
ATOM 5947 N N . PHE B 1 177 ? 25.375 -2.596 10.266 1 96.56 177 PHE B N 1
ATOM 5948 C CA . PHE B 1 177 ? 25.562 -1.149 10.312 1 96.56 177 PHE B CA 1
ATOM 5949 C C . PHE B 1 177 ? 24.672 -0.461 9.289 1 96.56 177 PHE B C 1
ATOM 5951 O O . PHE B 1 177 ? 24.141 0.626 9.539 1 96.56 177 PHE B O 1
ATOM 5958 N N . ALA B 1 178 ? 24.578 -1.094 8.164 1 96.94 178 ALA B N 1
ATOM 5959 C CA . ALA B 1 178 ? 23.688 -0.547 7.145 1 96.94 178 ALA B CA 1
ATOM 5960 C C . ALA B 1 178 ? 22.25 -0.506 7.645 1 96.94 178 ALA B C 1
ATOM 5962 O O . ALA B 1 178 ? 21.531 0.468 7.406 1 96.94 178 ALA B O 1
ATOM 5963 N N . PHE B 1 179 ? 21.828 -1.516 8.336 1 97.06 179 PHE B N 1
ATOM 5964 C CA . PHE B 1 179 ? 20.484 -1.602 8.914 1 97.06 179 PHE B CA 1
ATOM 5965 C C . PHE B 1 179 ? 20.281 -0.509 9.953 1 97.06 179 PHE B C 1
ATOM 5967 O O . PHE B 1 179 ? 19.266 0.198 9.914 1 97.06 179 PHE B O 1
ATOM 5974 N N . LEU B 1 180 ? 21.188 -0.354 10.805 1 96.31 180 LEU B N 1
ATOM 5975 C CA . LEU B 1 180 ? 21.094 0.644 11.867 1 96.31 180 LEU B CA 1
ATOM 5976 C C . LEU B 1 180 ? 21.062 2.053 11.289 1 96.31 180 LEU B C 1
ATOM 5978 O O . LEU B 1 180 ? 20.266 2.889 11.711 1 96.31 180 LEU B O 1
ATOM 5982 N N . PHE B 1 181 ? 21.938 2.277 10.359 1 97.25 181 PHE B N 1
ATOM 5983 C CA . PHE B 1 181 ? 22 3.584 9.719 1 97.25 181 PHE B CA 1
ATOM 5984 C C . PHE B 1 181 ? 20.672 3.908 9.039 1 97.25 181 PHE B C 1
ATOM 5986 O O . PHE B 1 181 ? 20.141 5.008 9.203 1 97.25 181 PHE B O 1
ATOM 5993 N N . THR B 1 182 ? 20.125 2.959 8.266 1 96.56 182 THR B N 1
ATOM 5994 C CA . THR B 1 182 ? 18.891 3.176 7.531 1 96.56 182 THR B CA 1
ATOM 5995 C C . THR B 1 182 ? 17.734 3.438 8.492 1 96.56 182 THR B C 1
ATOM 5997 O O . THR B 1 182 ? 16.922 4.332 8.258 1 96.56 182 THR B O 1
ATOM 6000 N N . TYR B 1 183 ? 17.703 2.742 9.523 1 95.31 183 TYR B N 1
ATOM 6001 C CA . TYR B 1 183 ? 16.625 2.896 10.484 1 95.31 183 TYR B CA 1
ATOM 6002 C C . TYR B 1 183 ? 16.703 4.246 11.188 1 95.31 183 TYR B C 1
ATOM 6004 O O . TYR B 1 183 ? 15.695 4.941 11.328 1 95.31 183 TYR B O 1
ATOM 6012 N N . MET B 1 184 ? 17.859 4.633 11.641 1 94.69 184 MET B N 1
ATOM 6013 C CA . MET B 1 184 ? 18.031 5.926 12.305 1 94.69 184 MET B CA 1
ATOM 6014 C C . MET B 1 184 ? 17.734 7.074 11.344 1 94.69 184 MET B C 1
ATOM 6016 O O . MET B 1 184 ? 17.125 8.07 11.734 1 94.69 184 MET B O 1
ATOM 6020 N N . GLN B 1 185 ? 18.219 6.875 10.203 1 95.19 185 GLN B N 1
ATOM 6021 C CA . GLN B 1 185 ? 17.984 7.887 9.18 1 95.19 185 GLN B CA 1
ATOM 6022 C C . GLN B 1 185 ? 16.5 8.039 8.891 1 95.19 185 GLN B C 1
ATOM 6024 O O . GLN B 1 185 ? 16 9.156 8.703 1 95.19 185 GLN B O 1
ATOM 6029 N N . MET B 1 186 ? 15.836 6.973 8.805 1 94.19 186 MET B N 1
ATOM 6030 C CA . MET B 1 186 ? 14.391 6.992 8.57 1 94.19 186 MET B CA 1
ATOM 6031 C C . MET B 1 186 ? 13.68 7.766 9.68 1 94.19 186 MET B C 1
ATOM 6033 O O . MET B 1 186 ? 12.812 8.594 9.398 1 94.19 186 MET B O 1
ATOM 6037 N N . HIS B 1 187 ? 14.055 7.531 10.891 1 91.88 187 HIS B N 1
ATOM 6038 C CA . HIS B 1 187 ? 13.445 8.234 12.023 1 91.88 187 HIS B CA 1
ATOM 6039 C C . HIS B 1 187 ? 13.734 9.727 11.953 1 91.88 187 HIS B C 1
ATOM 6041 O O . HIS B 1 187 ? 12.836 10.547 12.18 1 91.88 187 HIS B O 1
ATOM 6047 N N . PHE B 1 188 ? 14.859 10.102 11.656 1 91.44 188 PHE B N 1
ATOM 6048 C CA . PHE B 1 188 ? 15.25 11.508 11.586 1 91.44 188 PHE B CA 1
ATOM 6049 C C . PHE B 1 188 ? 14.5 12.219 10.469 1 91.44 188 PHE B C 1
ATOM 6051 O O . PHE B 1 188 ? 13.992 13.328 10.664 1 91.44 188 PHE B O 1
ATOM 6058 N N . LEU B 1 189 ? 14.477 11.594 9.359 1 90.94 189 LEU B N 1
ATOM 6059 C CA . LEU B 1 189 ? 13.852 12.219 8.203 1 90.94 189 LEU B CA 1
ATOM 6060 C C . LEU B 1 189 ? 12.352 12.391 8.414 1 90.94 189 LEU B C 1
ATOM 6062 O O . LEU B 1 189 ? 11.766 13.375 7.957 1 90.94 189 LEU B O 1
ATOM 6066 N N . CYS B 1 190 ? 11.75 11.5 9.055 1 87.5 190 CYS B N 1
ATOM 6067 C CA . CYS B 1 190 ? 10.305 11.547 9.242 1 87.5 190 CYS B CA 1
ATOM 6068 C C . CYS B 1 190 ? 9.922 12.5 10.359 1 87.5 190 CYS B C 1
ATOM 6070 O O . CYS B 1 190 ? 8.945 13.242 10.25 1 87.5 190 CYS B O 1
ATOM 6072 N N . CYS B 1 191 ? 10.688 12.586 11.422 1 84.44 191 CYS B N 1
ATOM 6073 C CA . CYS B 1 191 ? 10.266 13.312 12.609 1 84.44 191 CYS B CA 1
ATOM 6074 C C . CYS B 1 191 ? 11.008 14.641 12.734 1 84.44 191 CYS B C 1
ATOM 6076 O O . CYS B 1 191 ? 10.484 15.602 13.305 1 84.44 191 CYS B O 1
ATOM 6078 N N . ASN B 1 192 ? 12.211 14.719 12.219 1 83.75 192 ASN B N 1
ATOM 6079 C CA . ASN B 1 192 ? 13.031 15.883 12.555 1 83.75 192 ASN B CA 1
ATOM 6080 C C . ASN B 1 192 ? 13.617 16.531 11.312 1 83.75 192 ASN B C 1
ATOM 6082 O O . ASN B 1 192 ? 14.656 17.188 11.383 1 83.75 192 ASN B O 1
ATOM 6086 N N . SER B 1 193 ? 13.023 16.438 10.242 1 80.62 193 SER B N 1
ATOM 6087 C CA . SER B 1 193 ? 13.617 16.938 9.008 1 80.62 193 SER B CA 1
ATOM 6088 C C . SER B 1 193 ? 13.523 18.453 8.938 1 80.62 193 SER B C 1
ATOM 6090 O O . SER B 1 193 ? 14.234 19.094 8.148 1 80.62 193 SER B O 1
ATOM 6092 N N . LYS B 1 194 ? 12.734 19.047 9.781 1 78.12 194 LYS B N 1
ATOM 6093 C CA . LYS B 1 194 ? 12.578 20.5 9.727 1 78.12 194 LYS B CA 1
ATOM 6094 C C . LYS B 1 194 ? 13.508 21.188 10.719 1 78.12 194 LYS B C 1
ATOM 6096 O O . LYS B 1 194 ? 13.336 22.375 11.016 1 78.12 194 LYS B O 1
ATOM 6101 N N . ILE B 1 195 ? 14.461 20.516 11.141 1 79.75 195 ILE B N 1
ATOM 6102 C CA . ILE B 1 195 ? 15.383 21.047 12.148 1 79.75 195 ILE B CA 1
ATOM 6103 C C . ILE B 1 195 ? 16.234 22.156 11.539 1 79.75 195 ILE B C 1
ATOM 6105 O O . ILE B 1 195 ? 16.578 22.109 10.352 1 79.75 195 ILE B O 1
ATOM 6109 N N . ASP B 1 196 ? 16.375 23.109 12.336 1 78.62 196 ASP B N 1
ATOM 6110 C CA . ASP B 1 196 ? 17.312 24.172 11.977 1 78.62 196 ASP B CA 1
ATOM 6111 C C . ASP B 1 196 ? 18.641 23.984 12.711 1 78.62 196 ASP B C 1
ATOM 6113 O O . ASP B 1 196 ? 18.688 24 13.945 1 78.62 196 ASP B O 1
ATOM 6117 N N . LEU B 1 197 ? 19.672 23.828 12 1 82 197 LEU B N 1
ATOM 6118 C CA . LEU B 1 197 ? 21 23.625 12.578 1 82 197 LEU B CA 1
ATOM 6119 C C . LEU B 1 197 ? 21.625 24.938 13.008 1 82 197 LEU B C 1
ATOM 6121 O O . LEU B 1 197 ? 21.344 25.984 12.414 1 82 197 LEU B O 1
ATOM 6125 N N . PRO B 1 198 ? 22.344 24.844 14.062 1 77.19 198 PRO B N 1
ATOM 6126 C CA . PRO B 1 198 ? 23.016 26.078 14.508 1 77.19 198 PRO B CA 1
ATOM 6127 C C . PRO B 1 198 ? 23.922 26.672 13.445 1 77.19 198 PRO B C 1
ATOM 6129 O O . PRO B 1 198 ? 24.531 25.938 12.664 1 77.19 198 PRO B O 1
ATOM 6132 N N . LYS B 1 199 ? 24 27.984 13.562 1 75.5 199 LYS B N 1
ATOM 6133 C CA . LYS B 1 199 ? 24.812 28.719 12.602 1 75.5 199 LYS B CA 1
ATOM 6134 C C . LYS B 1 199 ? 26.297 28.422 12.797 1 75.5 199 LYS B C 1
ATOM 6136 O O . LYS B 1 199 ? 26.766 28.375 13.93 1 75.5 199 LYS B O 1
ATOM 6141 N N . ASN B 1 200 ? 27.031 28.172 11.703 1 71.31 200 ASN B N 1
ATOM 6142 C CA . ASN B 1 200 ? 28.484 28.062 11.617 1 71.31 200 ASN B CA 1
ATOM 6143 C C . ASN B 1 200 ? 29.016 26.922 12.469 1 71.31 200 ASN B C 1
ATOM 6145 O O . ASN B 1 200 ? 30.062 27.031 13.102 1 71.31 200 ASN B O 1
ATOM 6149 N N . SER B 1 201 ? 28.156 25.953 12.672 1 81.44 201 SER B N 1
ATOM 6150 C CA . SER B 1 201 ? 28.672 24.75 13.336 1 81.44 201 SER B CA 1
ATOM 6151 C C . SER B 1 201 ? 29.328 23.812 12.336 1 81.44 201 SER B C 1
ATOM 6153 O O . SER B 1 201 ? 28.672 23.266 11.461 1 81.44 201 SER B O 1
ATOM 6155 N N . PHE B 1 202 ? 30.594 23.594 12.516 1 85.69 202 PHE B N 1
ATOM 6156 C CA . PHE B 1 202 ? 31.344 22.734 11.617 1 85.69 202 PHE B CA 1
ATOM 6157 C C . PHE B 1 202 ? 30.875 21.281 11.727 1 85.69 202 PHE B C 1
ATOM 6159 O O . PHE B 1 202 ? 30.734 20.594 10.719 1 85.69 202 PHE B O 1
ATOM 6166 N N . ILE B 1 203 ? 30.641 20.844 12.875 1 87.31 203 ILE B N 1
ATOM 6167 C CA . ILE B 1 203 ? 30.266 19.453 13.102 1 87.31 203 ILE B CA 1
ATOM 6168 C C . ILE B 1 203 ? 28.906 19.172 12.461 1 87.31 203 ILE B C 1
ATOM 6170 O O . ILE B 1 203 ? 28.703 18.125 11.844 1 87.31 203 ILE B O 1
ATOM 6174 N N . ALA B 1 204 ? 28.078 20.094 12.609 1 87.19 204 ALA B N 1
ATOM 6175 C CA . ALA B 1 204 ? 26.734 19.922 12.062 1 87.19 204 ALA B CA 1
ATOM 6176 C C . ALA B 1 204 ? 26.766 19.922 10.531 1 87.19 204 ALA B C 1
ATOM 6178 O O . ALA B 1 204 ? 26.109 19.094 9.891 1 87.19 204 ALA B O 1
ATOM 6179 N N . SER B 1 205 ? 27.547 20.797 10 1 88.94 205 SER B N 1
ATOM 6180 C CA . SER B 1 205 ? 27.641 20.859 8.547 1 88.94 205 SER B CA 1
ATOM 6181 C C . SER B 1 205 ? 28.406 19.656 7.984 1 88.94 205 SER B C 1
ATOM 6183 O O . SER B 1 205 ? 28.016 19.109 6.953 1 88.94 205 SER B O 1
ATOM 6185 N N . PHE B 1 206 ? 29.422 19.297 8.656 1 92 206 PHE B N 1
ATOM 6186 C CA . PHE B 1 206 ? 30.234 18.156 8.25 1 92 206 PHE B CA 1
ATOM 6187 C C . PHE B 1 206 ? 29.422 16.859 8.297 1 92 206 PHE B C 1
ATOM 6189 O O . PHE B 1 206 ? 29.484 16.047 7.375 1 92 206 PHE B O 1
ATOM 6196 N N . GLY B 1 207 ? 28.75 16.703 9.328 1 93.31 207 GLY B N 1
ATOM 6197 C CA . GLY B 1 207 ? 27.938 15.516 9.469 1 93.31 207 GLY B CA 1
ATOM 6198 C C . GLY B 1 207 ? 26.859 15.406 8.406 1 93.31 207 GLY B C 1
ATOM 6199 O O . GLY B 1 207 ? 26.625 14.32 7.871 1 93.31 207 GLY B O 1
ATOM 6200 N N . MET B 1 208 ? 26.234 16.453 8.062 1 92.31 208 MET B N 1
ATOM 6201 C CA . MET B 1 208 ? 25.203 16.453 7.031 1 92.31 208 MET B CA 1
ATOM 6202 C C . MET B 1 208 ? 25.797 16.109 5.672 1 92.31 208 MET B C 1
ATOM 6204 O O . MET B 1 208 ? 25.219 15.32 4.922 1 92.31 208 MET B O 1
ATOM 6208 N N . MET B 1 209 ? 26.922 16.656 5.398 1 94.62 209 MET B N 1
ATOM 6209 C CA . MET B 1 209 ? 27.578 16.406 4.117 1 94.62 209 MET B CA 1
ATOM 6210 C C . MET B 1 209 ? 28.062 14.969 4.039 1 94.62 209 MET B C 1
ATOM 6212 O O . MET B 1 209 ? 28.047 14.359 2.969 1 94.62 209 MET B O 1
ATOM 6216 N N . HIS B 1 210 ? 28.5 14.438 5.145 1 96.44 210 HIS B N 1
ATOM 6217 C CA . HIS B 1 210 ? 28.875 13.031 5.168 1 96.44 210 HIS B CA 1
ATOM 6218 C C . HIS B 1 210 ? 27.688 12.133 4.875 1 96.44 210 HIS B C 1
ATOM 6220 O O . HIS B 1 210 ? 27.812 11.133 4.16 1 96.44 210 HIS B O 1
ATOM 6226 N N . CYS B 1 211 ? 26.578 12.469 5.441 1 96.75 211 CYS B N 1
ATOM 6227 C CA . CYS B 1 211 ? 25.359 11.688 5.199 1 96.75 211 CYS B CA 1
ATOM 6228 C C . CYS B 1 211 ? 24.984 11.719 3.727 1 96.75 211 CYS B C 1
ATOM 6230 O O . CYS B 1 211 ? 24.484 10.734 3.188 1 96.75 211 CYS B O 1
ATOM 6232 N N . ILE B 1 212 ? 25.203 12.805 3.066 1 96.06 212 ILE B N 1
ATOM 6233 C CA . ILE B 1 212 ? 24.953 12.898 1.632 1 96.06 212 ILE B CA 1
ATOM 6234 C C . ILE B 1 212 ? 25.875 11.93 0.881 1 96.06 212 ILE B C 1
ATOM 6236 O O . ILE B 1 212 ? 25.422 11.195 -0.002 1 96.06 212 ILE B O 1
ATOM 6240 N N . ALA B 1 213 ? 27.094 11.945 1.256 1 96.62 213 ALA B N 1
ATOM 6241 C CA . ALA B 1 213 ? 28.062 11.07 0.6 1 96.62 213 ALA B CA 1
ATOM 6242 C C . ALA B 1 213 ? 27.688 9.602 0.793 1 96.62 213 ALA B C 1
ATOM 6244 O O . ALA B 1 213 ? 27.781 8.805 -0.142 1 96.62 213 ALA B O 1
ATOM 6245 N N . VAL B 1 214 ? 27.281 9.25 1.983 1 97.81 214 VAL B N 1
ATOM 6246 C CA . VAL B 1 214 ? 26.906 7.871 2.271 1 97.81 214 VAL B CA 1
ATOM 6247 C C . VAL B 1 214 ? 25.688 7.477 1.43 1 97.81 214 VAL B C 1
ATOM 6249 O O . VAL B 1 214 ? 25.656 6.387 0.854 1 97.81 214 VAL B O 1
ATOM 6252 N N . ASN B 1 215 ? 24.703 8.305 1.343 1 96.94 215 ASN B N 1
ATOM 6253 C CA . ASN B 1 215 ? 23.484 7.992 0.581 1 96.94 215 ASN B CA 1
ATOM 6254 C C . ASN B 1 215 ? 23.781 7.914 -0.916 1 96.94 215 ASN B C 1
ATOM 6256 O O . ASN B 1 215 ? 23.203 7.078 -1.62 1 96.94 215 ASN B O 1
ATOM 6260 N N . LEU B 1 216 ? 24.609 8.773 -1.423 1 93.31 216 LEU B N 1
ATOM 6261 C CA . LEU B 1 216 ? 24.984 8.695 -2.828 1 93.31 216 LEU B CA 1
ATOM 6262 C C . LEU B 1 216 ? 25.781 7.418 -3.104 1 93.31 216 LEU B C 1
ATOM 6264 O O . LEU B 1 216 ? 25.609 6.797 -4.152 1 93.31 216 LEU B O 1
ATOM 6268 N N . TRP B 1 217 ? 26.609 7.125 -2.189 1 95.31 217 TRP B N 1
ATOM 6269 C CA . TRP B 1 217 ? 27.359 5.883 -2.297 1 95.31 217 TRP B CA 1
ATOM 6270 C C . TRP B 1 217 ? 26.438 4.676 -2.277 1 95.31 217 TRP B C 1
ATOM 6272 O O . TRP B 1 217 ? 26.578 3.754 -3.082 1 95.31 217 TRP B O 1
ATOM 6282 N N . VAL B 1 218 ? 25.484 4.609 -1.354 1 95.38 218 VAL B N 1
ATOM 6283 C CA . VAL B 1 218 ? 24.547 3.502 -1.255 1 95.38 218 VAL B CA 1
ATOM 6284 C C . VAL B 1 218 ? 23.719 3.408 -2.539 1 95.38 218 VAL B C 1
ATOM 6286 O O . VAL B 1 218 ? 23.531 2.318 -3.086 1 95.38 218 VAL B O 1
ATOM 6289 N N . TRP B 1 219 ? 23.281 4.516 -2.988 1 92.19 219 TRP B N 1
ATOM 6290 C CA . TRP B 1 219 ? 22.531 4.559 -4.238 1 92.19 219 TRP B CA 1
ATOM 6291 C C . TRP B 1 219 ? 23.328 3.945 -5.379 1 92.19 219 TRP B C 1
ATOM 6293 O O . TRP B 1 219 ? 22.828 3.102 -6.125 1 92.19 219 TRP B O 1
ATOM 6303 N N . PHE B 1 220 ? 24.531 4.336 -5.512 1 89.25 220 PHE B N 1
ATOM 6304 C CA . PHE B 1 220 ? 25.391 3.877 -6.598 1 89.25 220 PHE B CA 1
ATOM 6305 C C . PHE B 1 220 ? 25.719 2.393 -6.449 1 89.25 220 PHE B C 1
ATOM 6307 O O . PHE B 1 220 ? 25.672 1.643 -7.43 1 89.25 220 PHE B O 1
ATOM 6314 N N . SER B 1 221 ? 26.016 2.012 -5.285 1 91.19 221 SER B N 1
ATOM 6315 C CA . SER B 1 221 ? 26.359 0.619 -5.012 1 91.19 221 SER B CA 1
ATOM 6316 C C . SER B 1 221 ? 25.188 -0.309 -5.32 1 91.19 221 SER B C 1
ATOM 6318 O O . SER B 1 221 ? 25.375 -1.384 -5.895 1 91.19 221 SER B O 1
ATOM 6320 N N . LEU B 1 222 ? 24.016 0.062 -4.98 1 91.5 222 LEU B N 1
ATOM 6321 C CA . LEU B 1 222 ? 22.828 -0.763 -5.215 1 91.5 222 LEU B CA 1
ATOM 6322 C C . LEU B 1 222 ? 22.484 -0.813 -6.699 1 91.5 222 LEU B C 1
ATOM 6324 O O . LEU B 1 222 ? 22.062 -1.851 -7.211 1 91.5 222 LEU B O 1
ATOM 6328 N N . CYS B 1 223 ? 22.688 0.282 -7.379 1 87.06 223 CYS B N 1
ATOM 6329 C CA . CYS B 1 223 ? 22.469 0.298 -8.82 1 87.06 223 CYS B CA 1
ATOM 6330 C C . CYS B 1 223 ? 23.438 -0.632 -9.539 1 87.06 223 CYS B C 1
ATOM 6332 O O . CYS B 1 223 ? 23.062 -1.313 -10.492 1 87.06 223 CYS B O 1
ATOM 6334 N N . LEU B 1 224 ? 24.641 -0.65 -9.094 1 85.25 224 LEU B N 1
ATOM 6335 C CA . LEU B 1 224 ? 25.641 -1.544 -9.672 1 85.25 224 LEU B CA 1
ATOM 6336 C C . LEU B 1 224 ? 25.297 -3.002 -9.391 1 85.25 224 LEU B C 1
ATOM 6338 O O . LEU B 1 224 ? 25.422 -3.854 -10.273 1 85.25 224 LEU B O 1
ATOM 6342 N N . ALA B 1 225 ? 24.906 -3.209 -8.164 1 87.31 225 ALA B N 1
ATOM 6343 C CA . ALA B 1 225 ? 24.516 -4.57 -7.812 1 87.31 225 ALA B CA 1
ATOM 6344 C C . ALA B 1 225 ? 23.359 -5.051 -8.68 1 87.31 225 ALA B C 1
ATOM 6346 O O . ALA B 1 225 ? 23.328 -6.203 -9.117 1 87.31 225 ALA B O 1
ATOM 6347 N N . LYS B 1 226 ? 22.422 -4.25 -8.891 1 85.56 226 LYS B N 1
ATOM 6348 C CA . LYS B 1 226 ? 21.281 -4.578 -9.734 1 85.56 226 LYS B CA 1
ATOM 6349 C C . LYS B 1 226 ? 21.719 -4.852 -11.172 1 85.56 226 LYS B C 1
ATOM 6351 O O . LYS B 1 226 ? 21.219 -5.781 -11.812 1 85.56 226 LYS B O 1
ATOM 6356 N N . ALA B 1 227 ? 22.625 -4.086 -11.672 1 81 227 ALA B N 1
ATOM 6357 C CA . ALA B 1 227 ? 23.109 -4.25 -13.039 1 81 227 ALA B CA 1
ATOM 6358 C C . ALA B 1 227 ? 23.828 -5.59 -13.211 1 81 227 ALA B C 1
ATOM 6360 O O . ALA B 1 227 ? 23.625 -6.277 -14.211 1 81 227 ALA B O 1
ATOM 6361 N N . VAL B 1 228 ? 24.609 -5.926 -12.25 1 81.06 228 VAL B N 1
ATOM 6362 C CA . VAL B 1 228 ? 25.344 -7.184 -12.312 1 81.06 228 VAL B CA 1
ATOM 6363 C C . VAL B 1 228 ? 24.359 -8.359 -12.242 1 81.06 228 VAL B C 1
ATOM 6365 O O . VAL B 1 228 ? 24.5 -9.328 -12.992 1 81.06 228 VAL B O 1
ATOM 6368 N N . TYR B 1 229 ? 23.422 -8.227 -11.383 1 83.25 229 TYR B N 1
ATOM 6369 C CA . TYR B 1 229 ? 22.422 -9.266 -11.25 1 83.25 229 TYR B CA 1
ATOM 6370 C C . TYR B 1 229 ? 21.641 -9.453 -12.547 1 83.25 229 TYR B C 1
ATOM 6372 O O . TYR B 1 229 ? 21.406 -10.586 -12.984 1 83.25 229 TYR B O 1
ATOM 6380 N N . LYS B 1 230 ? 21.188 -8.414 -13.133 1 78.5 230 LYS B N 1
ATOM 6381 C CA . LYS B 1 230 ? 20.422 -8.484 -14.375 1 78.5 230 LYS B CA 1
ATOM 6382 C C . LYS B 1 230 ? 21.25 -9.102 -15.492 1 78.5 230 LYS B C 1
ATOM 6384 O O . LYS B 1 230 ? 20.734 -9.867 -16.312 1 78.5 230 LYS B O 1
ATOM 6389 N N . SER B 1 231 ? 22.547 -8.82 -15.523 1 75.56 231 SER B N 1
ATOM 6390 C CA . SER B 1 231 ? 23.438 -9.383 -16.531 1 75.56 231 SER B CA 1
ATOM 6391 C C . SER B 1 231 ? 23.641 -10.883 -16.312 1 75.56 231 SER B C 1
ATOM 6393 O O . SER B 1 231 ? 23.672 -11.656 -17.266 1 75.56 231 SER B O 1
ATOM 6395 N N . ASP B 1 232 ? 23.719 -11.211 -15.078 1 76.56 232 ASP B N 1
ATOM 6396 C CA . ASP B 1 232 ? 23.891 -12.625 -14.75 1 76.56 232 ASP B CA 1
ATOM 6397 C C . ASP B 1 232 ? 22.625 -13.422 -15.102 1 76.56 232 ASP B C 1
ATOM 6399 O O . ASP B 1 232 ? 22.719 -14.539 -15.602 1 76.56 232 ASP B O 1
ATOM 6403 N N . LYS B 1 233 ? 21.562 -12.914 -14.805 1 75.56 233 LYS B N 1
ATOM 6404 C CA . LYS B 1 233 ? 20.297 -13.57 -15.102 1 75.56 233 LYS B CA 1
ATOM 6405 C C . LYS B 1 233 ? 20.094 -13.734 -16.609 1 75.56 233 LYS B C 1
ATOM 6407 O O . LYS B 1 233 ? 19.625 -14.781 -17.062 1 75.56 233 LYS B O 1
ATOM 6412 N N . LYS B 1 234 ? 20.438 -12.82 -17.312 1 71.62 234 LYS B N 1
ATOM 6413 C CA . LYS B 1 234 ? 20.344 -12.883 -18.781 1 71.62 234 LYS B CA 1
ATOM 6414 C C . LYS B 1 234 ? 21.281 -13.93 -19.344 1 71.62 234 LYS B C 1
ATOM 6416 O O . LYS B 1 234 ? 20.922 -14.672 -20.266 1 71.62 234 LYS B O 1
ATOM 6421 N N . THR B 1 235 ? 22.422 -13.961 -18.828 1 69.38 235 THR B N 1
ATOM 6422 C CA . THR B 1 235 ? 23.391 -14.945 -19.281 1 69.38 235 THR B CA 1
ATOM 6423 C C . THR B 1 235 ? 22.922 -16.359 -18.984 1 69.38 235 THR B C 1
ATOM 6425 O O . THR B 1 235 ? 23.094 -17.266 -19.797 1 69.38 235 THR B O 1
ATOM 6428 N N . LEU B 1 236 ? 22.312 -16.453 -17.891 1 72.31 236 LEU B N 1
ATOM 6429 C CA . LEU B 1 236 ? 21.781 -17.766 -17.516 1 72.31 236 LEU B CA 1
ATOM 6430 C C . LEU B 1 236 ? 20.641 -18.156 -18.438 1 72.31 236 LEU B C 1
ATOM 6432 O O . LEU B 1 236 ? 20.531 -19.328 -18.828 1 72.31 236 LEU B O 1
ATOM 6436 N N . LYS B 1 237 ? 19.766 -17.281 -18.766 1 69.88 237 LYS B N 1
ATOM 6437 C CA . LYS B 1 237 ? 18.656 -17.562 -19.672 1 69.88 237 LYS B CA 1
ATOM 6438 C C . LYS B 1 237 ? 19.141 -17.922 -21.062 1 69.88 237 LYS B C 1
ATOM 6440 O O . LYS B 1 237 ? 18.594 -18.828 -21.703 1 69.88 237 LYS B O 1
ATOM 6445 N N . LEU B 1 238 ? 20.141 -17.219 -21.5 1 64.38 238 LEU B N 1
ATOM 6446 C CA . LEU B 1 238 ? 20.734 -17.5 -22.812 1 64.38 238 LEU B CA 1
ATOM 6447 C C . LEU B 1 238 ? 21.375 -18.875 -22.828 1 64.38 238 LEU B C 1
ATOM 6449 O O . LEU B 1 238 ? 21.266 -19.609 -23.828 1 64.38 238 LEU B O 1
ATOM 6453 N N . GLN B 1 239 ? 21.891 -19.172 -21.766 1 63.16 239 GLN B N 1
ATOM 6454 C CA . GLN B 1 239 ? 22.531 -20.469 -21.656 1 63.16 239 GLN B CA 1
ATOM 6455 C C . GLN B 1 239 ? 21.5 -21.594 -21.625 1 63.16 239 GLN B C 1
ATOM 6457 O O . GLN B 1 239 ? 21.688 -22.641 -22.25 1 63.16 239 GLN B O 1
ATOM 6462 N N . LYS B 1 240 ? 20.469 -21.297 -20.953 1 65 240 LYS B N 1
ATOM 6463 C CA . LYS B 1 240 ? 19.391 -22.281 -20.891 1 65 240 LYS B CA 1
ATOM 6464 C C . LYS B 1 240 ? 18.734 -22.469 -22.25 1 65 240 LYS B C 1
ATOM 6466 O O . LYS B 1 240 ? 18.391 -23.594 -22.641 1 65 240 LYS B O 1
ATOM 6471 N N . ASN B 1 241 ? 18.594 -21.469 -22.953 1 62.88 241 ASN B N 1
ATOM 6472 C CA . ASN B 1 241 ? 18.016 -21.531 -24.297 1 62.88 241 ASN B CA 1
ATOM 6473 C C . ASN B 1 241 ? 18.953 -22.266 -25.266 1 62.88 241 ASN B C 1
ATOM 6475 O O . ASN B 1 241 ? 18.484 -23.016 -26.125 1 62.88 241 ASN B O 1
ATOM 6479 N N . GLU B 1 242 ? 20.172 -22 -25.188 1 59.31 242 GLU B N 1
ATOM 6480 C CA . GLU B 1 242 ? 21.172 -22.672 -26.016 1 59.31 242 GLU B CA 1
ATOM 6481 C C . GLU B 1 242 ? 21.203 -24.172 -25.734 1 59.31 242 GLU B C 1
ATOM 6483 O O . GLU B 1 242 ? 21.328 -24.984 -26.656 1 59.31 242 GLU B O 1
ATOM 6488 N N . GLU B 1 243 ? 21.078 -24.391 -24.469 1 60.56 243 GLU B N 1
ATOM 6489 C CA . GLU B 1 243 ? 21.047 -25.797 -24.078 1 60.56 243 GLU B CA 1
ATOM 6490 C C . GLU B 1 243 ? 19.797 -26.484 -24.625 1 60.56 243 GLU B C 1
ATOM 6492 O O . GLU B 1 243 ? 19.859 -27.641 -25.078 1 60.56 243 GLU B O 1
ATOM 6497 N N . LYS B 1 244 ? 18.672 -25.828 -24.531 1 61 244 LYS B N 1
ATOM 6498 C CA . LYS B 1 244 ? 17.438 -26.359 -25.078 1 61 244 LYS B CA 1
ATOM 6499 C C . LYS B 1 244 ? 17.531 -26.547 -26.594 1 61 244 LYS B C 1
ATOM 6501 O O . LYS B 1 244 ? 17.047 -27.531 -27.141 1 61 244 LYS B O 1
ATOM 6506 N N . PHE B 1 245 ? 18.031 -25.531 -27.234 1 57.34 245 PHE B N 1
ATOM 6507 C CA . PHE B 1 245 ? 18.234 -25.594 -28.688 1 57.34 245 PHE B CA 1
ATOM 6508 C C . PHE B 1 245 ? 19.188 -26.719 -29.062 1 57.34 245 PHE B C 1
ATOM 6510 O O . PHE B 1 245 ? 18.953 -27.438 -30.031 1 57.34 245 PHE B O 1
ATOM 6517 N N . LYS B 1 246 ? 20.234 -26.859 -28.312 1 53.72 246 LYS B N 1
ATOM 6518 C CA . LYS B 1 246 ? 21.219 -27.906 -28.562 1 53.72 246 LYS B CA 1
ATOM 6519 C C . LYS B 1 246 ? 20.641 -29.281 -28.328 1 53.72 246 LYS B C 1
ATOM 6521 O O . LYS B 1 246 ? 20.922 -30.234 -29.062 1 53.72 246 LYS B O 1
ATOM 6526 N N . LYS B 1 247 ? 20.016 -29.422 -27.188 1 54.91 247 LYS B N 1
ATOM 6527 C CA . LYS B 1 247 ? 19.359 -30.703 -26.922 1 54.91 247 LYS B CA 1
ATOM 6528 C C . LYS B 1 247 ? 18.406 -31.062 -28.062 1 54.91 247 LYS B C 1
ATOM 6530 O O . LYS B 1 247 ? 18.234 -32.25 -28.375 1 54.91 247 LYS B O 1
ATOM 6535 N N . LYS B 1 248 ? 17.703 -30.125 -28.578 1 56.59 248 LYS B N 1
ATOM 6536 C CA . LYS B 1 248 ? 16.797 -30.422 -29.688 1 56.59 248 LYS B CA 1
ATOM 6537 C C . LYS B 1 248 ? 17.578 -30.75 -30.953 1 56.59 248 LYS B C 1
ATOM 6539 O O . LYS B 1 248 ? 17.156 -31.594 -31.75 1 56.59 248 LYS B O 1
ATOM 6544 N N . ASN B 1 249 ? 18.656 -29.922 -31.234 1 50.09 249 ASN B N 1
ATOM 6545 C CA . ASN B 1 249 ? 19.359 -30.156 -32.5 1 50.09 249 ASN B CA 1
ATOM 6546 C C . ASN B 1 249 ? 20.609 -31.016 -32.312 1 50.09 249 ASN B C 1
ATOM 6548 O O . ASN B 1 249 ? 21.188 -31.5 -33.281 1 50.09 249 ASN B O 1
ATOM 6552 N N . MET B 1 250 ? 21.625 -30.547 -31.5 1 41.53 250 MET B N 1
ATOM 6553 C CA . MET B 1 250 ? 22.969 -31.078 -31.594 1 41.53 250 MET B CA 1
ATOM 6554 C C . MET B 1 250 ? 23.031 -32.5 -31.062 1 41.53 250 MET B C 1
ATOM 6556 O O . MET B 1 250 ? 22.391 -32.812 -30.062 1 41.53 250 MET B O 1
ATOM 6560 N N . SER B 1 251 ? 23.844 -33.375 -31.859 1 37.44 251 SER B N 1
ATOM 6561 C CA . SER B 1 251 ? 24.562 -34.594 -31.531 1 37.44 251 SER B CA 1
ATOM 6562 C C . SER B 1 251 ? 25.359 -34.469 -30.234 1 37.44 251 SER B C 1
ATOM 6564 O O . SER B 1 251 ? 25.625 -33.344 -29.781 1 37.44 251 SER B O 1
ATOM 6566 N N . GLU B 1 252 ? 26.078 -35.531 -29.5 1 39.69 252 GLU B N 1
ATOM 6567 C CA . GLU B 1 252 ? 26.75 -35.844 -28.234 1 39.69 252 GLU B CA 1
ATOM 6568 C C . GLU B 1 252 ? 27.812 -34.781 -27.922 1 39.69 252 GLU B C 1
ATOM 6570 O O . GLU B 1 252 ? 28.031 -34.438 -26.75 1 39.69 252 GLU B O 1
ATOM 6575 N N . VAL B 1 253 ? 28.75 -34.312 -28.859 1 37.62 253 VAL B N 1
ATOM 6576 C CA . VAL B 1 253 ? 30.094 -33.781 -28.625 1 37.62 253 VAL B CA 1
ATOM 6577 C C . VAL B 1 253 ? 30.016 -32.344 -28.172 1 37.62 253 VAL B C 1
ATOM 6579 O O . VAL B 1 253 ? 30.766 -31.906 -27.297 1 37.62 253 VAL B O 1
ATOM 6582 N N . VAL B 1 254 ? 29.344 -31.422 -28.891 1 37.84 254 VAL B N 1
ATOM 6583 C CA . VAL B 1 254 ? 29.453 -29.984 -28.656 1 37.84 254 VAL B CA 1
ATOM 6584 C C . VAL B 1 254 ? 28.703 -29.609 -27.391 1 37.84 254 VAL B C 1
ATOM 6586 O O . VAL B 1 254 ? 28.797 -28.469 -26.922 1 37.84 254 VAL B O 1
ATOM 6589 N N . ALA B 1 255 ? 27.922 -30.406 -26.828 1 36.81 255 ALA B N 1
ATOM 6590 C CA . ALA B 1 255 ? 27.219 -30.266 -25.562 1 36.81 255 ALA B CA 1
ATOM 6591 C C . ALA B 1 255 ? 28.188 -30.109 -24.391 1 36.81 255 ALA B C 1
ATOM 6593 O O . ALA B 1 255 ? 27.844 -29.531 -23.375 1 36.81 255 ALA B O 1
ATOM 6594 N N . GLU B 1 256 ? 29.469 -30.594 -24.531 1 36.06 256 GLU B N 1
ATOM 6595 C CA . GLU B 1 256 ? 30.469 -30.656 -23.484 1 36.06 256 GLU B CA 1
ATOM 6596 C C . GLU B 1 256 ? 31.062 -29.266 -23.203 1 36.06 256 GLU B C 1
ATOM 6598 O O . GLU B 1 256 ? 31.297 -28.906 -22.047 1 36.06 256 GLU B O 1
ATOM 6603 N N . MET B 1 257 ? 31.531 -28.5 -24.234 1 33.69 257 MET B N 1
ATOM 6604 C CA . MET B 1 257 ? 32.312 -27.281 -24.016 1 33.69 257 MET B CA 1
ATOM 6605 C C . MET B 1 257 ? 31.469 -26.203 -23.359 1 33.69 257 MET B C 1
ATOM 6607 O O . MET B 1 257 ? 31.969 -25.422 -22.562 1 33.69 257 MET B O 1
ATOM 6611 N N . VAL B 1 258 ? 30.297 -25.953 -23.812 1 34.78 258 VAL B N 1
ATOM 6612 C CA . VAL B 1 258 ? 29.469 -24.891 -23.25 1 34.78 258 VAL B CA 1
ATOM 6613 C C . VAL B 1 258 ? 29.109 -25.234 -21.812 1 34.78 258 VAL B C 1
ATOM 6615 O O . VAL B 1 258 ? 28.875 -24.328 -20.984 1 34.78 258 VAL B O 1
ATOM 6618 N N . THR B 1 259 ? 29.188 -26.422 -21.375 1 33.09 259 THR B N 1
ATOM 6619 C CA . THR B 1 259 ? 29.016 -26.859 -20 1 33.09 259 THR B CA 1
ATOM 6620 C C . THR B 1 259 ? 30.109 -26.297 -19.094 1 33.09 259 THR B C 1
ATOM 6622 O O . THR B 1 259 ? 29.906 -26.125 -17.891 1 33.09 259 THR B O 1
ATOM 6625 N N . THR B 1 260 ? 31.344 -26.141 -19.594 1 32.56 260 THR B N 1
ATOM 6626 C CA . THR B 1 260 ? 32.469 -25.75 -18.75 1 32.56 260 THR B CA 1
ATOM 6627 C C . THR B 1 260 ? 32.344 -24.297 -18.328 1 32.56 260 THR B C 1
ATOM 6629 O O . THR B 1 260 ? 32.625 -23.953 -17.172 1 32.56 260 THR B O 1
ATOM 6632 N N . THR B 1 261 ? 32.219 -23.344 -19.25 1 32.72 261 THR B N 1
ATOM 6633 C CA . THR B 1 261 ? 32.219 -21.938 -18.859 1 32.72 261 THR B CA 1
ATOM 6634 C C . THR B 1 261 ? 30.984 -21.578 -18.031 1 32.72 261 THR B C 1
ATOM 6636 O O . THR B 1 261 ? 31.031 -20.672 -17.203 1 32.72 261 THR B O 1
ATOM 6639 N N . VAL B 1 262 ? 29.859 -22.078 -18.297 1 35.22 262 VAL B N 1
ATOM 6640 C CA . VAL B 1 262 ? 28.625 -22 -17.531 1 35.22 262 VAL B CA 1
ATOM 6641 C C . VAL B 1 262 ? 28.828 -22.578 -16.141 1 35.22 262 VAL B C 1
ATOM 6643 O O . VAL B 1 262 ? 28.047 -22.297 -15.227 1 35.22 262 VAL B O 1
ATOM 6646 N N . ALA B 1 263 ? 29.734 -23.5 -15.93 1 33.69 263 ALA B N 1
ATOM 6647 C CA . ALA B 1 263 ? 30.156 -24.219 -14.727 1 33.69 263 ALA B CA 1
ATOM 6648 C C . ALA B 1 263 ? 30.688 -23.25 -13.672 1 33.69 263 ALA B C 1
ATOM 6650 O O . ALA B 1 263 ? 30.547 -23.5 -12.469 1 33.69 263 ALA B O 1
ATOM 6651 N N . SER B 1 264 ? 31.438 -22.234 -14.023 1 36.47 264 SER B N 1
ATOM 6652 C CA . SER B 1 264 ? 32.062 -21.406 -13.016 1 36.47 264 SER B CA 1
ATOM 6653 C C . SER B 1 264 ? 31.031 -20.594 -12.234 1 36.47 264 SER B C 1
ATOM 6655 O O . SER B 1 264 ? 31.266 -20.234 -11.078 1 36.47 264 SER B O 1
ATOM 6657 N N . TYR B 1 265 ? 30.016 -19.938 -12.836 1 38.69 265 TYR B N 1
ATOM 6658 C CA . TYR B 1 265 ? 29.016 -19.156 -12.109 1 38.69 265 TYR B CA 1
ATOM 6659 C C . TYR B 1 265 ? 28 -20.062 -11.43 1 38.69 265 TYR B C 1
ATOM 6661 O O . TYR B 1 265 ? 27.219 -19.609 -10.586 1 38.69 265 TYR B O 1
ATOM 6669 N N . VAL B 1 266 ? 27.609 -21.281 -12.016 1 38.97 266 VAL B N 1
ATOM 6670 C CA . VAL B 1 266 ? 26.812 -22.328 -11.398 1 38.97 266 VAL B CA 1
ATOM 6671 C C . VAL B 1 266 ? 27.688 -23.156 -10.461 1 38.97 266 VAL B C 1
ATOM 6673 O O . VAL B 1 266 ? 28.672 -23.781 -10.891 1 38.97 266 VAL B O 1
ATOM 6676 N N . SER B 1 267 ? 27.922 -22.828 -9.273 1 37.78 267 SER B N 1
ATOM 6677 C CA . SER B 1 267 ? 28.609 -23.797 -8.43 1 37.78 267 SER B CA 1
ATOM 6678 C C . SER B 1 267 ? 28.25 -25.219 -8.836 1 37.78 267 SER B C 1
ATOM 6680 O O . SER B 1 267 ? 27.266 -25.453 -9.539 1 37.78 267 SER B O 1
ATOM 6682 N N . S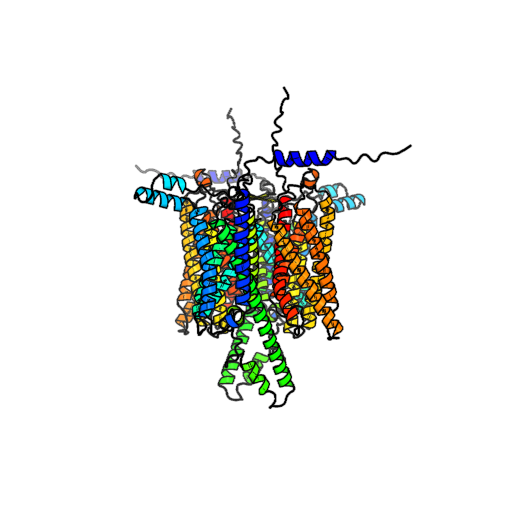ER B 1 268 ? 29.188 -26.312 -8.617 1 35.88 268 SER B N 1
ATOM 6683 C CA . SER B 1 268 ? 29.062 -27.75 -8.859 1 35.88 268 SER B CA 1
ATOM 6684 C C . SER B 1 268 ? 27.594 -28.188 -8.797 1 35.88 268 SER B C 1
ATOM 6686 O O . SER B 1 268 ? 27.219 -29.172 -9.445 1 35.88 268 SER B O 1
ATOM 6688 N N . ASP B 1 269 ? 26.781 -27.719 -7.781 1 39.03 269 ASP B N 1
ATOM 6689 C CA . ASP B 1 269 ? 25.469 -28.328 -7.621 1 39.03 269 ASP B CA 1
ATOM 6690 C C . ASP B 1 269 ? 24.422 -27.625 -8.492 1 39.03 269 ASP B C 1
ATOM 6692 O O . ASP B 1 269 ? 23.219 -27.781 -8.289 1 39.03 269 ASP B O 1
ATOM 6696 N N . GLY B 1 270 ? 24.75 -26.812 -9.664 1 40.09 270 GLY B N 1
ATOM 6697 C CA . GLY B 1 270 ? 23.781 -26.297 -10.617 1 40.09 270 GLY B CA 1
ATOM 6698 C C . GLY B 1 270 ? 23.125 -25 -10.164 1 40.09 270 GLY B C 1
ATOM 6699 O O . GLY B 1 270 ? 22.172 -24.531 -10.789 1 40.09 270 GLY B O 1
ATOM 6700 N N . ASP B 1 271 ? 23.156 -24.453 -8.898 1 49.34 271 ASP B N 1
ATOM 6701 C CA . ASP B 1 271 ? 22.328 -23.406 -8.305 1 49.34 271 ASP B CA 1
ATOM 6702 C C . ASP B 1 271 ? 22.906 -22.016 -8.625 1 49.34 271 ASP B C 1
ATOM 6704 O O . ASP B 1 271 ? 24.125 -21.828 -8.648 1 49.34 271 ASP B O 1
ATOM 6708 N N . PHE B 1 272 ? 22.281 -21.094 -9.391 1 52.78 272 PHE B N 1
ATOM 6709 C CA . PHE B 1 272 ? 22.438 -19.656 -9.531 1 52.78 272 PHE B CA 1
ATOM 6710 C C . PHE B 1 272 ? 22.906 -19.031 -8.219 1 52.78 272 PHE B C 1
ATOM 6712 O O . PHE B 1 272 ? 22.109 -18.828 -7.305 1 52.78 272 PHE B O 1
ATOM 6719 N N . SER B 1 273 ? 24.344 -19.031 -7.828 1 59.88 273 SER B N 1
ATOM 6720 C CA . SER B 1 273 ? 24.828 -18.594 -6.523 1 59.88 273 SER B CA 1
ATOM 6721 C C . SER B 1 273 ? 25.578 -17.281 -6.625 1 59.88 273 SER B C 1
ATOM 6723 O O . SER B 1 273 ? 26.266 -17.031 -7.617 1 59.88 273 SER B O 1
ATOM 6725 N N . ALA B 1 274 ? 25.328 -16.297 -5.777 1 64.25 274 ALA B N 1
ATOM 6726 C CA . ALA B 1 274 ? 25.938 -14.977 -5.629 1 64.25 274 ALA B CA 1
ATOM 6727 C C . ALA B 1 274 ? 27.359 -15.094 -5.098 1 64.25 274 ALA B C 1
ATOM 6729 O O . ALA B 1 274 ? 27.656 -15.977 -4.289 1 64.25 274 ALA B O 1
ATOM 6730 N N . SER B 1 275 ? 28.297 -14.305 -5.84 1 66.06 275 SER B N 1
ATOM 6731 C CA . SER B 1 275 ? 29.594 -14.141 -5.191 1 66.06 275 SER B CA 1
ATOM 6732 C C . SER B 1 275 ? 29.453 -13.508 -3.811 1 66.06 275 SER B C 1
ATOM 6734 O O . SER B 1 275 ? 28.375 -13.008 -3.463 1 66.06 275 SER B O 1
ATOM 6736 N N . GLU B 1 276 ? 30.391 -13.641 -2.975 1 64.69 276 GLU B N 1
ATOM 6737 C CA . GLU B 1 276 ? 30.359 -13.219 -1.577 1 64.69 276 GLU B CA 1
ATOM 6738 C C . GLU B 1 276 ? 30.094 -11.719 -1.46 1 64.69 276 GLU B C 1
ATOM 6740 O O . GLU B 1 276 ? 29.5 -11.266 -0.48 1 64.69 276 GLU B O 1
ATOM 6745 N N . LYS B 1 277 ? 30.516 -11.016 -2.506 1 67.69 277 LYS B N 1
ATOM 6746 C CA . LYS B 1 277 ? 30.375 -9.562 -2.414 1 67.69 277 LYS B CA 1
ATOM 6747 C C . LYS B 1 277 ? 29.047 -9.109 -3.016 1 67.69 277 LYS B C 1
ATOM 6749 O O . LYS B 1 277 ? 28.594 -7.992 -2.764 1 67.69 277 LYS B O 1
ATOM 6754 N N . GLN B 1 278 ? 28.406 -10.016 -3.588 1 80.62 278 GLN B N 1
ATOM 6755 C CA . GLN B 1 278 ? 27.125 -9.688 -4.203 1 80.62 278 GLN B CA 1
ATOM 6756 C C . GLN B 1 278 ? 25.984 -9.898 -3.223 1 80.62 278 GLN B C 1
ATOM 6758 O O . GLN B 1 278 ? 26.125 -10.609 -2.225 1 80.62 278 GLN B O 1
ATOM 6763 N N . LEU B 1 279 ? 24.969 -9.156 -3.469 1 88.25 279 LEU B N 1
ATOM 6764 C CA . LEU B 1 279 ? 23.781 -9.312 -2.639 1 88.25 279 LEU B CA 1
ATOM 6765 C C . LEU B 1 279 ? 23.156 -10.688 -2.84 1 88.25 279 LEU B C 1
ATOM 6767 O O . LEU B 1 279 ? 22.609 -10.977 -3.906 1 88.25 279 LEU B O 1
ATOM 6771 N N . ARG B 1 280 ? 23.219 -11.445 -1.87 1 88.88 280 ARG B N 1
ATOM 6772 C CA . ARG B 1 280 ? 22.75 -12.82 -1.936 1 88.88 280 ARG B CA 1
ATOM 6773 C C . ARG B 1 280 ? 21.234 -12.875 -2.045 1 88.88 280 ARG B C 1
ATOM 6775 O O . ARG B 1 280 ? 20.672 -13.828 -2.604 1 88.88 280 ARG B O 1
ATOM 6782 N N . SER B 1 281 ? 20.578 -11.883 -1.498 1 90 281 SER B N 1
ATOM 6783 C CA . SER B 1 281 ? 19.109 -11.836 -1.518 1 90 281 SER B CA 1
ATOM 6784 C C . SER B 1 281 ? 18.578 -11.773 -2.945 1 90 281 SER B C 1
ATOM 6786 O O . SER B 1 281 ? 17.516 -12.312 -3.238 1 90 281 SER B O 1
ATOM 6788 N N . LEU B 1 282 ? 19.297 -11.164 -3.836 1 89.31 282 LEU B N 1
ATOM 6789 C CA . LEU B 1 282 ? 18.875 -11.055 -5.223 1 89.31 282 LEU B CA 1
ATOM 6790 C C . LEU B 1 282 ? 18.812 -12.422 -5.891 1 89.31 282 LEU B C 1
ATOM 6792 O O . LEU B 1 282 ? 17.938 -12.68 -6.715 1 89.31 282 LEU B O 1
ATOM 6796 N N . TYR B 1 283 ? 19.656 -13.273 -5.48 1 86.5 283 TYR B N 1
ATOM 6797 C CA . TYR B 1 283 ? 19.75 -14.586 -6.113 1 86.5 283 TYR B CA 1
ATOM 6798 C C . TYR B 1 283 ? 18.797 -15.578 -5.453 1 86.5 283 TYR B C 1
ATOM 6800 O O . TYR B 1 283 ? 18.328 -16.531 -6.094 1 86.5 283 TYR B O 1
ATOM 6808 N N . LYS B 1 284 ? 18.531 -15.367 -4.227 1 87.31 284 LYS B N 1
ATOM 6809 C CA . LYS B 1 284 ? 17.688 -16.312 -3.506 1 87.31 284 LYS B CA 1
ATOM 6810 C C . LYS B 1 284 ? 16.219 -15.891 -3.561 1 87.31 284 LYS B C 1
ATOM 6812 O O . LYS B 1 284 ? 15.328 -16.734 -3.645 1 87.31 284 LYS B O 1
ATOM 6817 N N . LEU B 1 285 ? 15.93 -14.656 -3.525 1 88.69 285 LEU B N 1
ATOM 6818 C CA . LEU B 1 285 ? 14.555 -14.148 -3.492 1 88.69 285 LEU B CA 1
ATOM 6819 C C . LEU B 1 285 ? 14.133 -13.641 -4.867 1 88.69 285 LEU B C 1
ATOM 6821 O O . LEU B 1 285 ? 12.938 -13.484 -5.133 1 88.69 285 LEU B O 1
ATOM 6825 N N . GLY B 1 286 ? 15.023 -13.312 -5.75 1 86.31 286 GLY B N 1
ATOM 6826 C CA . GLY B 1 286 ? 14.742 -12.945 -7.129 1 86.31 286 GLY B CA 1
ATOM 6827 C C . GLY B 1 286 ? 14.023 -11.609 -7.254 1 86.31 286 GLY B C 1
ATOM 6828 O O . GLY B 1 286 ? 14.555 -10.578 -6.84 1 86.31 286 GLY B O 1
ATOM 6829 N N . SER B 1 287 ? 12.789 -11.602 -7.703 1 83.12 287 SER B N 1
ATOM 6830 C CA . SER B 1 287 ? 12.023 -10.398 -8 1 83.12 287 SER B CA 1
ATOM 6831 C C . SER B 1 287 ? 11.656 -9.648 -6.723 1 83.12 287 SER B C 1
ATOM 6833 O O . SER B 1 287 ? 11.617 -8.414 -6.711 1 83.12 287 SER B O 1
ATOM 6835 N N . ALA B 1 288 ? 11.398 -10.375 -5.668 1 87.25 288 ALA B N 1
ATOM 6836 C CA . ALA B 1 288 ? 11.062 -9.727 -4.402 1 87.25 288 ALA B CA 1
ATOM 6837 C C . ALA B 1 288 ? 12.227 -8.891 -3.885 1 87.25 288 ALA B C 1
ATOM 6839 O O . ALA B 1 288 ? 12.031 -7.754 -3.439 1 87.25 288 ALA B O 1
ATOM 6840 N N . ALA B 1 289 ? 13.414 -9.398 -3.945 1 91.25 289 ALA B N 1
ATOM 6841 C CA . ALA B 1 289 ? 14.594 -8.664 -3.502 1 91.25 289 ALA B CA 1
ATOM 6842 C C . ALA B 1 289 ? 14.867 -7.469 -4.414 1 91.25 289 ALA B C 1
ATOM 6844 O O . ALA B 1 289 ? 15.312 -6.418 -3.951 1 91.25 289 ALA B O 1
ATOM 6845 N N . ASN B 1 290 ? 14.641 -7.625 -5.688 1 88.94 290 ASN B N 1
ATOM 6846 C CA . ASN B 1 290 ? 14.812 -6.52 -6.625 1 88.94 290 ASN B CA 1
ATOM 6847 C C . ASN B 1 290 ? 13.852 -5.371 -6.316 1 88.94 290 ASN B C 1
ATOM 6849 O O . ASN B 1 290 ? 14.203 -4.203 -6.473 1 88.94 290 ASN B O 1
ATOM 6853 N N . PHE B 1 291 ? 12.719 -5.719 -5.941 1 89.38 291 PHE B N 1
ATOM 6854 C CA . PHE B 1 291 ? 11.75 -4.711 -5.523 1 89.38 291 PHE B CA 1
ATOM 6855 C C . PHE B 1 291 ? 12.242 -3.965 -4.289 1 89.38 291 PHE B C 1
ATOM 6857 O O . PHE B 1 291 ? 12.18 -2.734 -4.238 1 89.38 291 PHE B O 1
ATOM 6864 N N . LEU B 1 292 ? 12.648 -4.699 -3.264 1 93.38 292 LEU B N 1
ATOM 6865 C CA . LEU B 1 292 ? 13.164 -4.098 -2.039 1 93.38 292 LEU B CA 1
ATOM 6866 C C . LEU B 1 292 ? 14.367 -3.207 -2.336 1 93.38 292 LEU B C 1
ATOM 6868 O O . LEU B 1 292 ? 14.5 -2.123 -1.763 1 93.38 292 LEU B O 1
ATOM 6872 N N . LEU B 1 293 ? 15.219 -3.629 -3.246 1 93.12 293 LEU B N 1
ATOM 6873 C CA . LEU B 1 293 ? 16.391 -2.869 -3.648 1 93.12 293 LEU B CA 1
ATOM 6874 C C . LEU B 1 293 ? 16 -1.552 -4.305 1 93.12 293 LEU B C 1
ATOM 6876 O O . LEU B 1 293 ? 16.594 -0.509 -4.027 1 93.12 293 LEU B O 1
ATOM 6880 N N . THR B 1 294 ? 15.039 -1.545 -5.098 1 89.62 294 THR B N 1
ATOM 6881 C CA . THR B 1 294 ? 14.562 -0.346 -5.777 1 89.62 294 THR B CA 1
ATOM 6882 C C . THR B 1 294 ? 14.023 0.669 -4.77 1 89.62 294 THR B C 1
ATOM 6884 O O . THR B 1 294 ? 14.258 1.872 -4.914 1 89.62 294 THR B O 1
ATOM 6887 N N . THR B 1 295 ? 13.289 0.192 -3.836 1 92.5 295 THR B N 1
ATOM 6888 C CA . THR B 1 295 ? 12.758 1.086 -2.814 1 92.5 295 THR B CA 1
ATOM 6889 C C . THR B 1 295 ? 13.891 1.715 -2.004 1 92.5 295 THR B C 1
ATOM 6891 O O . THR B 1 295 ? 13.812 2.885 -1.625 1 92.5 295 THR B O 1
ATOM 6894 N N . LEU B 1 296 ? 14.922 0.938 -1.729 1 95.44 296 LEU B N 1
ATOM 6895 C CA . LEU B 1 296 ? 16.062 1.46 -0.979 1 95.44 296 LEU B CA 1
ATOM 6896 C C . LEU B 1 296 ? 16.797 2.518 -1.788 1 95.44 296 LEU B C 1
ATOM 6898 O O . LEU B 1 296 ? 17.297 3.498 -1.229 1 95.44 296 LEU B O 1
ATOM 6902 N N . VAL B 1 297 ? 16.859 2.336 -3.043 1 92.62 297 VAL B N 1
ATOM 6903 C CA . VAL B 1 297 ? 17.469 3.32 -3.93 1 92.62 297 VAL B CA 1
ATOM 6904 C C . VAL B 1 297 ? 16.688 4.633 -3.859 1 92.62 297 VAL B C 1
ATOM 6906 O O . VAL B 1 297 ? 17.281 5.707 -3.732 1 92.62 297 VAL B O 1
ATOM 6909 N N . GLU B 1 298 ? 15.43 4.559 -3.908 1 90.88 298 GLU B N 1
ATOM 6910 C CA . GLU B 1 298 ? 14.586 5.746 -3.812 1 90.88 298 GLU B CA 1
ATOM 6911 C C . GLU B 1 298 ? 14.742 6.43 -2.459 1 90.88 298 GLU B C 1
ATOM 6913 O O . GLU B 1 298 ? 14.797 7.66 -2.381 1 90.88 298 GLU B O 1
ATOM 6918 N N . PHE B 1 299 ? 14.797 5.617 -1.448 1 94.69 299 PHE B N 1
ATOM 6919 C CA . PHE B 1 299 ? 14.984 6.145 -0.102 1 94.69 299 PHE B CA 1
ATOM 6920 C C . PHE B 1 299 ? 16.266 6.961 -0.01 1 94.69 299 PHE B C 1
ATOM 6922 O O . PHE B 1 299 ? 16.266 8.062 0.537 1 94.69 299 PHE B O 1
ATOM 6929 N N . SER B 1 300 ? 17.344 6.41 -0.532 1 94.56 300 SER B N 1
ATOM 6930 C CA . SER B 1 300 ? 18.641 7.062 -0.451 1 94.56 300 SER B CA 1
ATOM 6931 C C . SER B 1 300 ? 18.656 8.359 -1.256 1 94.56 300 SER B C 1
ATOM 6933 O O . SER B 1 300 ? 19.297 9.336 -0.853 1 94.56 300 SER B O 1
ATOM 6935 N N . LEU B 1 301 ? 17.984 8.414 -2.309 1 89.19 301 LEU B N 1
ATOM 6936 C CA . LEU B 1 301 ? 17.938 9.617 -3.127 1 89.19 301 LEU B CA 1
ATOM 6937 C C . LEU B 1 301 ? 17.156 10.727 -2.41 1 89.19 301 LEU B C 1
ATOM 6939 O O . LEU B 1 301 ? 17.594 11.883 -2.402 1 89.19 301 LEU B O 1
ATOM 6943 N N . ILE B 1 302 ? 16.062 10.344 -1.856 1 89.31 302 ILE B N 1
ATOM 6944 C CA . ILE B 1 302 ? 15.281 11.32 -1.113 1 89.31 302 ILE B CA 1
ATOM 6945 C C . ILE B 1 302 ? 16.094 11.844 0.07 1 89.31 302 ILE B C 1
ATOM 6947 O O . ILE B 1 302 ? 16.109 13.047 0.328 1 89.31 302 ILE B O 1
ATOM 6951 N N . ALA B 1 303 ? 16.719 10.945 0.751 1 93.19 303 ALA B N 1
ATOM 6952 C CA . ALA B 1 303 ? 17.516 11.328 1.916 1 93.19 303 ALA B CA 1
ATOM 6953 C C . ALA B 1 303 ? 18.641 12.289 1.524 1 93.19 303 ALA B C 1
ATOM 6955 O O . ALA B 1 303 ? 18.859 13.305 2.189 1 93.19 303 ALA B O 1
ATOM 6956 N N . ALA B 1 304 ? 19.359 12.008 0.473 1 92.06 304 ALA B N 1
ATOM 6957 C CA . ALA B 1 304 ? 20.438 12.875 0.015 1 92.06 304 ALA B CA 1
ATOM 6958 C C . ALA B 1 304 ? 19.922 14.266 -0.324 1 92.06 304 ALA B C 1
ATOM 6960 O O . ALA B 1 304 ? 20.547 15.273 0.019 1 92.06 304 ALA B O 1
ATOM 6961 N N . ALA B 1 305 ? 18.781 14.359 -0.917 1 87.38 305 ALA B N 1
ATOM 6962 C CA . ALA B 1 305 ? 18.219 15.648 -1.295 1 87.38 305 ALA B CA 1
ATOM 6963 C C . ALA B 1 305 ? 17.812 16.453 -0.063 1 87.38 305 ALA B C 1
ATOM 6965 O O . ALA B 1 305 ? 18.047 17.656 0.004 1 87.38 305 ALA B O 1
ATOM 6966 N N . VAL B 1 306 ? 17.203 15.805 0.85 1 88.38 306 VAL B N 1
ATOM 6967 C CA . VAL B 1 306 ? 16.75 16.484 2.057 1 88.38 306 VAL B CA 1
ATOM 6968 C C . VAL B 1 306 ? 17.953 17.016 2.834 1 88.38 306 VAL B C 1
ATOM 6970 O O . VAL B 1 306 ? 17.938 18.141 3.326 1 88.38 306 VAL B O 1
ATOM 6973 N N . TYR B 1 307 ? 19 16.203 2.949 1 91.56 307 TYR B N 1
ATOM 6974 C CA . TYR B 1 307 ? 20.188 16.641 3.656 1 91.56 307 TYR B CA 1
ATOM 6975 C C . TYR B 1 307 ? 20.828 17.844 2.953 1 91.56 307 TYR B C 1
ATOM 6977 O O . TYR B 1 307 ? 21.344 18.75 3.607 1 91.56 307 TYR B O 1
ATOM 6985 N N . PHE B 1 308 ? 20.828 17.797 1.729 1 88.06 308 PHE B N 1
ATOM 6986 C CA . PHE B 1 308 ? 21.391 18.906 0.966 1 88.06 308 PHE B CA 1
ATOM 6987 C C . PHE B 1 308 ? 20.625 20.188 1.252 1 88.06 308 PHE B C 1
ATOM 6989 O O . PHE B 1 308 ? 21.25 21.25 1.4 1 88.06 308 PHE B O 1
ATOM 6996 N N . ILE B 1 309 ? 19.344 20.125 1.413 1 83.88 309 ILE B N 1
ATOM 6997 C CA . ILE B 1 309 ? 18.531 21.312 1.669 1 83.88 309 ILE B CA 1
ATOM 6998 C C . ILE B 1 309 ? 18.781 21.812 3.088 1 83.88 309 ILE B C 1
ATOM 7000 O O . ILE B 1 309 ? 18.891 23.031 3.312 1 83.88 309 ILE B O 1
ATOM 7004 N N . ILE B 1 310 ? 18.812 20.906 3.979 1 85.56 310 ILE B N 1
ATOM 7005 C CA . ILE B 1 310 ? 19.078 21.281 5.359 1 85.56 310 ILE B CA 1
ATOM 7006 C C . ILE B 1 310 ? 20.438 21.969 5.445 1 85.56 310 ILE B C 1
ATOM 7008 O O . ILE B 1 310 ? 20.594 22.969 6.145 1 85.56 310 ILE B O 1
ATOM 7012 N N . TRP B 1 311 ? 21.422 21.406 4.746 1 86.94 311 TRP B N 1
ATOM 7013 C CA . TRP B 1 311 ? 22.766 21.969 4.73 1 86.94 311 TRP B CA 1
ATOM 7014 C C . TRP B 1 311 ? 22.781 23.344 4.062 1 86.94 311 TRP B C 1
ATOM 7016 O O . TRP B 1 311 ? 23.438 24.266 4.543 1 86.94 311 TRP B O 1
ATOM 7026 N N . LYS B 1 312 ? 22.031 23.547 3.021 1 81.56 312 LYS B N 1
ATOM 7027 C CA . LYS B 1 312 ? 22.016 24.797 2.266 1 81.56 312 LYS B CA 1
ATOM 7028 C C . LYS B 1 312 ? 21.375 25.922 3.078 1 81.56 312 LYS B C 1
ATOM 7030 O O . LYS B 1 312 ? 21.781 27.078 2.973 1 81.56 312 LYS B O 1
ATOM 7035 N N . HIS B 1 313 ? 20.406 25.594 3.893 1 79.88 313 HIS B N 1
ATOM 7036 C CA . HIS B 1 313 ? 19.672 26.625 4.633 1 79.88 313 HIS B CA 1
ATOM 7037 C C . HIS B 1 313 ? 20.172 26.719 6.074 1 79.88 313 HIS B C 1
ATOM 7039 O O . HIS B 1 313 ? 19.5 27.312 6.926 1 79.88 313 HIS B O 1
ATOM 7045 N N . GLU B 1 314 ? 21.219 26.172 6.227 1 79 314 GLU B N 1
ATOM 7046 C CA . GLU B 1 314 ? 21.797 26.25 7.566 1 79 314 GLU B CA 1
ATOM 7047 C C . GLU B 1 314 ? 22.016 27.688 8.008 1 79 314 GLU B C 1
ATOM 7049 O O . GLU B 1 314 ? 22.609 28.484 7.27 1 79 314 GLU B O 1
ATOM 7054 N N . GLY B 1 315 ? 21.453 28.094 9.156 1 69.19 315 GLY B N 1
ATOM 7055 C CA . GLY B 1 315 ? 21.688 29.391 9.766 1 69.19 315 GLY B CA 1
ATOM 7056 C C . GLY B 1 315 ? 20.703 30.453 9.32 1 69.19 315 GLY B C 1
ATOM 7057 O O . GLY B 1 315 ? 20.75 31.594 9.789 1 69.19 315 GLY B O 1
ATOM 7058 N N . GLU B 1 316 ? 19.891 30.156 8.344 1 67.94 316 GLU B N 1
ATOM 7059 C CA . GLU B 1 316 ? 18.906 31.141 7.914 1 67.94 316 GLU B CA 1
ATOM 7060 C C . GLU B 1 316 ? 17.734 31.219 8.891 1 67.94 316 GLU B C 1
ATOM 7062 O O . GLU B 1 316 ? 17.203 30.188 9.305 1 67.94 316 GLU B O 1
ATOM 7067 N N . GLU B 1 317 ? 17.703 32.281 9.68 1 59.28 317 GLU B N 1
ATOM 7068 C CA . GLU B 1 317 ? 16.594 32.469 10.609 1 59.28 317 GLU B CA 1
ATOM 7069 C C . GLU B 1 317 ? 15.297 32.75 9.859 1 59.28 317 GLU B C 1
ATOM 7071 O O . GLU B 1 317 ? 15.133 33.844 9.289 1 59.28 317 GLU B O 1
ATOM 7076 N N . LYS B 1 318 ? 14.617 31.781 9.367 1 58.19 318 LYS B N 1
ATOM 7077 C CA . LYS B 1 318 ? 13.297 32.031 8.797 1 58.19 318 LYS B CA 1
ATOM 7078 C C . LYS B 1 318 ? 12.227 32.125 9.883 1 58.19 318 LYS B C 1
ATOM 7080 O O . LYS B 1 318 ? 12.352 31.484 10.93 1 58.19 318 LYS B O 1
ATOM 7085 N N . PRO B 1 319 ? 11.328 33.125 9.711 1 52.75 319 PRO B N 1
ATOM 7086 C CA . PRO B 1 319 ? 10.289 33.281 10.727 1 52.75 319 PRO B CA 1
ATOM 7087 C C . PRO B 1 319 ? 9.531 31.984 11.008 1 52.75 319 PRO B C 1
ATOM 7089 O O . PRO B 1 319 ? 9.367 31.156 10.109 1 52.75 319 PRO B O 1
ATOM 7092 N N . GLN B 1 320 ? 9.344 31.703 12.391 1 50.47 320 GLN B N 1
ATOM 7093 C CA . GLN B 1 320 ? 8.805 30.547 13.109 1 50.47 320 GLN B CA 1
ATOM 7094 C C . GLN B 1 320 ? 7.414 30.188 12.586 1 50.47 320 GLN B C 1
ATOM 7096 O O . GLN B 1 320 ? 6.48 30.984 12.68 1 50.47 320 GLN B O 1
ATOM 7101 N N . GLU B 1 321 ? 7.258 29.641 11.414 1 51.84 321 GLU B N 1
ATOM 7102 C CA . GLU B 1 321 ? 5.883 29.156 11.352 1 51.84 321 GLU B CA 1
ATOM 7103 C C . GLU B 1 321 ? 5.691 27.922 12.234 1 51.84 321 GLU B C 1
ATOM 7105 O O . GLU B 1 321 ? 6.488 26.984 12.18 1 51.84 321 GLU B O 1
ATOM 7110 N N . GLN B 1 322 ? 4.988 28.125 13.453 1 51.31 322 GLN B N 1
ATOM 7111 C CA . GLN B 1 322 ? 4.641 27.062 14.383 1 51.31 322 GLN B CA 1
ATOM 7112 C C . GLN B 1 322 ? 4.219 25.797 13.641 1 51.31 322 GLN B C 1
ATOM 7114 O O . GLN B 1 322 ? 3.551 25.875 12.602 1 51.31 322 GLN B O 1
ATOM 7119 N N . ARG B 1 323 ? 4.902 24.734 13.977 1 54.47 323 ARG B N 1
ATOM 7120 C CA . ARG B 1 323 ? 4.508 23.422 13.484 1 54.47 323 ARG B CA 1
ATOM 7121 C C . ARG B 1 323 ? 2.994 23.25 13.523 1 54.47 323 ARG B C 1
ATOM 7123 O O . ARG B 1 323 ? 2.371 23.422 14.578 1 54.47 323 ARG B O 1
ATOM 7130 N N . LYS B 1 324 ? 2.402 23.25 12.352 1 56.59 324 LYS B N 1
ATOM 7131 C CA . LYS B 1 324 ? 0.962 23.016 12.312 1 56.59 324 LYS B CA 1
ATOM 7132 C C . LYS B 1 324 ? 0.613 21.625 12.836 1 56.59 324 LYS B C 1
ATOM 7134 O O . LYS B 1 324 ? 1.17 20.625 12.375 1 56.59 324 LYS B O 1
ATOM 7139 N N . LYS B 1 325 ? -0.014 21.469 14.016 1 60.69 325 LYS B N 1
ATOM 7140 C CA . LYS B 1 325 ? -0.408 20.25 14.719 1 60.69 325 LYS B CA 1
ATOM 7141 C C . LYS B 1 325 ? -1.62 19.609 14.055 1 60.69 325 LYS B C 1
ATOM 7143 O O . LYS B 1 325 ? -1.936 18.453 14.32 1 60.69 325 LYS B O 1
ATOM 7148 N N . HIS B 1 326 ? -2.258 20.297 13.039 1 63.84 326 HIS B N 1
ATOM 7149 C CA . HIS B 1 326 ? -3.463 19.734 12.43 1 63.84 326 HIS B CA 1
ATOM 7150 C C . HIS B 1 326 ? -3.381 19.781 10.906 1 63.84 326 HIS B C 1
ATOM 7152 O O . HIS B 1 326 ? -2.834 20.719 10.336 1 63.84 326 HIS B O 1
ATOM 7158 N N . VAL B 1 327 ? -3.619 18.641 10.305 1 65.62 327 VAL B N 1
ATOM 7159 C CA . VAL B 1 327 ? -3.727 18.578 8.852 1 65.62 327 VAL B CA 1
ATOM 7160 C C . VAL B 1 327 ? -5.195 18.531 8.445 1 65.62 327 VAL B C 1
ATOM 7162 O O . VAL B 1 327 ? -5.977 17.75 9 1 65.62 327 VAL B O 1
ATOM 7165 N N . ARG B 1 328 ? -5.68 19.438 7.594 1 66.81 328 ARG B N 1
ATOM 7166 C CA . ARG B 1 328 ? -7.059 19.5 7.121 1 66.81 328 ARG B CA 1
ATOM 7167 C C . ARG B 1 328 ? -7.145 19.172 5.633 1 66.81 328 ARG B C 1
ATOM 7169 O O . ARG B 1 328 ? -6.32 19.625 4.844 1 66.81 328 ARG B O 1
ATOM 7176 N N . PHE B 1 329 ? -7.953 18.188 5.289 1 69.25 329 PHE B N 1
ATOM 7177 C CA . PHE B 1 329 ? -8.195 17.828 3.898 1 69.25 329 PHE B CA 1
ATOM 7178 C C . PHE B 1 329 ? -9.617 18.172 3.486 1 69.25 329 PHE B C 1
ATOM 7180 O O . PHE B 1 329 ? -10.562 17.906 4.238 1 69.25 329 PHE B O 1
ATOM 7187 N N . ASP B 1 330 ? -9.766 18.969 2.342 1 67.5 330 ASP B N 1
ATOM 7188 C CA . ASP B 1 330 ? -11.078 19.203 1.743 1 67.5 330 ASP B CA 1
ATOM 7189 C C . ASP B 1 330 ? -11.375 18.172 0.656 1 67.5 330 ASP B C 1
ATOM 7191 O O . ASP B 1 330 ? -10.734 18.172 -0.399 1 67.5 330 ASP B O 1
ATOM 7195 N N . CYS B 1 331 ? -12.195 17.297 0.935 1 68.38 331 CYS B N 1
ATOM 7196 C CA . CYS B 1 331 ? -12.469 16.219 -0.018 1 68.38 331 CYS B CA 1
ATOM 7197 C C . CYS B 1 331 ? -13.719 16.531 -0.836 1 68.38 331 CYS B C 1
ATOM 7199 O O . CYS B 1 331 ? -14.32 15.625 -1.417 1 68.38 331 CYS B O 1
ATOM 7201 N N . LYS B 1 332 ? -14.008 17.828 -0.976 1 69.69 332 LYS B N 1
ATOM 7202 C CA . LYS B 1 332 ? -15.164 18.188 -1.79 1 69.69 332 LYS B CA 1
ATOM 7203 C C . LYS B 1 332 ? -14.859 18.031 -3.277 1 69.69 332 LYS B C 1
ATOM 7205 O O . LYS B 1 332 ? -13.781 18.422 -3.738 1 69.69 332 LYS B O 1
ATOM 7210 N N . SER B 1 333 ? -15.68 17.406 -4.152 1 72.94 333 SER B N 1
ATOM 7211 C CA . SER B 1 333 ? -15.648 17.359 -5.609 1 72.94 333 SER B CA 1
ATOM 7212 C C . SER B 1 333 ? -14.414 16.609 -6.117 1 72.94 333 SER B C 1
ATOM 7214 O O . SER B 1 333 ? -13.703 17.109 -6.996 1 72.94 333 SER B O 1
ATOM 7216 N N . THR B 1 334 ? -14.008 15.727 -5.539 1 83.12 334 THR B N 1
ATOM 7217 C CA . THR B 1 334 ? -12.828 14.977 -5.953 1 83.12 334 THR B CA 1
ATOM 7218 C C . THR B 1 334 ? -13.211 13.586 -6.434 1 83.12 334 THR B C 1
ATOM 7220 O O . THR B 1 334 ? -12.43 12.922 -7.113 1 83.12 334 THR B O 1
ATOM 7223 N N . SER B 1 335 ? -14.445 13.219 -6.383 1 84.44 335 SER B N 1
ATOM 7224 C CA . SER B 1 335 ? -14.852 11.828 -6.598 1 84.44 335 SER B CA 1
ATOM 7225 C C . SER B 1 335 ? -14.781 11.461 -8.078 1 84.44 335 SER B C 1
ATOM 7227 O O . SER B 1 335 ? -14.32 10.367 -8.422 1 84.44 335 SER B O 1
ATOM 7229 N N . VAL B 1 336 ? -15.109 12.344 -8.961 1 88.25 336 VAL B N 1
ATOM 7230 C CA . VAL B 1 336 ? -15.133 12.039 -10.391 1 88.25 336 VAL B CA 1
ATOM 7231 C C . VAL B 1 336 ? -13.703 11.805 -10.891 1 88.25 336 VAL B C 1
ATOM 7233 O O . VAL B 1 336 ? -13.461 10.875 -11.672 1 88.25 336 VAL B O 1
ATOM 7236 N N . GLY B 1 337 ? -12.797 12.648 -10.484 1 91.5 337 GLY B N 1
ATOM 7237 C CA . GLY B 1 337 ? -11.406 12.492 -10.875 1 91.5 337 GLY B CA 1
ATOM 7238 C C . GLY B 1 337 ? -10.797 11.188 -10.406 1 91.5 337 GLY B C 1
ATOM 7239 O O . GLY B 1 337 ? -10.094 10.516 -11.156 1 91.5 337 GLY B O 1
ATOM 7240 N N . ILE B 1 338 ? -11.078 10.797 -9.211 1 91.62 338 ILE B N 1
ATOM 7241 C CA . ILE B 1 338 ? -10.516 9.578 -8.641 1 91.62 338 ILE B CA 1
ATOM 7242 C C . ILE B 1 338 ? -11.055 8.367 -9.391 1 91.62 338 ILE B C 1
ATOM 7244 O O . ILE B 1 338 ? -10.289 7.484 -9.797 1 91.62 338 ILE B O 1
ATOM 7248 N N . PHE B 1 339 ? -12.32 8.281 -9.625 1 91.94 339 PHE B N 1
ATOM 7249 C CA . PHE B 1 339 ? -12.93 7.094 -10.211 1 91.94 339 PHE B CA 1
ATOM 7250 C C . PHE B 1 339 ? -12.586 6.977 -11.695 1 91.94 339 PHE B C 1
ATOM 7252 O O . PHE B 1 339 ? -12.453 5.871 -12.219 1 91.94 339 PHE B O 1
ATOM 7259 N N . ALA B 1 340 ? -12.398 8.094 -12.359 1 93.19 340 ALA B N 1
ATOM 7260 C CA . ALA B 1 340 ? -11.914 8.047 -13.734 1 93.19 340 ALA B CA 1
ATOM 7261 C C . ALA B 1 340 ? -10.5 7.469 -13.797 1 93.19 340 ALA B C 1
ATOM 7263 O O . ALA B 1 340 ? -10.188 6.672 -14.688 1 93.19 340 ALA B O 1
ATOM 7264 N N . ALA B 1 341 ? -9.719 7.902 -12.93 1 95.25 341 ALA B N 1
ATOM 7265 C CA . ALA B 1 341 ? -8.344 7.43 -12.891 1 95.25 341 ALA B CA 1
ATOM 7266 C C . ALA B 1 341 ? -8.281 5.957 -12.492 1 95.25 341 ALA B C 1
ATOM 7268 O O . ALA B 1 341 ? -7.391 5.223 -12.938 1 95.25 341 ALA B O 1
ATOM 7269 N N . LEU B 1 342 ? -9.211 5.5 -11.672 1 94.62 342 LEU B N 1
ATOM 7270 C CA . LEU B 1 342 ? -9.227 4.117 -11.211 1 94.62 342 LEU B CA 1
ATOM 7271 C C . LEU B 1 342 ? -9.484 3.16 -12.367 1 94.62 342 LEU B C 1
ATOM 7273 O O . LEU B 1 342 ? -8.969 2.039 -12.383 1 94.62 342 LEU B O 1
ATOM 7277 N N . VAL B 1 343 ? -10.211 3.572 -13.312 1 94.5 343 VAL B N 1
ATOM 7278 C CA . VAL B 1 343 ? -10.445 2.74 -14.484 1 94.5 343 VAL B CA 1
ATOM 7279 C C . VAL B 1 343 ? -9.133 2.48 -15.219 1 94.5 343 VAL B C 1
ATOM 7281 O O . VAL B 1 343 ? -8.859 1.353 -15.633 1 94.5 343 VAL B O 1
ATOM 7284 N N . LEU B 1 344 ? -8.336 3.498 -15.328 1 95.44 344 LEU B N 1
ATOM 7285 C CA . LEU B 1 344 ? -7.031 3.35 -15.969 1 95.44 344 LEU B CA 1
ATOM 7286 C C . LEU B 1 344 ? -6.105 2.482 -15.125 1 95.44 344 LEU B C 1
ATOM 7288 O O . LEU B 1 344 ? -5.312 1.708 -15.664 1 95.44 344 LEU B O 1
ATOM 7292 N N . LEU B 1 345 ? -6.27 2.648 -13.883 1 95.69 345 LEU B N 1
ATOM 7293 C CA . LEU B 1 345 ? -5.461 1.837 -12.977 1 95.69 345 LEU B CA 1
ATOM 7294 C C . LEU B 1 345 ? -5.809 0.358 -13.117 1 95.69 345 LEU B C 1
ATOM 7296 O O . LEU B 1 345 ? -4.918 -0.49 -13.195 1 95.69 345 LEU B O 1
ATOM 7300 N N . ILE B 1 346 ? -7.082 0.058 -13.164 1 95.44 346 ILE B N 1
ATOM 7301 C CA . ILE B 1 346 ? -7.535 -1.313 -13.367 1 95.44 346 ILE B CA 1
ATOM 7302 C C . ILE B 1 346 ? -7.023 -1.833 -14.711 1 95.44 346 ILE B C 1
ATOM 7304 O O . ILE B 1 346 ? -6.516 -2.953 -14.797 1 95.44 346 ILE B O 1
ATOM 7308 N N . GLY B 1 347 ? -7.129 -1.002 -15.672 1 94.44 347 GLY B N 1
ATOM 7309 C CA . GLY B 1 347 ? -6.625 -1.378 -16.984 1 94.44 347 GLY B CA 1
ATOM 7310 C C . GLY B 1 347 ? -5.141 -1.7 -16.984 1 94.44 347 GLY B C 1
ATOM 7311 O O . GLY B 1 347 ? -4.703 -2.643 -17.641 1 94.44 347 GLY B O 1
ATOM 7312 N N . SER B 1 348 ? -4.352 -0.959 -16.25 1 94.31 348 SER B N 1
ATOM 7313 C CA . SER B 1 348 ? -2.914 -1.194 -16.156 1 94.31 348 SER B CA 1
ATOM 7314 C C . SER B 1 348 ? -2.615 -2.525 -15.484 1 94.31 348 SER B C 1
ATOM 7316 O O . SER B 1 348 ? -1.76 -3.285 -15.945 1 94.31 348 SER B O 1
ATOM 7318 N N . PHE B 1 349 ? -3.299 -2.822 -14.469 1 93.56 349 PHE B N 1
ATOM 7319 C CA . PHE B 1 349 ? -3.08 -4.082 -13.766 1 93.56 349 PHE B CA 1
ATOM 7320 C C . PHE B 1 349 ? -3.492 -5.266 -14.633 1 93.56 349 PHE B C 1
ATOM 7322 O O . PHE B 1 349 ? -2.84 -6.312 -14.609 1 93.56 349 PHE B O 1
ATOM 7329 N N . VAL B 1 350 ? -4.539 -5.098 -15.305 1 94.69 350 VAL B N 1
ATOM 7330 C CA . VAL B 1 350 ? -4.969 -6.156 -16.219 1 94.69 350 VAL B CA 1
ATOM 7331 C C . VAL B 1 350 ? -3.914 -6.367 -17.297 1 94.69 350 VAL B C 1
ATOM 7333 O O . VAL B 1 350 ? -3.605 -7.504 -17.656 1 94.69 350 VAL B O 1
ATOM 7336 N N . SER B 1 351 ? -3.338 -5.301 -17.781 1 93.69 351 SER B N 1
ATOM 7337 C CA . SER B 1 351 ? -2.291 -5.41 -18.797 1 93.69 351 SER B CA 1
ATOM 7338 C C . SER B 1 351 ? -1.058 -6.117 -18.25 1 93.69 351 SER B C 1
ATOM 7340 O O . SER B 1 351 ? -0.398 -6.875 -18.953 1 93.69 351 SER B O 1
ATOM 7342 N N . ILE B 1 352 ? -0.732 -5.871 -17.031 1 91 352 ILE B N 1
ATOM 7343 C CA . ILE B 1 352 ? 0.383 -6.562 -16.391 1 91 352 ILE B CA 1
ATOM 7344 C C . ILE B 1 352 ? 0.074 -8.055 -16.281 1 91 352 ILE B C 1
ATOM 7346 O O . ILE B 1 352 ? 0.937 -8.891 -16.547 1 91 352 ILE B O 1
ATOM 7350 N N . SER B 1 353 ? -1.163 -8.352 -15.922 1 91.62 353 SER B N 1
ATOM 7351 C CA . SER B 1 353 ? -1.582 -9.75 -15.852 1 91.62 353 SER B CA 1
ATOM 7352 C C . SER B 1 353 ? -1.475 -10.422 -17.219 1 91.62 353 SER B C 1
ATOM 7354 O O . SER B 1 353 ? -0.99 -11.555 -17.328 1 91.62 353 SER B O 1
ATOM 7356 N N . MET B 1 354 ? -1.884 -9.727 -18.234 1 92.81 354 MET B N 1
ATOM 7357 C CA . MET B 1 354 ? -1.788 -10.25 -19.594 1 92.81 354 MET B CA 1
ATOM 7358 C C . MET B 1 354 ? -0.335 -10.508 -19.969 1 92.81 354 MET B C 1
ATOM 7360 O O . MET B 1 354 ? -0.025 -11.523 -20.609 1 92.81 354 MET B O 1
ATOM 7364 N N . HIS B 1 355 ? 0.479 -9.586 -19.625 1 89.5 355 HIS B N 1
ATOM 7365 C CA . HIS B 1 355 ? 1.9 -9.727 -19.906 1 89.5 355 HIS B CA 1
ATOM 7366 C C . HIS B 1 355 ? 2.465 -11 -19.281 1 89.5 355 HIS B C 1
ATOM 7368 O O . HIS B 1 355 ? 3.215 -11.734 -19.922 1 89.5 355 HIS B O 1
ATOM 7374 N N . TYR B 1 356 ? 2.113 -11.297 -18.094 1 86.38 356 TYR B N 1
ATOM 7375 C CA . TYR B 1 356 ? 2.592 -12.477 -17.391 1 86.38 356 TYR B CA 1
ATOM 7376 C C . TYR B 1 356 ? 2.07 -13.75 -18.047 1 86.38 356 TYR B C 1
ATOM 7378 O O . TYR B 1 356 ? 2.807 -14.727 -18.203 1 86.38 356 TYR B O 1
ATOM 7386 N N . ILE B 1 357 ? 0.849 -13.734 -18.469 1 89.06 357 ILE B N 1
ATOM 7387 C CA . ILE B 1 357 ? 0.236 -14.906 -19.094 1 89.06 357 ILE B CA 1
ATOM 7388 C C . ILE B 1 357 ? 0.888 -15.172 -20.453 1 89.06 357 ILE B C 1
ATOM 7390 O O . ILE B 1 357 ? 1.217 -16.312 -20.766 1 89.06 357 ILE B O 1
ATOM 7394 N N . TYR B 1 358 ? 1.128 -14.102 -21.188 1 89.5 358 TYR B N 1
ATOM 7395 C CA . TYR B 1 358 ? 1.753 -14.25 -22.5 1 89.5 358 TYR B CA 1
ATOM 7396 C C . TYR B 1 358 ? 3.199 -14.711 -22.359 1 89.5 358 TYR B C 1
ATOM 7398 O O . TYR B 1 358 ? 3.67 -15.531 -23.156 1 89.5 358 TYR B O 1
ATOM 7406 N N . ASN B 1 359 ? 3.906 -14.258 -21.406 1 82.75 359 ASN B N 1
ATOM 7407 C CA . ASN B 1 359 ? 5.293 -14.648 -21.188 1 82.75 359 ASN B CA 1
ATOM 7408 C C . ASN B 1 359 ? 5.395 -16.125 -20.766 1 82.75 359 ASN B C 1
ATOM 7410 O O . ASN B 1 359 ? 6.312 -16.828 -21.203 1 82.75 359 ASN B O 1
ATOM 7414 N N . ASN B 1 360 ? 4.473 -16.531 -19.984 1 81 360 ASN B N 1
ATOM 7415 C CA . ASN B 1 360 ? 4.461 -17.922 -19.547 1 81 360 ASN B CA 1
ATOM 7416 C C . ASN B 1 360 ? 4.039 -18.859 -20.672 1 81 360 ASN B C 1
ATOM 7418 O O . ASN B 1 360 ? 4.34 -20.062 -20.625 1 81 360 ASN B O 1
ATOM 7422 N N . SER B 1 361 ? 3.326 -18.328 -21.641 1 84.56 361 SER B N 1
ATOM 7423 C CA . SER B 1 361 ? 2.91 -19.125 -22.797 1 84.56 361 SER B CA 1
ATOM 7424 C C . SER B 1 361 ? 3.908 -19 -23.938 1 84.56 361 SER B C 1
ATOM 7426 O O . SER B 1 361 ? 3.568 -19.266 -25.094 1 84.56 361 SER B O 1
ATOM 7428 N N . ASP B 1 362 ? 5.094 -18.469 -23.719 1 81.69 362 ASP B N 1
ATOM 7429 C CA . ASP B 1 362 ? 6.223 -18.375 -24.641 1 81.69 362 ASP B CA 1
ATOM 7430 C C . ASP B 1 362 ? 5.906 -17.453 -25.812 1 81.69 362 ASP B C 1
ATOM 7432 O O . ASP B 1 362 ? 6.184 -17.781 -26.969 1 81.69 362 ASP B O 1
ATOM 7436 N N . LYS B 1 363 ? 5.121 -16.484 -25.562 1 86.94 363 LYS B N 1
ATOM 7437 C CA . LYS B 1 363 ? 4.875 -15.43 -26.531 1 86.94 363 LYS B CA 1
ATOM 7438 C C . LYS B 1 363 ? 5.375 -14.078 -26.031 1 86.94 363 LYS B C 1
ATOM 7440 O O . LYS B 1 363 ? 4.578 -13.172 -25.781 1 86.94 363 LYS B O 1
ATOM 7445 N N . PRO B 1 364 ? 6.668 -13.93 -25.938 1 81.88 364 PRO B N 1
ATOM 7446 C CA . PRO B 1 364 ? 7.23 -12.719 -25.328 1 81.88 364 PRO B CA 1
ATOM 7447 C C . PRO B 1 364 ? 7 -11.469 -26.188 1 81.88 364 PRO B C 1
ATOM 7449 O O . PRO B 1 364 ? 6.867 -10.367 -25.656 1 81.88 364 PRO B O 1
ATOM 7452 N N . ARG B 1 365 ? 6.934 -11.516 -27.484 1 81.5 365 ARG B N 1
ATOM 7453 C CA . ARG B 1 365 ? 6.711 -10.359 -28.344 1 81.5 365 ARG B CA 1
ATOM 7454 C C . ARG B 1 365 ? 5.336 -9.75 -28.109 1 81.5 365 ARG B C 1
ATOM 7456 O O . ARG B 1 365 ? 5.199 -8.531 -28 1 81.5 365 ARG B O 1
ATOM 7463 N N . VAL B 1 366 ? 4.371 -10.609 -28.016 1 88.12 366 VAL B N 1
ATOM 7464 C CA . VAL B 1 366 ? 3.014 -10.133 -27.766 1 88.12 366 VAL B CA 1
ATOM 7465 C C . VAL B 1 366 ? 2.918 -9.539 -26.375 1 88.12 366 VAL B C 1
ATOM 7467 O O . VAL B 1 366 ? 2.199 -8.562 -26.156 1 88.12 366 VAL B O 1
ATOM 7470 N N . ALA B 1 367 ? 3.637 -10.18 -25.453 1 87.56 367 ALA B N 1
ATOM 7471 C CA . ALA B 1 367 ? 3.668 -9.656 -24.078 1 87.56 367 ALA B CA 1
ATOM 7472 C C . ALA B 1 367 ? 4.191 -8.227 -24.062 1 87.56 367 ALA B C 1
ATOM 7474 O O . ALA B 1 367 ? 3.613 -7.355 -23.391 1 87.56 367 ALA B O 1
ATOM 7475 N N . ASP B 1 368 ? 5.203 -7.914 -24.828 1 81.62 368 ASP B N 1
ATOM 7476 C CA . ASP B 1 368 ? 5.789 -6.578 -24.875 1 81.62 368 ASP B CA 1
ATOM 7477 C C . ASP B 1 368 ? 4.867 -5.594 -25.594 1 81.62 368 ASP B C 1
ATOM 7479 O O . ASP B 1 368 ? 4.824 -4.414 -25.234 1 81.62 368 ASP B O 1
ATOM 7483 N N . GLU B 1 369 ? 4.184 -6.055 -26.516 1 87.31 369 GLU B N 1
ATOM 7484 C CA . GLU B 1 369 ? 3.262 -5.195 -27.25 1 87.31 369 GLU B CA 1
ATOM 7485 C C . GLU B 1 369 ? 2.1 -4.754 -26.359 1 87.31 369 GLU B C 1
ATOM 7487 O O . GLU B 1 369 ? 1.642 -3.611 -26.453 1 87.31 369 GLU B O 1
ATOM 7492 N N . VAL B 1 370 ? 1.628 -5.641 -25.547 1 89.75 370 VAL B N 1
ATOM 7493 C CA . VAL B 1 370 ? 0.519 -5.316 -24.656 1 89.75 370 VAL B CA 1
ATOM 7494 C C . VAL B 1 370 ? 0.937 -4.207 -23.688 1 89.75 370 VAL B C 1
ATOM 7496 O O . VAL B 1 370 ? 0.191 -3.25 -23.469 1 89.75 370 VAL B O 1
ATOM 7499 N N . ILE B 1 371 ? 2.109 -4.324 -23.156 1 84.94 371 ILE B N 1
ATOM 7500 C CA . ILE B 1 371 ? 2.605 -3.318 -22.219 1 84.94 371 ILE B CA 1
ATOM 7501 C C . ILE B 1 371 ? 2.875 -2.012 -22.953 1 84.94 371 ILE B C 1
ATOM 7503 O O . ILE B 1 371 ? 2.623 -0.926 -22.422 1 84.94 371 ILE B O 1
ATOM 7507 N N . GLY B 1 372 ? 3.402 -2.125 -24.188 1 85.06 372 GLY B N 1
ATOM 7508 C CA . GLY B 1 372 ? 3.641 -0.936 -25 1 85.06 372 GLY B CA 1
ATOM 7509 C C . GLY B 1 372 ? 2.373 -0.164 -25.312 1 85.06 372 GLY B C 1
ATOM 7510 O O . GLY B 1 372 ? 2.354 1.066 -25.234 1 85.06 372 GLY B O 1
ATOM 7511 N N . ILE B 1 373 ? 1.36 -0.854 -25.578 1 90.56 373 ILE B N 1
ATOM 7512 C CA . ILE B 1 373 ? 0.083 -0.226 -25.891 1 90.56 373 ILE B CA 1
ATOM 7513 C C . ILE B 1 373 ? -0.491 0.439 -24.641 1 90.56 373 ILE B C 1
ATOM 7515 O O . ILE B 1 373 ? -0.953 1.582 -24.703 1 90.56 373 ILE B O 1
ATOM 7519 N N . ALA B 1 374 ? -0.49 -0.292 -23.562 1 90.62 374 ALA B N 1
ATOM 7520 C CA . ALA B 1 374 ? -1.027 0.245 -22.312 1 90.62 374 ALA B CA 1
ATOM 7521 C C . ALA B 1 374 ? -0.286 1.512 -21.891 1 90.62 374 ALA B C 1
ATOM 7523 O O . ALA B 1 374 ? -0.906 2.49 -21.469 1 90.62 374 ALA B O 1
ATOM 7524 N N . GLU B 1 375 ? 0.979 1.555 -22.031 1 89.25 375 GLU B N 1
ATOM 7525 C CA . GLU B 1 375 ? 1.772 2.723 -21.656 1 89.25 375 GLU B CA 1
ATOM 7526 C C . GLU B 1 375 ? 1.473 3.906 -22.578 1 89.25 375 GLU B C 1
ATOM 7528 O O . GLU B 1 375 ? 1.377 5.043 -22.125 1 89.25 375 GLU B O 1
ATOM 7533 N N . THR B 1 376 ? 1.39 3.613 -23.797 1 92.12 376 THR B N 1
ATOM 7534 C CA . THR B 1 376 ? 1.105 4.68 -24.766 1 92.12 376 THR B CA 1
ATOM 7535 C C . THR B 1 376 ? -0.252 5.312 -24.469 1 92.12 376 THR B C 1
ATOM 7537 O O . THR B 1 376 ? -0.39 6.539 -24.5 1 92.12 376 THR B O 1
ATOM 7540 N N . VAL B 1 377 ? -1.2 4.52 -24.172 1 94.44 377 VAL B N 1
ATOM 7541 C CA . VAL B 1 377 ? -2.527 5.027 -23.844 1 94.44 377 VAL B CA 1
ATOM 7542 C C . VAL B 1 377 ? -2.449 5.887 -22.578 1 94.44 377 VAL B C 1
ATOM 7544 O O . VAL B 1 377 ? -3.035 6.973 -22.531 1 94.44 377 VAL B O 1
ATOM 7547 N N . LEU B 1 378 ? -1.721 5.438 -21.594 1 95 378 LEU B N 1
ATOM 7548 C CA . LEU B 1 378 ? -1.579 6.18 -20.344 1 95 378 LEU B CA 1
ATOM 7549 C C . LEU B 1 378 ? -0.908 7.527 -20.594 1 95 378 LEU B C 1
ATOM 7551 O O . LEU B 1 378 ? -1.35 8.547 -20.062 1 95 378 LEU B O 1
ATOM 7555 N N . PHE B 1 379 ? 0.144 7.566 -21.422 1 95.88 379 PHE B N 1
ATOM 7556 C CA . PHE B 1 379 ? 0.849 8.812 -21.688 1 95.88 379 PHE B CA 1
ATOM 7557 C C . PHE B 1 379 ? -0.03 9.773 -22.484 1 95.88 379 PHE B C 1
ATOM 7559 O O . PHE B 1 379 ? -0.014 10.984 -22.25 1 95.88 379 PHE B O 1
ATOM 7566 N N . CYS B 1 380 ? -0.829 9.258 -23.359 1 95.5 380 CYS B N 1
ATOM 7567 C CA . CYS B 1 380 ? -1.723 10.102 -24.156 1 95.5 380 CYS B CA 1
ATOM 7568 C C . CYS B 1 380 ? -2.807 10.719 -23.281 1 95.5 380 CYS B C 1
ATOM 7570 O O . CYS B 1 380 ? -3.047 11.922 -23.328 1 95.5 380 CYS B O 1
ATOM 7572 N N . VAL B 1 381 ? -3.383 9.914 -22.469 1 96.88 381 VAL B N 1
ATOM 7573 C CA . VAL B 1 381 ? -4.477 10.383 -21.625 1 96.88 381 VAL B CA 1
ATOM 7574 C C . VAL B 1 381 ? -3.943 11.375 -20.594 1 96.88 381 VAL B C 1
ATOM 7576 O O . VAL B 1 381 ? -4.57 12.406 -20.328 1 96.88 381 VAL B O 1
ATOM 7579 N N . THR B 1 382 ? -2.809 11.07 -19.984 1 97.12 382 THR B N 1
ATOM 7580 C CA . THR B 1 382 ? -2.248 11.984 -19 1 97.12 382 THR B CA 1
ATOM 7581 C C . THR B 1 382 ? -1.817 13.289 -19.656 1 97.12 382 THR B C 1
ATOM 7583 O O . THR B 1 382 ? -1.932 14.359 -19.047 1 97.12 382 THR B O 1
ATOM 7586 N N . LEU B 1 383 ? -1.319 13.242 -20.859 1 96.62 383 LEU B N 1
ATOM 7587 C CA . LEU B 1 383 ? -0.951 14.453 -21.594 1 96.62 383 LEU B CA 1
ATOM 7588 C C . LEU B 1 383 ? -2.172 15.336 -21.844 1 96.62 383 LEU B C 1
ATOM 7590 O O . LEU B 1 383 ? -2.127 16.547 -21.609 1 96.62 383 LEU B O 1
ATOM 7594 N N . MET B 1 384 ? -3.229 14.727 -22.266 1 97.44 384 MET B N 1
ATOM 7595 C CA . MET B 1 384 ? -4.469 15.469 -22.484 1 97.44 384 MET B CA 1
ATOM 7596 C C . MET B 1 384 ? -4.973 16.062 -21.172 1 97.44 384 MET B C 1
ATOM 7598 O O . MET B 1 384 ? -5.461 17.203 -21.156 1 97.44 384 MET B O 1
ATOM 7602 N N . ALA B 1 385 ? -4.848 15.32 -20.141 1 97.19 385 ALA B N 1
ATOM 7603 C CA . ALA B 1 385 ? -5.293 15.797 -18.828 1 97.19 385 ALA B CA 1
ATOM 7604 C C . ALA B 1 385 ? -4.461 17 -18.375 1 97.19 385 ALA B C 1
ATOM 7606 O O . ALA B 1 385 ? -4.992 17.938 -17.781 1 97.19 385 ALA B O 1
ATOM 7607 N N . VAL B 1 386 ? -3.164 17 -18.578 1 96.81 386 VAL B N 1
ATOM 7608 C CA . VAL B 1 386 ? -2.311 18.109 -18.172 1 96.81 386 VAL B CA 1
ATOM 7609 C C . VAL B 1 386 ? -2.713 19.359 -18.953 1 96.81 386 VAL B C 1
ATOM 7611 O O . VAL B 1 386 ? -2.779 20.453 -18.391 1 96.81 386 VAL B O 1
ATOM 7614 N N . PHE B 1 387 ? -3.021 19.234 -20.219 1 95.31 387 PHE B N 1
ATOM 7615 C CA . PHE B 1 387 ? -3.467 20.359 -21.016 1 95.31 387 PHE B CA 1
ATOM 7616 C C . PHE B 1 387 ? -4.801 20.891 -20.5 1 95.31 387 PHE B C 1
ATOM 7618 O O . PHE B 1 387 ? -5 22.109 -20.406 1 95.31 387 PHE B O 1
ATOM 7625 N N . ALA B 1 388 ? -5.664 20 -20.203 1 95.69 388 ALA B N 1
ATOM 7626 C CA . ALA B 1 388 ? -6.953 20.406 -19.656 1 95.69 388 ALA B CA 1
ATOM 7627 C C . ALA B 1 388 ? -6.777 21.141 -18.328 1 95.69 388 ALA B C 1
ATOM 7629 O O . ALA B 1 388 ? -7.48 22.125 -18.047 1 95.69 388 ALA B O 1
ATOM 7630 N N . ALA B 1 389 ? -5.883 20.656 -17.531 1 94.56 389 ALA B N 1
ATOM 7631 C CA . ALA B 1 389 ? -5.609 21.312 -16.25 1 94.56 389 ALA B CA 1
ATOM 7632 C C . ALA B 1 389 ? -5.07 22.719 -16.469 1 94.56 389 ALA B C 1
ATOM 7634 O O . ALA B 1 389 ? -5.457 23.656 -15.766 1 94.56 389 ALA B O 1
ATOM 7635 N N . PHE B 1 390 ? -4.23 22.938 -17.453 1 91.12 390 PHE B N 1
ATOM 7636 C CA . PHE B 1 390 ? -3.684 24.25 -17.781 1 91.12 390 PHE B CA 1
ATOM 7637 C C . PHE B 1 390 ? -4.801 25.219 -18.141 1 91.12 390 PHE B C 1
ATOM 7639 O O . PHE B 1 390 ? -4.785 26.375 -17.703 1 91.12 390 PHE B O 1
ATOM 7646 N N . ILE B 1 391 ? -5.676 24.719 -18.828 1 92 391 ILE B N 1
ATOM 7647 C CA . ILE B 1 391 ? -6.754 25.562 -19.328 1 92 391 ILE B CA 1
ATOM 7648 C C . ILE B 1 391 ? -7.688 25.938 -18.172 1 92 391 ILE B C 1
ATOM 7650 O O . ILE B 1 391 ? -8.094 27.094 -18.047 1 92 391 ILE B O 1
ATOM 7654 N N . ARG B 1 392 ? -7.98 25.062 -17.344 1 90.94 392 ARG B N 1
ATOM 7655 C CA . ARG B 1 392 ? -8.93 25.312 -16.25 1 90.94 392 ARG B CA 1
ATOM 7656 C C . ARG B 1 392 ? -8.289 26.156 -15.156 1 90.94 392 ARG B C 1
ATOM 7658 O O . ARG B 1 392 ? -8.969 26.953 -14.523 1 90.94 392 ARG B O 1
ATOM 7665 N N . MET B 1 393 ? -7.043 25.984 -14.93 1 89.88 393 MET B N 1
ATOM 7666 C CA . MET B 1 393 ? -6.375 26.688 -13.836 1 89.88 393 MET B CA 1
ATOM 7667 C C . MET B 1 393 ? -5.859 28.047 -14.289 1 89.88 393 MET B C 1
ATOM 7669 O O . MET B 1 393 ? -5.23 28.781 -13.516 1 89.88 393 MET B O 1
ATOM 7673 N N . ARG B 1 394 ? -6.133 28.484 -15.453 1 84.56 394 ARG B N 1
ATOM 7674 C CA . ARG B 1 394 ? -5.742 29.797 -15.953 1 84.56 394 ARG B CA 1
ATOM 7675 C C . ARG B 1 394 ? -6.426 30.906 -15.164 1 84.56 394 ARG B C 1
ATOM 7677 O O . ARG B 1 394 ? -5.93 32.031 -15.109 1 84.56 394 ARG B O 1
ATOM 7684 N N . LYS B 1 395 ? -7.445 30.547 -14.5 1 81.44 395 LYS B N 1
ATOM 7685 C CA . LYS B 1 395 ? -8.242 31.531 -13.773 1 81.44 395 LYS B CA 1
ATOM 7686 C C . LYS B 1 395 ? -7.652 31.812 -12.406 1 81.44 395 LYS B C 1
ATOM 7688 O O . LYS B 1 395 ? -8.062 32.781 -11.734 1 81.44 395 LYS B O 1
ATOM 7693 N N . LEU B 1 396 ? -6.688 31.031 -12.055 1 85.25 396 LEU B N 1
ATOM 7694 C CA . LEU B 1 396 ? -6.113 31.219 -10.727 1 85.25 396 LEU B CA 1
ATOM 7695 C C . LEU B 1 396 ? -5.055 32.312 -10.734 1 85.25 396 LEU B C 1
ATOM 7697 O O . LEU B 1 396 ? -4.578 32.719 -11.797 1 85.25 396 LEU B O 1
ATOM 7701 N N . GLN B 1 397 ? -4.781 32.875 -9.594 1 79.5 397 GLN B N 1
ATOM 7702 C CA . GLN B 1 397 ? -3.854 33.969 -9.453 1 79.5 397 GLN B CA 1
ATOM 7703 C C . GLN B 1 397 ? -2.463 33.5 -9.055 1 79.5 397 GLN B C 1
ATOM 7705 O O . GLN B 1 397 ? -2.328 32.5 -8.352 1 79.5 397 GLN B O 1
ATOM 7710 N N . TYR B 1 398 ? -1.522 34.125 -9.602 1 76.62 398 TYR B N 1
ATOM 7711 C CA . TYR B 1 398 ? -0.118 33.781 -9.367 1 76.62 398 TYR B CA 1
ATOM 7712 C C . TYR B 1 398 ? 0.416 34.531 -8.148 1 76.62 398 TYR B C 1
ATOM 7714 O O . TYR B 1 398 ? 0.285 35.75 -8.047 1 76.62 398 TYR B O 1
ATOM 7722 N N . ARG B 1 399 ? 0.792 33.844 -7.141 1 67.62 399 ARG B N 1
ATOM 7723 C CA . ARG B 1 399 ? 1.438 34.469 -5.992 1 67.62 399 ARG B CA 1
ATOM 7724 C C . ARG B 1 399 ? 2.943 34.219 -6.008 1 67.62 399 ARG B C 1
ATOM 7726 O O . ARG B 1 399 ? 3.391 33.062 -6.066 1 67.62 399 ARG B O 1
ATOM 7733 N N . LEU B 1 400 ? 3.742 35.25 -6.184 1 54.94 400 LEU B N 1
ATOM 7734 C CA . LEU B 1 400 ? 5.195 35.219 -6.316 1 54.94 400 LEU B CA 1
ATOM 7735 C C . LEU B 1 400 ? 5.832 34.5 -5.125 1 54.94 400 LEU B C 1
ATOM 7737 O O . LEU B 1 400 ? 6.809 33.781 -5.285 1 54.94 400 LEU B O 1
ATOM 7741 N N . HIS B 1 401 ? 5.488 34.844 -3.85 1 51.31 401 HIS B N 1
ATOM 7742 C CA . HIS B 1 401 ? 6.242 34.344 -2.711 1 51.31 401 HIS B CA 1
ATOM 7743 C C . HIS B 1 401 ? 5.668 33.031 -2.219 1 51.31 401 HIS B C 1
ATOM 7745 O O . HIS B 1 401 ? 5.809 32.688 -1.044 1 51.31 401 HIS B O 1
ATOM 7751 N N . ALA B 1 402 ? 5.102 32.406 -3.174 1 53.28 402 ALA B N 1
ATOM 7752 C CA . ALA B 1 402 ? 4.438 31.172 -2.734 1 53.28 402 ALA B CA 1
ATOM 7753 C C . ALA B 1 402 ? 5.453 30.094 -2.385 1 53.28 402 ALA B C 1
ATOM 7755 O O . ALA B 1 402 ? 6.531 30.031 -2.982 1 53.28 402 ALA B O 1
ATOM 7756 N N . HIS B 1 403 ? 5.496 29.484 -1.212 1 50.38 403 HIS B N 1
ATOM 7757 C CA . HIS B 1 403 ? 6.266 28.5 -0.463 1 50.38 403 HIS B CA 1
ATOM 7758 C C . HIS B 1 403 ? 6.59 27.281 -1.326 1 50.38 403 HIS B C 1
ATOM 7760 O O . HIS B 1 403 ? 6.43 26.141 -0.886 1 50.38 403 HIS B O 1
ATOM 7766 N N . GLY B 1 404 ? 6.73 27.469 -2.617 1 54.41 404 GLY B N 1
ATOM 7767 C CA . GLY B 1 404 ? 7.203 26.219 -3.199 1 54.41 404 GLY B CA 1
ATOM 7768 C C . GLY B 1 404 ? 8.555 25.781 -2.666 1 54.41 404 GLY B C 1
ATOM 7769 O O . GLY B 1 404 ? 9.492 26.594 -2.609 1 54.41 404 GLY B O 1
ATOM 7770 N N . GLN B 1 405 ? 8.68 24.531 -1.948 1 63.19 405 GLN B N 1
ATOM 7771 C CA . GLN B 1 405 ? 9.898 24.047 -1.314 1 63.19 405 GLN B CA 1
ATOM 7772 C C . GLN B 1 405 ? 10.969 23.734 -2.354 1 63.19 405 GLN B C 1
ATOM 7774 O O . GLN B 1 405 ? 10.703 23.062 -3.352 1 63.19 405 GLN B O 1
ATOM 7779 N N . VAL B 1 406 ? 12.055 24.469 -2.43 1 73 406 VAL B N 1
ATOM 7780 C CA . VAL B 1 406 ? 13.211 24.281 -3.301 1 73 406 VAL B CA 1
ATOM 7781 C C . VAL B 1 406 ? 13.531 22.781 -3.414 1 73 406 VAL B C 1
ATOM 7783 O O . VAL B 1 406 ? 13.969 22.312 -4.469 1 73 406 VAL B O 1
ATOM 7786 N N . VAL B 1 407 ? 13.195 22.094 -2.412 1 74 407 VAL B N 1
ATOM 7787 C CA . VAL B 1 407 ? 13.469 20.656 -2.418 1 74 407 VAL B CA 1
ATOM 7788 C C . VAL B 1 407 ? 12.617 19.969 -3.484 1 74 407 VAL B C 1
ATOM 7790 O O . VAL B 1 407 ? 13.109 19.125 -4.227 1 74 407 VAL B O 1
ATOM 7793 N N . ASP B 1 408 ? 11.461 20.391 -3.619 1 81.75 408 ASP B N 1
ATOM 7794 C CA . ASP B 1 408 ? 10.555 19.766 -4.574 1 81.75 408 ASP B CA 1
ATOM 7795 C C . ASP B 1 408 ? 10.977 20.062 -6.012 1 81.75 408 ASP B C 1
ATOM 7797 O O . ASP B 1 408 ? 10.891 19.188 -6.883 1 81.75 408 ASP B O 1
ATOM 7801 N N . GLU B 1 409 ? 11.508 21.219 -6.184 1 82.56 409 GLU B N 1
ATOM 7802 C CA . GLU B 1 409 ? 11.938 21.578 -7.531 1 82.56 409 GLU B CA 1
ATOM 7803 C C . GLU B 1 409 ? 13.203 20.828 -7.926 1 82.56 409 GLU B C 1
ATOM 7805 O O . GLU B 1 409 ? 13.32 20.344 -9.055 1 82.56 409 GLU B O 1
ATOM 7810 N N . ILE B 1 410 ? 14.039 20.703 -7.082 1 79.44 410 ILE B N 1
ATOM 7811 C CA . ILE B 1 410 ? 15.281 19.984 -7.355 1 79.44 410 ILE B CA 1
ATOM 7812 C C . ILE B 1 410 ? 14.992 18.516 -7.621 1 79.44 410 ILE B C 1
ATOM 7814 O O . ILE B 1 410 ? 15.492 17.938 -8.586 1 79.44 410 ILE B O 1
ATOM 7818 N N . LEU B 1 411 ? 14.219 17.953 -6.727 1 84.19 411 LEU B N 1
ATOM 7819 C CA . LEU B 1 411 ? 13.891 16.531 -6.887 1 84.19 411 LEU B CA 1
ATOM 7820 C C . LEU B 1 411 ? 13.156 16.297 -8.203 1 84.19 411 LEU B C 1
ATOM 7822 O O . LEU B 1 411 ? 13.375 15.266 -8.859 1 84.19 411 LEU B O 1
ATOM 7826 N N . LEU B 1 412 ? 12.352 17.234 -8.562 1 88.75 412 LEU B N 1
ATOM 7827 C CA . LEU B 1 412 ? 11.633 17.125 -9.828 1 88.75 412 LEU B CA 1
ATOM 7828 C C . LEU B 1 412 ? 12.594 17.172 -11.008 1 88.75 412 LEU B C 1
ATOM 7830 O O . LEU B 1 412 ? 12.469 16.391 -11.953 1 88.75 412 LEU B O 1
ATOM 7834 N N . ILE B 1 413 ? 13.547 18.016 -10.945 1 87 413 ILE B N 1
ATOM 7835 C CA . ILE B 1 413 ? 14.492 18.203 -12.039 1 87 413 ILE B CA 1
ATOM 7836 C C . ILE B 1 413 ? 15.406 16.984 -12.156 1 87 413 ILE B C 1
ATOM 7838 O O . ILE B 1 413 ? 15.727 16.547 -13.258 1 87 413 ILE B O 1
ATOM 7842 N N . VAL B 1 414 ? 15.797 16.469 -11.031 1 85.31 414 VAL B N 1
ATOM 7843 C CA . VAL B 1 414 ? 16.625 15.273 -11.039 1 85.31 414 VAL B CA 1
ATOM 7844 C C . VAL B 1 414 ? 15.867 14.117 -11.672 1 85.31 414 VAL B C 1
ATOM 7846 O O . VAL B 1 414 ? 16.406 13.383 -12.5 1 85.31 414 VAL B O 1
ATOM 7849 N N . GLY B 1 415 ? 14.641 13.953 -11.297 1 92.06 415 GLY B N 1
ATOM 7850 C CA . GLY B 1 415 ? 13.812 12.922 -11.914 1 92.06 415 GLY B CA 1
ATOM 7851 C C . GLY B 1 415 ? 13.609 13.141 -13.398 1 92.06 415 GLY B C 1
ATOM 7852 O O . GLY B 1 415 ? 13.641 12.188 -14.18 1 92.06 415 GLY B O 1
ATOM 7853 N N . LEU B 1 416 ? 13.43 14.375 -13.758 1 92.62 416 LEU B N 1
ATOM 7854 C CA . LEU B 1 416 ? 13.227 14.727 -15.164 1 92.62 416 LEU B CA 1
ATOM 7855 C C . LEU B 1 416 ? 14.461 14.391 -15.992 1 92.62 416 LEU B C 1
ATOM 7857 O O . LEU B 1 416 ? 14.336 13.844 -17.094 1 92.62 416 LEU B O 1
ATOM 7861 N N . ALA B 1 417 ? 15.578 14.68 -15.492 1 90.19 417 ALA B N 1
ATOM 7862 C CA . ALA B 1 417 ? 16.828 14.359 -16.188 1 90.19 417 ALA B CA 1
ATOM 7863 C C . ALA B 1 417 ? 16.953 12.859 -16.391 1 90.19 417 ALA B C 1
ATOM 7865 O O . ALA B 1 417 ? 17.359 12.406 -17.469 1 90.19 417 ALA B O 1
ATOM 7866 N N . GLY B 1 418 ? 16.625 12.125 -15.359 1 90.44 418 GLY B N 1
ATOM 7867 C CA . GLY B 1 418 ? 16.641 10.68 -15.492 1 90.44 418 GLY B CA 1
ATOM 7868 C C . GLY B 1 418 ? 15.703 10.164 -16.562 1 90.44 418 GLY B C 1
ATOM 7869 O O . GLY B 1 418 ? 16.047 9.258 -17.312 1 90.44 418 GLY B O 1
ATOM 7870 N N . GLU B 1 419 ? 14.562 10.758 -16.656 1 93.38 419 GLU B N 1
ATOM 7871 C CA . GLU B 1 419 ? 13.57 10.375 -17.656 1 93.38 419 GLU B CA 1
ATOM 7872 C C . GLU B 1 419 ? 14.062 10.68 -19.078 1 93.38 419 GLU B C 1
ATOM 7874 O O . GLU B 1 419 ? 13.883 9.875 -19.984 1 93.38 419 GLU B O 1
ATOM 7879 N N . ILE B 1 420 ? 14.656 11.758 -19.25 1 90.38 420 ILE B N 1
ATOM 7880 C CA . ILE B 1 420 ? 15.125 12.172 -20.562 1 90.38 420 ILE B CA 1
ATOM 7881 C C . ILE B 1 420 ? 16.266 11.258 -21.016 1 90.38 420 ILE B C 1
ATOM 7883 O O . ILE B 1 420 ? 16.328 10.844 -22.172 1 90.38 420 ILE B O 1
ATOM 7887 N N . VAL B 1 421 ? 17.141 10.93 -20.109 1 89.12 421 VAL B N 1
ATOM 7888 C CA . VAL B 1 421 ? 18.234 10.031 -20.438 1 89.12 421 VAL B CA 1
ATOM 7889 C C . VAL B 1 421 ? 17.688 8.648 -20.781 1 89.12 421 VAL B C 1
ATOM 7891 O O . VAL B 1 421 ? 18.094 8.047 -21.781 1 89.12 421 VAL B O 1
ATOM 7894 N N . TYR B 1 422 ? 16.797 8.18 -20 1 89.88 422 TYR B N 1
ATOM 7895 C CA . TYR B 1 422 ? 16.203 6.867 -20.219 1 89.88 422 TYR B CA 1
ATOM 7896 C C . TYR B 1 422 ? 15.516 6.797 -21.578 1 89.88 422 TYR B C 1
ATOM 7898 O O . TYR B 1 422 ? 15.758 5.867 -22.344 1 89.88 422 TYR B O 1
ATOM 7906 N N . CYS B 1 423 ? 14.711 7.766 -21.938 1 89.19 423 CYS B N 1
ATOM 7907 C CA . CYS B 1 423 ? 13.969 7.773 -23.188 1 89.19 423 CYS B CA 1
ATOM 7908 C C . CYS B 1 423 ? 14.898 7.969 -24.375 1 89.19 423 CYS B C 1
ATOM 7910 O O . CYS B 1 423 ? 14.727 7.332 -25.422 1 89.19 423 CYS B O 1
ATOM 7912 N N . SER B 1 424 ? 15.914 8.828 -24.266 1 88.44 424 SER B N 1
ATOM 7913 C CA . SER B 1 424 ? 16.859 9.062 -25.344 1 88.44 424 SER B CA 1
ATOM 7914 C C . SER B 1 424 ? 17.688 7.812 -25.641 1 88.44 424 SER B C 1
ATOM 7916 O O . SER B 1 424 ? 17.938 7.484 -26.797 1 88.44 424 SER B O 1
ATOM 7918 N N . THR B 1 425 ? 18.078 7.16 -24.531 1 85.88 425 THR B N 1
ATOM 7919 C CA . THR B 1 425 ? 18.812 5.918 -24.703 1 85.88 425 THR B CA 1
ATOM 7920 C C . THR B 1 425 ? 17.938 4.848 -25.344 1 85.88 425 THR B C 1
ATOM 7922 O O . THR B 1 425 ? 18.391 4.102 -26.219 1 85.88 425 THR B O 1
ATOM 7925 N N . GLY B 1 426 ? 16.734 4.785 -24.922 1 83.88 426 GLY B N 1
ATOM 7926 C CA . GLY B 1 426 ? 15.797 3.844 -25.531 1 83.88 426 GLY B CA 1
ATOM 7927 C C . GLY B 1 426 ? 15.539 4.109 -27 1 83.88 426 GLY B C 1
ATOM 7928 O O . GLY B 1 426 ? 15.469 3.176 -27.797 1 83.88 426 GLY B O 1
ATOM 7929 N N . LEU B 1 427 ? 15.414 5.316 -27.391 1 84.69 427 LEU B N 1
ATOM 7930 C CA . LEU B 1 427 ? 15.203 5.695 -28.781 1 84.69 427 LEU B CA 1
ATOM 7931 C C . LEU B 1 427 ? 16.422 5.363 -29.641 1 84.69 427 LEU B C 1
ATOM 7933 O O . LEU B 1 427 ? 16.297 4.875 -30.766 1 84.69 427 LEU B O 1
ATOM 7937 N N . ASP B 1 428 ? 17.562 5.598 -29.078 1 85.25 428 ASP B N 1
ATOM 7938 C CA . ASP B 1 428 ? 18.797 5.301 -29.781 1 85.25 428 ASP B CA 1
ATOM 7939 C C . ASP B 1 428 ? 18.969 3.795 -29.984 1 85.25 428 ASP B C 1
ATOM 7941 O O . ASP B 1 428 ? 19.469 3.354 -31.016 1 85.25 428 ASP B O 1
ATOM 7945 N N . LEU B 1 429 ? 18.672 3.088 -29 1 82.38 429 LEU B N 1
ATOM 7946 C CA . LEU B 1 429 ? 18.75 1.635 -29.094 1 82.38 429 LEU B CA 1
ATOM 7947 C C . LEU B 1 429 ? 17.812 1.117 -30.188 1 82.38 429 LEU B C 1
ATOM 7949 O O . LEU B 1 429 ? 18.172 0.23 -30.953 1 82.38 429 LEU B O 1
ATOM 7953 N N . TYR B 1 430 ? 16.625 1.646 -30.219 1 79.38 430 TYR B N 1
ATOM 7954 C CA . TYR B 1 430 ? 15.664 1.268 -31.25 1 79.38 430 TYR B CA 1
ATOM 7955 C C . TYR B 1 430 ? 16.188 1.613 -32.656 1 79.38 430 TYR B C 1
ATOM 7957 O O . TYR B 1 430 ? 16.062 0.82 -33.562 1 79.38 430 TYR B O 1
ATOM 7965 N N . LEU B 1 431 ? 16.75 2.807 -32.781 1 79.12 431 LEU B N 1
ATOM 7966 C CA . LEU B 1 431 ? 17.297 3.234 -34.062 1 79.12 431 LEU B CA 1
ATOM 7967 C C . LEU B 1 431 ? 18.438 2.326 -34.5 1 79.12 431 LEU B C 1
ATOM 7969 O O . LEU B 1 431 ? 18.562 1.999 -35.688 1 79.12 431 LEU B O 1
ATOM 7973 N N . ASN B 1 432 ? 19.188 1.951 -33.562 1 78.81 432 ASN B N 1
ATOM 7974 C CA . ASN B 1 432 ? 20.297 1.049 -33.844 1 78.81 432 ASN B CA 1
ATOM 7975 C C . ASN B 1 432 ? 19.797 -0.318 -34.312 1 78.81 432 ASN B C 1
ATOM 7977 O O . ASN B 1 432 ? 20.375 -0.923 -35.219 1 78.81 432 ASN B O 1
ATOM 7981 N N . GLU B 1 433 ? 18.797 -0.727 -33.656 1 77.88 433 GLU B N 1
ATOM 7982 C CA . GLU B 1 433 ? 18.219 -2.016 -34.031 1 77.88 433 GLU B CA 1
ATOM 7983 C C . GLU B 1 433 ? 17.547 -1.939 -35.406 1 77.88 433 GLU B C 1
ATOM 7985 O O . GLU B 1 433 ? 17.578 -2.904 -36.156 1 77.88 433 GLU B O 1
ATOM 7990 N N . ARG B 1 434 ? 16.922 -0.901 -35.656 1 78 434 ARG B N 1
ATOM 7991 C CA . ARG B 1 434 ? 16.266 -0.713 -36.969 1 78 434 ARG B CA 1
ATOM 7992 C C . ARG B 1 434 ? 17.297 -0.644 -38.094 1 78 434 ARG B C 1
ATOM 7994 O O . ARG B 1 434 ? 17.109 -1.239 -39.156 1 78 434 ARG B O 1
ATOM 8001 N N . LEU B 1 435 ? 18.297 0.067 -37.75 1 78.56 435 LEU B N 1
ATOM 8002 C CA . LEU B 1 435 ? 19.359 0.186 -38.75 1 78.56 435 LEU B CA 1
ATOM 8003 C C . LEU B 1 435 ? 20.062 -1.153 -38.969 1 78.56 435 LEU B C 1
ATOM 8005 O O . LEU B 1 435 ? 20.5 -1.458 -40.062 1 78.56 435 LEU B O 1
ATOM 8009 N N . GLY B 1 436 ? 20.047 -1.93 -37.844 1 74.19 436 GLY B N 1
ATOM 8010 C CA . GLY B 1 436 ? 20.641 -3.252 -37.938 1 74.19 436 GLY B CA 1
ATOM 8011 C C . GLY B 1 436 ? 19.688 -4.297 -38.469 1 74.19 436 GLY B C 1
ATOM 8012 O O . GLY B 1 436 ? 20.047 -5.473 -38.594 1 74.19 436 GLY B O 1
ATOM 8013 N N . LYS B 1 437 ? 18.547 -3.98 -39 1 70.12 437 LYS B N 1
ATOM 8014 C CA . LYS B 1 437 ? 17.516 -4.816 -39.594 1 70.12 437 LYS B CA 1
ATOM 8015 C C . LYS B 1 437 ? 17.188 -6.02 -38.719 1 70.12 437 LYS B C 1
ATOM 8017 O O . LYS B 1 437 ? 17.078 -7.145 -39.219 1 70.12 437 LYS B O 1
ATOM 8022 N N . VAL B 1 438 ? 17.297 -5.77 -37.344 1 69.75 438 VAL B N 1
ATOM 8023 C CA . VAL B 1 438 ? 16.906 -6.848 -36.438 1 69.75 438 VAL B CA 1
ATOM 8024 C C . VAL B 1 438 ? 15.406 -7.094 -36.562 1 69.75 438 VAL B C 1
ATOM 8026 O O . VAL B 1 438 ? 14.625 -6.145 -36.625 1 69.75 438 VAL B O 1
ATOM 8029 N N . GLN B 1 439 ? 14.938 -8.297 -36.781 1 63.53 439 GLN B N 1
ATOM 8030 C CA . GLN B 1 439 ? 13.539 -8.672 -36.969 1 63.53 439 GLN B CA 1
ATOM 8031 C C . GLN B 1 439 ? 12.75 -8.484 -35.688 1 63.53 439 GLN B C 1
ATOM 8033 O O . GLN B 1 439 ? 13.25 -8.766 -34.594 1 63.53 439 GLN B O 1
ATOM 8038 N N . GLY B 1 440 ? 11.562 -7.781 -35.625 1 63.06 440 GLY B N 1
ATOM 8039 C CA . GLY B 1 440 ? 10.633 -7.703 -34.5 1 63.06 440 GLY B CA 1
ATOM 8040 C C . GLY B 1 440 ? 10.617 -6.34 -33.844 1 63.06 440 GLY B C 1
ATOM 8041 O O . GLY B 1 440 ? 10.102 -6.191 -32.75 1 63.06 440 GLY B O 1
ATOM 8042 N N . THR B 1 441 ? 11.352 -5.43 -34.562 1 65.44 441 THR B N 1
ATOM 8043 C CA . THR B 1 441 ? 11.328 -4.098 -33.969 1 65.44 441 THR B CA 1
ATOM 8044 C C . THR B 1 441 ? 10 -3.406 -34.25 1 65.44 441 THR B C 1
ATOM 8046 O O . THR B 1 441 ? 9.594 -3.26 -35.406 1 65.44 441 THR B O 1
ATOM 8049 N N . SER B 1 442 ? 9.148 -3.277 -33.188 1 73.75 442 SER B N 1
ATOM 8050 C CA . SER B 1 442 ? 7.844 -2.641 -33.312 1 73.75 442 SER B CA 1
ATOM 8051 C C . SER B 1 442 ? 7.957 -1.123 -33.219 1 73.75 442 SER B C 1
ATOM 8053 O O . SER B 1 442 ? 8.695 -0.607 -32.375 1 73.75 442 SER B O 1
ATOM 8055 N N . CYS B 1 443 ? 7.348 -0.338 -34.156 1 79.69 443 CYS B N 1
ATOM 8056 C CA . CYS B 1 443 ? 7.277 1.118 -34.156 1 79.69 443 CYS B CA 1
ATOM 8057 C C . CYS B 1 443 ? 6.527 1.622 -32.938 1 79.69 443 CYS B C 1
ATOM 8059 O O . CYS B 1 443 ? 6.66 2.787 -32.562 1 79.69 443 CYS B O 1
ATOM 8061 N N . LEU B 1 444 ? 5.859 0.768 -32.281 1 83 444 LEU B N 1
ATOM 8062 C CA . LEU B 1 444 ? 5.07 1.132 -31.094 1 83 444 LEU B CA 1
ATOM 8063 C C . LEU B 1 444 ? 5.973 1.62 -29.969 1 83 444 LEU B C 1
ATOM 8065 O O . LEU B 1 444 ? 5.609 2.539 -29.234 1 83 444 LEU B O 1
ATOM 8069 N N . THR B 1 445 ? 7.137 1.111 -29.953 1 79.69 445 THR B N 1
ATOM 8070 C CA . THR B 1 445 ? 8.07 1.487 -28.891 1 79.69 445 THR B CA 1
ATOM 8071 C C . THR B 1 445 ? 8.562 2.918 -29.094 1 79.69 445 THR B C 1
ATOM 8073 O O . THR B 1 445 ? 8.695 3.67 -28.125 1 79.69 445 THR B O 1
ATOM 8076 N N . VAL B 1 446 ? 8.75 3.314 -30.328 1 83.12 446 VAL B N 1
ATOM 8077 C CA . VAL B 1 446 ? 9.219 4.668 -30.625 1 83.12 446 VAL B CA 1
ATOM 8078 C C . VAL B 1 446 ? 8.109 5.672 -30.312 1 83.12 446 VAL B C 1
ATOM 8080 O O . VAL B 1 446 ? 8.367 6.727 -29.734 1 83.12 446 VAL B O 1
ATOM 8083 N N . VAL B 1 447 ? 6.941 5.32 -30.656 1 87.56 447 VAL B N 1
ATOM 8084 C CA . VAL B 1 447 ? 5.805 6.199 -30.391 1 87.56 447 VAL B CA 1
ATOM 8085 C C . VAL B 1 447 ? 5.621 6.367 -28.875 1 87.56 447 VAL B C 1
ATOM 8087 O O . VAL B 1 447 ? 5.367 7.477 -28.406 1 87.56 447 VAL B O 1
ATOM 8090 N N . ALA B 1 448 ? 5.789 5.344 -28.172 1 88.06 448 ALA B N 1
ATOM 8091 C CA . ALA B 1 448 ? 5.645 5.391 -26.719 1 88.06 448 ALA B CA 1
ATOM 8092 C C . ALA B 1 448 ? 6.699 6.293 -26.094 1 88.06 448 ALA B C 1
ATOM 8094 O O . ALA B 1 448 ? 6.395 7.086 -25.203 1 88.06 448 ALA B O 1
ATOM 8095 N N . PHE B 1 449 ? 7.953 6.207 -26.609 1 89.25 449 PHE B N 1
ATOM 8096 C CA . PHE B 1 449 ? 9.031 7.016 -26.047 1 89.25 449 PHE B CA 1
ATOM 8097 C C . PHE B 1 449 ? 8.828 8.484 -26.375 1 89.25 449 PHE B C 1
ATOM 8099 O O . PHE B 1 449 ? 9.102 9.359 -25.547 1 89.25 449 PHE B O 1
ATOM 8106 N N . VAL B 1 450 ? 8.352 8.789 -27.5 1 89 450 VAL B N 1
ATOM 8107 C CA . VAL B 1 450 ? 8.141 10.172 -27.906 1 89 450 VAL B CA 1
ATOM 8108 C C . VAL B 1 450 ? 7.023 10.789 -27.078 1 89 450 VAL B C 1
ATOM 8110 O O . VAL B 1 450 ? 7.172 11.891 -26.547 1 89 450 VAL B O 1
ATOM 8113 N N . PHE B 1 451 ? 5.945 10.094 -26.922 1 93.06 451 PHE B N 1
ATOM 8114 C CA . PHE B 1 451 ? 4.848 10.594 -26.094 1 93.06 451 PHE B CA 1
ATOM 8115 C C . PHE B 1 451 ? 5.277 10.727 -24.641 1 93.06 451 PHE B C 1
ATOM 8117 O O . PHE B 1 451 ? 4.836 11.641 -23.938 1 93.06 451 PHE B O 1
ATOM 8124 N N . ARG B 1 452 ? 6.059 9.883 -24.234 1 93.94 452 ARG B N 1
ATOM 8125 C CA . ARG B 1 452 ? 6.555 9.922 -22.859 1 93.94 452 ARG B CA 1
ATOM 8126 C C . ARG B 1 452 ? 7.398 11.164 -22.625 1 93.94 452 ARG B C 1
ATOM 8128 O O . ARG B 1 452 ? 7.203 11.867 -21.625 1 93.94 452 ARG B O 1
ATOM 8135 N N . ILE B 1 453 ? 8.266 11.492 -23.547 1 92.56 453 ILE B N 1
ATOM 8136 C CA . ILE B 1 453 ? 9.133 12.656 -23.391 1 92.56 453 ILE B CA 1
ATOM 8137 C C . ILE B 1 453 ? 8.281 13.93 -23.375 1 92.56 453 ILE B C 1
ATOM 8139 O O . ILE B 1 453 ? 8.477 14.789 -22.516 1 92.56 453 ILE B O 1
ATOM 8143 N N . VAL B 1 454 ? 7.383 13.953 -24.203 1 93.56 454 VAL B N 1
ATOM 8144 C CA . VAL B 1 454 ? 6.535 15.133 -24.297 1 93.56 454 VAL B CA 1
ATOM 8145 C C . VAL B 1 454 ? 5.695 15.258 -23.016 1 93.56 454 VAL B C 1
ATOM 8147 O O . VAL B 1 454 ? 5.59 16.344 -22.438 1 93.56 454 VAL B O 1
ATOM 8150 N N . GLN B 1 455 ? 5.18 14.188 -22.594 1 96.31 455 GLN B N 1
ATOM 8151 C CA . GLN B 1 455 ? 4.324 14.195 -21.422 1 96.31 455 GLN B CA 1
ATOM 8152 C C . GLN B 1 455 ? 5.109 14.617 -20.172 1 96.31 455 GLN B C 1
ATOM 8154 O O . GLN B 1 455 ? 4.621 15.414 -19.375 1 96.31 455 GLN B O 1
ATOM 8159 N N . VAL B 1 456 ? 6.27 14.102 -20.031 1 95.75 456 VAL B N 1
ATOM 8160 C CA . VAL B 1 456 ? 7.074 14.391 -18.844 1 95.75 456 VAL B CA 1
ATOM 8161 C C . VAL B 1 456 ? 7.488 15.859 -18.844 1 95.75 456 VAL B C 1
ATOM 8163 O O . VAL B 1 456 ? 7.461 16.516 -17.797 1 95.75 456 VAL B O 1
ATOM 8166 N N . ILE B 1 457 ? 7.836 16.391 -19.938 1 92.62 457 ILE B N 1
ATOM 8167 C CA . ILE B 1 457 ? 8.273 17.781 -20.031 1 92.62 457 ILE B CA 1
ATOM 8168 C C . ILE B 1 457 ? 7.09 18.719 -19.766 1 92.62 457 ILE B C 1
ATOM 8170 O O . ILE B 1 457 ? 7.191 19.625 -18.938 1 92.62 457 ILE B O 1
ATOM 8174 N N . VAL B 1 458 ? 6.023 18.469 -20.406 1 94.56 458 VAL B N 1
ATOM 8175 C CA . VAL B 1 458 ? 4.848 19.312 -20.25 1 94.56 458 VAL B CA 1
ATOM 8176 C C . VAL B 1 458 ? 4.332 19.234 -18.812 1 94.56 458 VAL B C 1
ATOM 8178 O O . VAL B 1 458 ? 3.98 20.25 -18.219 1 94.56 458 VAL B O 1
ATOM 8181 N N . GLN B 1 459 ? 4.301 18.078 -18.297 1 96.38 459 GLN B N 1
ATOM 8182 C CA . GLN B 1 459 ? 3.828 17.906 -16.922 1 96.38 459 GLN B CA 1
ATOM 8183 C C . GLN B 1 459 ? 4.754 18.609 -15.93 1 96.38 459 GLN B C 1
ATOM 8185 O O . GLN B 1 459 ? 4.293 19.203 -14.953 1 96.38 459 GLN B O 1
ATOM 8190 N N . SER B 1 460 ? 6.031 18.516 -16.156 1 94.94 460 SER B N 1
ATOM 8191 C CA . SER B 1 460 ? 6.977 19.172 -15.266 1 94.94 460 SER B CA 1
ATOM 8192 C C . SER B 1 460 ? 6.793 20.688 -15.281 1 94.94 460 SER B C 1
ATOM 8194 O O . SER B 1 460 ? 6.828 21.344 -14.234 1 94.94 460 SER B O 1
ATOM 8196 N N . ILE B 1 461 ? 6.574 21.188 -16.406 1 91.19 461 ILE B N 1
ATOM 8197 C CA . ILE B 1 461 ? 6.328 22.625 -16.516 1 91.19 461 ILE B CA 1
ATOM 8198 C C . ILE B 1 461 ? 5.031 22.984 -15.805 1 91.19 461 ILE B C 1
ATOM 8200 O O . ILE B 1 461 ? 4.973 24 -15.086 1 91.19 461 ILE B O 1
ATOM 8204 N N . PHE B 1 462 ? 4.105 22.234 -15.969 1 93.69 462 PHE B N 1
ATOM 8205 C CA . PHE B 1 462 ? 2.826 22.453 -15.312 1 93.69 462 PHE B CA 1
ATOM 8206 C C . PHE B 1 462 ? 2.992 22.453 -13.797 1 93.69 462 PHE B C 1
ATOM 8208 O O . PHE B 1 462 ? 2.453 23.312 -13.102 1 93.69 462 PHE B O 1
ATOM 8215 N N . ILE B 1 463 ? 3.664 21.469 -13.32 1 93.31 463 ILE B N 1
ATOM 8216 C CA . ILE B 1 463 ? 3.855 21.344 -11.875 1 93.31 463 ILE B CA 1
ATOM 8217 C C . ILE B 1 463 ? 4.586 22.562 -11.344 1 93.31 463 ILE B C 1
ATOM 8219 O O . ILE B 1 463 ? 4.223 23.109 -10.297 1 93.31 463 ILE B O 1
ATOM 8223 N N . LEU B 1 464 ? 5.57 23.078 -12.023 1 86.94 464 LEU B N 1
ATOM 8224 C CA . LEU B 1 464 ? 6.344 24.234 -11.594 1 86.94 464 LEU B CA 1
ATOM 8225 C C . LEU B 1 464 ? 5.484 25.5 -11.586 1 86.94 464 LEU B C 1
ATOM 8227 O O . LEU B 1 464 ? 5.578 26.312 -10.672 1 86.94 464 LEU B O 1
ATOM 8231 N N . VAL B 1 465 ? 4.586 25.594 -12.5 1 86.56 465 VAL B N 1
ATOM 8232 C CA . VAL B 1 465 ? 3.732 26.766 -12.609 1 86.56 465 VAL B CA 1
ATOM 8233 C C . VAL B 1 465 ? 2.586 26.672 -11.609 1 86.56 465 VAL B C 1
ATOM 8235 O O . VAL B 1 465 ? 2.283 27.641 -10.906 1 86.56 465 VAL B O 1
ATOM 8238 N N . ALA B 1 466 ? 2.041 25.531 -11.547 1 88.62 466 ALA B N 1
ATOM 8239 C CA . ALA B 1 466 ? 0.855 25.344 -10.711 1 88.62 466 ALA B CA 1
ATOM 8240 C C . ALA B 1 466 ? 1.207 25.438 -9.227 1 88.62 466 ALA B C 1
ATOM 8242 O O . ALA B 1 466 ? 0.346 25.719 -8.398 1 88.62 466 ALA B O 1
ATOM 8243 N N . SER B 1 467 ? 2.402 25.156 -8.867 1 85.94 467 SER B N 1
ATOM 8244 C CA . SER B 1 467 ? 2.826 25.234 -7.469 1 85.94 467 SER B CA 1
ATOM 8245 C C . SER B 1 467 ? 2.791 26.656 -6.949 1 85.94 467 SER B C 1
ATOM 8247 O O . SER B 1 467 ? 2.77 26.891 -5.738 1 85.94 467 SER B O 1
ATOM 8249 N N . ARG B 1 468 ? 2.617 27.625 -7.797 1 83.25 468 ARG B N 1
ATOM 8250 C CA . ARG B 1 468 ? 2.623 29.031 -7.406 1 83.25 468 ARG B CA 1
ATOM 8251 C C . ARG B 1 468 ? 1.241 29.656 -7.582 1 83.25 468 ARG B C 1
ATOM 8253 O O . ARG B 1 468 ? 1.076 30.859 -7.426 1 83.25 468 ARG B O 1
ATOM 8260 N N . LEU B 1 469 ? 0.313 28.828 -7.914 1 83.31 469 LEU B N 1
ATOM 8261 C CA . LEU B 1 469 ? -1.039 29.328 -8.133 1 83.31 469 LEU B CA 1
ATOM 8262 C C . LEU B 1 469 ? -1.877 29.188 -6.863 1 83.31 469 LEU B C 1
ATOM 8264 O O . LEU B 1 469 ? -1.712 28.234 -6.102 1 83.31 469 LEU B O 1
ATOM 8268 N N . ARG B 1 470 ? -2.691 30.219 -6.617 1 83.62 470 ARG B N 1
ATOM 8269 C CA . ARG B 1 470 ? -3.598 30.234 -5.473 1 83.62 470 ARG B CA 1
ATOM 8270 C C . ARG B 1 470 ? -4.98 30.734 -5.871 1 83.62 470 ARG B C 1
ATOM 8272 O O . ARG B 1 470 ? -5.109 31.516 -6.812 1 83.62 470 ARG B O 1
ATOM 8279 N N . SER B 1 471 ? -5.914 30.109 -5.164 1 82.12 471 SER B N 1
ATOM 8280 C CA . SER B 1 471 ? -7.281 30.594 -5.344 1 82.12 471 SER B CA 1
ATOM 8281 C C . SER B 1 471 ? -7.602 31.719 -4.383 1 82.12 471 SER B C 1
ATOM 8283 O O . SER B 1 471 ? -7.785 31.5 -3.186 1 82.12 471 SER B O 1
ATOM 8285 N N . LEU B 1 472 ? -7.699 32.938 -4.895 1 78.19 472 LEU B N 1
ATOM 8286 C CA . LEU B 1 472 ? -7.895 34.094 -4.02 1 78.19 472 LEU B CA 1
ATOM 8287 C C . LEU B 1 472 ? -9.281 34.688 -4.215 1 78.19 472 LEU B C 1
ATOM 8289 O O . LEU B 1 472 ? -9.836 35.281 -3.291 1 78.19 472 LEU B O 1
ATOM 8293 N N . THR B 1 473 ? -9.844 34.5 -5.336 1 78.69 473 THR B N 1
ATOM 8294 C CA . THR B 1 473 ? -11.156 35.062 -5.602 1 78.69 473 THR B CA 1
ATOM 8295 C C . THR B 1 473 ? -12.266 34.188 -5.055 1 78.69 473 THR B C 1
ATOM 8297 O O . THR B 1 473 ? -12.141 32.938 -5.059 1 78.69 473 THR B O 1
ATOM 8300 N N . ALA B 1 474 ? -13.289 34.75 -4.59 1 78.62 474 ALA B N 1
ATOM 8301 C CA . ALA B 1 474 ? -14.414 34.062 -3.977 1 78.62 474 ALA B CA 1
ATOM 8302 C C . ALA B 1 474 ? -15.039 33.062 -4.953 1 78.62 474 ALA B C 1
ATOM 8304 O O . ALA B 1 474 ? -15.445 31.969 -4.555 1 78.62 474 ALA B O 1
ATOM 8305 N N . SER B 1 475 ? -15.109 33.438 -6.16 1 78.44 475 SER B N 1
ATOM 8306 C CA . SER B 1 475 ? -15.695 32.531 -7.152 1 78.44 475 SER B CA 1
ATOM 8307 C C . SER B 1 475 ? -14.844 31.281 -7.34 1 78.44 475 SER B C 1
ATOM 8309 O O . SER B 1 475 ? -15.367 30.172 -7.477 1 78.44 475 SER B O 1
ATOM 8311 N N . ASN B 1 476 ? -13.586 31.5 -7.285 1 79.94 476 ASN B N 1
ATOM 8312 C CA . ASN B 1 476 ? -12.672 30.391 -7.461 1 79.94 476 ASN B CA 1
ATOM 8313 C C . ASN B 1 476 ? -12.641 29.484 -6.227 1 79.94 476 ASN B C 1
ATOM 8315 O O . ASN B 1 476 ? -12.422 28.281 -6.336 1 79.94 476 ASN B O 1
ATOM 8319 N N . ILE B 1 477 ? -12.875 30.062 -5.16 1 78.88 477 ILE B N 1
ATOM 8320 C CA . ILE B 1 477 ? -12.914 29.281 -3.928 1 78.88 477 ILE B CA 1
ATOM 8321 C C . ILE B 1 477 ? -14.164 28.391 -3.92 1 78.88 477 ILE B C 1
ATOM 8323 O O . ILE B 1 477 ? -14.117 27.25 -3.459 1 78.88 477 ILE B O 1
ATOM 8327 N N . ALA B 1 478 ? -15.141 28.891 -4.48 1 79.25 478 ALA B N 1
ATOM 8328 C CA . ALA B 1 478 ? -16.391 28.156 -4.496 1 79.25 478 ALA B CA 1
ATOM 8329 C C . ALA B 1 478 ? -16.391 27.078 -5.582 1 79.25 478 ALA B C 1
ATOM 8331 O O . ALA B 1 478 ? -16.797 25.938 -5.344 1 79.25 478 ALA B O 1
ATOM 8332 N N . ASN B 1 479 ? -15.867 27.344 -6.723 1 81.56 479 ASN B N 1
ATOM 8333 C CA . ASN B 1 479 ? -15.922 26.422 -7.855 1 81.56 479 ASN B CA 1
ATOM 8334 C C . ASN B 1 479 ? -14.695 25.516 -7.898 1 81.56 479 ASN B C 1
ATOM 8336 O O . ASN B 1 479 ? -14.75 24.406 -8.43 1 81.56 479 ASN B O 1
ATOM 8340 N N . GLN B 1 480 ? -13.641 25.922 -7.301 1 85.94 480 GLN B N 1
ATOM 8341 C CA . GLN B 1 480 ? -12.375 25.203 -7.281 1 85.94 480 GLN B CA 1
ATOM 8342 C C . GLN B 1 480 ? -12.062 24.594 -8.648 1 85.94 480 GLN B C 1
ATOM 8344 O O . GLN B 1 480 ? -11.977 23.375 -8.781 1 85.94 480 GLN B O 1
ATOM 8349 N N . PRO B 1 481 ? -11.945 25.359 -9.625 1 84.88 481 PRO B N 1
ATOM 8350 C CA . PRO B 1 481 ? -11.711 24.859 -10.977 1 84.88 481 PRO B CA 1
ATOM 8351 C C . PRO B 1 481 ? -10.43 24.031 -11.094 1 84.88 481 PRO B C 1
ATOM 8353 O O . PRO B 1 481 ? -9.375 24.453 -10.609 1 84.88 481 PRO B O 1
ATOM 8356 N N . GLY B 1 482 ? -10.469 22.922 -11.734 1 89.31 482 GLY B N 1
ATOM 8357 C CA . GLY B 1 482 ? -9.305 22.094 -12.023 1 89.31 482 GLY B CA 1
ATOM 8358 C C . GLY B 1 482 ? -8.992 21.094 -10.914 1 89.31 482 GLY B C 1
ATOM 8359 O O . GLY B 1 482 ? -8.102 20.266 -11.055 1 89.31 482 GLY B O 1
ATOM 8360 N N . LYS B 1 483 ? -9.633 21.203 -9.867 1 89.94 483 LYS B N 1
ATOM 8361 C CA . LYS B 1 483 ? -9.352 20.328 -8.734 1 89.94 483 LYS B CA 1
ATOM 8362 C C . LYS B 1 483 ? -9.578 18.859 -9.102 1 89.94 483 LYS B C 1
ATOM 8364 O O . LYS B 1 483 ? -8.781 18 -8.734 1 89.94 483 LYS B O 1
ATOM 8369 N N . GLN B 1 484 ? -10.609 18.516 -9.883 1 92.12 484 GLN B N 1
ATOM 8370 C CA . GLN B 1 484 ? -10.906 17.172 -10.328 1 92.12 484 GLN B CA 1
ATOM 8371 C C . GLN B 1 484 ? -9.805 16.641 -11.25 1 92.12 484 GLN B C 1
ATOM 8373 O O . GLN B 1 484 ? -9.445 15.461 -11.188 1 92.12 484 GLN B O 1
ATOM 8378 N N . ILE B 1 485 ? -9.336 17.469 -11.984 1 94.12 485 ILE B N 1
ATOM 8379 C CA . ILE B 1 485 ? -8.312 17.062 -12.945 1 94.12 485 ILE B CA 1
ATOM 8380 C C . ILE B 1 485 ? -6.996 16.797 -12.219 1 94.12 485 ILE B C 1
ATOM 8382 O O . ILE B 1 485 ? -6.266 15.875 -12.57 1 94.12 485 ILE B O 1
ATOM 8386 N N . ILE B 1 486 ? -6.691 17.641 -11.25 1 94.12 486 ILE B N 1
ATOM 8387 C CA . ILE B 1 486 ? -5.473 17.438 -10.477 1 94.12 486 ILE B CA 1
ATOM 8388 C C . ILE B 1 486 ? -5.559 16.125 -9.719 1 94.12 486 ILE B C 1
ATOM 8390 O O . ILE B 1 486 ? -4.582 15.367 -9.641 1 94.12 486 ILE B O 1
ATOM 8394 N N . THR B 1 487 ? -6.715 15.867 -9.172 1 93.94 487 THR B N 1
ATOM 8395 C CA . THR B 1 487 ? -6.914 14.594 -8.484 1 93.94 487 THR B CA 1
ATOM 8396 C C . THR B 1 487 ? -6.711 13.422 -9.445 1 93.94 487 THR B C 1
ATOM 8398 O O . THR B 1 487 ? -6.07 12.43 -9.094 1 93.94 487 THR B O 1
ATOM 8401 N N . PHE B 1 488 ? -7.273 13.602 -10.641 1 96.44 488 PHE B N 1
ATOM 8402 C CA . PHE B 1 488 ? -7.102 12.602 -11.688 1 96.44 488 PHE B CA 1
ATOM 8403 C C . PHE B 1 488 ? -5.625 12.391 -11.992 1 96.44 488 PHE B C 1
ATOM 8405 O O . PHE B 1 488 ? -5.168 11.25 -12.109 1 96.44 488 PHE B O 1
ATOM 8412 N N . LEU B 1 489 ? -4.883 13.383 -12.07 1 97.12 489 LEU B N 1
ATOM 8413 C CA . LEU B 1 489 ? -3.465 13.32 -12.414 1 97.12 489 LEU B CA 1
ATOM 8414 C C . LEU B 1 489 ? -2.656 12.711 -11.273 1 97.12 489 LEU B C 1
ATOM 8416 O O . LEU B 1 489 ? -1.664 12.016 -11.516 1 97.12 489 LEU B O 1
ATOM 8420 N N . VAL B 1 490 ? -2.992 12.992 -10.031 1 95.88 490 VAL B N 1
ATOM 8421 C CA . VAL B 1 490 ? -2.311 12.391 -8.891 1 95.88 490 VAL B CA 1
ATOM 8422 C C . VAL B 1 490 ? -2.412 10.867 -8.977 1 95.88 490 VAL B C 1
ATOM 8424 O O . VAL B 1 490 ? -1.4 10.172 -8.906 1 95.88 490 VAL B O 1
ATOM 8427 N N . VAL B 1 491 ? -3.588 10.359 -9.219 1 95.5 491 VAL B N 1
ATOM 8428 C CA . VAL B 1 491 ? -3.82 8.914 -9.258 1 95.5 491 VAL B CA 1
ATOM 8429 C C . VAL B 1 491 ? -3.154 8.32 -10.5 1 95.5 491 VAL B C 1
ATOM 8431 O O . VAL B 1 491 ? -2.611 7.215 -10.445 1 95.5 491 VAL B O 1
ATOM 8434 N N . CYS B 1 492 ? -3.166 9.031 -11.523 1 96.62 492 CYS B N 1
ATOM 8435 C CA . CYS B 1 492 ? -2.523 8.555 -12.742 1 96.62 492 CYS B CA 1
ATOM 8436 C C . CYS B 1 492 ? -1.016 8.438 -12.555 1 96.62 492 CYS B C 1
ATOM 8438 O O . CYS B 1 492 ? -0.389 7.512 -13.07 1 96.62 492 CYS B O 1
ATOM 8440 N N . ASN B 1 493 ? -0.434 9.375 -11.898 1 96.75 493 ASN B N 1
ATOM 8441 C CA . ASN B 1 493 ? 1.004 9.297 -11.656 1 96.75 493 ASN B CA 1
ATOM 8442 C C . ASN B 1 493 ? 1.351 8.164 -10.695 1 96.75 493 ASN B C 1
ATOM 8444 O O . ASN B 1 493 ? 2.408 7.547 -10.812 1 96.75 493 ASN B O 1
ATOM 8448 N N . ILE B 1 494 ? 0.528 7.895 -9.773 1 94.25 494 ILE B N 1
ATOM 8449 C CA . ILE B 1 494 ? 0.708 6.715 -8.938 1 94.25 494 ILE B CA 1
ATOM 8450 C C . ILE B 1 494 ? 0.65 5.457 -9.797 1 94.25 494 ILE B C 1
ATOM 8452 O O . ILE B 1 494 ? 1.444 4.531 -9.609 1 94.25 494 ILE B O 1
ATOM 8456 N N . ASN B 1 495 ? -0.311 5.465 -10.703 1 95.38 495 ASN B N 1
ATOM 8457 C CA . ASN B 1 495 ? -0.429 4.352 -11.641 1 95.38 495 ASN B CA 1
ATOM 8458 C C . ASN B 1 495 ? 0.853 4.16 -12.445 1 95.38 495 ASN B C 1
ATOM 8460 O O . ASN B 1 495 ? 1.374 3.047 -12.531 1 95.38 495 ASN B O 1
ATOM 8464 N N . LEU B 1 496 ? 1.349 5.199 -12.977 1 94.94 496 LEU B N 1
ATOM 8465 C CA . LEU B 1 496 ? 2.578 5.137 -13.758 1 94.94 496 LEU B CA 1
ATOM 8466 C C . LEU B 1 496 ? 3.762 4.738 -12.883 1 94.94 496 LEU B C 1
ATOM 8468 O O . LEU B 1 496 ? 4.672 4.047 -13.336 1 94.94 496 LEU B O 1
ATOM 8472 N N . PHE B 1 497 ? 3.779 5.219 -11.656 1 93.19 497 PHE B N 1
ATOM 8473 C CA . PHE B 1 497 ? 4.793 4.816 -10.688 1 93.19 497 PHE B CA 1
ATOM 8474 C C . PHE B 1 497 ? 4.789 3.303 -10.5 1 93.19 497 PHE B C 1
ATOM 8476 O O . PHE B 1 497 ? 5.844 2.666 -10.539 1 93.19 497 PHE B O 1
ATOM 8483 N N . ILE B 1 498 ? 3.65 2.729 -10.281 1 88.5 498 ILE B N 1
ATOM 8484 C CA . ILE B 1 498 ? 3.516 1.288 -10.094 1 88.5 498 ILE B CA 1
ATOM 8485 C C . ILE B 1 498 ? 3.938 0.562 -11.375 1 88.5 498 ILE B C 1
ATOM 8487 O O . ILE B 1 498 ? 4.695 -0.408 -11.32 1 88.5 498 ILE B O 1
ATOM 8491 N N . TYR B 1 499 ? 3.465 1.071 -12.398 1 88.62 499 TYR B N 1
ATOM 8492 C CA . TYR B 1 499 ? 3.748 0.469 -13.703 1 88.62 499 TYR B CA 1
ATOM 8493 C C . TYR B 1 499 ? 5.246 0.445 -13.977 1 88.62 499 TYR B C 1
ATOM 8495 O O . TYR B 1 499 ? 5.797 -0.589 -14.359 1 88.62 499 TYR B O 1
ATOM 8503 N N . HIS B 1 500 ? 5.965 1.546 -13.742 1 89.12 500 HIS B N 1
ATOM 8504 C CA . HIS B 1 500 ? 7.398 1.641 -13.984 1 89.12 500 HIS B CA 1
ATOM 8505 C C . HIS B 1 500 ? 8.188 0.824 -12.961 1 89.12 500 HIS B C 1
ATOM 8507 O O . HIS B 1 500 ? 9.266 0.313 -13.273 1 89.12 500 HIS B O 1
ATOM 8513 N N . THR B 1 501 ? 7.699 0.711 -11.82 1 87.31 501 THR B N 1
ATOM 8514 C CA . THR B 1 501 ? 8.328 -0.16 -10.836 1 87.31 501 THR B CA 1
ATOM 8515 C C . THR B 1 501 ? 8.312 -1.611 -11.305 1 87.31 501 THR B C 1
ATOM 8517 O O . THR B 1 501 ? 9.328 -2.307 -11.227 1 87.31 501 THR B O 1
ATOM 8520 N N . PHE B 1 502 ? 7.172 -2.029 -11.891 1 83.75 502 PHE B N 1
ATOM 8521 C CA . PHE B 1 502 ? 7.066 -3.389 -12.406 1 83.75 502 PHE B CA 1
ATOM 8522 C C . PHE B 1 502 ? 8.016 -3.596 -13.586 1 83.75 502 PHE B C 1
ATOM 8524 O O . PHE B 1 502 ? 8.609 -4.664 -13.727 1 83.75 502 PHE B O 1
ATOM 8531 N N . GLU B 1 503 ? 8.117 -2.584 -14.32 1 80.56 503 GLU B N 1
ATOM 8532 C CA . GLU B 1 503 ? 9.008 -2.658 -15.469 1 80.56 503 GLU B CA 1
ATOM 8533 C C . GLU B 1 503 ? 10.461 -2.807 -15.039 1 80.56 503 GLU B C 1
ATOM 8535 O O . GLU B 1 503 ? 11.234 -3.508 -15.688 1 80.56 503 GLU B O 1
ATOM 8540 N N . THR B 1 504 ? 10.805 -2.191 -13.992 1 80.12 504 THR B N 1
ATOM 8541 C CA . THR B 1 504 ? 12.18 -2.23 -13.508 1 80.12 504 THR B CA 1
ATOM 8542 C C . THR B 1 504 ? 12.484 -3.561 -12.828 1 80.12 504 THR B C 1
ATOM 8544 O O . THR B 1 504 ? 13.617 -4.039 -12.852 1 80.12 504 THR B O 1
ATOM 8547 N N . ILE B 1 505 ? 11.484 -4.188 -12.258 1 78.19 505 ILE B N 1
ATOM 8548 C CA . ILE B 1 505 ? 11.664 -5.438 -11.523 1 78.19 505 ILE B CA 1
ATOM 8549 C C . ILE B 1 505 ? 11.805 -6.594 -12.516 1 78.19 505 ILE B C 1
ATOM 8551 O O . ILE B 1 505 ? 12.617 -7.496 -12.312 1 78.19 505 ILE B O 1
ATOM 8555 N N . GLU B 1 506 ? 11.031 -6.5 -13.578 1 72.12 506 GLU B N 1
ATOM 8556 C CA . GLU B 1 506 ? 11.039 -7.613 -14.523 1 72.12 506 GLU B CA 1
ATOM 8557 C C . GLU B 1 506 ? 12.062 -7.387 -15.633 1 72.12 506 GLU B C 1
ATOM 8559 O O . GLU B 1 506 ? 12.086 -6.328 -16.25 1 72.12 506 GLU B O 1
ATOM 8564 N N . SER B 1 507 ? 13.094 -8.164 -15.742 1 59.5 507 SER B N 1
ATOM 8565 C CA . SER B 1 507 ? 14.234 -8.047 -16.641 1 59.5 507 SER B CA 1
ATOM 8566 C C . SER B 1 507 ? 13.789 -8.047 -18.109 1 59.5 507 SER B C 1
ATOM 8568 O O . SER B 1 507 ? 14.469 -7.488 -18.969 1 59.5 507 SER B O 1
ATOM 8570 N N . ASN B 1 508 ? 12.734 -8.586 -18.359 1 55.22 508 ASN B N 1
ATOM 8571 C CA . ASN B 1 508 ? 12.367 -8.844 -19.75 1 55.22 508 ASN B CA 1
ATOM 8572 C C . ASN B 1 508 ? 11.547 -7.691 -20.328 1 55.22 508 ASN B C 1
ATOM 8574 O O . ASN B 1 508 ? 11.109 -7.758 -21.484 1 55.22 508 ASN B O 1
ATOM 8578 N N . PHE B 1 509 ? 11.469 -6.738 -19.531 1 55.94 509 PHE B N 1
ATOM 8579 C CA . PHE B 1 509 ? 10.562 -5.727 -20.062 1 55.94 509 PHE B CA 1
ATOM 8580 C C . PHE B 1 509 ? 11.289 -4.809 -21.047 1 55.94 509 PHE B C 1
ATOM 8582 O O . PHE B 1 509 ? 12.266 -4.148 -20.672 1 55.94 509 PHE B O 1
ATOM 8589 N N . GLY B 1 510 ? 11.102 -4.707 -22.281 1 55.34 510 GLY B N 1
ATOM 8590 C CA . GLY B 1 510 ? 11.25 -3.65 -23.281 1 55.34 510 GLY B CA 1
ATOM 8591 C C . GLY B 1 510 ? 12.531 -3.773 -24.078 1 55.34 510 GLY B C 1
ATOM 8592 O O . GLY B 1 510 ? 12.594 -3.332 -25.234 1 55.34 510 GLY B O 1
ATOM 8593 N N . PHE B 1 511 ? 13.633 -4.227 -23.453 1 62.28 511 PHE B N 1
ATOM 8594 C CA . PHE B 1 511 ? 14.852 -3.99 -24.203 1 62.28 511 PHE B CA 1
ATOM 8595 C C . PHE B 1 511 ? 15.445 -5.305 -24.703 1 62.28 511 PHE B C 1
ATOM 8597 O O . PHE B 1 511 ? 15.219 -6.359 -24.109 1 62.28 511 PHE B O 1
ATOM 8604 N N . PRO B 1 512 ? 15.914 -5.211 -25.828 1 60.78 512 PRO B N 1
ATOM 8605 C CA . PRO B 1 512 ? 16.469 -6.422 -26.453 1 60.78 512 PRO B CA 1
ATOM 8606 C C . PRO B 1 512 ? 17.5 -7.109 -25.578 1 60.78 512 PRO B C 1
ATOM 8608 O O . PRO B 1 512 ? 18.156 -6.457 -24.75 1 60.78 512 PRO B O 1
ATOM 8611 N N . HIS B 1 513 ? 17.531 -8.344 -25.641 1 59.38 513 HIS B N 1
ATOM 8612 C CA . HIS B 1 513 ? 18.422 -9.195 -24.875 1 59.38 513 HIS B CA 1
ATOM 8613 C C . HIS B 1 513 ? 19.891 -8.867 -25.172 1 59.38 513 HIS B C 1
ATOM 8615 O O . HIS B 1 513 ? 20.734 -8.898 -24.281 1 59.38 513 HIS B O 1
ATOM 8621 N N . LYS B 1 514 ? 20.109 -8.625 -26.438 1 60.31 514 LYS B N 1
ATOM 8622 C CA . LYS B 1 514 ? 21.5 -8.328 -26.781 1 60.31 514 LYS B CA 1
ATOM 8623 C C . LYS B 1 514 ? 21.703 -6.824 -26.969 1 60.31 514 LYS B C 1
ATOM 8625 O O . LYS B 1 514 ? 21.078 -6.211 -27.828 1 60.31 514 LYS B O 1
ATOM 8630 N N . MET B 1 515 ? 22.234 -6.211 -25.969 1 68.31 515 MET B N 1
ATOM 8631 C CA . MET B 1 515 ? 22.547 -4.793 -26.094 1 68.31 515 MET B CA 1
ATOM 8632 C C . MET B 1 515 ? 23.984 -4.523 -25.641 1 68.31 515 MET B C 1
ATOM 8634 O O . MET B 1 515 ? 24.562 -5.297 -24.875 1 68.31 515 MET B O 1
ATOM 8638 N N . ALA B 1 516 ? 24.516 -3.422 -26.312 1 69.69 516 ALA B N 1
ATOM 8639 C CA . ALA B 1 516 ? 25.844 -2.988 -25.906 1 69.69 516 ALA B CA 1
ATOM 8640 C C . ALA B 1 516 ? 25.875 -2.635 -24.422 1 69.69 516 ALA B C 1
ATOM 8642 O O . ALA B 1 516 ? 24.875 -2.203 -23.859 1 69.69 516 ALA B O 1
ATOM 8643 N N . SER B 1 517 ? 27.031 -2.881 -23.844 1 75.12 517 SER B N 1
ATOM 8644 C CA . SER B 1 517 ? 27.234 -2.674 -22.406 1 75.12 517 SER B CA 1
ATOM 8645 C C . SER B 1 517 ? 26.938 -1.232 -22.016 1 75.12 517 SER B C 1
ATOM 8647 O O . SER B 1 517 ? 26.422 -0.979 -20.922 1 75.12 517 SER B O 1
ATOM 8649 N N . VAL B 1 518 ? 27.219 -0.322 -22.922 1 75.5 518 VAL B N 1
ATOM 8650 C CA . VAL B 1 518 ? 27.016 1.087 -22.609 1 75.5 518 VAL B CA 1
ATOM 8651 C C . VAL B 1 518 ? 25.531 1.376 -22.469 1 75.5 518 VAL B C 1
ATOM 8653 O O . VAL B 1 518 ? 25.109 2.109 -21.562 1 75.5 518 VAL B O 1
ATOM 8656 N N . TYR B 1 519 ? 24.719 0.849 -23.312 1 78.75 519 TYR B N 1
ATOM 8657 C CA . TYR B 1 519 ? 23.281 1.031 -23.219 1 78.75 519 TYR B CA 1
ATOM 8658 C C . TYR B 1 519 ? 22.734 0.422 -21.938 1 78.75 519 TYR B C 1
ATOM 8660 O O . TYR B 1 519 ? 21.875 1.019 -21.281 1 78.75 519 TYR B O 1
ATOM 8668 N N . SER B 1 520 ? 23.266 -0.692 -21.609 1 78.06 520 SER B N 1
ATOM 8669 C CA . SER B 1 520 ? 22.812 -1.365 -20.391 1 78.06 520 SER B CA 1
ATOM 8670 C C . SER B 1 520 ? 23.156 -0.554 -19.141 1 78.06 520 SER B C 1
ATOM 8672 O O . SER B 1 520 ? 22.359 -0.464 -18.219 1 78.06 520 SER B O 1
ATOM 8674 N N . ALA B 1 521 ? 24.312 0.016 -19.203 1 75.69 521 ALA B N 1
ATOM 8675 C CA . ALA B 1 521 ? 24.734 0.833 -18.078 1 75.69 521 ALA B CA 1
ATOM 8676 C C . ALA B 1 521 ? 23.859 2.076 -17.938 1 75.69 521 ALA B C 1
ATOM 8678 O O . ALA B 1 521 ? 23.422 2.416 -16.828 1 75.69 521 ALA B O 1
ATOM 8679 N N . LEU B 1 522 ? 23.594 2.709 -18.984 1 78.25 522 LEU B N 1
ATOM 8680 C CA . LEU B 1 522 ? 22.781 3.93 -18.953 1 78.25 522 LEU B CA 1
ATOM 8681 C C . LEU B 1 522 ? 21.359 3.631 -18.531 1 78.25 522 LEU B C 1
ATOM 8683 O O . LEU B 1 522 ? 20.766 4.387 -17.75 1 78.25 522 LEU B O 1
ATOM 8687 N N . LEU B 1 523 ? 20.844 2.613 -18.969 1 82.19 523 LEU B N 1
ATOM 8688 C CA . LEU B 1 523 ? 19.469 2.248 -18.625 1 82.19 523 LEU B CA 1
ATOM 8689 C C . LEU B 1 523 ? 19.359 1.849 -17.172 1 82.19 523 LEU B C 1
ATOM 8691 O O . LEU B 1 523 ? 18.391 2.193 -16.5 1 82.19 523 LEU B O 1
ATOM 8695 N N . ASN B 1 524 ? 20.328 1.236 -16.672 1 77.31 524 ASN B N 1
ATOM 8696 C CA . ASN B 1 524 ? 20.281 0.796 -15.281 1 77.31 524 ASN B CA 1
ATOM 8697 C C . ASN B 1 524 ? 20.453 1.968 -14.32 1 77.31 524 ASN B C 1
ATOM 8699 O O . ASN B 1 524 ? 19.875 1.962 -13.227 1 77.31 524 ASN B O 1
ATOM 8703 N N . ILE B 1 525 ? 21.156 2.9 -14.766 1 74.88 525 ILE B N 1
ATOM 8704 C CA . ILE B 1 525 ? 21.375 4.074 -13.93 1 74.88 525 ILE B CA 1
ATOM 8705 C C . ILE B 1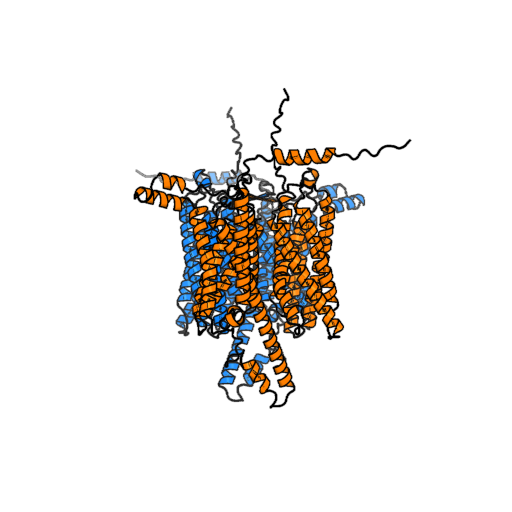 525 ? 20.125 4.965 -13.969 1 74.88 525 ILE B C 1
ATOM 8707 O O . ILE B 1 525 ? 19.766 5.582 -12.961 1 74.88 525 ILE B O 1
ATOM 8711 N N . SER B 1 526 ? 19.5 5 -15.055 1 85 526 SER B N 1
ATOM 8712 C CA . SER B 1 526 ? 18.391 5.93 -15.234 1 85 526 SER B CA 1
ATOM 8713 C C . SER B 1 526 ? 17.062 5.301 -14.805 1 85 526 SER B C 1
ATOM 8715 O O . SER B 1 526 ? 16.109 6.008 -14.477 1 85 526 SER B O 1
ATOM 8717 N N . SER B 1 527 ? 16.969 4.055 -14.711 1 86.25 527 SER B N 1
ATOM 8718 C CA . SER B 1 527 ? 15.719 3.361 -14.438 1 86.25 527 SER B CA 1
ATOM 8719 C C . SER B 1 527 ? 15.172 3.729 -13.062 1 86.25 527 SER B C 1
ATOM 8721 O O . SER B 1 527 ? 13.984 4.023 -12.922 1 86.25 527 SER B O 1
ATOM 8723 N N . PRO B 1 528 ? 15.953 3.799 -12.031 1 83.88 528 PRO B N 1
ATOM 8724 C CA . PRO B 1 528 ? 15.406 4.195 -10.727 1 83.88 528 PRO B CA 1
ATOM 8725 C C . PRO B 1 528 ? 14.938 5.645 -10.703 1 83.88 528 PRO B C 1
ATOM 8727 O O . PRO B 1 528 ? 14.031 5.988 -9.938 1 83.88 528 PRO B O 1
ATOM 8730 N N . LEU B 1 529 ? 15.555 6.391 -11.484 1 88.31 529 LEU B N 1
ATOM 8731 C CA . LEU B 1 529 ? 15.188 7.801 -11.531 1 88.31 529 LEU B CA 1
ATOM 8732 C C . LEU B 1 529 ? 13.836 7.984 -12.219 1 88.31 529 LEU B C 1
ATOM 8734 O O . LEU B 1 529 ? 13.094 8.914 -11.898 1 88.31 529 LEU B O 1
ATOM 8738 N N . VAL B 1 530 ? 13.602 7.109 -13.148 1 91.75 530 VAL B N 1
ATOM 8739 C CA . VAL B 1 530 ? 12.297 7.129 -13.805 1 91.75 530 VAL B CA 1
ATOM 8740 C C . VAL B 1 530 ? 11.203 6.852 -12.781 1 91.75 530 VAL B C 1
ATOM 8742 O O . VAL B 1 530 ? 10.188 7.555 -12.742 1 91.75 530 VAL B O 1
ATOM 8745 N N . VAL B 1 531 ? 11.414 5.859 -11.969 1 91.12 531 VAL B N 1
ATOM 8746 C CA . VAL B 1 531 ? 10.469 5.508 -10.914 1 91.12 531 VAL B CA 1
ATOM 8747 C C . VAL B 1 531 ? 10.359 6.656 -9.906 1 91.12 531 VAL B C 1
ATOM 8749 O O . VAL B 1 531 ? 9.258 7.016 -9.484 1 91.12 531 VAL B O 1
ATOM 8752 N N . PHE B 1 532 ? 11.414 7.223 -9.656 1 90.94 532 PHE B N 1
ATOM 8753 C CA . PHE B 1 532 ? 11.469 8.32 -8.695 1 90.94 532 PHE B CA 1
ATOM 8754 C C . PHE B 1 532 ? 10.68 9.523 -9.211 1 90.94 532 PHE B C 1
ATOM 8756 O O . PHE B 1 532 ? 9.992 10.195 -8.438 1 90.94 532 PHE B O 1
ATOM 8763 N N . TYR B 1 533 ? 10.812 9.82 -10.422 1 94 533 TYR B N 1
ATOM 8764 C CA . TYR B 1 533 ? 10.125 10.961 -11.008 1 94 533 TYR B CA 1
ATOM 8765 C C . TYR B 1 533 ? 8.617 10.852 -10.797 1 94 533 TYR B C 1
ATOM 8767 O O . TYR B 1 533 ? 7.961 11.82 -10.414 1 94 533 TYR B O 1
ATOM 8775 N N . ARG B 1 534 ? 8.102 9.789 -11.07 1 94.81 534 ARG B N 1
ATOM 8776 C CA . ARG B 1 534 ? 6.66 9.609 -11 1 94.81 534 ARG B CA 1
ATOM 8777 C C . ARG B 1 534 ? 6.172 9.656 -9.555 1 94.81 534 ARG B C 1
ATOM 8779 O O . ARG B 1 534 ? 5.094 10.18 -9.273 1 94.81 534 ARG B O 1
ATOM 8786 N N . PHE B 1 535 ? 6.902 9.109 -8.68 1 92.69 535 PHE B N 1
ATOM 8787 C CA . PHE B 1 535 ? 6.551 9.227 -7.27 1 92.69 535 PHE B CA 1
ATOM 8788 C C . PHE B 1 535 ? 6.559 10.688 -6.828 1 92.69 535 PHE B C 1
ATOM 8790 O O . PHE B 1 535 ? 5.609 11.156 -6.199 1 92.69 535 PHE B O 1
ATOM 8797 N N . HIS B 1 536 ? 7.598 11.289 -7.156 1 91.38 536 HIS B N 1
ATOM 8798 C CA . HIS B 1 536 ? 7.742 12.672 -6.711 1 91.38 536 HIS B CA 1
ATOM 8799 C C . HIS B 1 536 ? 6.727 13.578 -7.395 1 91.38 536 HIS B C 1
ATOM 8801 O O . HIS B 1 536 ? 6.23 14.531 -6.785 1 91.38 536 HIS B O 1
ATOM 8807 N N . SER B 1 537 ? 6.492 13.336 -8.664 1 94.19 537 SER B N 1
ATOM 8808 C CA . SER B 1 537 ? 5.465 14.102 -9.359 1 94.19 537 SER B CA 1
ATOM 8809 C C . SER B 1 537 ? 4.105 13.938 -8.68 1 94.19 537 SER B C 1
ATOM 8811 O O . SER B 1 537 ? 3.348 14.906 -8.562 1 94.19 537 SER B O 1
ATOM 8813 N N . SER B 1 538 ? 3.789 12.773 -8.312 1 94.25 538 SER B N 1
ATOM 8814 C CA . SER B 1 538 ? 2.533 12.562 -7.598 1 94.25 538 SER B CA 1
ATOM 8815 C C . SER B 1 538 ? 2.508 13.336 -6.281 1 94.25 538 SER B C 1
ATOM 8817 O O . SER B 1 538 ? 1.469 13.875 -5.891 1 94.25 538 SER B O 1
ATOM 8819 N N . ALA B 1 539 ? 3.605 13.391 -5.578 1 91.5 539 ALA B N 1
ATOM 8820 C CA . ALA B 1 539 ? 3.705 14.148 -4.332 1 91.5 539 ALA B CA 1
ATOM 8821 C C . ALA B 1 539 ? 3.496 15.641 -4.574 1 91.5 539 ALA B C 1
ATOM 8823 O O . ALA B 1 539 ? 2.791 16.312 -3.814 1 91.5 539 ALA B O 1
ATOM 8824 N N . CYS B 1 540 ? 4.086 16.109 -5.59 1 91.62 540 CYS B N 1
ATOM 8825 C CA . CYS B 1 540 ? 3.957 17.516 -5.918 1 91.62 540 CYS B CA 1
ATOM 8826 C C . CYS B 1 540 ? 2.523 17.859 -6.309 1 91.62 540 CYS B C 1
ATOM 8828 O O . CYS B 1 540 ? 2 18.906 -5.918 1 91.62 540 CYS B O 1
ATOM 8830 N N . LEU B 1 541 ? 1.928 17.047 -7.09 1 93.75 541 LEU B N 1
ATOM 8831 C CA . LEU B 1 541 ? 0.544 17.266 -7.496 1 93.75 541 LEU B CA 1
ATOM 8832 C C . LEU B 1 541 ? -0.389 17.234 -6.293 1 93.75 541 LEU B C 1
ATOM 8834 O O . LEU B 1 541 ? -1.36 17.984 -6.23 1 93.75 541 LEU B O 1
ATOM 8838 N N . ALA B 1 542 ? -0.1 16.375 -5.383 1 90.56 542 ALA B N 1
ATOM 8839 C CA . ALA B 1 542 ? -0.892 16.328 -4.156 1 90.56 542 ALA B CA 1
ATOM 8840 C C . ALA B 1 542 ? -0.746 17.609 -3.352 1 90.56 542 ALA B C 1
ATOM 8842 O O . ALA B 1 542 ? -1.704 18.078 -2.732 1 90.56 542 ALA B O 1
ATOM 8843 N N . GLU B 1 543 ? 0.406 18.141 -3.35 1 87.81 543 GLU B N 1
ATOM 8844 C CA . GLU B 1 543 ? 0.623 19.406 -2.656 1 87.81 543 GLU B CA 1
ATOM 8845 C C . GLU B 1 543 ? -0.138 20.531 -3.332 1 87.81 543 GLU B C 1
ATOM 8847 O O . GLU B 1 543 ? -0.675 21.422 -2.658 1 87.81 543 GLU B O 1
ATOM 8852 N N . ILE B 1 544 ? -0.114 20.516 -4.578 1 88.56 544 ILE B N 1
ATOM 8853 C CA . ILE B 1 544 ? -0.876 21.5 -5.328 1 88.56 544 ILE B CA 1
ATOM 8854 C C . ILE B 1 544 ? -2.361 21.375 -5 1 88.56 544 ILE B C 1
ATOM 8856 O O . ILE B 1 544 ? -3.055 22.375 -4.801 1 88.56 544 ILE B O 1
ATOM 8860 N N . TRP B 1 545 ? -2.828 20.156 -4.992 1 88.56 545 TRP B N 1
ATOM 8861 C CA . TRP B 1 545 ? -4.219 19.859 -4.66 1 88.56 545 TRP B CA 1
ATOM 8862 C C . TRP B 1 545 ? -4.582 20.422 -3.291 1 88.56 545 TRP B C 1
ATOM 8864 O O . TRP B 1 545 ? -5.688 20.938 -3.098 1 88.56 545 TRP B O 1
ATOM 8874 N N . LYS B 1 546 ? -3.711 20.438 -2.369 1 83.31 546 LYS B N 1
ATOM 8875 C CA . LYS B 1 546 ? -3.959 20.891 -1.003 1 83.31 546 LYS B CA 1
ATOM 8876 C C . LYS B 1 546 ? -3.855 22.406 -0.896 1 83.31 546 LYS B C 1
ATOM 8878 O O . LYS B 1 546 ? -4.691 23.047 -0.257 1 83.31 546 LYS B O 1
ATOM 8883 N N . HIS B 1 547 ? -2.932 23.031 -1.543 1 82.06 547 HIS B N 1
ATOM 8884 C CA . HIS B 1 547 ? -2.598 24.422 -1.272 1 82.06 547 HIS B CA 1
ATOM 8885 C C . HIS B 1 547 ? -3.291 25.359 -2.258 1 82.06 547 HIS B C 1
ATOM 8887 O O . HIS B 1 547 ? -3.598 26.5 -1.923 1 82.06 547 HIS B O 1
ATOM 8893 N N . ALA B 1 548 ? -3.463 24.922 -3.369 1 82.06 548 ALA B N 1
ATOM 8894 C CA . ALA B 1 548 ? -4.02 25.812 -4.387 1 82.06 548 ALA B CA 1
ATOM 8895 C C . ALA B 1 548 ? -5.449 26.219 -4.035 1 82.06 548 ALA B C 1
ATOM 8897 O O . ALA B 1 548 ? -5.895 27.312 -4.398 1 82.06 548 ALA B O 1
ATOM 8898 N N . TYR B 1 549 ? -6.137 25.453 -3.262 1 81.25 549 TYR B N 1
ATOM 8899 C CA . TYR B 1 549 ? -7.547 25.734 -3.008 1 81.25 549 TYR B CA 1
ATOM 8900 C C . TYR B 1 549 ? -7.793 25.984 -1.524 1 81.25 549 TYR B C 1
ATOM 8902 O O . TYR B 1 549 ? -8.945 26.078 -1.087 1 81.25 549 TYR B O 1
ATOM 8910 N N . SER B 1 550 ? -6.77 26 -0.704 1 75.75 550 SER B N 1
ATOM 8911 C CA . SER B 1 550 ? -6.914 26.297 0.717 1 75.75 550 SER B CA 1
ATOM 8912 C C . SER B 1 550 ? -7.121 27.781 0.951 1 75.75 550 SER B C 1
ATOM 8914 O O . SER B 1 550 ? -6.477 28.609 0.305 1 75.75 550 SER B O 1
ATOM 8916 N N . THR B 1 551 ? -8.297 28.203 1.634 1 64.19 551 THR B N 1
ATOM 8917 C CA . THR B 1 551 ? -8.695 29.594 1.89 1 64.19 551 THR B CA 1
ATOM 8918 C C . THR B 1 551 ? -7.832 30.203 2.992 1 64.19 551 THR B C 1
ATOM 8920 O O . THR B 1 551 ? -8.062 31.344 3.406 1 64.19 551 THR B O 1
ATOM 8923 N N . LYS B 1 552 ? -7.02 29.578 3.604 1 56.81 552 LYS B N 1
ATOM 8924 C CA . LYS B 1 552 ? -6.328 30.266 4.691 1 56.81 552 LYS B CA 1
ATOM 8925 C C . LYS B 1 552 ? -5.586 31.5 4.184 1 56.81 552 LYS B C 1
ATOM 8927 O O . LYS B 1 552 ? -4.766 31.406 3.268 1 56.81 552 LYS B O 1
ATOM 8932 N N . HIS B 1 553 ? -6.203 32.656 4.336 1 48.78 553 HIS B N 1
ATOM 8933 C CA . HIS B 1 553 ? -5.605 33.938 4.109 1 48.78 553 HIS B CA 1
ATOM 8934 C C . HIS B 1 553 ? -4.262 34.062 4.82 1 48.78 553 HIS B C 1
ATOM 8936 O O . HIS B 1 553 ? -4.176 33.875 6.031 1 48.78 553 HIS B O 1
ATOM 8942 N N . ASN B 1 554 ? -3.299 33.688 4.34 1 43.28 554 ASN B N 1
ATOM 8943 C CA . ASN B 1 554 ? -2.08 34.156 4.996 1 43.28 554 ASN B CA 1
ATOM 8944 C C . ASN B 1 554 ? -2.152 35.625 5.328 1 43.28 554 ASN B C 1
ATOM 8946 O O . ASN B 1 554 ? -2.193 36.469 4.426 1 43.28 554 ASN B O 1
ATOM 8950 N N . HIS B 1 555 ? -2.875 36.125 6.32 1 36.97 555 HIS B N 1
ATOM 8951 C CA . HIS B 1 555 ? -2.781 37.5 6.781 1 36.97 555 HIS B CA 1
ATOM 8952 C C . HIS B 1 555 ? -1.327 37.938 6.957 1 36.97 555 HIS B C 1
ATOM 8954 O O . HIS B 1 555 ? -0.685 37.562 7.945 1 36.97 555 HIS B O 1
ATOM 8960 N N . VAL B 1 556 ? -0.576 38.031 6.07 1 40 556 VAL B N 1
ATOM 8961 C CA . VAL B 1 556 ? 0.568 38.906 6.277 1 40 556 VAL B CA 1
ATOM 8962 C C . VAL B 1 556 ? 0.087 40.281 6.746 1 40 556 VAL B C 1
ATOM 8964 O O . VAL B 1 556 ? -0.568 41 5.992 1 40 556 VAL B O 1
ATOM 8967 N N . VAL B 1 557 ? -0.206 40.594 8.008 1 37.06 557 VAL B N 1
ATOM 8968 C CA . VAL B 1 557 ? -0.27 41.938 8.562 1 37.06 557 VAL B CA 1
ATOM 8969 C C . VAL B 1 557 ? 0.984 42.719 8.172 1 37.06 557 VAL B C 1
ATOM 8971 O O . VAL B 1 557 ? 2.084 42.406 8.633 1 37.06 557 VAL B O 1
ATOM 8974 N N . HIS B 1 558 ? 1.232 43.125 7.043 1 35.12 558 HIS B N 1
ATOM 8975 C CA . HIS B 1 558 ? 2.148 44.25 6.848 1 35.12 558 HIS B CA 1
ATOM 8976 C C . HIS B 1 558 ? 1.78 45.438 7.742 1 35.12 558 HIS B C 1
ATOM 8978 O O . HIS B 1 558 ? 0.685 45.969 7.629 1 35.12 558 HIS B O 1
ATOM 8984 N N . LYS B 1 559 ? 2.289 45.562 8.984 1 37.84 559 LYS B N 1
ATOM 8985 C CA . LYS B 1 559 ? 2.393 46.844 9.68 1 37.84 559 LYS B CA 1
ATOM 8986 C C . LYS B 1 559 ? 2.996 47.938 8.781 1 37.84 559 LYS B C 1
ATOM 8988 O O . LYS B 1 559 ? 4.199 47.906 8.516 1 37.84 559 LYS B O 1
ATOM 8993 N N . MET B 1 560 ? 2.408 48.438 7.84 1 33.78 560 MET B N 1
ATOM 8994 C CA . MET B 1 560 ? 2.701 49.781 7.34 1 33.78 560 MET B CA 1
ATOM 8995 C C . MET B 1 560 ? 2.832 50.781 8.492 1 33.78 560 MET B C 1
ATOM 8997 O O . MET B 1 560 ? 1.864 51.031 9.211 1 33.78 560 MET B O 1
ATOM 9001 N N . GLU B 1 561 ? 3.932 50.812 9.188 1 31.12 561 GLU B N 1
ATOM 9002 C CA . GLU B 1 561 ? 4.34 52 9.922 1 31.12 561 GLU B CA 1
ATOM 9003 C C . GLU B 1 561 ? 4.109 53.281 9.094 1 31.12 561 GLU B C 1
ATOM 9005 O O . GLU B 1 561 ? 4.633 53.406 7.984 1 31.12 561 GLU B O 1
ATOM 9010 N N . ASP B 1 562 ? 2.936 53.844 9.094 1 31.56 562 ASP B N 1
ATOM 9011 C CA . ASP B 1 562 ? 2.658 55.25 8.781 1 31.56 562 ASP B CA 1
ATOM 9012 C C . ASP B 1 562 ? 3.744 56.188 9.344 1 31.56 562 ASP B C 1
ATOM 9014 O O . ASP B 1 562 ? 3.828 56.375 10.555 1 31.56 562 ASP B O 1
ATOM 9018 N N . HIS B 1 563 ? 5.016 56.031 8.953 1 30.05 563 HIS B N 1
ATOM 9019 C CA . HIS B 1 563 ? 5.902 57.188 9.109 1 30.05 563 HIS B CA 1
ATOM 9020 C C . HIS B 1 563 ? 5.219 58.469 8.656 1 30.05 563 HIS B C 1
ATOM 9022 O O . HIS B 1 563 ? 4.926 58.656 7.469 1 30.05 563 HIS B O 1
ATOM 9028 N N . HIS B 1 564 ? 4.285 59 9.5 1 28.34 564 HIS B N 1
ATOM 9029 C CA . HIS B 1 564 ? 3.961 60.438 9.539 1 28.34 564 HIS B CA 1
ATOM 9030 C C . HIS B 1 564 ? 5.211 61.281 9.367 1 28.34 564 HIS B C 1
ATOM 9032 O O . HIS B 1 564 ? 6.152 61.188 10.156 1 28.34 564 HIS B O 1
ATOM 9038 N N . ILE B 1 565 ? 5.664 61.469 8.18 1 29.52 565 ILE B N 1
ATOM 9039 C CA . ILE B 1 565 ? 6.453 62.656 7.816 1 29.52 565 ILE B CA 1
ATOM 9040 C C . ILE B 1 565 ? 5.84 63.906 8.445 1 29.52 565 ILE B C 1
ATOM 9042 O O . ILE B 1 565 ? 4.777 64.375 8.016 1 29.52 565 ILE B O 1
ATOM 9046 N N . ALA B 1 566 ? 5.855 63.875 9.812 1 23.61 566 ALA B N 1
ATOM 9047 C CA . ALA B 1 566 ? 6.027 65.188 10.406 1 23.61 566 ALA B CA 1
ATOM 9048 C C . ALA B 1 566 ? 7.473 65.688 10.273 1 23.61 566 ALA B C 1
ATOM 9050 O O . ALA B 1 566 ? 8.406 64.875 10.383 1 23.61 566 ALA B O 1
#

pLDDT: mean 78.17, std 18.17, range [21.72, 97.81]

Nearest PDB structures (foldseek):
  8ug4-assembly1_B  TM=8.534E-01  e=7.267E-27  Caenorhabditis elegans
  8ug5-assembly1_B  TM=9.364E-01  e=5.266E-21  Caenorhabditis elegans
  6nf6-assembly1_B  TM=7.315E-01  e=7.164E-08  Gallus gallus
  8ug4-assembly1_B  TM=8.528E-01  e=3.176E-26  Caenorhabditis elegans
  8ug5-assembly1_B  TM=9.359E-01  e=3.632E-20  Caenorhabditis elegans

Organism: NCBI:txid1561998

Secondary structure (DSSP, 8-state):
---------THHHHHHHHHHTS-S----TTT-HHHHHHHHHHHHHHHHHHHHHHHHHHHH-HHHHSGGGHHHHHHHHHHHHHHHHHHHHHIIIIII-HHHHHHHHHHHHHTTSS-HHHHHHHPPPPPP--S-TT-SHHHHHHHHHHHHHHHHHHHHHHHHHHHTT-S-TTHHHHHHHHHHHHHHHHHHHHHSTTPPPPTT-HHHHHHHHHHHHHHHHHHHHHHHHHHHHHHHHHHHHHHHHHHHHHHHH--SSTHHHHHHHTTTTB-TT--B---TTS-HHHHHHTHHHHHHHHHHHHHHHHHHHHHHHHHHTTT---------SEEEEE-TT-HHHHHHHHHHHHHHHHHHHHHHHHHHTT-HHHHHHHHHHHHHHHHHHHHHHHHHHHHHGGGSEE-TT----HHHHHHHHHHHHHHHHHHHHHHHHHHHHHHTT-TT--THHHHHHHHHHHHHHHHHHHHHHHTTEE--SHHHHHH-TTHHHHHHHHHHHHHHHHHHHHHHHSTTSSS-SS--HHHHHHHHHHHHHHHHHHHHHHHHHHHHHHHTT-----------------/---------THHHHHHHHHHTS-S----TTT-HHHHHHHHHHHHHHHHHHHHHHHHHHHH-HHHHSGGGHHHHHHHHHHHHHHHHHHHHHIIIIII-HHHHHHHHHHHHHTTSS-HHHHHHHPPPPPP--S-TT-SHHHHHHHHHHHHHHHHHHHHHHHHHHHTT-S-TTHHHHHHHHHHHHHHHHHHHHHSTTPPPPTT-HHHHHHHHHHHHHHHHHHHHHHHHHHHHHHHHHHHHHHHHHHHHHHHH--SSTHHHHHHHTTTTB-TT--B---TTS-HHHHHHTHHHHHHHHHHHHHHHHHHHHHHHHHHTTT----------EEEEE-TT-HHHHHHHHHHHHHHHHHHHHHHHHHHTT-HHHHHHHHHHHHHHHHHHHHHHHHHHHHHGGGSEE-TT----HHHHHHHHHHHHHHHHHHHHHHHHHHHHHHTT-TT--THHHHHHHHHHHHHHHHHHHHHHHTTEE--SHHHHHH-TTHHHHHHHHHHHHHHHHHHHHHHHSTTSSS-SS--HHHHHHHHHHHHHHHHHHHHHHHHHHHHHHHTT-----------------

Sequence (1132 aa):
MKTSIESTSSDASELSDYSSTLPENLPTWMKNQKAQSFGLKSLTALYTLILTIVAFIIEISPTWQSDAMHIEYTLFCVLMYSIAIVYFIYLYTVILYPVVFNTILLFLERIHVLSVHSVKRWMRPEPVFTGEGAGTLYLRLGTLLFGTLGSVLWGSEIFLCFFTDARHNIYVVKYIFAFLFTYMQMHFLCCNSKIDLPKNSFIASFGMMHCIAVNLWVWFSLCLAKAVYKSDKKTLKLQKNEEKFKKKNMSEVVAEMVTTTVASYVSSDGDFSASEKQLRSLYKLGSAANFLLTTLVEFSLIAAAVYFIIWKHEGEEKPQEQRKKHVRFDCKSTSVGIFAALVLLIGSFVSISMHYIYNNSDKPRVADEVIGIAETVLFCVTLMAVFAAFIRMRKLQYRLHAHGQVVDEILLIVGLAGEIVYCSTGLDLYLNERLGKVQGTSCLTVVAFVFRIVQVIVQSIFILVASRLRSLTASNIANQPGKQIITFLVVCNINLFIYHTFETIESNFGFPHKMASVYSALLNISSPLVVFYRFHSSACLAEIWKHAYSTKHNHVVHKMEDHHIAMKTSIESTSSDASELSDYSSTLPENLPTWMKNQKAQSFGLKSLTALYTLILTIVAFIIEISPTWQSDAMHIEYTLFCVLMYSIAIVYFIYLYTVILYPVVFNTILLFLERIHVLSVHSVKRWMRPEPVFTGEGAGTLYLRLGTLLFGTLGSVLWGSEIFLCFFTDARHNIYVVKYIFAFLFTYMQMHFLCCNSKIDLPKNSFIASFGMMHCIAVNLWVWFSLCLAKAVYKSDKKTLKLQKNEEKFKKKNMSEVVAEMVTTTVASYVSSDGDFSASEKQLRSLYKLGSAANFLLTTLVEFSLIAAAVYFIIWKHEGEEKPQEQRKKHVRFDCKSTSVGIFAALVLLIGSFVSISMHYIYNNSDKPRVADEVIGIAETVLFCVTLMAVFAAFIRMRKLQYRLHAHGQVVDEILLIVGLAGEIVYCSTGLDLYLNERLGKVQGTSCLTVVAFVFRIVQVIVQSIFILVASRLRSLTASNIANQPGKQIITFLVVCNINLFIYHTFETIESNFGFPHKMASVYSALLNISSPLVVFYRFHSSACLAEIWKHAYSTKHNHVVHKMEDHHIA

Foldseek 3Di:
DPPPPPDCPPVVVVVVVVVVPPPPCPDDCVPDLVSLLVVLLVVLLVVLVVLLVVLLCCLPPPVNVPPVNPPVVLVVLLVLLVLLVVLLVCCVDVAACLVNVLVVLVVCVVVVVDPPVVSVVRRDDHWALQACFLPDLLSLVLLLVLLVLLLVLLVVLLVVLVVDPDPDSSCNSSSVSVNVSSVSLNVCRNPPRSTAAAPSDSSLLNSLSSLLSSLSSLLSNLLVLLLVLLLLVLVVVVLVVVLVVCVVDPDPPVNPPSCVVLDPCQDPVRANADDPPHRRCCRVVPLSSLLSSLSSSLSSVSSSLSSVRSSVCHNPPDPRPDDDPDDDDDPPPQVVLQVVLVVLLVVLVVLVVVLVVCVVVVNNLVSQVSLLVSLLVLLVVLQVLLVVLCVFLVPFDFAPPQPPDPSLLVLLVLLLVLLVLQLVLLLVQLVVCVVVVPPSSDCSSVSSSVSSNVSSVSLSVSLVRLSRTAHADPVCLVVVTSLNSLSNNLSSLVSVLVSLSVQSSDSSHDHDSDDDPVSSSSNSSSSSSNSSNSSSSSVSSVSSSRGRNDNPPPPPPPPPPPPPPD/DPPPPPDCPPVVVVVVVVVVPPPPCPDDLVPDLVSLLVVLLVVLLVVLVVLLVVLLCCLPPVVNVPPVNPPVVLVVLLVLLVLLLVLLVCCVDVAACLVNVLVVLVVCVVVVVDPPVVSVVRRDDHWALQACFLPDLLSLVLLLVLLVLLLVLLVVLLVVLVVDPDPDSSCNSSSVSVNSSSVSLNVCRNPPRSTAAAPSDSSNLNSLSSLLSSLSSLLSNLLVLLLVLLLLVLVVVVLVVVLVVCVVDPDPPPNPPSCVVLPVCQDPVRANADDPPHRRCCRVVPLSSLLSSLSSSLSSVSSSLSSVRSSVCHNPPDPRPDDDPDDDDDPPPQVVLQVVLVVLLVVLVVLQVVLVVCVVVVNNLVSQVSLLVSLLVLLVVLQVLLVVLCVFLVPFDFAPPQPPDPSLLVLLVLLLVLLVLQLVLLLVQLVVCVVVVPPSSDCSSNSSSVSSNVSSVSLSVSLVRLSRTAHADPVCLVVVTSLNSLSNNLSSLVSVLVSLSVQSSDSSHDHDSDDDPVSSSSNSSSSSSNSSNSSSSSVSSVSSSRGRNDNPPPPPPPPPPPPPPD

Radius of gyration: 34.85 Å; Cα contacts (8 Å, |Δi|>4): 1229; chains: 2; bounding box: 102×126×107 Å

InterPro domains:
  IPR004878 Otopetrin [PF03189] (138-535)
  IPR004878 Otopetrin [PTHR21522] (9-550)